Protein 3AKO (pdb70)

Solvent-accessible surface area: 37642 Å² total

Structure (mmCIF, N/CA/C/O backbone):
data_3AKO
#
_entry.id   3AKO
#
_cell.length_a   59.054
_cell.length_b   116.046
_cell.length_c   156.852
_cell.angle_alpha   90.00
_cell.angle_beta   90.00
_cell.angle_gamma   90.00
#
_symmetry.space_group_name_H-M   'P 21 21 21'
#
loop_
_entity.id
_entity.type
_entity.pdbx_description
1 polymer Venus
2 polymer Venus
3 non-polymer 'SULFATE ION'
4 non-polymer 3,6,9,12,15,18,21-HEPTAOXATRICOSANE-1,23-DIOL
5 water water
#
loop_
_atom_site.group_PDB
_atom_site.id
_atom_site.type_symbol
_atom_site.label_atom_id
_atom_site.label_alt_id
_atom_site.label_comp_id
_atom_site.label_asym_id
_atom_site.label_entity_id
_atom_site.label_seq_id
_atom_site.pdbx_PDB_ins_code
_atom_site.Cartn_x
_atom_site.Cartn_y
_atom_site.Cartn_z
_atom_site.occupancy
_atom_site.B_iso_or_equiv
_atom_site.auth_seq_id
_atom_site.auth_comp_id
_atom_site.auth_asym_id
_atom_site.auth_atom_id
_atom_site.pdbx_PDB_model_num
ATOM 1 N N A MET A 1 21 ? 45.306 -20.199 -45.122 0.50 25.05 0 MET A N 1
ATOM 2 N N B MET A 1 21 ? 46.699 -20.657 -46.517 0.50 26.27 0 MET A N 1
ATOM 3 C CA A MET A 1 21 ? 45.680 -21.186 -46.184 0.50 24.77 0 MET A CA 1
ATOM 4 C CA B MET A 1 21 ? 45.235 -20.620 -46.243 0.50 26.35 0 MET A CA 1
ATOM 5 C C A MET A 1 21 ? 44.500 -21.885 -46.880 0.50 24.39 0 MET A C 1
ATOM 6 C C B MET A 1 21 ? 44.557 -21.874 -46.774 0.50 25.30 0 MET A C 1
ATOM 7 O O A MET A 1 21 ? 44.539 -22.085 -48.093 0.50 24.76 0 MET A O 1
ATOM 8 O O B MET A 1 21 ? 45.026 -22.486 -47.725 0.50 25.60 0 MET A O 1
ATOM 17 N N . VAL A 1 22 ? 43.449 -22.240 -46.146 1.00 24.27 1 VAL A N 1
ATOM 18 C CA . VAL A 1 22 ? 42.471 -23.155 -46.717 1.00 22.97 1 VAL A CA 1
ATOM 19 C C . VAL A 1 22 ? 41.382 -22.379 -47.457 1.00 22.53 1 VAL A C 1
ATOM 20 O O . VAL A 1 22 ? 40.968 -22.775 -48.540 1.00 23.40 1 VAL A O 1
ATOM 24 N N . SER A 1 23 ? 40.907 -21.281 -46.885 1.00 21.38 2 SER A N 1
ATOM 25 C CA . SER A 1 23 ? 39.978 -20.413 -47.609 1.00 19.92 2 SER A CA 1
ATOM 26 C C . SER A 1 23 ? 40.629 -19.053 -47.628 1.00 18.98 2 SER A C 1
ATOM 27 O O . SER A 1 23 ? 41.504 -18.792 -46.815 1.00 18.86 2 SER A O 1
ATOM 30 N N . LYS A 1 24 ? 40.200 -18.195 -48.545 1.00 19.27 3 LYS A N 1
ATOM 31 C CA . LYS A 1 24 ? 40.621 -16.798 -48.563 1.00 19.15 3 LYS A CA 1
ATOM 32 C C . LYS A 1 24 ? 40.088 -16.035 -47.343 1.00 18.11 3 LYS A C 1
ATOM 33 O O . LYS A 1 24 ? 40.766 -15.164 -46.834 1.00 17.21 3 LYS A O 1
ATOM 39 N N . GLY A 1 25 ? 38.865 -16.354 -46.883 1.00 16.58 4 GLY A N 1
ATOM 40 C CA . GLY A 1 25 ? 38.298 -15.651 -45.741 1.00 15.96 4 GLY A CA 1
ATOM 41 C C . GLY A 1 25 ? 39.143 -15.815 -44.484 1.00 15.99 4 GLY A C 1
ATOM 42 O O . GLY A 1 25 ? 39.283 -14.892 -43.681 1.00 16.61 4 GLY A O 1
ATOM 43 N N . GLU A 1 26 ? 39.716 -16.998 -44.321 1.00 15.39 5 GLU A N 1
ATOM 44 C CA . GLU A 1 26 ? 40.655 -17.281 -43.247 1.00 16.04 5 GLU A CA 1
ATOM 45 C C . GLU A 1 26 ? 41.748 -16.212 -43.098 1.00 15.78 5 GLU A C 1
ATOM 46 O O . GLU A 1 26 ? 42.110 -15.841 -41.963 1.00 14.17 5 GLU A O 1
ATOM 52 N N . GLU A 1 27 ? 42.207 -15.675 -44.236 1.00 16.39 6 GLU A N 1
ATOM 53 C CA . GLU A 1 27 ? 43.281 -14.659 -44.269 1.00 17.28 6 GLU A CA 1
ATOM 54 C C . GLU A 1 27 ? 42.920 -13.454 -43.440 1.00 16.55 6 GLU A C 1
ATOM 55 O O . GLU A 1 27 ? 43.798 -12.818 -42.864 1.00 16.82 6 GLU A O 1
ATOM 61 N N . LEU A 1 28 ? 41.620 -13.153 -43.372 1.00 15.34 7 LEU A N 1
ATOM 62 C CA . LEU A 1 28 ? 41.109 -11.947 -42.714 1.00 13.80 7 LEU A CA 1
ATOM 63 C C . LEU A 1 28 ? 41.219 -11.957 -41.174 1.00 13.89 7 LEU A C 1
ATOM 64 O O . LEU A 1 28 ? 41.009 -10.901 -40.493 1.00 12.15 7 LEU A O 1
ATOM 69 N N . PHE A 1 29 ? 41.552 -13.132 -40.631 1.00 13.09 8 PHE A N 1
ATOM 70 C CA . PHE A 1 29 ? 41.530 -13.361 -39.176 1.00 14.31 8 PHE A CA 1
ATOM 71 C C . PHE A 1 29 ? 42.888 -13.727 -38.572 1.00 14.81 8 PHE A C 1
ATOM 72 O O . PHE A 1 29 ? 42.935 -14.302 -37.508 1.00 15.14 8 PHE A O 1
ATOM 80 N N . THR A 1 30 ? 43.986 -13.391 -39.231 1.00 16.29 9 THR A N 1
ATOM 81 C CA . THR A 1 30 ? 45.298 -13.847 -38.739 1.00 17.31 9 THR A CA 1
ATOM 82 C C . THR A 1 30 ? 45.820 -12.928 -37.630 1.00 17.82 9 THR A C 1
ATOM 83 O O . THR A 1 30 ? 46.764 -13.285 -36.942 1.00 18.47 9 THR A O 1
ATOM 87 N N . GLY A 1 31 ? 45.220 -11.744 -37.485 1.00 17.82 10 GLY A N 1
ATOM 88 C CA . GLY A 1 31 ? 45.545 -10.830 -36.387 1.00 17.58 10 GLY A CA 1
ATOM 89 C C . GLY A 1 31 ? 44.306 -10.466 -35.573 1.00 17.57 10 GLY A C 1
ATOM 90 O O . GLY A 1 31 ? 43.296 -11.189 -35.577 1.00 17.71 10 GLY A O 1
ATOM 91 N N . VAL A 1 32 ? 44.385 -9.338 -34.880 1.00 16.53 11 VAL A N 1
ATOM 92 C CA . VAL A 1 32 ? 43.312 -8.865 -34.028 1.00 15.37 11 VAL A CA 1
ATOM 93 C C . VAL A 1 32 ? 42.343 -8.106 -34.912 1.00 14.99 11 VAL A C 1
ATOM 94 O O . VAL A 1 32 ? 42.744 -7.246 -35.682 1.00 16.36 11 VAL A O 1
ATOM 98 N N . VAL A 1 33 ? 41.072 -8.456 -34.852 1.00 13.81 12 VAL A N 1
ATOM 99 C CA . VAL A 1 33 ? 40.063 -7.789 -35.723 1.00 11.58 12 VAL A CA 1
ATOM 100 C C . VAL A 1 33 ? 39.124 -6.942 -34.838 1.00 11.00 12 VAL A C 1
ATOM 101 O O . VAL A 1 33 ? 38.607 -7.437 -33.831 1.00 11.52 12 VAL A O 1
ATOM 105 N N . PRO A 1 34 ? 38.927 -5.665 -35.173 1.00 10.32 13 PRO A N 1
ATOM 106 C CA . PRO A 1 34 ? 37.923 -4.930 -34.393 1.00 9.89 13 PRO A CA 1
ATOM 107 C C . PRO A 1 34 ? 36.496 -5.412 -34.661 1.00 8.71 13 PRO A C 1
ATOM 108 O O . PRO A 1 34 ? 36.177 -5.817 -35.783 1.00 8.70 13 PRO A O 1
ATOM 112 N N . ILE A 1 35 ? 35.652 -5.358 -33.634 1.00 9.38 14 ILE A N 1
ATOM 113 C CA . ILE A 1 35 ? 34.261 -5.835 -33.685 1.00 8.73 14 ILE A CA 1
ATOM 114 C C . ILE A 1 35 ? 33.280 -4.764 -33.248 1.00 10.46 14 ILE A C 1
ATOM 115 O O . ILE A 1 35 ? 33.521 -3.990 -32.291 1.00 9.95 14 ILE A O 1
ATOM 120 N N . LEU A 1 36 ? 32.154 -4.729 -33.958 1.00 10.79 15 LEU A N 1
ATOM 121 C CA . LEU A 1 36 ? 31.011 -3.933 -33.576 1.00 12.06 15 LEU A CA 1
ATOM 122 C C . LEU A 1 36 ? 29.825 -4.857 -33.444 1.00 10.44 15 LEU A C 1
ATOM 123 O O . LEU A 1 36 ? 29.603 -5.697 -34.316 1.00 9.17 15 LEU A O 1
ATOM 128 N N . VAL A 1 37 ? 29.028 -4.671 -32.395 1.00 9.66 16 VAL A N 1
ATOM 129 C CA . VAL A 1 37 ? 27.805 -5.458 -32.197 1.00 9.35 16 VAL A CA 1
ATOM 130 C C . VAL A 1 37 ? 26.624 -4.513 -32.044 1.00 10.72 16 VAL A C 1
ATOM 131 O O . VAL A 1 37 ? 26.711 -3.509 -31.332 1.00 10.84 16 VAL A O 1
ATOM 135 N N . GLU A 1 38 ? 25.524 -4.814 -32.717 1.00 11.07 17 GLU A N 1
ATOM 136 C CA . GLU A 1 38 ? 24.340 -4.006 -32.542 1.00 13.03 17 GLU A CA 1
ATOM 137 C C . GLU A 1 38 ? 23.132 -4.939 -32.485 1.00 12.89 17 GLU A C 1
ATOM 138 O O . GLU A 1 38 ? 22.971 -5.804 -33.372 1.00 12.11 17 GLU A O 1
ATOM 144 N N . LEU A 1 39 ? 22.314 -4.791 -31.437 1.00 11.13 18 LEU A N 1
ATOM 145 C CA . LEU A 1 39 ? 21.166 -5.669 -31.221 1.00 11.42 18 LEU A CA 1
ATOM 146 C C . LEU A 1 39 ? 19.926 -4.816 -30.951 1.00 11.61 18 LEU A C 1
ATOM 147 O O . LEU A 1 39 ? 19.977 -3.876 -30.144 1.00 11.61 18 LEU A O 1
ATOM 152 N N . ASP A 1 40 ? 18.837 -5.150 -31.627 1.00 11.85 19 ASP A N 1
ATOM 153 C CA . ASP A 1 40 ? 17.521 -4.617 -31.272 1.00 12.62 19 ASP A CA 1
ATOM 154 C C . ASP A 1 40 ? 16.623 -5.732 -30.801 1.00 11.28 19 ASP A C 1
ATOM 155 O O . ASP A 1 40 ? 16.417 -6.698 -31.488 1.00 10.37 19 ASP A O 1
ATOM 160 N N . GLY A 1 41 ? 16.077 -5.580 -29.620 1.00 10.77 20 GLY A N 1
ATOM 161 C CA . GLY A 1 41 ? 15.341 -6.668 -29.027 1.00 9.82 20 GLY A CA 1
ATOM 162 C C . GLY A 1 41 ? 13.960 -6.253 -28.614 1.00 10.88 20 GLY A C 1
ATOM 163 O O . GLY A 1 41 ? 13.695 -5.077 -28.234 1.00 9.09 20 GLY A O 1
ATOM 164 N N . ASP A 1 42 ? 13.079 -7.247 -28.592 1.00 11.70 21 ASP A N 1
ATOM 165 C CA . ASP A 1 42 ? 11.731 -7.044 -28.036 1.00 11.82 21 ASP A CA 1
ATOM 166 C C . ASP A 1 42 ? 11.289 -8.322 -27.306 1.00 11.35 21 ASP A C 1
ATOM 167 O O . ASP A 1 42 ? 11.047 -9.338 -27.929 1.00 12.38 21 ASP A O 1
ATOM 172 N N . VAL A 1 43 ? 11.169 -8.279 -25.989 1.00 11.34 22 VAL A N 1
ATOM 173 C CA . VAL A 1 43 ? 10.835 -9.492 -25.250 1.00 10.59 22 VAL A CA 1
ATOM 174 C C . VAL A 1 43 ? 9.563 -9.240 -24.485 1.00 11.05 22 VAL A C 1
ATOM 175 O O . VAL A 1 43 ? 9.571 -8.398 -23.586 1.00 11.18 22 VAL A O 1
ATOM 179 N N . ASN A 1 44 ? 8.493 -9.981 -24.775 1.00 10.98 23 ASN A N 1
ATOM 180 C CA . ASN A 1 44 ? 7.196 -9.687 -24.145 1.00 11.67 23 ASN A CA 1
ATOM 181 C C . ASN A 1 44 ? 6.800 -8.195 -24.273 1.00 11.79 23 ASN A C 1
ATOM 182 O O . ASN A 1 44 ? 6.203 -7.645 -23.344 1.00 13.22 23 ASN A O 1
ATOM 187 N N . GLY A 1 45 ? 7.165 -7.545 -25.368 1.00 10.51 24 GLY A N 1
ATOM 188 C CA . GLY A 1 45 ? 6.785 -6.152 -25.600 1.00 10.95 24 GLY A CA 1
ATOM 189 C C . GLY A 1 45 ? 7.747 -5.164 -24.967 1.00 10.99 24 GLY A C 1
ATOM 190 O O . GLY A 1 45 ? 7.69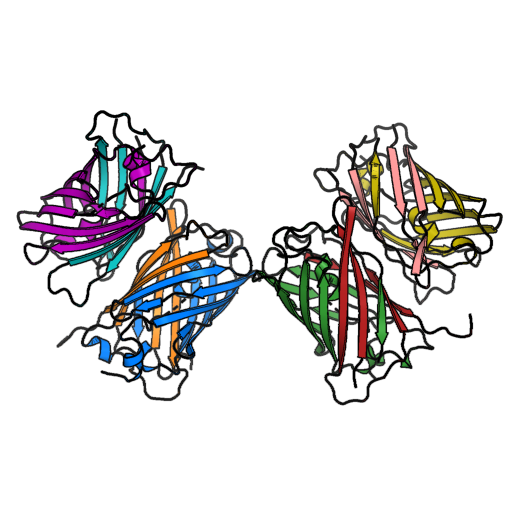3 -3.992 -25.285 1.00 10.97 24 GLY A O 1
ATOM 191 N N . HIS A 1 46 ? 8.645 -5.650 -24.102 1.00 10.76 25 HIS A N 1
ATOM 192 C CA . HIS A 1 46 ? 9.764 -4.864 -23.537 1.00 10.88 25 HIS A CA 1
ATOM 193 C C . HIS A 1 46 ? 10.900 -4.672 -24.549 1.00 10.12 25 HIS A C 1
ATOM 194 O O . HIS A 1 46 ? 11.723 -5.554 -24.765 1.00 8.95 25 HIS A O 1
ATOM 201 N N . LYS A 1 47 ? 10.945 -3.504 -25.158 1.00 10.97 26 LYS A N 1
ATOM 202 C CA . LYS A 1 47 ? 11.936 -3.251 -26.186 1.00 10.98 26 LYS A CA 1
ATOM 203 C C . LYS A 1 47 ? 13.219 -2.705 -25.582 1.00 10.57 26 LYS A C 1
ATOM 204 O O . LYS A 1 47 ? 13.214 -2.015 -24.567 1.00 9.40 26 LYS A O 1
ATOM 210 N N . PHE A 1 48 ? 14.328 -2.993 -26.252 1.00 10.29 27 PHE A N 1
ATOM 211 C CA . PHE A 1 48 ? 15.636 -2.559 -25.791 1.00 8.98 27 PHE A CA 1
ATOM 212 C C . PHE A 1 48 ? 16.642 -2.579 -26.941 1.00 8.36 27 PHE A C 1
ATOM 213 O O . PHE A 1 48 ? 16.440 -3.277 -27.924 1.00 7.86 27 PHE A O 1
ATOM 221 N N . SER A 1 49 ? 17.729 -1.836 -26.812 1.00 8.38 28 SER A N 1
ATOM 222 C CA . SER A 1 49 ? 18.838 -1.967 -27.763 1.00 9.01 28 SER A CA 1
ATOM 223 C C . SER A 1 49 ? 20.118 -2.136 -26.992 1.00 8.01 28 SER A C 1
ATOM 224 O O . SER A 1 49 ? 20.227 -1.655 -25.870 1.00 9.19 28 SER A O 1
ATOM 227 N N . VAL A 1 50 ? 21.072 -2.817 -27.620 1.00 7.75 29 VAL A N 1
ATOM 228 C CA . VAL A 1 50 ? 22.396 -3.069 -27.072 1.00 8.16 29 VAL A CA 1
ATOM 229 C C . VAL A 1 50 ? 23.404 -2.760 -28.167 1.00 9.88 29 VAL A C 1
ATOM 230 O O . VAL A 1 50 ? 23.254 -3.148 -29.348 1.00 9.81 29 VAL A O 1
ATOM 234 N N . SER A 1 51 ? 24.442 -2.050 -27.774 1.00 10.22 30 SER A N 1
ATOM 235 C CA . SER A 1 51 ? 25.479 -1.751 -28.722 1.00 11.83 30 SER A CA 1
ATOM 236 C C . SER A 1 51 ? 26.846 -2.041 -28.087 1.00 11.73 30 SER A C 1
ATOM 237 O O . SER A 1 51 ? 27.060 -1.832 -26.872 1.00 12.01 30 SER A O 1
ATOM 240 N N . GLY A 1 52 ? 27.747 -2.603 -28.873 1.00 11.15 31 GLY A N 1
ATOM 241 C CA . GLY A 1 52 ? 28.968 -3.120 -28.312 1.00 11.23 31 GLY A CA 1
ATOM 242 C C . GLY A 1 52 ? 30.129 -2.960 -29.253 1.00 11.82 31 GLY A C 1
ATOM 243 O O . GLY A 1 52 ? 29.957 -2.908 -30.495 1.00 11.01 31 GLY A O 1
ATOM 244 N N . GLU A 1 53 ? 31.314 -2.895 -28.663 1.00 11.41 32 GLU A N 1
ATOM 245 C CA . GLU A 1 53 ? 32.546 -2.926 -29.415 1.00 12.75 32 GLU A CA 1
ATOM 246 C C . GLU A 1 53 ? 33.617 -3.727 -28.677 1.00 11.07 32 GLU A C 1
ATOM 247 O O . GLU A 1 53 ? 33.553 -3.878 -27.460 1.00 9.37 32 GLU A O 1
ATOM 253 N N . GLY A 1 54 ? 34.601 -4.222 -29.433 1.00 9.74 33 GLY A N 1
ATOM 254 C CA . GLY A 1 54 ? 35.796 -4.776 -28.820 1.00 9.83 33 GLY A CA 1
ATOM 255 C C . GLY A 1 54 ? 36.605 -5.420 -29.902 1.00 9.89 33 GLY A C 1
ATOM 256 O O . GLY A 1 54 ? 36.711 -4.878 -31.004 1.00 9.94 33 GLY A O 1
ATOM 257 N N . GLU A 1 55 ? 37.128 -6.612 -29.634 1.00 9.20 34 GLU A N 1
ATOM 258 C CA . GLU A 1 55 ? 38.002 -7.201 -30.618 1.00 10.65 34 GLU A CA 1
ATOM 259 C C . GLU A 1 55 ? 38.112 -8.693 -30.541 1.00 9.51 34 GLU A C 1
ATOM 260 O O . GLU A 1 55 ? 37.811 -9.312 -29.534 1.00 10.44 34 GLU A O 1
ATOM 266 N N . GLY A 1 56 ? 38.551 -9.281 -31.633 1.00 9.61 35 GLY A N 1
ATOM 267 C CA . GLY A 1 56 ? 38.610 -10.720 -31.723 1.00 9.41 35 GLY A CA 1
ATOM 268 C C . GLY A 1 56 ? 39.951 -11.166 -32.268 1.00 10.06 35 GLY A C 1
ATOM 269 O O . GLY A 1 56 ? 40.559 -10.492 -33.090 1.00 10.26 35 GLY A O 1
ATOM 270 N N . ASP A 1 57 ? 40.374 -12.335 -31.821 1.00 10.34 36 ASP A N 1
ATOM 271 C CA . ASP A 1 57 ? 41.689 -12.839 -32.137 1.00 11.15 36 ASP A CA 1
ATOM 272 C C . ASP A 1 57 ? 41.504 -14.344 -32.340 1.00 10.21 36 ASP A C 1
ATOM 273 O O . ASP A 1 57 ? 41.591 -15.118 -31.389 1.00 10.76 36 ASP A O 1
ATOM 278 N N . ALA A 1 58 ? 41.223 -14.740 -33.584 1.00 9.37 37 ALA A N 1
ATOM 279 C CA . ALA A 1 58 ? 40.992 -16.139 -33.926 1.00 9.43 37 ALA A CA 1
ATOM 280 C C . ALA A 1 58 ? 42.216 -17.007 -33.741 1.00 10.20 37 ALA A C 1
ATOM 281 O O . ALA A 1 58 ? 42.091 -18.232 -33.511 1.00 9.51 37 ALA A O 1
ATOM 283 N N . THR A 1 59 ? 43.407 -16.401 -33.826 1.00 10.58 38 THR A N 1
ATOM 284 C CA . THR A 1 59 ? 44.644 -17.172 -33.590 1.00 11.88 38 THR A CA 1
ATOM 285 C C . THR A 1 59 ? 44.683 -17.790 -32.181 1.00 12.48 38 THR A C 1
ATOM 286 O O . THR A 1 59 ? 45.205 -18.909 -31.965 1.00 10.87 38 THR A O 1
ATOM 290 N N . TYR A 1 60 ? 44.138 -17.048 -31.216 1.00 13.73 39 TYR A N 1
ATOM 291 C CA . TYR A 1 60 ? 44.047 -17.508 -29.826 1.00 15.09 39 TYR A CA 1
ATOM 292 C C . TYR A 1 60 ? 42.667 -18.092 -29.470 1.00 15.18 39 TYR A C 1
ATOM 293 O O . TYR A 1 60 ? 42.522 -18.712 -28.405 1.00 16.64 39 TYR A O 1
ATOM 302 N N . GLY A 1 61 ? 41.659 -17.860 -30.321 1.00 14.51 40 GLY A N 1
ATOM 303 C CA . GLY A 1 61 ? 40.274 -18.267 -30.028 1.00 14.09 40 GLY A CA 1
ATOM 304 C C . GLY A 1 61 ? 39.644 -17.364 -28.978 1.00 14.43 40 GLY A C 1
ATOM 305 O O . GLY A 1 61 ? 38.924 -17.819 -28.123 1.00 15.15 40 GLY A O 1
ATOM 306 N N . LYS A 1 62 ? 39.892 -16.065 -29.060 1.00 14.26 41 LYS A N 1
ATOM 307 C CA . LYS A 1 62 ? 39.573 -15.168 -27.969 1.00 14.38 41 LYS A CA 1
ATOM 308 C C . LYS A 1 62 ? 38.823 -13.944 -28.465 1.00 13.53 41 LYS A C 1
ATOM 309 O O . LYS A 1 62 ? 39.195 -13.348 -29.481 1.00 12.97 41 LYS A O 1
ATOM 315 N N . LEU A 1 63 ? 37.788 -13.545 -27.734 1.00 12.75 42 LEU A N 1
ATOM 316 C CA . LEU A 1 63 ? 37.164 -12.262 -28.036 1.00 12.24 42 LEU A CA 1
ATOM 317 C C . LEU A 1 63 ? 36.710 -11.538 -26.796 1.00 10.74 42 LEU A C 1
ATOM 318 O O . LEU A 1 63 ? 36.374 -12.150 -25.779 1.00 10.00 42 LEU A O 1
ATOM 323 N N . THR A 1 64 ? 36.707 -10.220 -26.894 1.00 10.32 43 THR A N 1
ATOM 324 C CA . THR A 1 64 ? 36.385 -9.386 -25.743 1.00 11.40 43 THR A CA 1
ATOM 325 C C . THR A 1 64 ? 35.432 -8.300 -26.240 1.00 9.59 43 THR A C 1
ATOM 326 O O . THR A 1 64 ? 35.618 -7.773 -27.341 1.00 8.81 43 THR A O 1
ATOM 330 N N . LEU A 1 65 ? 34.377 -8.030 -25.482 1.00 8.82 44 LEU A N 1
ATOM 331 C CA . LEU A 1 65 ? 33.377 -7.024 -25.860 1.00 8.76 44 LEU A CA 1
ATOM 332 C C . LEU A 1 65 ? 32.892 -6.304 -24.631 1.00 10.28 44 LEU A C 1
ATOM 333 O O . LEU A 1 65 ? 32.676 -6.950 -23.580 1.00 9.46 44 LEU A O 1
ATOM 338 N N . LYS A 1 66 ? 32.698 -4.989 -24.763 1.00 9.29 45 LYS A N 1
ATOM 339 C CA . LYS A 1 66 ? 31.899 -4.249 -23.836 1.00 10.14 45 LYS A CA 1
ATOM 340 C C . LYS A 1 66 ? 30.605 -3.873 -24.545 1.00 10.01 45 LYS A C 1
ATOM 341 O O . LYS A 1 66 ? 30.620 -3.267 -25.635 1.00 10.48 45 LYS A O 1
ATOM 347 N N . LEU A 1 67 ? 29.497 -4.253 -23.909 1.00 10.29 46 LEU A N 1
ATOM 348 C CA . LEU A 1 67 ? 28.146 -4.189 -24.474 1.00 9.96 46 LEU A CA 1
ATOM 349 C C . LEU A 1 67 ? 27.312 -3.317 -23.550 1.00 10.48 46 LEU A C 1
ATOM 350 O O . LEU A 1 67 ? 27.266 -3.560 -22.324 1.00 10.83 46 LEU A O 1
ATOM 355 N N . ILE A 1 68 ? 26.678 -2.295 -24.112 1.00 9.26 47 ILE A N 1
ATOM 356 C CA . ILE A 1 68 ? 25.871 -1.344 -23.332 1.00 9.63 47 ILE A CA 1
ATOM 357 C C . ILE A 1 68 ? 24.423 -1.416 -23.764 1.00 8.84 47 ILE A C 1
ATOM 358 O O . ILE A 1 68 ? 24.124 -1.491 -24.980 1.00 9.00 47 ILE A O 1
ATOM 363 N N . CYS A 1 69 ? 23.522 -1.445 -22.789 1.00 8.59 48 CYS A N 1
ATOM 364 C CA . CYS A 1 69 ? 22.101 -1.279 -23.084 1.00 9.04 48 CYS A CA 1
ATOM 365 C C . CYS A 1 69 ? 21.841 0.208 -23.362 1.00 9.51 48 CYS A C 1
ATOM 366 O O . CYS A 1 69 ? 21.926 1.023 -22.439 1.00 9.99 48 CYS A O 1
ATOM 369 N N . THR A 1 70 ? 21.531 0.578 -24.616 1.00 9.51 49 THR A N 1
ATOM 370 C CA . THR A 1 70 ? 21.507 2.009 -24.944 1.00 10.65 49 THR A CA 1
ATOM 371 C C . THR A 1 70 ? 20.129 2.656 -24.647 1.00 11.33 49 THR A C 1
ATOM 372 O O . THR A 1 70 ? 19.966 3.902 -24.737 1.00 10.41 49 THR A O 1
ATOM 376 N N . THR A 1 71 ? 19.155 1.806 -24.321 1.00 10.48 50 THR A N 1
ATOM 377 C CA . THR A 1 71 ? 17.786 2.239 -24.094 1.00 10.33 50 THR A CA 1
ATOM 378 C C . THR A 1 71 ? 17.513 2.402 -22.607 1.00 10.77 50 THR A C 1
ATOM 379 O O . THR A 1 71 ? 16.384 2.660 -22.208 1.00 11.09 50 THR A O 1
ATOM 383 N N . GLY A 1 72 ? 18.540 2.233 -21.784 1.00 10.99 51 GLY A N 1
ATOM 384 C CA . GLY A 1 72 ? 18.388 2.420 -20.326 1.00 12.12 51 GLY A CA 1
ATOM 385 C C . GLY A 1 72 ? 18.689 1.142 -19.564 1.00 13.13 51 GLY A C 1
ATOM 386 O O . GLY A 1 72 ? 19.823 0.644 -19.593 1.00 13.50 51 GLY A O 1
ATOM 387 N N . LYS A 1 73 ? 17.659 0.589 -18.931 1.00 13.57 52 LYS A N 1
ATOM 388 C CA . LYS A 1 73 ? 17.709 -0.673 -18.209 1.00 13.55 52 LYS A CA 1
ATOM 389 C C . LYS A 1 73 ? 17.389 -1.863 -19.145 1.00 12.71 52 LYS A C 1
ATOM 390 O O . LYS A 1 73 ? 16.363 -1.853 -19.851 1.00 11.77 52 LYS A O 1
ATOM 396 N N . LEU A 1 74 ? 18.281 -2.870 -19.171 1.00 10.52 53 LEU A N 1
ATOM 397 C CA . LEU A 1 74 ? 18.025 -4.097 -19.906 1.00 9.74 53 LEU A CA 1
ATOM 398 C C . LEU A 1 74 ? 16.909 -4.841 -19.180 1.00 9.41 53 LEU A C 1
ATOM 399 O O . LEU A 1 74 ? 17.041 -5.103 -17.986 1.00 9.19 53 LEU A O 1
ATOM 404 N N . PRO A 1 75 ? 15.822 -5.174 -19.884 1.00 8.98 54 PRO A N 1
ATOM 405 C CA . PRO A 1 75 ? 14.648 -5.819 -19.249 1.00 9.85 54 PRO A CA 1
ATOM 406 C C . PRO A 1 75 ? 14.808 -7.337 -19.080 1.00 10.10 54 PRO A C 1
ATOM 407 O O . PRO A 1 75 ? 13.908 -7.996 -18.545 1.00 9.92 54 PRO A O 1
ATOM 411 N N . VAL A 1 76 ? 15.928 -7.899 -19.552 1.00 9.01 55 VAL A N 1
ATOM 412 C CA . VAL A 1 76 ? 16.192 -9.328 -19.349 1.00 8.52 55 VAL A CA 1
ATOM 413 C C . VAL A 1 76 ? 17.596 -9.429 -18.741 1.00 7.91 55 VAL A C 1
ATOM 414 O O . VAL A 1 76 ? 18.333 -8.455 -18.755 1.00 8.82 55 VAL A O 1
ATOM 418 N N . PRO A 1 77 ? 17.960 -10.587 -18.158 1.00 8.46 56 PRO A N 1
ATOM 419 C CA . PRO A 1 77 ? 19.314 -10.649 -17.619 1.00 6.93 56 PRO A CA 1
ATOM 420 C C . PRO A 1 77 ? 20.370 -10.687 -18.725 1.00 7.86 56 PRO A C 1
ATOM 421 O O . PRO A 1 77 ? 20.175 -11.314 -19.787 1.00 8.11 56 PRO A O 1
ATOM 425 N N . TRP A 1 78 ? 21.484 -10.003 -18.476 1.00 8.02 57 TRP A N 1
ATOM 426 C CA . TRP A 1 78 ? 22.605 -10.011 -19.417 1.00 8.64 57 TRP A CA 1
ATOM 427 C C . TRP A 1 78 ? 23.044 -11.408 -19.840 1.00 8.28 57 TRP A C 1
ATOM 428 O O . TRP A 1 78 ? 23.286 -11.611 -21.020 1.00 7.82 57 TRP A O 1
ATOM 439 N N . PRO A 1 79 ? 23.136 -12.373 -18.881 1.00 7.60 58 PRO A N 1
ATOM 440 C CA . PRO A 1 79 ? 23.544 -13.727 -19.293 1.00 6.89 58 PRO A CA 1
ATOM 441 C C . PRO A 1 79 ? 22.679 -14.314 -20.427 1.00 7.22 58 PRO A C 1
ATOM 442 O O . PRO A 1 79 ? 23.196 -15.110 -21.243 1.00 7.79 58 PRO A O 1
ATOM 446 N N . THR A 1 80 ? 21.382 -13.989 -20.447 1.00 5.62 59 THR A N 1
ATOM 447 C CA . THR A 1 80 ? 20.474 -14.570 -21.455 1.00 6.48 59 THR A CA 1
ATOM 448 C C . THR A 1 80 ? 20.777 -14.093 -22.868 1.00 7.07 59 THR A C 1
ATOM 449 O O . THR A 1 80 ? 20.293 -14.703 -23.809 1.00 8.17 59 THR A O 1
ATOM 453 N N . LEU A 1 81 ? 21.599 -13.042 -23.011 1.00 6.59 60 LEU A N 1
ATOM 454 C CA . LEU A 1 81 ? 21.941 -12.483 -24.335 1.00 6.48 60 LEU A CA 1
ATOM 455 C C . LEU A 1 81 ? 23.317 -12.891 -24.832 1.00 5.97 60 LEU A C 1
ATOM 456 O O . LEU A 1 81 ? 23.687 -12.557 -25.955 1.00 5.25 60 LEU A O 1
ATOM 461 N N . VAL A 1 82 ? 24.075 -13.585 -23.987 1.00 4.80 61 VAL A N 1
ATOM 462 C CA . VAL A 1 82 ? 25.477 -13.864 -24.282 1.00 4.87 61 VAL A CA 1
ATOM 463 C C . VAL A 1 82 ? 25.616 -14.642 -25.582 1.00 4.15 61 VAL A C 1
ATOM 464 O O . VAL A 1 82 ? 26.429 -14.310 -26.447 1.00 2.91 61 VAL A O 1
ATOM 468 N N . THR A 1 83 ? 24.824 -15.678 -25.749 1.00 4.53 62 THR A N 1
ATOM 469 C CA . THR A 1 83 ? 24.985 -16.447 -27.007 1.00 4.69 62 THR A CA 1
ATOM 470 C C . THR A 1 83 ? 24.571 -15.634 -28.235 1.00 5.56 62 THR A C 1
ATOM 471 O O . THR A 1 83 ? 25.104 -15.837 -29.367 1.00 5.66 62 THR A O 1
ATOM 475 N N . THR A 1 84 ? 23.640 -14.713 -28.034 1.00 5.58 63 THR A N 1
ATOM 476 C CA . THR A 1 84 ? 23.155 -13.910 -29.183 1.00 5.54 63 THR A CA 1
ATOM 477 C C . THR A 1 84 ? 24.224 -12.887 -29.553 1.00 5.70 63 THR A C 1
ATOM 478 O O . THR A 1 84 ? 24.588 -12.727 -30.732 1.00 5.41 63 THR A O 1
ATOM 482 N N . LEU A 1 85 ? 24.755 -12.221 -28.536 1.00 6.14 64 LEU A N 1
ATOM 483 C CA . LEU A 1 85 ? 25.724 -11.127 -28.775 1.00 6.08 64 LEU A CA 1
ATOM 484 C C . LEU A 1 85 ? 27.045 -11.750 -29.113 1.00 6.40 64 LEU A C 1
ATOM 485 O O . LEU A 1 85 ? 27.797 -11.254 -29.972 1.00 7.27 64 LEU A O 1
ATOM 509 N N . LEU A 1 87 ? 29.853 -14.988 -32.345 1.00 6.74 68 LEU A N 1
ATOM 510 C CA . LEU A 1 87 ? 30.882 -14.541 -33.321 1.00 7.95 68 LEU A CA 1
ATOM 511 C C . LEU A 1 87 ? 31.773 -15.746 -33.512 1.00 8.10 68 LEU A C 1
ATOM 512 O O . LEU A 1 87 ? 32.944 -15.743 -33.124 1.00 7.29 68 LEU A O 1
ATOM 517 N N . GLN A 1 88 ? 31.201 -16.808 -34.067 1.00 7.62 69 GLN A N 1
ATOM 518 C CA . GLN A 1 88 ? 31.902 -18.073 -34.114 1.00 9.17 69 GLN A CA 1
ATOM 519 C C . GLN A 1 88 ? 33.007 -18.063 -35.183 1.00 9.80 69 GLN A C 1
ATOM 520 O O . GLN A 1 88 ? 33.829 -18.988 -35.248 1.00 10.96 69 GLN A O 1
ATOM 526 N N . CYS A 1 89 ? 33.044 -17.012 -36.005 1.00 9.17 70 CYS A N 1
ATOM 527 C CA . CYS A 1 89 ? 34.214 -16.773 -36.840 1.00 10.45 70 CYS A CA 1
ATOM 528 C C . CYS A 1 89 ? 35.507 -16.561 -36.034 1.00 9.94 70 CYS A C 1
ATOM 529 O O . CYS A 1 89 ? 36.560 -16.759 -36.567 1.00 10.49 70 CYS A O 1
ATOM 532 N N . PHE A 1 90 ? 35.435 -16.189 -34.757 1.00 9.57 71 PHE A N 1
ATOM 533 C CA . PHE A 1 90 ? 36.652 -16.005 -33.987 1.00 9.08 71 PHE A CA 1
ATOM 534 C C . PHE A 1 90 ? 37.094 -17.249 -33.218 1.00 9.38 71 PHE A C 1
ATOM 535 O O . PHE A 1 90 ? 38.048 -17.175 -32.424 1.00 10.30 71 PHE A O 1
ATOM 543 N N . ALA A 1 91 ? 36.438 -18.387 -33.455 1.00 8.77 72 ALA A N 1
ATOM 544 C CA . ALA A 1 91 ? 36.892 -19.640 -32.842 1.00 8.17 72 ALA A CA 1
ATOM 545 C C . ALA A 1 91 ? 38.265 -19.955 -33.393 1.00 8.90 72 ALA A C 1
ATOM 546 O O . ALA A 1 91 ? 38.553 -19.707 -34.574 1.00 9.68 72 ALA A O 1
ATOM 548 N N . ARG A 1 92 ? 39.134 -20.444 -32.533 1.00 8.66 73 ARG A N 1
ATOM 549 C CA . ARG A 1 92 ? 40.367 -21.010 -32.993 1.00 10.41 73 ARG A CA 1
ATOM 550 C C . ARG A 1 92 ? 40.076 -22.362 -33.645 1.00 9.89 73 ARG A C 1
ATOM 551 O O . ARG A 1 92 ? 39.578 -23.254 -33.000 1.00 9.79 73 ARG A O 1
ATOM 559 N N . TYR A 1 93 ? 40.384 -22.497 -34.933 1.00 11.57 74 TYR A N 1
ATOM 560 C CA . TYR A 1 93 ? 40.289 -23.775 -35.610 1.00 11.70 74 TYR A CA 1
ATOM 561 C C . TYR A 1 93 ? 41.740 -24.242 -35.832 1.00 12.67 74 TYR A C 1
ATOM 562 O O . TYR A 1 93 ? 42.391 -23.809 -36.792 1.00 13.58 74 TYR A O 1
ATOM 571 N N . PRO A 1 94 ? 42.274 -25.083 -34.931 1.00 13.28 75 PRO A N 1
ATOM 572 C CA . PRO A 1 94 ? 43.719 -25.383 -35.062 1.00 13.75 75 PRO A CA 1
ATOM 573 C C . PRO A 1 94 ? 43.988 -26.498 -36.037 1.00 13.27 75 PRO A C 1
ATOM 574 O O . PRO A 1 94 ? 43.163 -27.406 -36.192 1.00 13.21 75 PRO A O 1
ATOM 578 N N . ASP A 1 95 ? 45.139 -26.412 -36.699 1.00 13.86 76 ASP A N 1
ATOM 579 C CA . ASP A 1 95 ? 45.681 -27.521 -37.492 1.00 13.62 76 ASP A CA 1
ATOM 580 C C . ASP A 1 95 ? 44.720 -27.976 -38.587 1.00 12.94 76 ASP A C 1
ATOM 581 O O . ASP A 1 95 ? 44.294 -27.160 -39.371 1.00 13.66 76 ASP A O 1
ATOM 586 N N . HIS A 1 96 ? 44.379 -29.257 -38.629 1.00 12.24 77 HIS A N 1
ATOM 587 C CA . HIS A 1 96 ? 43.523 -29.801 -39.651 1.00 12.64 77 HIS A CA 1
ATOM 588 C C . HIS A 1 96 ? 42.076 -29.263 -39.544 1.00 12.71 77 HIS A C 1
ATOM 589 O O . HIS A 1 96 ? 41.322 -29.362 -40.499 1.00 12.89 77 HIS A O 1
ATOM 596 N N . MET A 1 97 ? 41.701 -28.701 -38.387 1.00 13.05 78 MET A N 1
ATOM 597 C CA . MET A 1 97 ? 40.363 -28.086 -38.220 1.00 12.33 78 MET A CA 1
ATOM 598 C C . MET A 1 97 ? 40.147 -26.971 -39.237 1.00 11.36 78 MET A C 1
ATOM 599 O O . MET A 1 97 ? 39.005 -26.657 -39.594 1.00 11.13 78 MET A O 1
ATOM 604 N N . LYS A 1 98 ? 41.244 -26.426 -39.770 1.00 10.41 79 LYS A N 1
ATOM 605 C CA . LYS A 1 98 ? 41.148 -25.336 -40.753 1.00 10.22 79 LYS A CA 1
ATOM 606 C C . LYS A 1 98 ? 40.423 -25.773 -42.022 1.00 9.78 79 LYS A C 1
ATOM 607 O O . LYS A 1 98 ? 39.864 -24.945 -42.757 1.00 8.11 79 LYS A O 1
ATOM 613 N N . GLN A 1 99 ? 40.432 -27.077 -42.255 1.00 9.12 80 GLN A N 1
ATOM 614 C CA . GLN A 1 99 ? 39.704 -27.648 -43.361 1.00 9.47 80 GLN A CA 1
ATOM 615 C C . GLN A 1 99 ? 38.192 -27.668 -43.069 1.00 9.56 80 GLN A C 1
ATOM 616 O O . GLN A 1 99 ? 37.417 -28.004 -43.935 1.00 10.78 80 GLN A O 1
ATOM 622 N N . HIS A 1 100 ? 37.766 -27.314 -41.861 1.00 9.40 81 HIS A N 1
ATOM 623 C CA . HIS A 1 100 ? 36.342 -27.447 -41.507 1.00 9.89 81 HIS A CA 1
ATOM 624 C C . HIS A 1 100 ? 35.744 -26.148 -40.962 1.00 9.40 81 HIS A C 1
ATOM 625 O O . HIS A 1 100 ? 34.756 -26.157 -40.237 1.00 10.14 81 HIS A O 1
ATOM 632 N N . ASP A 1 101 ? 36.343 -25.027 -41.328 1.00 8.79 82 ASP A N 1
ATOM 633 C CA . ASP A 1 101 ? 36.000 -23.738 -40.734 1.00 7.98 82 ASP A CA 1
ATOM 634 C C . ASP A 1 101 ? 35.056 -23.000 -41.652 1.00 8.02 82 ASP A C 1
ATOM 635 O O . ASP A 1 101 ? 35.472 -22.159 -42.456 1.00 9.06 82 ASP A O 1
ATOM 640 N N . PHE A 1 102 ? 33.772 -23.336 -41.553 1.00 8.39 83 PHE A N 1
ATOM 641 C CA . PHE A 1 102 ? 32.745 -22.651 -42.325 1.00 7.77 83 PHE A CA 1
ATOM 642 C C . PHE A 1 102 ? 32.764 -21.134 -42.089 1.00 7.94 83 PHE A C 1
ATOM 643 O O . PHE A 1 102 ? 32.698 -20.353 -43.031 1.00 8.54 83 PHE A O 1
ATOM 651 N N . PHE A 1 103 ? 32.809 -20.735 -40.825 1.00 6.36 84 PHE A N 1
ATOM 652 C CA . PHE A 1 103 ? 32.589 -19.333 -40.458 1.00 6.33 84 PHE A CA 1
ATOM 653 C C . PHE A 1 103 ? 33.520 -18.360 -41.143 1.00 7.00 84 PHE A C 1
ATOM 654 O O . PHE A 1 103 ? 33.056 -17.371 -41.719 1.00 5.37 84 PHE A O 1
ATOM 662 N N . LYS A 1 104 ? 34.823 -18.647 -41.130 1.00 7.60 85 LYS A N 1
ATOM 663 C CA . LYS A 1 104 ? 35.755 -17.754 -41.773 1.00 7.35 85 LYS A CA 1
ATOM 664 C C . LYS A 1 104 ? 35.675 -17.823 -43.312 1.00 8.57 85 LYS A C 1
ATOM 665 O O . LYS A 1 104 ? 35.876 -16.809 -43.957 1.00 8.10 85 LYS A O 1
ATOM 671 N N . SER A 1 105 ? 35.356 -18.982 -43.900 1.00 9.64 86 SER A N 1
ATOM 672 C CA . SER A 1 105 ? 35.330 -19.117 -45.384 1.00 10.51 86 SER A CA 1
ATOM 673 C C . SER A 1 105 ? 34.240 -18.279 -46.046 1.00 11.62 86 SER A C 1
ATOM 674 O O . SER A 1 105 ? 34.354 -17.951 -47.234 1.00 12.75 86 SER A O 1
ATOM 677 N N . ALA A 1 106 ? 33.159 -17.997 -45.300 1.00 11.00 87 ALA A N 1
ATOM 678 C CA . ALA A 1 106 ? 32.047 -17.178 -45.767 1.00 10.11 87 ALA A CA 1
ATOM 679 C C . ALA A 1 106 ? 32.377 -15.665 -45.781 1.00 9.77 87 ALA A C 1
ATOM 680 O O . ALA A 1 106 ? 31.613 -14.890 -46.317 1.00 10.24 87 ALA A O 1
ATOM 682 N N . MET A 1 107 ? 33.482 -15.265 -45.152 1.00 8.99 88 MET A N 1
ATOM 683 C CA . MET A 1 107 ? 33.908 -13.868 -45.103 1.00 8.77 88 MET A CA 1
ATOM 684 C C . MET A 1 107 ? 34.610 -13.485 -46.405 1.00 8.74 88 MET A C 1
ATOM 685 O O . MET A 1 107 ? 35.204 -14.334 -46.992 1.00 8.17 88 MET A O 1
ATOM 690 N N . PRO A 1 108 ? 34.588 -12.190 -46.812 1.00 9.58 89 PRO A N 1
ATOM 691 C CA . PRO A 1 108 ? 34.057 -11.073 -46.011 1.00 9.30 89 PRO A CA 1
ATOM 692 C C . PRO A 1 108 ? 32.574 -10.814 -46.199 1.00 10.06 89 PRO A C 1
ATOM 693 O O . PRO A 1 108 ? 32.016 -10.048 -45.411 1.00 10.31 89 PRO A O 1
ATOM 697 N N . GLU A 1 109 ? 31.925 -11.448 -47.194 1.00 10.35 90 GLU A N 1
ATOM 698 C CA A GLU A 1 109 ? 30.479 -11.232 -47.428 0.50 10.06 90 GLU A CA 1
ATOM 699 C CA B GLU A 1 109 ? 30.494 -11.214 -47.426 0.50 10.16 90 GLU A CA 1
ATOM 700 C C . GLU A 1 109 ? 29.690 -11.658 -46.202 1.00 10.41 90 GLU A C 1
ATOM 701 O O . GLU A 1 109 ? 28.710 -11.010 -45.823 1.00 10.78 90 GLU A O 1
ATOM 712 N N . GLY A 1 110 ? 30.123 -12.760 -45.576 1.00 10.42 91 GLY A N 1
ATOM 713 C CA . GLY A 1 110 ? 29.606 -13.154 -44.254 1.00 9.33 91 GLY A CA 1
ATOM 714 C C . GLY A 1 110 ? 28.497 -14.181 -44.270 1.00 8.63 91 GLY A C 1
ATOM 715 O O . GLY A 1 110 ? 28.311 -14.904 -45.252 1.00 8.77 91 GLY A O 1
ATOM 716 N N . TYR A 1 111 ? 27.776 -14.250 -43.162 1.00 8.45 92 TYR A N 1
ATOM 717 C CA . TYR A 1 111 ? 26.705 -15.198 -42.989 1.00 7.77 92 TYR A CA 1
ATOM 718 C C . TYR A 1 111 ? 25.571 -14.687 -42.102 1.00 8.55 92 TYR A C 1
ATOM 719 O O . TYR A 1 111 ? 25.720 -13.746 -41.310 1.00 8.74 92 TYR A O 1
ATOM 728 N N . VAL A 1 112 ? 24.415 -15.297 -42.293 1.00 8.63 93 VAL A N 1
ATOM 729 C CA . VAL A 1 112 ? 23.281 -15.077 -41.437 1.00 9.49 93 VAL A CA 1
ATOM 730 C C . VAL A 1 112 ? 23.259 -16.201 -40.385 1.00 9.18 93 VAL A C 1
ATOM 731 O O . VAL A 1 112 ? 23.441 -17.377 -40.696 1.00 10.36 93 VAL A O 1
ATOM 735 N N . GLN A 1 113 ? 23.074 -15.824 -39.133 1.00 8.42 94 GLN A N 1
ATOM 736 C CA . GLN A 1 113 ? 22.932 -16.791 -38.056 1.00 8.44 94 GLN A CA 1
ATOM 737 C C . GLN A 1 113 ? 21.577 -16.605 -37.436 1.00 8.58 94 GLN A C 1
ATOM 738 O O . GLN A 1 113 ? 21.249 -15.513 -36.993 1.00 8.43 94 GLN A O 1
ATOM 744 N N . GLU A 1 114 ? 20.792 -17.669 -37.413 1.00 8.73 95 GLU A N 1
ATOM 745 C CA . GLU A 1 114 ? 19.465 -17.611 -36.844 1.00 7.97 95 GLU A CA 1
ATOM 746 C C . GLU A 1 114 ? 19.325 -18.664 -35.765 1.00 7.81 95 GLU A C 1
ATOM 747 O O . GLU A 1 114 ? 19.900 -19.759 -35.870 1.00 7.63 95 GLU A O 1
ATOM 753 N N . ARG A 1 115 ? 18.554 -18.326 -34.724 1.00 7.00 96 ARG A N 1
ATOM 754 C CA . ARG A 1 115 ? 18.324 -19.243 -33.625 1.00 6.60 96 ARG A CA 1
ATOM 755 C C . ARG A 1 115 ? 16.907 -19.131 -33.096 1.00 7.58 96 ARG A C 1
ATOM 756 O O . ARG A 1 115 ? 16.282 -18.073 -33.145 1.00 7.14 96 ARG A O 1
ATOM 764 N N . THR A 1 116 ? 16.431 -20.241 -32.548 1.00 8.10 97 THR A N 1
ATOM 765 C CA . THR A 1 116 ? 15.435 -20.209 -31.488 1.00 7.60 97 THR A CA 1
ATOM 766 C C . THR A 1 116 ? 16.078 -20.721 -30.212 1.00 6.88 97 THR A C 1
ATOM 767 O O . THR A 1 116 ? 16.782 -21.697 -30.246 1.00 7.57 97 THR A O 1
ATOM 771 N N . ILE A 1 117 ? 15.806 -20.064 -29.104 1.00 5.83 98 ILE A N 1
ATOM 772 C CA . ILE A 1 117 ? 16.370 -20.418 -27.815 1.00 8.06 98 ILE A CA 1
ATOM 773 C C . ILE A 1 117 ? 15.172 -20.683 -26.909 1.00 8.94 98 ILE A C 1
ATOM 774 O O . ILE A 1 117 ? 14.369 -19.794 -26.734 1.00 9.62 98 ILE A O 1
ATOM 779 N N . PHE A 1 118 ? 15.040 -21.903 -26.388 1.00 9.95 99 PHE A N 1
ATOM 780 C CA . PHE A 1 118 ? 13.871 -22.280 -25.574 1.00 10.94 99 PHE A CA 1
ATOM 781 C C . PHE A 1 118 ? 14.292 -22.316 -24.138 1.00 11.57 99 PHE A C 1
ATOM 782 O O . PHE A 1 118 ? 15.120 -23.128 -23.798 1.00 12.45 99 PHE A O 1
ATOM 790 N N . PHE A 1 119 ? 13.765 -21.421 -23.311 1.00 11.17 100 PHE A N 1
ATOM 791 C CA . PHE A 1 119 ? 14.075 -21.417 -21.897 1.00 10.95 100 PHE A CA 1
ATOM 792 C C . PHE A 1 119 ? 13.140 -22.444 -21.223 1.00 11.87 100 PHE A C 1
ATOM 793 O O . PHE A 1 119 ? 11.931 -22.320 -21.322 1.00 11.88 100 PHE A O 1
ATOM 801 N N . LYS A 1 120 ? 13.683 -23.461 -20.567 1.00 13.28 101 LYS A N 1
ATOM 802 C CA A LYS A 1 120 ? 12.857 -24.530 -19.963 0.50 14.20 101 LYS A CA 1
ATOM 803 C CA B LYS A 1 120 ? 12.815 -24.510 -20.009 0.50 13.74 101 LYS A CA 1
ATOM 804 C C . LYS A 1 120 ? 11.836 -23.916 -19.004 1.00 14.69 101 LYS A C 1
ATOM 805 O O . LYS A 1 120 ? 12.223 -23.204 -18.067 1.00 14.71 101 LYS A O 1
ATOM 816 N N . ASP A 1 121 ? 10.555 -24.195 -19.236 1.00 14.96 102 ASP A N 1
ATOM 817 C CA . ASP A 1 121 ? 9.468 -23.730 -18.364 1.00 16.21 102 ASP A CA 1
ATOM 818 C C . ASP A 1 121 ? 9.335 -22.219 -18.434 1.00 15.71 102 ASP A C 1
ATOM 819 O O . ASP A 1 121 ? 8.838 -21.599 -17.525 1.00 15.85 102 ASP A O 1
ATOM 824 N N . ASP A 1 122 ? 9.753 -21.636 -19.548 1.00 14.88 103 ASP A N 1
ATOM 825 C CA . ASP A 1 122 ? 9.528 -20.205 -19.754 1.00 14.89 103 ASP A CA 1
ATOM 826 C C . ASP A 1 122 ? 9.387 -19.946 -21.256 1.00 14.69 103 ASP A C 1
ATOM 827 O O . ASP A 1 122 ? 9.083 -20.881 -22.023 1.00 15.34 103 ASP A O 1
ATOM 832 N N . GLY A 1 123 ? 9.612 -18.700 -21.674 1.00 14.26 104 GLY A N 1
ATOM 833 C CA . GLY A 1 123 ? 9.431 -18.289 -23.070 1.00 13.08 104 GLY A CA 1
ATOM 834 C C . GLY A 1 123 ? 10.636 -18.653 -23.912 1.00 12.60 104 GLY A C 1
ATOM 835 O O . GLY A 1 123 ? 11.529 -19.371 -23.449 1.00 11.36 104 GLY A O 1
ATOM 836 N N . ASN A 1 124 ? 10.666 -18.125 -25.138 1.00 12.73 105 ASN A N 1
ATOM 837 C CA . ASN A 1 124 ? 11.736 -18.398 -26.088 1.00 12.46 105 ASN A CA 1
ATOM 838 C C . ASN A 1 124 ? 12.193 -17.107 -26.778 1.00 12.12 105 ASN A C 1
ATOM 839 O O . ASN A 1 124 ? 11.414 -16.174 -26.928 1.00 11.74 105 ASN A O 1
ATOM 844 N N . TYR A 1 125 ? 13.462 -17.069 -27.192 1.00 11.20 106 TYR A N 1
ATOM 845 C CA . TYR A 1 125 ? 14.004 -16.011 -28.026 1.00 9.27 106 TYR A CA 1
ATOM 846 C C . TYR A 1 125 ? 14.103 -16.561 -29.432 1.00 9.20 106 TYR A C 1
ATOM 847 O O . TYR A 1 125 ? 14.438 -17.736 -29.618 1.00 8.45 106 TYR A O 1
ATOM 856 N N . LYS A 1 126 ? 13.827 -15.707 -30.417 1.00 8.65 107 LYS A N 1
ATOM 857 C CA . LYS A 1 126 ? 14.171 -15.987 -31.816 1.00 9.04 107 LYS A CA 1
ATOM 858 C C . LYS A 1 126 ? 15.056 -14.873 -32.312 1.00 9.07 107 LYS A C 1
ATOM 859 O O . LYS A 1 126 ? 14.769 -13.693 -32.061 1.00 9.88 107 LYS A O 1
ATOM 865 N N . THR A 1 127 ? 16.147 -15.237 -32.989 1.00 7.44 108 THR A N 1
ATOM 866 C CA . THR A 1 127 ? 17.130 -14.254 -33.346 1.00 7.18 108 THR A CA 1
ATOM 867 C C . THR A 1 127 ? 17.533 -14.411 -34.808 1.00 7.55 108 THR A C 1
ATOM 868 O O . THR A 1 127 ? 17.553 -15.503 -35.327 1.00 8.46 108 THR A O 1
ATOM 872 N N . ARG A 1 128 ? 17.883 -13.301 -35.419 1.00 6.98 109 ARG A N 1
ATOM 873 C CA . ARG A 1 128 ? 18.492 -13.276 -36.754 1.00 7.87 109 ARG A CA 1
ATOM 874 C C . ARG A 1 128 ? 19.596 -12.236 -36.714 1.00 6.57 109 ARG A C 1
ATOM 875 O O . ARG A 1 128 ? 19.358 -11.121 -36.333 1.00 7.29 109 ARG A O 1
ATOM 883 N N . ALA A 1 129 ? 20.781 -12.626 -37.119 1.00 7.02 110 ALA A N 1
ATOM 884 C CA . ALA A 1 129 ? 21.983 -11.801 -37.070 1.00 7.00 110 ALA A CA 1
ATOM 885 C C . ALA A 1 129 ? 22.682 -11.931 -38.403 1.00 7.57 110 ALA A C 1
ATOM 886 O O . ALA A 1 129 ? 22.709 -13.024 -38.968 1.00 8.19 110 ALA A O 1
ATOM 888 N N . GLU A 1 130 ? 23.284 -10.845 -38.868 1.00 7.58 111 GLU A N 1
ATOM 889 C CA . GLU A 1 130 ? 24.167 -10.891 -40.005 1.00 10.00 111 GLU A CA 1
ATOM 890 C C . GLU A 1 130 ? 25.565 -10.607 -39.479 1.00 9.80 111 GLU A C 1
ATOM 891 O O . GLU A 1 130 ? 25.767 -9.626 -38.738 1.00 9.14 111 GLU A O 1
ATOM 897 N N . VAL A 1 131 ? 26.500 -11.510 -39.792 1.00 9.75 112 VAL A N 1
ATOM 898 C CA . VAL A 1 131 ? 27.860 -11.403 -39.291 1.00 9.07 112 VAL A CA 1
ATOM 899 C C . VAL A 1 131 ? 28.735 -11.248 -40.539 1.00 10.06 112 VAL A C 1
ATOM 900 O O . VAL A 1 131 ? 28.773 -12.133 -41.370 1.00 8.97 112 VAL A O 1
ATOM 904 N N . LYS A 1 132 ? 29.374 -10.091 -40.690 1.00 11.94 113 LYS A N 1
ATOM 905 C CA . LYS A 1 132 ? 30.030 -9.726 -41.970 1.00 13.38 113 LYS A CA 1
ATOM 906 C C . LYS A 1 132 ? 31.049 -8.605 -41.722 1.00 13.51 113 LYS A C 1
ATOM 907 O O . LYS A 1 132 ? 30.967 -7.882 -40.708 1.00 12.73 113 LYS A O 1
ATOM 913 N N . PHE A 1 133 ? 31.997 -8.448 -42.654 1.00 13.88 114 PHE A N 1
ATOM 914 C CA . PHE A 1 133 ? 32.896 -7.302 -42.599 1.00 14.22 114 PHE A CA 1
ATOM 915 C C . PHE A 1 133 ? 32.247 -6.071 -43.201 1.00 15.28 114 PHE A C 1
ATOM 916 O O . PHE A 1 133 ? 31.593 -6.150 -44.246 1.00 15.63 114 PHE A O 1
ATOM 924 N N . GLU A 1 134 ? 32.405 -4.939 -42.512 1.00 16.24 115 GLU A N 1
ATOM 925 C CA . GLU A 1 134 ? 32.036 -3.646 -43.024 1.00 17.36 115 GLU A CA 1
ATOM 926 C C . GLU A 1 134 ? 33.341 -2.883 -42.913 1.00 18.07 115 GLU A C 1
ATOM 927 O O . GLU A 1 134 ? 33.749 -2.480 -41.825 1.00 18.00 115 GLU A O 1
ATOM 933 N N . GLY A 1 135 ? 34.037 -2.778 -44.040 1.00 18.21 116 GLY A N 1
ATOM 934 C CA . GLY A 1 135 ? 35.385 -2.262 -44.066 1.00 18.95 116 GLY A CA 1
ATOM 935 C C . GLY A 1 135 ? 36.287 -3.233 -43.337 1.00 18.55 116 GLY A C 1
ATOM 936 O O . GLY A 1 135 ? 36.251 -4.428 -43.590 1.00 18.77 116 GLY A O 1
ATOM 937 N N . ASP A 1 136 ? 37.085 -2.700 -42.418 1.00 17.75 117 ASP A N 1
ATOM 938 C CA A ASP A 1 136 ? 37.989 -3.558 -41.664 0.50 17.31 117 ASP A CA 1
ATOM 939 C CA B ASP A 1 136 ? 38.036 -3.443 -41.595 0.50 17.20 117 ASP A CA 1
ATOM 940 C C . ASP A 1 136 ? 37.397 -4.069 -40.337 1.00 16.88 117 ASP A C 1
ATOM 941 O O . ASP A 1 136 ? 38.051 -4.823 -39.619 1.00 16.78 117 ASP A O 1
ATOM 950 N N . THR A 1 137 ? 36.132 -3.722 -40.059 1.00 15.80 118 THR A N 1
ATOM 951 C CA . THR A 1 137 ? 35.437 -4.189 -38.854 1.00 15.02 118 THR A CA 1
ATOM 952 C C . THR A 1 137 ? 34.473 -5.342 -39.093 1.00 13.75 118 THR A C 1
ATOM 953 O O . THR A 1 137 ? 33.648 -5.298 -40.013 1.00 12.65 118 THR A O 1
ATOM 957 N N . LEU A 1 138 ? 34.594 -6.371 -38.256 1.00 13.12 119 LEU A N 1
ATOM 958 C CA . LEU A 1 138 ? 33.659 -7.494 -38.259 1.00 12.39 119 LEU A CA 1
ATOM 959 C C . LEU A 1 138 ? 32.423 -7.047 -37.473 1.00 12.20 119 LEU A C 1
ATOM 960 O O . LEU A 1 138 ? 32.533 -6.665 -36.327 1.00 12.13 119 LEU A O 1
ATOM 965 N N . VAL A 1 139 ? 31.261 -7.062 -38.119 1.00 11.50 120 VAL A N 1
ATOM 966 C CA . VAL A 1 139 ? 30.038 -6.533 -37.511 1.00 11.53 120 VAL A CA 1
ATOM 967 C C . VAL A 1 139 ? 29.027 -7.645 -37.253 1.00 11.33 120 VAL A C 1
ATOM 968 O O . VAL A 1 139 ? 28.890 -8.553 -38.071 1.00 11.20 120 VAL A O 1
ATOM 972 N N . ASN A 1 140 ? 28.394 -7.622 -36.073 1.00 10.67 121 ASN A N 1
ATOM 973 C CA . ASN A 1 140 ? 27.330 -8.556 -35.729 1.00 9.67 121 ASN A CA 1
ATOM 974 C C . ASN A 1 140 ? 26.066 -7.707 -35.485 1.00 10.06 121 ASN A C 1
ATOM 975 O O . ASN A 1 140 ? 25.918 -7.062 -34.429 1.00 10.49 121 ASN A O 1
ATOM 980 N N . ARG A 1 141 ? 25.164 -7.729 -36.465 1.00 9.32 122 ARG A N 1
ATOM 981 C CA A ARG A 1 141 ? 23.936 -6.939 -36.457 0.50 8.51 122 ARG A CA 1
ATOM 982 C CA B ARG A 1 141 ? 23.942 -6.931 -36.436 0.50 9.59 122 ARG A CA 1
ATOM 983 C C . ARG A 1 141 ? 22.746 -7.861 -36.257 1.00 9.12 122 ARG A C 1
ATOM 984 O O . ARG A 1 141 ? 22.474 -8.690 -37.112 1.00 8.56 122 ARG A O 1
ATOM 999 N N . ILE A 1 142 ? 22.025 -7.699 -35.143 1.00 8.57 123 ILE A N 1
ATOM 1000 C CA . ILE A 1 142 ? 21.070 -8.697 -34.717 1.00 8.69 123 ILE A CA 1
ATOM 1001 C C . ILE A 1 142 ? 19.713 -8.123 -34.402 1.00 8.64 123 ILE A C 1
ATOM 1002 O O . ILE A 1 142 ? 19.594 -7.019 -33.878 1.00 8.94 123 ILE A O 1
ATOM 1007 N N . GLU A 1 143 ? 18.691 -8.906 -34.693 1.00 8.87 124 GLU A N 1
ATOM 1008 C CA . GLU A 1 143 ? 17.366 -8.666 -34.119 1.00 11.41 124 GLU A CA 1
ATOM 1009 C C . GLU A 1 143 ? 16.923 -9.860 -33.320 1.00 9.80 124 GLU A C 1
ATOM 1010 O O . GLU A 1 143 ? 17.200 -11.005 -33.701 1.00 9.89 124 GLU A O 1
ATOM 1016 N N . LEU A 1 144 ? 16.228 -9.570 -32.235 1.00 8.77 125 LEU A N 1
ATOM 1017 C CA . LEU A 1 144 ? 15.755 -10.574 -31.295 1.00 9.21 125 LEU A CA 1
ATOM 1018 C C . LEU A 1 144 ? 14.292 -10.331 -30.917 1.00 9.68 125 LEU A C 1
ATOM 1019 O O . LEU A 1 144 ? 13.927 -9.226 -30.585 1.00 10.09 125 LEU A O 1
ATOM 1024 N N . LYS A 1 145 ? 13.486 -11.376 -30.916 1.00 11.04 126 LYS A N 1
ATOM 1025 C CA . LYS A 1 145 ? 12.129 -11.307 -30.387 1.00 12.33 126 LYS A CA 1
ATOM 1026 C C . LYS A 1 145 ? 11.887 -12.419 -29.395 1.00 11.65 126 LYS A C 1
ATOM 1027 O O . LYS A 1 145 ? 12.104 -13.582 -29.698 1.00 12.67 126 LYS A O 1
ATOM 1033 N N . GLY A 1 146 ? 11.415 -12.066 -28.214 1.00 12.98 127 GLY A N 1
ATOM 1034 C CA . GLY A 1 146 ? 11.027 -13.070 -27.222 1.00 13.01 127 GLY A CA 1
ATOM 1035 C C . GLY A 1 146 ? 9.555 -12.974 -26.830 1.00 13.36 127 GLY A C 1
ATOM 1036 O O . GLY A 1 146 ? 8.974 -11.869 -26.728 1.00 13.05 127 GLY A O 1
ATOM 1037 N N . ILE A 1 147 ? 8.951 -14.136 -26.609 1.00 13.75 128 ILE A N 1
ATOM 1038 C CA . ILE A 1 147 ? 7.523 -14.226 -26.328 1.00 13.81 128 ILE A CA 1
ATOM 1039 C C . ILE A 1 147 ? 7.284 -15.281 -25.287 1.00 14.08 128 ILE A C 1
ATOM 1040 O O . ILE A 1 147 ? 8.148 -16.145 -25.075 1.00 13.76 128 ILE A O 1
ATOM 1045 N N . ASP A 1 148 ? 6.107 -15.191 -24.647 1.00 15.76 129 ASP A N 1
ATOM 1046 C CA . ASP A 1 148 ? 5.591 -16.143 -23.661 1.00 15.75 129 ASP A CA 1
ATOM 1047 C C . ASP A 1 148 ? 6.397 -16.233 -22.396 1.00 15.63 129 ASP A C 1
ATOM 1048 O O . ASP A 1 148 ? 6.395 -17.281 -21.758 1.00 14.87 129 ASP A O 1
ATOM 1053 N N . PHE A 1 149 ? 7.118 -15.176 -22.037 1.00 15.20 130 PHE A N 1
ATOM 1054 C CA . PHE A 1 149 ? 7.894 -15.210 -20.800 1.00 15.32 130 PHE A CA 1
ATOM 1055 C C . PHE A 1 149 ? 6.985 -15.023 -19.595 1.00 17.03 130 PHE A C 1
ATOM 1056 O O . PHE A 1 149 ? 5.972 -14.339 -19.692 1.00 14.34 130 PHE A O 1
ATOM 1064 N N . LYS A 1 150 ? 7.340 -15.653 -18.477 1.00 18.56 131 LYS A N 1
ATOM 1065 C CA . LYS A 1 150 ? 6.584 -15.465 -17.239 1.00 21.39 131 LYS A CA 1
ATOM 1066 C C . LYS A 1 150 ? 7.065 -14.166 -16.627 1.00 22.57 131 LYS A C 1
ATOM 1067 O O . LYS A 1 150 ? 8.274 -13.964 -16.552 1.00 21.42 131 LYS A O 1
ATOM 1073 N N . GLU A 1 151 ? 6.138 -13.289 -16.198 1.00 24.52 132 GLU A N 1
ATOM 1074 C CA . GLU A 1 151 ? 6.543 -11.981 -15.603 1.00 26.38 132 GLU A CA 1
ATOM 1075 C C . GLU A 1 151 ? 7.337 -12.122 -14.283 1.00 26.79 132 GLU A C 1
ATOM 1076 O O . GLU A 1 151 ? 8.036 -11.188 -13.881 1.00 27.88 132 GLU A O 1
ATOM 1082 N N . ASP A 1 152 ? 7.271 -13.274 -13.622 1.00 27.18 133 ASP A N 1
ATOM 1083 C CA . ASP A 1 152 ? 8.160 -13.507 -12.476 1.00 27.95 133 ASP A CA 1
ATOM 1084 C C . ASP A 1 152 ? 8.909 -14.839 -12.530 1.00 26.83 133 ASP A C 1
ATOM 1085 O O . ASP A 1 152 ? 9.367 -15.351 -11.503 1.00 27.49 133 ASP A O 1
ATOM 1090 N N . GLY A 1 153 ? 9.066 -15.387 -13.733 1.00 24.65 134 GLY A N 1
ATOM 1091 C CA . GLY A 1 153 ? 10.047 -16.446 -13.944 1.00 22.33 134 GLY A CA 1
ATOM 1092 C C . GLY A 1 153 ? 11.458 -15.875 -13.859 1.00 20.05 134 GLY A C 1
ATOM 1093 O O . GLY A 1 153 ? 11.649 -14.708 -13.555 1.00 19.10 134 GLY A O 1
ATOM 1094 N N . ASN A 1 154 ? 12.448 -16.706 -14.165 1.00 19.06 135 ASN A N 1
ATOM 1095 C CA . ASN A 1 154 ? 13.854 -16.365 -13.989 1.00 17.35 135 ASN A CA 1
ATOM 1096 C C . ASN A 1 154 ? 14.386 -15.269 -14.906 1.00 16.12 135 ASN A C 1
ATOM 1097 O O . ASN A 1 154 ? 15.384 -14.644 -14.598 1.00 15.36 135 ASN A O 1
ATOM 1102 N N . ILE A 1 155 ? 13.711 -15.043 -16.026 1.00 15.04 136 ILE A N 1
ATOM 1103 C CA . ILE A 1 155 ? 14.210 -14.086 -17.010 1.00 15.71 136 ILE A CA 1
ATOM 1104 C C . ILE A 1 155 ? 13.683 -12.686 -16.700 1.00 15.70 136 ILE A C 1
ATOM 1105 O O . ILE A 1 155 ? 14.447 -11.793 -16.327 1.00 14.89 136 ILE A O 1
ATOM 1110 N N . LEU A 1 156 ? 12.370 -12.520 -16.807 1.00 15.84 137 LEU A N 1
ATOM 1111 C CA . LEU A 1 156 ? 11.733 -11.225 -16.576 1.00 16.06 137 LEU A CA 1
ATOM 1112 C C . LEU A 1 156 ? 11.813 -10.859 -15.114 1.00 16.82 137 LEU A C 1
ATOM 1113 O O . LEU A 1 156 ? 11.822 -9.698 -14.766 1.00 18.03 137 LEU A O 1
ATOM 1118 N N . GLY A 1 157 ? 11.906 -11.854 -14.256 1.00 17.75 138 GLY A N 1
ATOM 1119 C CA . GLY A 1 157 ? 12.079 -11.592 -12.834 1.00 17.22 138 GLY A CA 1
ATOM 1120 C C . GLY A 1 157 ? 13.532 -11.460 -12.439 1.00 17.52 138 GLY A C 1
ATOM 1121 O O . GLY A 1 157 ? 13.801 -11.372 -11.254 1.00 18.45 138 GLY A O 1
ATOM 1122 N N . HIS A 1 158 ? 14.480 -11.483 -13.398 1.00 16.60 139 HIS A N 1
ATOM 1123 C CA . HIS A 1 158 ? 15.914 -11.215 -13.097 1.00 15.87 139 HIS A CA 1
ATOM 1124 C C . HIS A 1 158 ? 16.476 -12.022 -11.924 1.00 15.10 139 HIS A C 1
ATOM 1125 O O . HIS A 1 158 ? 17.039 -11.454 -11.006 1.00 14.32 139 HIS A O 1
ATOM 1132 N N . LYS A 1 159 ? 16.334 -13.337 -11.974 1.00 16.25 140 LYS A N 1
ATOM 1133 C CA . LYS A 1 159 ? 16.812 -14.241 -10.925 1.00 16.24 140 LYS A CA 1
ATOM 1134 C C . LYS A 1 159 ? 18.034 -15.080 -11.342 1.00 16.64 140 LYS A C 1
ATOM 1135 O O . LYS A 1 159 ? 18.350 -16.108 -10.705 1.00 17.23 140 LYS A O 1
ATOM 1141 N N . LEU A 1 160 ? 18.732 -14.646 -12.399 1.00 14.52 141 LEU A N 1
ATOM 1142 C CA . LEU A 1 160 ? 19.980 -15.324 -12.814 1.00 12.80 141 LEU A CA 1
ATOM 1143 C C . LEU A 1 160 ? 21.207 -14.637 -12.291 1.00 12.29 141 LEU A C 1
ATOM 1144 O O . LEU A 1 160 ? 21.300 -13.427 -12.321 1.00 11.47 141 LEU A O 1
ATOM 1149 N N . GLU A 1 161 ? 22.174 -15.428 -11.851 1.00 13.06 142 GLU A N 1
ATOM 1150 C CA . GLU A 1 161 ? 23.463 -14.912 -11.452 1.00 13.52 142 GLU A CA 1
ATOM 1151 C C . GLU A 1 161 ? 24.179 -14.317 -12.641 1.00 13.10 142 GLU A C 1
ATOM 1152 O O . GLU A 1 161 ? 24.001 -14.766 -13.776 1.00 13.12 142 GLU A O 1
ATOM 1158 N N . TYR A 1 162 ? 24.976 -13.292 -12.344 1.00 12.02 143 TYR A N 1
ATOM 1159 C CA . TYR A 1 162 ? 25.781 -12.602 -13.316 1.00 11.23 143 TYR A CA 1
ATOM 1160 C C . TYR A 1 162 ? 27.062 -13.406 -13.519 1.00 10.87 143 TYR A C 1
ATOM 1161 O O . TYR A 1 162 ? 28.102 -13.049 -13.010 1.00 11.35 143 TYR A O 1
ATOM 1170 N N . ASN A 1 163 ? 26.956 -14.528 -14.227 1.00 10.74 144 ASN A N 1
ATOM 1171 C CA . ASN A 1 163 ? 28.107 -15.368 -14.548 1.00 10.59 144 ASN A CA 1
ATOM 1172 C C . ASN A 1 163 ? 27.750 -16.334 -15.663 1.00 10.91 144 ASN A C 1
ATOM 1173 O O . ASN A 1 163 ? 26.604 -16.339 -16.148 1.00 10.43 144 ASN A O 1
ATOM 1178 N N . TYR A 1 164 ? 28.714 -17.172 -16.041 1.00 10.01 145 TYR A N 1
ATOM 1179 C CA . TYR A 1 164 ? 28.537 -18.044 -17.198 1.00 10.12 145 TYR A CA 1
ATOM 1180 C C . TYR A 1 164 ? 29.431 -19.250 -17.065 1.00 11.01 145 TYR A C 1
ATOM 1181 O O . TYR A 1 164 ? 30.549 -19.149 -16.529 1.00 12.60 145 TYR A O 1
ATOM 1190 N N . ASN A 1 165 ? 28.952 -20.370 -17.587 1.00 10.75 146 ASN A N 1
ATOM 1191 C CA . ASN A 1 165 ? 29.655 -21.637 -17.487 1.00 11.94 146 ASN A CA 1
ATOM 1192 C C . ASN A 1 165 ? 30.187 -22.038 -18.863 1.00 13.03 146 ASN A C 1
ATOM 1193 O O . ASN A 1 165 ? 30.139 -21.248 -19.805 1.00 12.86 146 ASN A O 1
ATOM 1198 N N . SER A 1 166 ? 30.725 -23.243 -18.986 1.00 13.36 147 SER A N 1
ATOM 1199 C CA . SER A 1 166 ? 31.240 -23.592 -20.288 1.00 13.25 147 SER A CA 1
ATOM 1200 C C . SER A 1 166 ? 30.389 -24.630 -20.964 1.00 11.88 147 SER A C 1
ATOM 1201 O O . SER A 1 166 ? 29.699 -25.397 -20.301 1.00 11.75 147 SER A O 1
ATOM 1204 N N . HIS A 1 167 ? 30.371 -24.586 -22.291 1.00 10.64 148 HIS A N 1
ATOM 1205 C CA . HIS A 1 167 ? 29.469 -25.385 -23.074 1.00 10.40 148 HIS A CA 1
ATOM 1206 C C . HIS A 1 167 ? 30.108 -25.794 -24.376 1.00 9.92 148 HIS A C 1
ATOM 1207 O O . HIS A 1 167 ? 31.002 -25.108 -24.857 1.00 11.60 148 HIS A O 1
ATOM 1214 N N . ASN A 1 168 ? 29.655 -26.895 -24.958 1.00 9.91 149 ASN A N 1
ATOM 1215 C CA . ASN A 1 168 ? 30.109 -27.287 -26.322 1.00 10.24 149 ASN A CA 1
ATOM 1216 C C . ASN A 1 168 ? 28.976 -27.046 -27.314 1.00 9.86 149 ASN A C 1
ATOM 1217 O O . ASN A 1 168 ? 27.817 -27.417 -27.061 1.00 10.18 149 ASN A O 1
ATOM 1222 N N . VAL A 1 169 ? 29.292 -26.367 -28.414 1.00 9.70 150 VAL A N 1
ATOM 1223 C CA . VAL A 1 169 ? 28.325 -26.078 -29.462 1.00 9.99 150 VAL A CA 1
ATOM 1224 C C . VAL A 1 169 ? 28.578 -27.077 -30.563 1.00 10.28 150 VAL A C 1
ATOM 1225 O O . VAL A 1 169 ? 29.667 -27.058 -31.154 1.00 9.68 150 VAL A O 1
ATOM 1229 N N . TYR A 1 170 ? 27.630 -27.997 -30.778 1.00 11.30 151 TYR A N 1
ATOM 1230 C CA . TYR A 1 170 ? 27.807 -29.097 -31.751 1.00 12.43 151 TYR A CA 1
ATOM 1231 C C . TYR A 1 170 ? 27.367 -28.672 -33.145 1.00 11.65 151 TYR A C 1
ATOM 1232 O O . TYR A 1 170 ? 26.230 -28.247 -33.346 1.00 10.53 151 TYR A O 1
ATOM 1241 N N . ILE A 1 171 ? 28.301 -28.777 -34.080 1.00 11.06 152 ILE A N 1
ATOM 1242 C CA . ILE A 1 171 ? 28.084 -28.270 -35.427 1.00 11.36 152 ILE A CA 1
ATOM 1243 C C . ILE A 1 171 ? 27.933 -29.441 -36.364 1.00 12.98 152 ILE A C 1
ATOM 1244 O O . ILE A 1 171 ? 28.678 -30.438 -36.259 1.00 12.64 152 ILE A O 1
ATOM 1249 N N . THR A 1 172 ? 26.958 -29.337 -37.249 1.00 14.17 153 THR A N 1
ATOM 1250 C CA . THR A 1 172 ? 26.803 -30.307 -38.334 1.00 17.21 153 THR A CA 1
ATOM 1251 C C . THR A 1 172 ? 26.406 -29.618 -39.651 1.00 17.56 153 THR A C 1
ATOM 1252 O O . THR A 1 172 ? 25.804 -28.543 -39.637 1.00 17.54 153 THR A O 1
ATOM 1256 N N . ALA A 1 173 ? 26.771 -30.199 -40.793 1.00 18.33 154 ALA A N 1
ATOM 1257 C CA . ALA A 1 173 ? 26.291 -29.670 -42.077 1.00 18.58 154 ALA A CA 1
ATOM 1258 C C . ALA A 1 173 ? 25.463 -30.697 -42.895 1.00 19.64 154 ALA A C 1
ATOM 1259 O O . ALA A 1 173 ? 25.656 -31.927 -42.759 1.00 20.63 154 ALA A O 1
ATOM 1262 N N . ASP B 2 2 ? 15.852 -23.430 -46.092 1.00 25.10 155 ASP B N 1
ATOM 1263 C CA . ASP B 2 2 ? 16.705 -22.297 -46.626 1.00 23.43 155 ASP B CA 1
ATOM 1264 C C . ASP B 2 2 ? 17.712 -21.591 -45.695 1.00 22.59 155 ASP B C 1
ATOM 1265 O O . ASP B 2 2 ? 18.672 -20.997 -46.198 1.00 21.64 155 ASP B O 1
ATOM 1270 N N . LYS B 2 3 ? 17.514 -21.668 -44.375 1.00 20.20 156 LYS B N 1
ATOM 1271 C CA . LYS B 2 3 ? 18.405 -20.981 -43.410 1.00 19.09 156 LYS B CA 1
ATOM 1272 C C . LYS B 2 3 ? 19.754 -21.685 -43.092 1.00 18.06 156 LYS B C 1
ATOM 1273 O O . LYS B 2 3 ? 20.600 -21.120 -42.376 1.00 17.86 156 LYS B O 1
ATOM 1279 N N . GLN B 2 4 ? 19.954 -22.895 -43.624 1.00 16.55 157 GLN B N 1
ATOM 1280 C CA . GLN B 2 4 ? 21.232 -23.602 -43.517 1.00 16.25 157 GLN B CA 1
ATOM 1281 C C . GLN B 2 4 ? 21.735 -24.050 -44.906 1.00 16.26 157 GLN B C 1
ATOM 1282 O O . GLN B 2 4 ? 22.568 -24.963 -45.025 1.00 15.41 157 GLN B O 1
ATOM 1288 N N . LYS B 2 5 ? 21.234 -23.380 -45.938 1.00 15.99 158 LYS B N 1
ATOM 1289 C CA A LYS B 2 5 ? 21.591 -23.728 -47.297 0.50 15.95 158 LYS B CA 1
ATOM 1290 C CA B LYS B 2 5 ? 21.569 -23.676 -47.324 0.50 15.75 158 LYS B CA 1
ATOM 1291 C C . LYS B 2 5 ? 23.048 -23.315 -47.568 1.00 16.03 158 LYS B C 1
ATOM 1292 O O . LYS B 2 5 ? 23.463 -22.182 -47.312 1.00 16.06 158 LYS B O 1
ATOM 1303 N N . ASN B 2 6 ? 23.834 -24.278 -48.049 1.00 14.69 159 ASN B N 1
ATOM 1304 C CA . ASN B 2 6 ? 25.266 -24.102 -48.207 1.00 14.05 159 ASN B CA 1
ATOM 1305 C C . ASN B 2 6 ? 25.908 -23.653 -46.884 1.00 13.22 159 ASN B C 1
ATOM 1306 O O . ASN B 2 6 ? 26.892 -22.880 -46.887 1.00 10.41 159 ASN B O 1
ATOM 1311 N N . GLY B 2 7 ? 25.362 -24.203 -45.793 1.00 12.85 160 GLY B N 1
ATOM 1312 C CA . GLY B 2 7 ? 25.684 -23.794 -44.442 1.00 13.48 160 GLY B CA 1
ATOM 1313 C C . GLY B 2 7 ? 25.686 -24.863 -43.379 1.00 14.07 160 GLY B C 1
ATOM 1314 O O . GLY B 2 7 ? 25.959 -26.043 -43.637 1.00 14.46 160 GLY B O 1
ATOM 1315 N N . ILE B 2 8 ? 25.448 -24.442 -42.144 1.00 14.50 161 ILE B N 1
ATOM 1316 C CA . ILE B 2 8 ? 25.554 -25.356 -41.021 1.00 13.47 161 ILE B CA 1
ATOM 1317 C C . ILE B 2 8 ? 24.374 -25.202 -40.088 1.00 12.88 161 ILE B C 1
ATOM 1318 O O . ILE B 2 8 ? 23.643 -24.233 -40.156 1.00 12.21 161 ILE B O 1
ATOM 1323 N N . LYS B 2 9 ? 24.216 -26.172 -39.203 1.00 12.50 162 LYS B N 1
ATOM 1324 C CA . LYS B 2 9 ? 23.336 -26.012 -38.107 1.00 12.92 162 LYS B CA 1
ATOM 1325 C C . LYS B 2 9 ? 24.093 -26.355 -36.842 1.00 12.24 162 LYS B C 1
ATOM 1326 O O . LYS B 2 9 ? 25.124 -27.039 -36.855 1.00 11.53 162 LYS B O 1
ATOM 1332 N N . ALA B 2 10 ? 23.610 -25.830 -35.739 1.00 11.99 163 ALA B N 1
ATOM 1333 C CA . ALA B 2 10 ? 24.149 -26.223 -34.432 1.00 11.73 163 ALA B CA 1
ATOM 1334 C C . ALA B 2 10 ? 23.042 -26.400 -33.405 1.00 11.53 163 ALA B C 1
ATOM 1335 O O . ALA B 2 10 ? 21.977 -25.827 -33.532 1.00 11.58 163 ALA B O 1
ATOM 1337 N N . ASN B 2 11 ? 23.308 -27.199 -32.387 1.00 13.08 164 ASN B N 1
ATOM 1338 C CA . ASN B 2 11 ? 22.383 -27.399 -31.302 1.00 15.11 164 ASN B CA 1
ATOM 1339 C C . ASN B 2 11 ? 23.212 -27.450 -30.005 1.00 14.15 164 ASN B C 1
ATOM 1340 O O . ASN B 2 11 ? 24.409 -27.864 -30.013 1.00 14.63 164 ASN B O 1
ATOM 1345 N N . PHE B 2 12 ? 22.680 -26.889 -28.921 1.00 11.87 165 PHE B N 1
ATOM 1346 C CA . PHE B 2 12 ? 23.407 -26.943 -27.640 1.00 11.25 165 PHE B CA 1
ATOM 1347 C C . PHE B 2 12 ? 22.522 -26.458 -26.505 1.00 11.70 165 PHE B C 1
ATOM 1348 O O . PHE B 2 12 ? 21.468 -25.862 -26.747 1.00 10.61 165 PHE B O 1
ATOM 1356 N N . LYS B 2 13 ? 22.981 -26.672 -25.271 1.00 11.66 166 LYS B N 1
ATOM 1357 C CA . LYS B 2 13 ? 22.184 -26.309 -24.117 1.00 12.41 166 LYS B CA 1
ATOM 1358 C C . LYS B 2 13 ? 22.963 -25.452 -23.132 1.00 11.45 166 LYS B C 1
ATOM 1359 O O . LYS B 2 13 ? 23.940 -25.907 -22.570 1.00 11.42 166 LYS B O 1
ATOM 1365 N N . ILE B 2 14 ? 22.509 -24.231 -22.898 1.00 11.04 167 ILE B N 1
ATOM 1366 C CA . ILE B 2 14 ? 23.134 -23.341 -21.940 1.00 10.63 167 ILE B CA 1
ATOM 1367 C C . ILE B 2 14 ? 22.590 -23.615 -20.523 1.00 11.60 167 ILE B C 1
ATOM 1368 O O . ILE B 2 14 ? 21.409 -23.860 -20.335 1.00 11.46 167 ILE B O 1
ATOM 1373 N N . ARG B 2 15 ? 23.483 -23.607 -19.548 1.00 12.41 168 ARG B N 1
ATOM 1374 C CA . ARG B 2 15 ? 23.122 -23.701 -18.139 1.00 12.98 168 ARG B CA 1
ATOM 1375 C C . ARG B 2 15 ? 23.326 -22.337 -17.519 1.00 11.24 168 ARG B C 1
ATOM 1376 O O . ARG B 2 15 ? 24.463 -21.932 -17.283 1.00 12.58 168 ARG B O 1
ATOM 1384 N N . HIS B 2 16 ? 22.229 -21.644 -17.248 1.00 9.40 169 HIS B N 1
ATOM 1385 C CA . HIS B 2 16 ? 22.264 -20.368 -16.541 1.00 9.69 169 HIS B CA 1
ATOM 1386 C C . HIS B 2 16 ? 22.087 -20.663 -15.033 1.00 10.92 169 HIS B C 1
ATOM 1387 O O . HIS B 2 16 ? 21.045 -21.153 -14.633 1.00 11.38 169 HIS B O 1
ATOM 1394 N N . ASN B 2 17 ? 23.070 -20.337 -14.204 1.00 12.50 170 ASN B N 1
ATOM 1395 C CA . ASN B 2 17 ? 22.883 -20.439 -12.740 1.00 14.60 170 ASN B CA 1
ATOM 1396 C C . ASN B 2 17 ? 21.827 -19.473 -12.161 1.00 15.13 170 ASN B C 1
ATOM 1397 O O . ASN B 2 17 ? 21.842 -18.273 -12.474 1.00 14.67 170 ASN B O 1
ATOM 1402 N N . ILE B 2 18 ? 20.920 -20.010 -11.329 1.00 15.88 171 ILE B N 1
ATOM 1403 C CA . ILE B 2 18 ? 19.853 -19.227 -10.673 1.00 16.47 171 ILE B CA 1
ATOM 1404 C C . ILE B 2 18 ? 20.352 -18.693 -9.324 1.00 18.02 171 ILE B C 1
ATOM 1405 O O . ILE B 2 18 ? 21.035 -19.415 -8.605 1.00 17.80 171 ILE B O 1
ATOM 1410 N N . GLU B 2 19 ? 20.064 -17.430 -8.989 1.00 19.81 172 GLU B N 1
ATOM 1411 C CA . GLU B 2 19 ? 20.488 -16.881 -7.690 1.00 22.24 172 GLU B CA 1
ATOM 1412 C C . GLU B 2 19 ? 19.959 -17.768 -6.561 1.00 22.61 172 GLU B C 1
ATOM 1413 O O . GLU B 2 19 ? 18.766 -18.119 -6.543 1.00 21.98 172 GLU B O 1
ATOM 1419 N N . ASP B 2 20 ? 20.847 -18.143 -5.643 1.00 24.21 173 ASP B N 1
ATOM 1420 C CA . ASP B 2 20 ? 20.470 -18.993 -4.460 1.00 26.17 173 ASP B CA 1
ATOM 1421 C C . ASP B 2 20 ? 20.156 -20.443 -4.858 1.00 26.44 173 ASP B C 1
ATOM 1422 O O . ASP B 2 20 ? 19.263 -21.088 -4.275 1.00 27.67 173 ASP B O 1
ATOM 1427 N N . GLY B 2 21 ? 20.849 -20.933 -5.881 1.00 25.83 174 GLY B N 1
ATOM 1428 C CA . GLY B 2 21 ? 20.791 -22.351 -6.226 1.00 24.39 174 GLY B CA 1
ATOM 1429 C C . GLY B 2 21 ? 19.829 -22.714 -7.342 1.00 23.07 174 GLY B C 1
ATOM 1430 O O . GLY B 2 21 ? 18.760 -22.122 -7.459 1.00 22.77 174 GLY B O 1
ATOM 1431 N N . GLY B 2 22 ? 20.215 -23.722 -8.132 1.00 21.25 175 GLY B N 1
ATOM 1432 C CA . GLY B 2 22 ? 19.399 -24.188 -9.239 1.00 20.19 175 GLY B CA 1
ATOM 1433 C C . GLY B 2 22 ? 19.996 -23.734 -10.583 1.00 19.08 175 GLY B C 1
ATOM 1434 O O . GLY B 2 22 ? 20.885 -22.865 -10.632 1.00 18.97 175 GLY B O 1
ATOM 1435 N N . VAL B 2 23 ? 19.495 -24.309 -11.663 1.00 17.17 176 VAL B N 1
ATOM 1436 C CA . VAL B 2 23 ? 19.997 -24.024 -12.991 1.00 16.13 176 VAL B CA 1
ATOM 1437 C C . VAL B 2 23 ? 18.779 -23.779 -13.882 1.00 15.83 176 VAL B C 1
ATOM 1438 O O . VAL B 2 23 ? 17.804 -24.523 -13.796 1.00 14.77 176 VAL B O 1
ATOM 1442 N N . GLN B 2 24 ? 18.827 -22.698 -14.675 1.00 14.68 177 GLN B N 1
ATOM 1443 C CA . GLN B 2 24 ? 17.861 -22.411 -15.729 1.00 13.97 177 GLN B CA 1
ATOM 1444 C C . GLN B 2 24 ? 18.434 -22.860 -17.070 1.00 13.72 177 GLN B C 1
ATOM 1445 O O . GLN B 2 24 ? 19.445 -22.347 -17.504 1.00 14.07 177 GLN B O 1
ATOM 1451 N N . LEU B 2 25 ? 17.760 -23.793 -17.729 1.00 13.48 178 LEU B N 1
ATOM 1452 C CA . LEU B 2 25 ? 18.194 -24.317 -19.013 1.00 13.89 178 LEU B CA 1
ATOM 1453 C C . LEU B 2 25 ? 17.708 -23.460 -20.196 1.00 12.91 178 LEU B C 1
ATOM 1454 O O . LEU B 2 25 ? 16.576 -22.982 -20.196 1.00 12.64 178 LEU B O 1
ATOM 1459 N N . ALA B 2 26 ? 18.577 -23.265 -21.192 1.00 12.42 179 ALA B N 1
ATOM 1460 C CA . ALA B 2 26 ? 18.212 -22.596 -22.447 1.00 11.28 179 ALA B CA 1
ATOM 1461 C C . ALA B 2 26 ? 18.696 -23.468 -23.602 1.00 11.36 179 ALA B C 1
ATOM 1462 O O . ALA B 2 26 ? 19.912 -23.563 -23.855 1.00 10.05 179 ALA B O 1
ATOM 1464 N N . ASP B 2 27 ? 17.745 -24.121 -24.276 1.00 10.71 180 ASP B N 1
ATOM 1465 C CA . ASP B 2 27 ? 18.064 -25.015 -25.375 1.00 11.61 180 ASP B CA 1
ATOM 1466 C C . ASP B 2 27 ? 18.170 -24.227 -26.716 1.00 10.39 180 ASP B C 1
ATOM 1467 O O . ASP B 2 27 ? 17.189 -23.647 -27.185 1.00 8.86 180 ASP B O 1
ATOM 1472 N N . HIS B 2 28 ? 19.351 -24.246 -27.335 1.00 8.04 181 HIS B N 1
ATOM 1473 C CA . HIS B 2 28 ? 19.592 -23.450 -28.532 1.00 7.60 181 HIS B CA 1
ATOM 1474 C C . HIS B 2 28 ? 19.512 -24.287 -29.812 1.00 7.54 181 HIS B C 1
ATOM 1475 O O . HIS B 2 28 ? 20.184 -25.308 -29.919 1.00 8.49 181 HIS B O 1
ATOM 1482 N N . TYR B 2 29 ? 18.758 -23.827 -30.800 1.00 6.41 182 TYR B N 1
ATOM 1483 C CA . TYR B 2 29 ? 18.840 -24.408 -32.152 1.00 7.41 182 TYR B CA 1
ATOM 1484 C C . TYR B 2 29 ? 19.312 -23.327 -33.078 1.00 7.40 182 TYR B C 1
ATOM 1485 O O . TYR B 2 29 ? 18.783 -22.215 -33.031 1.00 8.05 182 TYR B O 1
ATOM 1494 N N . GLN B 2 30 ? 20.284 -23.660 -33.926 1.00 7.25 183 GLN B N 1
ATOM 1495 C CA . GLN B 2 30 ? 20.963 -22.659 -34.747 1.00 7.85 183 GLN B CA 1
ATOM 1496 C C . GLN B 2 30 ? 21.085 -23.085 -36.200 1.00 7.55 183 GLN B C 1
ATOM 1497 O O . GLN B 2 30 ? 21.362 -24.271 -36.473 1.00 9.10 183 GLN B O 1
ATOM 1503 N N . GLN B 2 31 ? 20.934 -22.122 -37.112 1.00 7.65 184 GLN B N 1
ATOM 1504 C CA . GLN B 2 31 ? 21.220 -22.323 -38.546 1.00 8.59 184 GLN B CA 1
ATOM 1505 C C . GLN B 2 31 ? 21.999 -21.132 -39.114 1.00 8.90 184 GLN B C 1
ATOM 1506 O O . GLN B 2 31 ? 21.687 -19.971 -38.814 1.00 8.68 184 GLN B O 1
ATOM 1512 N N . ASN B 2 32 ? 23.047 -21.435 -39.884 1.00 8.72 185 ASN B N 1
ATOM 1513 C CA . ASN B 2 32 ? 23.817 -20.426 -40.541 1.00 9.08 185 ASN B CA 1
ATOM 1514 C C . ASN B 2 32 ? 23.800 -20.680 -42.015 1.00 9.08 185 ASN B C 1
ATOM 1515 O O . ASN B 2 32 ? 23.914 -21.837 -42.439 1.00 8.54 185 ASN B O 1
ATOM 1520 N N . THR B 2 33 ? 23.721 -19.591 -42.777 1.00 9.01 186 THR B N 1
ATOM 1521 C CA . THR B 2 33 ? 23.843 -19.670 -44.211 1.00 9.04 186 THR B CA 1
ATOM 1522 C C . THR B 2 33 ? 24.678 -18.523 -44.736 1.00 9.42 186 THR B C 1
ATOM 1523 O O . THR B 2 33 ? 24.550 -17.378 -44.269 1.00 8.81 186 THR B O 1
ATOM 1527 N N . PRO B 2 34 ? 25.547 -18.807 -45.713 1.00 10.23 187 PRO B N 1
ATOM 1528 C CA . PRO B 2 34 ? 26.378 -17.697 -46.179 1.00 11.24 187 PRO B CA 1
ATOM 1529 C C . PRO B 2 34 ? 25.479 -16.561 -46.727 1.00 11.99 187 PRO B C 1
ATOM 1530 O O . PRO B 2 34 ? 24.388 -16.820 -47.220 1.00 11.63 187 PRO B O 1
ATOM 1534 N N . ILE B 2 35 ? 25.949 -15.333 -46.627 1.00 12.36 188 ILE B N 1
ATOM 1535 C CA . ILE B 2 35 ? 25.280 -14.202 -47.276 1.00 13.59 188 ILE B CA 1
ATOM 1536 C C . ILE B 2 35 ? 25.554 -14.222 -48.783 1.00 14.77 188 ILE B C 1
ATOM 1537 O O . ILE B 2 35 ? 24.651 -13.954 -49.569 1.00 16.29 188 ILE B O 1
ATOM 1542 N N . GLY B 2 36 ? 26.789 -14.555 -49.172 1.00 15.14 189 GLY B N 1
ATOM 1543 C CA . GLY B 2 36 ? 27.117 -14.775 -50.582 1.00 16.87 189 GLY B CA 1
ATOM 1544 C C . GLY B 2 36 ? 26.642 -16.110 -51.151 1.00 16.75 189 GLY B C 1
ATOM 1545 O O . GLY B 2 36 ? 26.182 -17.008 -50.423 1.00 16.58 189 GLY B O 1
ATOM 1546 N N . ASP B 2 37 ? 26.791 -16.255 -52.463 1.00 17.11 190 ASP B N 1
ATOM 1547 C CA . ASP B 2 37 ? 26.404 -17.489 -53.157 1.00 16.85 190 ASP B CA 1
ATOM 1548 C C . ASP B 2 37 ? 27.619 -18.376 -53.450 1.00 16.25 190 ASP B C 1
ATOM 1549 O O . ASP B 2 37 ? 27.454 -19.496 -53.929 1.00 16.48 190 ASP B O 1
ATOM 1554 N N . GLY B 2 38 ? 28.832 -17.885 -53.165 1.00 15.08 191 GLY B N 1
ATOM 1555 C CA . GLY B 2 38 ? 30.060 -18.634 -53.475 1.00 14.80 191 GLY B CA 1
ATOM 1556 C C . GLY B 2 38 ? 30.315 -19.877 -52.624 1.00 14.10 191 GLY B C 1
ATOM 1557 O O . GLY B 2 38 ? 29.592 -20.122 -51.664 1.00 12.98 191 GLY B O 1
ATOM 1558 N N . PRO B 2 39 ? 31.367 -20.650 -52.963 1.00 13.92 192 PRO B N 1
ATOM 1559 C CA . PRO B 2 39 ? 31.812 -21.840 -52.223 1.00 13.61 192 PRO B CA 1
ATOM 1560 C C . PRO B 2 39 ? 32.250 -21.514 -50.773 1.00 13.43 192 PRO B C 1
ATOM 1561 O O . PRO B 2 39 ? 32.794 -20.450 -50.510 1.00 13.22 192 PRO B O 1
ATOM 1565 N N . VAL B 2 40 ? 32.019 -22.427 -49.840 1.00 12.54 193 VAL B N 1
ATOM 1566 C CA . VAL B 2 40 ? 32.465 -22.235 -48.465 1.00 12.19 193 VAL B CA 1
ATOM 1567 C C . VAL B 2 40 ? 32.960 -23.592 -48.003 1.00 12.42 193 VAL B C 1
ATOM 1568 O O . VAL B 2 40 ? 32.777 -24.587 -48.722 1.00 12.12 193 VAL B O 1
ATOM 1572 N N . LEU B 2 41 ? 33.573 -23.671 -46.821 1.00 11.39 194 LEU B N 1
ATOM 1573 C CA . LEU B 2 41 ? 33.958 -24.982 -46.333 1.00 10.51 194 LEU B CA 1
ATOM 1574 C C . LEU B 2 41 ? 32.743 -25.573 -45.631 1.00 10.74 194 LEU B C 1
ATOM 1575 O O . LEU B 2 41 ? 32.161 -24.930 -44.731 1.00 10.71 194 LEU B O 1
ATOM 1580 N N . LEU B 2 42 ? 32.363 -26.793 -46.013 1.00 9.90 195 LEU B N 1
ATOM 1581 C CA . LEU B 2 42 ? 31.237 -27.461 -45.385 1.00 9.70 195 LEU B CA 1
ATOM 1582 C C . LEU B 2 42 ? 31.827 -28.517 -44.463 1.00 9.77 195 LEU B C 1
ATOM 1583 O O . LEU B 2 42 ? 32.431 -29.453 -44.922 1.00 10.72 195 LEU B O 1
ATOM 1588 N N . PRO B 2 43 ? 31.736 -28.318 -43.146 1.00 10.56 196 PRO B N 1
ATOM 1589 C CA . PRO B 2 43 ? 32.582 -29.159 -42.275 1.00 11.05 196 PRO B CA 1
ATOM 1590 C C . PRO B 2 43 ? 31.995 -30.533 -41.990 1.00 11.50 196 PRO B C 1
ATOM 1591 O O . PRO B 2 43 ? 30.758 -30.707 -42.015 1.00 13.13 196 PRO B O 1
ATOM 1595 N N . ASP B 2 44 ? 32.846 -31.462 -41.619 1.00 10.89 197 ASP B N 1
ATOM 1596 C CA . ASP B 2 44 ? 32.369 -32.655 -40.925 1.00 11.39 197 ASP B CA 1
ATOM 1597 C C 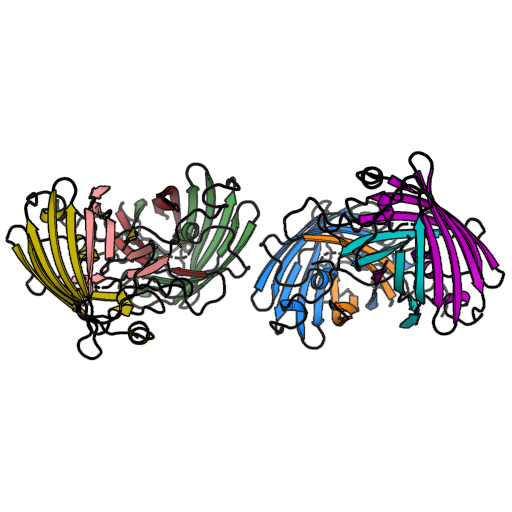. ASP B 2 44 ? 31.920 -32.261 -39.516 1.00 11.31 197 ASP B C 1
ATOM 1598 O O . ASP B 2 44 ? 32.288 -31.211 -38.995 1.00 11.06 197 ASP B O 1
ATOM 1603 N N . ASN B 2 45 ? 31.117 -33.114 -38.906 1.00 12.51 198 ASN B N 1
ATOM 1604 C CA . ASN B 2 45 ? 30.612 -32.899 -37.538 1.00 12.03 198 ASN B CA 1
ATOM 1605 C C . ASN B 2 45 ? 31.731 -32.622 -36.549 1.00 11.39 198 ASN B C 1
ATOM 1606 O O . ASN B 2 45 ? 32.789 -33.323 -36.544 1.00 10.57 198 ASN B O 1
ATOM 1611 N N . HIS B 2 46 ? 31.505 -31.625 -35.693 1.00 9.42 199 HIS B N 1
ATOM 1612 C CA . HIS B 2 46 ? 32.530 -31.222 -34.733 1.00 9.44 199 HIS B CA 1
ATOM 1613 C C . HIS B 2 46 ? 31.889 -30.325 -33.695 1.00 9.26 199 HIS B C 1
ATOM 1614 O O . HIS B 2 46 ? 30.665 -30.111 -33.714 1.00 9.59 199 HIS B O 1
ATOM 1621 N N . TYR B 2 47 ? 32.673 -29.829 -32.757 1.00 9.21 200 TYR B N 1
ATOM 1622 C CA . TYR B 2 47 ? 32.087 -28.912 -31.758 1.00 9.10 200 TYR B CA 1
ATOM 1623 C C . TYR B 2 47 ? 33.000 -27.736 -31.483 1.00 9.07 200 TYR B C 1
ATOM 1624 O O . TYR B 2 47 ? 34.208 -27.813 -31.730 1.00 11.15 200 TYR B O 1
ATOM 1633 N N . LEU B 2 48 ? 32.429 -26.636 -31.024 1.00 7.32 201 LEU B N 1
ATOM 1634 C CA . LEU B 2 48 ? 33.211 -25.532 -30.488 1.00 7.57 201 LEU B CA 1
ATOM 1635 C C . LEU B 2 48 ? 33.134 -25.565 -28.990 1.00 7.79 201 LEU B C 1
ATOM 1636 O O . LEU B 2 48 ? 32.021 -25.553 -28.402 1.00 8.85 201 LEU B O 1
ATOM 1641 N N . SER B 2 49 ? 34.294 -25.603 -28.361 1.00 8.24 202 SER B N 1
ATOM 1642 C CA . SER B 2 49 ? 34.354 -25.567 -26.901 1.00 8.36 202 SER B CA 1
ATOM 1643 C C . SER B 2 49 ? 34.285 -24.102 -26.469 1.00 7.51 202 SER B C 1
ATOM 1644 O O . SER B 2 49 ? 35.182 -23.332 -26.766 1.00 6.87 202 SER B O 1
ATOM 1647 N N . TYR B 2 50 ? 33.231 -23.714 -25.765 1.00 6.47 203 TYR B N 1
ATOM 1648 C CA . TYR B 2 50 ? 33.117 -22.319 -25.326 1.00 8.04 203 TYR B CA 1
ATOM 1649 C C . TYR B 2 50 ? 33.367 -22.191 -23.836 1.00 7.55 203 TYR B C 1
ATOM 1650 O O . TYR B 2 50 ? 32.980 -23.067 -23.087 1.00 7.07 203 TYR B O 1
ATOM 1659 N N . GLN B 2 51 ? 33.999 -21.097 -23.435 1.00 8.15 204 GLN B N 1
ATOM 1660 C CA . GLN B 2 51 ? 34.105 -20.711 -22.021 1.00 8.58 204 GLN B CA 1
ATOM 1661 C C . GLN B 2 51 ? 33.907 -19.234 -22.063 1.00 9.62 204 GLN B C 1
ATOM 1662 O O . GLN B 2 51 ? 34.348 -18.589 -23.023 1.00 8.79 204 GLN B O 1
ATOM 1668 N N . SER B 2 52 ? 33.236 -18.691 -21.048 1.00 9.43 205 SER B N 1
ATOM 1669 C CA . SER B 2 52 ? 32.912 -17.254 -21.052 1.00 10.83 205 SER B CA 1
ATOM 1670 C C . SER B 2 52 ? 33.004 -16.660 -19.659 1.00 10.88 205 SER B C 1
ATOM 1671 O O . SER B 2 52 ? 32.770 -17.359 -18.689 1.00 10.68 205 SER B O 1
ATOM 1674 N N . ALA B 2 53 ? 33.331 -15.374 -19.577 1.00 10.15 206 ALA B N 1
ATOM 1675 C CA . ALA B 2 53 ? 33.390 -14.680 -18.283 1.00 10.49 206 ALA B CA 1
ATOM 1676 C C . ALA B 2 53 ? 32.749 -13.298 -18.405 1.00 9.95 206 ALA B C 1
ATOM 1677 O O . ALA B 2 53 ? 33.061 -12.533 -19.340 1.00 10.01 206 ALA B O 1
ATOM 1679 N N . LEU B 2 54 ? 31.792 -13.028 -17.526 1.00 9.82 207 LEU B N 1
ATOM 1680 C CA . LEU B 2 54 ? 31.061 -11.766 -17.560 1.00 11.07 207 LEU B CA 1
ATOM 1681 C C . LEU B 2 54 ? 31.584 -10.861 -16.486 1.00 12.01 207 LEU B C 1
ATOM 1682 O O . LEU B 2 54 ? 31.683 -11.272 -15.337 1.00 12.34 207 LEU B O 1
ATOM 1687 N N . SER B 2 55 ? 31.934 -9.637 -16.846 1.00 12.30 208 SER B N 1
ATOM 1688 C CA . SER B 2 55 ? 32.390 -8.703 -15.847 1.00 14.48 208 SER B CA 1
ATOM 1689 C C . SER B 2 55 ? 31.722 -7.328 -15.964 1.00 15.07 208 SER B C 1
ATOM 1690 O O . SER B 2 55 ? 30.850 -7.143 -16.811 1.00 13.54 208 SER B O 1
ATOM 1693 N N . LYS B 2 56 ? 32.147 -6.373 -15.120 1.00 16.11 209 LYS B N 1
ATOM 1694 C CA . LYS B 2 56 ? 31.705 -4.961 -15.225 1.00 17.57 209 LYS B CA 1
ATOM 1695 C C . LYS B 2 56 ? 32.892 -4.018 -15.274 1.00 19.03 209 LYS B C 1
ATOM 1696 O O . LYS B 2 56 ? 33.895 -4.239 -14.620 1.00 19.66 209 LYS B O 1
ATOM 1702 N N . ASP B 2 57 ? 32.770 -2.951 -16.037 1.00 20.48 210 ASP B N 1
ATOM 1703 C CA . ASP B 2 57 ? 33.756 -1.887 -16.006 1.00 22.61 210 ASP B CA 1
ATOM 1704 C C . ASP B 2 57 ? 33.425 -1.018 -14.803 1.00 23.82 210 ASP B C 1
ATOM 1705 O O . ASP B 2 57 ? 32.354 -0.442 -14.767 1.00 24.11 210 ASP B O 1
ATOM 1710 N N . PRO B 2 58 ? 34.325 -0.944 -13.788 1.00 25.22 211 PRO B N 1
ATOM 1711 C CA . PRO B 2 58 ? 33.958 -0.242 -12.536 1.00 26.56 211 PRO B CA 1
ATOM 1712 C C . PRO B 2 58 ? 33.642 1.268 -12.764 1.00 26.98 211 PRO B C 1
ATOM 1713 O O . PRO B 2 58 ? 32.895 1.889 -11.996 1.00 27.20 211 PRO B O 1
ATOM 1717 N N . ASN B 2 59 ? 34.171 1.811 -13.855 1.00 27.30 212 ASN B N 1
ATOM 1718 C CA . ASN B 2 59 ? 33.946 3.188 -14.243 1.00 27.63 212 ASN B CA 1
ATOM 1719 C C . ASN B 2 59 ? 32.707 3.417 -15.111 1.00 27.01 212 ASN B C 1
ATOM 1720 O O . ASN B 2 59 ? 32.414 4.568 -15.474 1.00 27.36 212 ASN B O 1
ATOM 1725 N N . GLU B 2 60 ? 31.976 2.354 -15.450 1.00 24.81 213 GLU B N 1
ATOM 1726 C CA . GLU B 2 60 ? 30.831 2.510 -16.347 1.00 22.22 213 GLU B CA 1
ATOM 1727 C C . GLU B 2 60 ? 29.547 2.577 -15.534 1.00 21.34 213 GLU B C 1
ATOM 1728 O O . GLU B 2 60 ? 29.244 1.646 -14.815 1.00 21.22 213 GLU B O 1
ATOM 1734 N N . LYS B 2 61 ? 28.804 3.681 -15.643 1.00 20.29 214 LYS B N 1
ATOM 1735 C CA . LYS B 2 61 ? 27.507 3.834 -14.963 1.00 19.17 214 LYS B CA 1
ATOM 1736 C C . LYS B 2 61 ? 26.294 3.284 -15.760 1.00 17.58 214 LYS B C 1
ATOM 1737 O O . LYS B 2 61 ? 25.239 3.050 -15.190 1.00 16.98 214 LYS B O 1
ATOM 1743 N N . ARG B 2 62 ? 26.415 3.119 -17.069 1.00 14.96 215 ARG B N 1
ATOM 1744 C CA . ARG B 2 62 ? 25.306 2.553 -17.817 1.00 14.09 215 ARG B CA 1
ATOM 1745 C C . ARG B 2 62 ? 25.138 1.048 -17.529 1.00 12.26 215 ARG B C 1
ATOM 1746 O O . ARG B 2 62 ? 26.069 0.373 -17.058 1.00 11.36 215 ARG B O 1
ATOM 1754 N N . ASP B 2 63 ? 23.950 0.536 -17.778 1.00 10.52 216 ASP B N 1
ATOM 1755 C C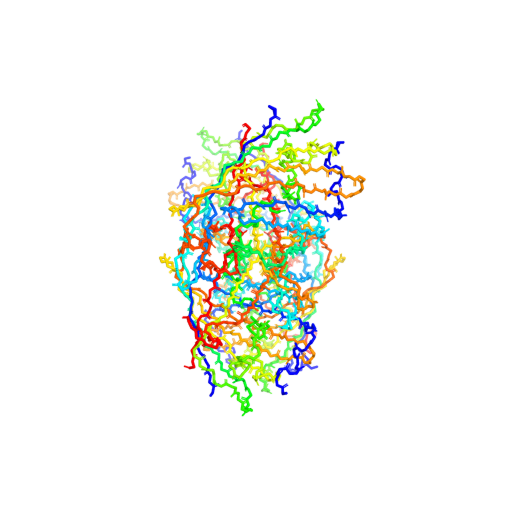A . ASP B 2 63 ? 23.723 -0.901 -17.674 1.00 10.03 216 ASP B CA 1
ATOM 1756 C C . ASP B 2 63 ? 24.541 -1.524 -18.792 1.00 9.50 216 ASP B C 1
ATOM 1757 O O . ASP B 2 63 ? 24.354 -1.173 -19.970 1.00 9.56 216 ASP B O 1
ATOM 1762 N N . HIS B 2 64 ? 25.485 -2.398 -18.425 1.00 8.54 217 HIS B N 1
ATOM 1763 C CA . HIS B 2 64 ? 26.406 -2.957 -19.422 1.00 8.31 217 HIS B CA 1
ATOM 1764 C C . HIS B 2 64 ? 26.911 -4.365 -19.011 1.00 7.71 217 HIS B C 1
ATOM 1765 O O . HIS B 2 64 ? 26.688 -4.831 -17.869 1.00 7.45 217 HIS B O 1
ATOM 1772 N N . MET B 2 65 ? 27.573 -5.021 -19.961 1.00 7.99 218 MET B N 1
ATOM 1773 C CA . MET B 2 65 ? 28.267 -6.270 -19.734 1.00 8.27 218 MET B CA 1
ATOM 1774 C C . MET B 2 65 ? 29.602 -6.258 -20.454 1.00 9.24 218 MET B C 1
ATOM 1775 O O . MET B 2 65 ? 29.684 -5.870 -21.635 1.00 8.87 218 MET B O 1
ATOM 1780 N N . VAL B 2 66 ? 30.659 -6.643 -19.725 1.00 8.89 219 VAL B N 1
ATOM 1781 C CA . VAL B 2 66 ? 31.937 -6.965 -20.358 1.00 8.55 219 VAL B CA 1
ATOM 1782 C C . VAL B 2 66 ? 31.940 -8.472 -20.497 1.00 9.01 219 VAL B C 1
ATOM 1783 O O . VAL B 2 66 ? 31.668 -9.195 -19.528 1.00 8.58 219 VAL B O 1
ATOM 1787 N N . LEU B 2 67 ? 32.190 -8.938 -21.719 1.00 8.18 220 LEU B N 1
ATOM 1788 C CA . LEU B 2 67 ? 32.155 -10.343 -22.052 1.00 8.90 220 LEU B CA 1
ATOM 1789 C C . LEU B 2 67 ? 33.485 -10.795 -22.639 1.00 9.32 220 LEU B C 1
ATOM 1790 O O . LEU B 2 67 ? 33.997 -10.201 -23.602 1.00 9.19 220 LEU B O 1
ATOM 1795 N N . LEU B 2 68 ? 34.061 -11.813 -22.017 1.00 8.73 221 LEU B N 1
ATOM 1796 C CA . LEU B 2 68 ? 35.175 -12.534 -22.607 1.00 9.09 221 LEU B CA 1
ATOM 1797 C C . LEU B 2 68 ? 34.708 -13.936 -23.017 1.00 8.46 221 LEU B C 1
ATOM 1798 O O . LEU B 2 68 ? 34.030 -14.648 -22.255 1.00 7.72 221 LEU B O 1
ATOM 1803 N N . GLU B 2 69 ? 35.058 -14.324 -24.228 1.00 7.97 222 GLU B N 1
ATOM 1804 C CA . GLU B 2 69 ? 34.867 -15.703 -24.635 1.00 8.26 222 GLU B CA 1
ATOM 1805 C C . GLU B 2 69 ? 36.164 -16.314 -25.117 1.00 8.83 222 GLU B C 1
ATOM 1806 O O . GLU B 2 69 ? 36.968 -15.643 -25.779 1.00 9.06 222 GLU B O 1
ATOM 1812 N N . PHE B 2 70 ? 36.350 -17.597 -24.790 1.00 9.15 223 PHE B N 1
ATOM 1813 C CA . PHE B 2 70 ? 37.433 -18.404 -25.343 1.00 9.87 223 PHE B CA 1
ATOM 1814 C C . PHE B 2 70 ? 36.846 -19.581 -26.088 1.00 9.18 223 PHE B C 1
ATOM 1815 O O . PHE B 2 70 ? 36.017 -20.324 -25.549 1.00 8.83 223 PHE B O 1
ATOM 1823 N N . VAL B 2 71 ? 37.233 -19.737 -27.339 1.00 8.44 224 VAL B N 1
ATOM 1824 C CA . VAL B 2 71 ? 36.538 -20.713 -28.170 1.00 9.31 224 VAL B CA 1
ATOM 1825 C C . VAL B 2 71 ? 37.495 -21.443 -29.069 1.00 8.79 224 VAL B C 1
ATOM 1826 O O . VAL B 2 71 ? 38.188 -20.812 -29.867 1.00 7.41 224 VAL B O 1
ATOM 1830 N N . THR B 2 72 ? 37.483 -22.769 -28.973 1.00 9.17 225 THR B N 1
ATOM 1831 C CA . THR B 2 72 ? 38.378 -23.650 -29.772 1.00 8.92 225 THR B CA 1
ATOM 1832 C C . THR B 2 72 ? 37.562 -24.803 -30.335 1.00 8.76 225 THR B C 1
ATOM 1833 O O . THR B 2 72 ? 36.781 -25.442 -29.600 1.00 7.93 225 THR B O 1
ATOM 1837 N N . ALA B 2 73 ? 37.742 -25.048 -31.637 1.00 8.13 226 ALA B N 1
ATOM 1838 C CA . ALA B 2 73 ? 37.060 -26.148 -32.343 1.00 8.44 226 ALA B CA 1
ATOM 1839 C C . ALA B 2 73 ? 37.734 -27.447 -31.990 1.00 8.92 226 ALA B C 1
ATOM 1840 O O . ALA B 2 73 ? 38.938 -27.468 -31.828 1.00 9.31 226 ALA B O 1
ATOM 1842 N N . ALA B 2 74 ? 36.976 -28.540 -31.944 1.00 9.58 227 ALA B N 1
ATOM 1843 C CA . ALA B 2 74 ? 37.541 -29.844 -31.611 1.00 10.27 227 ALA B CA 1
ATOM 1844 C C . ALA B 2 74 ? 36.616 -30.930 -32.098 1.00 10.91 227 ALA B C 1
ATOM 1845 O O . ALA B 2 74 ? 35.610 -30.654 -32.736 1.00 10.67 227 ALA B O 1
ATOM 1847 N N . GLY B 2 75 ? 36.933 -32.175 -31.766 1.00 12.11 228 GLY B N 1
ATOM 1848 C CA . GLY B 2 75 ? 36.012 -33.270 -32.056 1.00 12.97 228 GLY B CA 1
ATOM 1849 C C . GLY B 2 75 ? 36.247 -33.933 -33.408 1.00 14.37 228 GLY B C 1
ATOM 1850 O O . GLY B 2 75 ? 35.524 -34.845 -33.768 1.00 14.26 228 GLY B O 1
ATOM 1851 N N . ILE B 2 76 ? 37.218 -33.460 -34.184 1.00 15.09 229 ILE B N 1
ATOM 1852 C CA . ILE B 2 76 ? 37.632 -34.225 -35.376 1.00 16.54 229 ILE B CA 1
ATOM 1853 C C . ILE B 2 76 ? 39.058 -34.715 -35.170 1.00 17.56 229 ILE B C 1
ATOM 1854 O O . ILE B 2 76 ? 39.976 -33.945 -34.880 1.00 17.97 229 ILE B O 1
ATOM 1859 N N . THR B 2 77 ? 39.252 -36.006 -35.316 1.00 18.88 230 THR B N 1
ATOM 1860 C CA . THR B 2 77 ? 40.568 -36.565 -35.057 1.00 20.44 230 THR B CA 1
ATOM 1861 C C . THR B 2 77 ? 41.302 -36.689 -36.367 1.00 18.82 230 THR B C 1
ATOM 1862 O O . THR B 2 77 ? 40.706 -36.843 -37.421 1.00 17.25 230 THR B O 1
ATOM 1866 N N . LEU B 2 78 ? 42.617 -36.623 -36.265 1.00 19.03 231 LEU B N 1
ATOM 1867 C CA . LEU B 2 78 ? 43.505 -36.843 -37.368 1.00 18.87 231 LEU B CA 1
ATOM 1868 C C . LEU B 2 78 ? 43.647 -38.340 -37.572 1.00 20.18 231 LEU B C 1
ATOM 1869 O O . LEU B 2 78 ? 43.705 -39.101 -36.616 1.00 18.91 231 LEU B O 1
ATOM 1874 N N . GLY B 2 79 ? 43.726 -38.783 -38.816 1.00 21.56 232 GLY B N 1
ATOM 1875 C CA . GLY B 2 79 ? 43.928 -40.208 -39.042 1.00 23.73 232 GLY B CA 1
ATOM 1876 C C . GLY B 2 79 ? 42.635 -40.966 -38.877 1.00 26.12 232 GLY B C 1
ATOM 1877 O O . GLY B 2 79 ? 41.562 -40.423 -39.087 1.00 24.53 232 GLY B O 1
ATOM 1878 N N . MET B 2 80 ? 42.730 -42.217 -38.459 1.00 29.80 233 MET B N 1
ATOM 1879 C CA . MET B 2 80 ? 41.603 -43.137 -38.641 1.00 33.72 233 MET B CA 1
ATOM 1880 C C . MET B 2 80 ? 40.614 -43.274 -37.484 1.00 36.34 233 MET B C 1
ATOM 1881 O O . MET B 2 80 ? 40.976 -43.094 -36.323 1.00 37.17 233 MET B O 1
ATOM 1886 N N . ASP B 2 81 ? 39.358 -43.572 -37.831 1.00 39.56 234 ASP B N 1
ATOM 1887 C CA . ASP B 2 81 ? 38.367 -44.110 -36.889 1.00 41.94 234 ASP B CA 1
ATOM 1888 C C . ASP B 2 81 ? 37.025 -44.363 -37.581 1.00 42.53 234 ASP B C 1
ATOM 1889 O O . ASP B 2 81 ? 36.583 -43.551 -38.410 1.00 43.46 234 ASP B O 1
ATOM 1894 N N . LYS C 1 24 ? -12.262 15.267 -51.554 1.00 30.28 3 LYS C N 1
ATOM 1895 C CA . LYS C 1 24 ? -10.839 14.903 -51.786 1.00 29.74 3 LYS C CA 1
ATOM 1896 C C . LYS C 1 24 ? -10.269 14.548 -50.416 1.00 28.24 3 LYS C C 1
ATOM 1897 O O . LYS C 1 24 ? -10.848 13.729 -49.706 1.00 28.26 3 LYS C O 1
ATOM 1903 N N . GLY C 1 25 ? -9.165 15.185 -50.041 1.00 26.71 4 GLY C N 1
ATOM 1904 C CA . GLY C 1 25 ? -8.525 14.938 -48.759 1.00 24.90 4 GLY C CA 1
ATOM 1905 C C . GLY C 1 25 ? -9.440 15.164 -47.568 1.00 23.27 4 GLY C C 1
ATOM 1906 O O . GLY C 1 25 ? -9.558 14.258 -46.727 1.00 21.45 4 GLY C O 1
ATOM 1907 N N . GLU C 1 26 ? -10.089 16.347 -47.506 1.00 23.06 5 GLU C N 1
ATOM 1908 C CA . GLU C 1 26 ? -11.055 16.693 -46.424 1.00 23.82 5 GLU C CA 1
ATOM 1909 C C . GLU C 1 26 ? -12.042 15.564 -46.136 1.00 22.84 5 GLU C C 1
ATOM 1910 O O . GLU C 1 26 ? -12.388 15.323 -44.991 1.00 22.53 5 GLU C O 1
ATOM 1916 N N . GLU C 1 27 ? -12.532 14.917 -47.188 1.00 22.80 6 GLU C N 1
ATOM 1917 C CA . GLU C 1 27 ? -13.592 13.904 -47.064 1.00 23.36 6 GLU C CA 1
ATOM 1918 C C . GLU C 1 27 ? -13.227 12.807 -46.060 1.00 22.06 6 GLU C C 1
ATOM 1919 O O . GLU C 1 27 ? -14.109 12.235 -45.383 1.00 22.33 6 GLU C O 1
ATOM 1925 N N . LEU C 1 28 ? -11.927 12.539 -45.941 1.00 20.52 7 LEU C N 1
ATOM 1926 C CA . LEU C 1 28 ? -11.412 11.475 -45.059 1.00 19.11 7 LEU C CA 1
ATOM 1927 C C . LEU C 1 28 ? -11.493 11.841 -43.557 1.00 19.01 7 LEU C C 1
ATOM 1928 O O . LEU C 1 28 ? -11.236 10.998 -42.680 1.00 18.52 7 LEU C O 1
ATOM 1933 N N . PHE C 1 29 ? -11.864 13.087 -43.276 1.00 18.12 8 PHE C N 1
ATOM 1934 C CA . PHE C 1 29 ? -11.907 13.594 -41.916 1.00 18.31 8 PHE C CA 1
ATOM 1935 C C . PHE C 1 29 ? -13.280 14.001 -41.385 1.00 18.62 8 PHE C C 1
ATOM 1936 O O . PHE C 1 29 ? -13.381 14.734 -40.389 1.00 18.36 8 PHE C O 1
ATOM 1944 N N . THR C 1 30 ? -14.324 13.519 -42.043 1.00 18.88 9 THR C N 1
ATOM 1945 C CA . THR C 1 30 ? -15.702 13.835 -41.666 1.00 19.90 9 THR C CA 1
ATOM 1946 C C . THR C 1 30 ? -16.119 13.147 -40.354 1.00 19.65 9 THR C C 1
ATOM 1947 O O . THR C 1 30 ? -16.929 13.689 -39.593 1.00 20.36 9 THR C O 1
ATOM 1951 N N . GLY C 1 31 ? -15.541 11.986 -40.057 1.00 19.66 10 GLY C N 1
ATOM 1952 C CA . GLY C 1 31 ? -15.812 11.321 -38.770 1.00 19.18 10 GLY C CA 1
ATOM 1953 C C . GLY C 1 31 ? -14.595 11.177 -37.842 1.00 19.22 10 GLY C C 1
ATOM 1954 O O . GLY C 1 31 ? -13.585 11.883 -37.958 1.00 19.51 10 GLY C O 1
ATOM 1955 N N . VAL C 1 32 ? -14.695 10.245 -36.914 1.00 19.36 11 VAL C N 1
ATOM 1956 C CA . VAL C 1 32 ? -13.620 9.921 -36.001 1.00 19.18 11 VAL C CA 1
ATOM 1957 C C . VAL C 1 32 ? -12.652 9.020 -36.773 1.00 19.10 11 VAL C C 1
ATOM 1958 O O . VAL C 1 32 ? -13.085 8.056 -37.394 1.00 19.07 11 VAL C O 1
ATOM 1962 N N . VAL C 1 33 ? -11.350 9.336 -36.736 1.00 18.60 12 VAL C N 1
ATOM 1963 C CA . VAL C 1 33 ? -10.329 8.586 -37.491 1.00 16.84 12 VAL C CA 1
ATOM 1964 C C . VAL C 1 33 ? -9.379 7.957 -36.497 1.00 16.38 12 VAL C C 1
ATOM 1965 O O . VAL C 1 33 ? -8.862 8.661 -35.631 1.00 16.72 12 VAL C O 1
ATOM 1969 N N . PRO C 1 34 ? -9.123 6.636 -36.610 1.00 15.41 13 PRO C N 1
ATOM 1970 C CA . PRO C 1 34 ? -8.183 6.010 -35.674 1.00 14.55 13 PRO C CA 1
ATOM 1971 C C . PRO C 1 34 ? -6.733 6.431 -35.932 1.00 13.61 13 PRO C C 1
ATOM 1972 O O . PRO C 1 34 ? -6.325 6.657 -37.077 1.00 12.40 13 PRO C O 1
ATOM 1976 N N . ILE C 1 35 ? -5.968 6.547 -34.852 1.00 13.15 14 ILE C N 1
ATOM 1977 C CA . ILE C 1 35 ? -4.603 7.012 -35.000 1.00 12.61 14 ILE C CA 1
ATOM 1978 C C . ILE C 1 35 ? -3.634 5.994 -34.476 1.00 13.09 14 ILE C C 1
ATOM 1979 O O . ILE C 1 35 ? -3.888 5.365 -33.452 1.00 14.24 14 ILE C O 1
ATOM 1984 N N . LEU C 1 36 ? -2.523 5.834 -35.184 1.00 13.82 15 LEU C N 1
ATOM 1985 C CA . LEU C 1 36 ? -1.401 5.091 -34.659 1.00 14.10 15 LEU C CA 1
ATOM 1986 C C . LEU C 1 36 ? -0.125 5.961 -34.648 1.00 13.36 15 LEU C C 1
ATOM 1987 O O . LEU C 1 36 ? 0.134 6.694 -35.588 1.00 11.35 15 LEU C O 1
ATOM 1992 N N . VAL C 1 37 ? 0.662 5.881 -33.568 1.00 12.72 16 VAL C N 1
ATOM 1993 C CA . VAL C 1 37 ? 1.914 6.635 -33.494 1.00 11.73 16 VAL C CA 1
ATOM 1994 C C . VAL C 1 37 ? 3.135 5.722 -33.130 1.00 11.25 16 VAL C C 1
ATOM 1995 O O . VAL C 1 37 ? 3.053 4.900 -32.221 1.00 10.61 16 VAL C O 1
ATOM 1999 N N . GLU C 1 38 ? 4.233 5.830 -33.874 1.00 11.18 17 GLU C N 1
ATOM 2000 C CA A GLU C 1 38 ? 5.462 5.125 -33.524 0.50 10.65 17 GLU C CA 1
ATOM 2001 C CA B GLU C 1 38 ? 5.491 5.126 -33.478 0.50 11.22 17 GLU C CA 1
ATOM 2002 C C . GLU C 1 38 ? 6.604 6.148 -33.536 1.00 10.53 17 GLU C C 1
ATOM 2003 O O . GLU C 1 38 ? 6.780 6.859 -34.528 1.00 11.21 17 GLU C O 1
ATOM 2014 N N . LEU C 1 39 ? 7.369 6.222 -32.467 1.00 10.43 18 LEU C N 1
ATOM 2015 C CA . LEU C 1 39 ? 8.538 7.081 -32.435 1.00 10.89 18 LEU C CA 1
ATOM 2016 C C . LEU C 1 39 ? 9.761 6.242 -32.062 1.00 11.60 18 LEU C C 1
ATOM 2017 O O . LEU C 1 39 ? 9.701 5.456 -31.114 1.00 11.09 18 LEU C O 1
ATOM 2022 N N . ASP C 1 40 ? 10.859 6.428 -32.797 1.00 12.38 19 ASP C N 1
ATOM 2023 C CA . ASP C 1 40 ? 12.184 5.982 -32.351 1.00 13.40 19 ASP C CA 1
ATOM 2024 C C . ASP C 1 40 ? 13.055 7.180 -32.112 1.00 12.41 19 ASP C C 1
ATOM 2025 O O . ASP C 1 40 ? 13.184 8.064 -32.960 1.00 13.57 19 ASP C O 1
ATOM 2030 N N . GLY C 1 41 ? 13.638 7.227 -30.937 1.00 11.93 20 GLY C N 1
ATOM 2031 C CA . GLY C 1 41 ? 14.387 8.397 -30.484 1.00 11.02 20 GLY C CA 1
ATOM 2032 C C . GLY C 1 41 ? 15.787 8.058 -29.992 1.00 10.95 20 GLY C C 1
ATOM 2033 O O . GLY C 1 41 ? 16.066 6.946 -29.523 1.00 10.08 20 GLY C O 1
ATOM 2034 N N . ASP C 1 42 ? 16.670 9.037 -30.082 1.00 10.63 21 ASP C N 1
ATOM 2035 C CA . ASP C 1 42 ? 17.992 8.898 -29.509 1.00 10.56 21 ASP C CA 1
ATOM 2036 C C . ASP C 1 42 ? 18.414 10.319 -29.065 1.00 10.34 21 ASP C C 1
ATOM 2037 O O . ASP C 1 42 ? 18.604 11.197 -29.909 1.00 9.64 21 ASP C O 1
ATOM 2042 N N . VAL C 1 43 ? 18.480 10.543 -27.755 1.00 9.19 22 VAL C N 1
ATOM 2043 C CA . VAL C 1 43 ? 18.854 11.846 -27.228 1.00 9.89 22 VAL C CA 1
ATOM 2044 C C . VAL C 1 43 ? 20.155 11.712 -26.409 1.00 10.52 22 VAL C C 1
ATOM 2045 O O . VAL C 1 43 ? 20.153 11.071 -25.346 1.00 10.27 22 VAL C O 1
ATOM 2049 N N . ASN C 1 44 ? 21.248 12.305 -26.923 1.00 11.15 23 ASN C N 1
ATOM 2050 C CA . ASN C 1 44 ? 22.582 12.224 -26.325 1.00 11.49 23 ASN C CA 1
ATOM 2051 C C . ASN C 1 44 ? 23.012 10.763 -26.135 1.00 12.05 23 ASN C C 1
ATOM 2052 O O . ASN C 1 44 ? 23.682 10.448 -25.150 1.00 12.07 23 ASN C O 1
ATOM 2057 N N . GLY C 1 45 ? 22.620 9.896 -27.061 1.00 11.75 24 GLY C N 1
ATOM 2058 C CA . GLY C 1 45 ? 22.959 8.477 -27.004 1.00 12.98 24 GLY C CA 1
ATOM 2059 C C . GLY C 1 45 ? 21.965 7.619 -26.221 1.00 13.14 24 GLY C C 1
ATOM 2060 O O . GLY C 1 45 ? 22.035 6.401 -26.305 1.00 14.01 24 GLY C O 1
ATOM 2061 N N . HIS C 1 46 ? 21.057 8.251 -25.471 1.00 12.70 25 HIS C N 1
ATOM 2062 C CA . HIS C 1 46 ? 19.973 7.569 -24.773 1.00 13.34 25 HIS C CA 1
ATOM 2063 C C . HIS C 1 46 ? 18.818 7.295 -25.722 1.00 12.45 25 HIS C C 1
ATOM 2064 O O . HIS C 1 46 ? 18.033 8.223 -26.055 1.00 10.54 25 HIS C O 1
ATOM 2071 N N . LYS C 1 47 ? 18.711 6.038 -26.144 1.00 11.35 26 LYS C N 1
ATOM 2072 C CA . LYS C 1 47 ? 17.696 5.634 -27.106 1.00 11.43 26 LYS C CA 1
ATOM 2073 C C . LYS C 1 47 ? 16.389 5.280 -26.427 1.00 11.00 26 LYS C C 1
ATOM 2074 O O . LYS C 1 47 ? 16.391 4.930 -25.243 1.00 9.86 26 LYS C O 1
ATOM 2080 N N . PHE C 1 48 ? 15.273 5.360 -27.174 1.00 10.47 27 PHE C N 1
ATOM 2081 C CA . PHE C 1 48 ? 13.943 5.036 -26.621 1.00 8.98 27 PHE C CA 1
ATOM 2082 C C . PHE C 1 48 ? 12.963 4.830 -27.751 1.00 9.01 27 PHE C C 1
ATOM 2083 O O . PHE C 1 48 ? 13.215 5.330 -28.846 1.00 9.84 27 PHE C O 1
ATOM 2091 N N . SER C 1 49 ? 11.875 4.096 -27.502 1.00 8.06 28 SER C N 1
ATOM 2092 C CA . SER C 1 49 ? 10.758 4.014 -28.416 1.00 8.31 28 SER C CA 1
ATOM 2093 C C . SER C 1 49 ? 9.483 4.334 -27.659 1.00 9.07 28 SER C C 1
ATOM 2094 O O . SER C 1 49 ? 9.381 4.076 -26.441 1.00 7.31 28 SER C O 1
ATOM 2097 N N . VAL C 1 50 ? 8.524 4.888 -28.407 1.00 8.71 29 VAL C N 1
ATOM 2098 C CA . VAL C 1 50 ? 7.191 5.211 -27.928 1.00 9.57 29 VAL C CA 1
ATOM 2099 C C . VAL C 1 50 ? 6.198 4.689 -28.966 1.00 9.77 29 VAL C C 1
ATOM 2100 O O . VAL C 1 50 ? 6.403 4.869 -30.176 1.00 10.92 29 VAL C O 1
ATOM 2104 N N . SER C 1 51 ? 5.142 4.032 -28.499 1.00 9.21 30 SER C N 1
ATOM 2105 C CA . SER C 1 51 ? 4.036 3.603 -29.329 1.00 10.11 30 SER C CA 1
ATOM 2106 C C . SER C 1 51 ? 2.809 4.226 -28.767 1.00 10.78 30 SER C C 1
ATOM 2107 O O . SER C 1 51 ? 2.670 4.279 -27.537 1.00 10.34 30 SER C O 1
ATOM 2110 N N . GLY C 1 52 ? 1.902 4.645 -29.648 1.00 10.61 31 GLY C N 1
ATOM 2111 C CA . GLY C 1 52 ? 0.649 5.149 -29.185 1.00 11.38 31 GLY C CA 1
ATOM 2112 C C . GLY C 1 52 ? -0.491 4.827 -30.116 1.00 11.61 31 GLY C C 1
ATOM 2113 O O . GLY C 1 52 ? -0.304 4.447 -31.244 1.00 11.11 31 GLY C O 1
ATOM 2114 N N . GLU C 1 53 ? -1.690 5.035 -29.605 1.00 12.75 32 GLU C N 1
ATOM 2115 C CA . GLU C 1 53 ? -2.895 4.890 -30.371 1.00 13.18 32 GLU C CA 1
ATOM 2116 C C . GLU C 1 53 ? -3.975 5.771 -29.756 1.00 11.74 32 GLU C C 1
ATOM 2117 O O . GLU C 1 53 ? -3.926 6.099 -28.551 1.00 10.88 32 GLU C O 1
ATOM 2123 N N . GLY C 1 54 ? -4.955 6.112 -30.585 1.00 11.64 33 GLY C N 1
ATOM 2124 C CA . GLY C 1 54 ? -6.084 6.926 -30.140 1.00 11.71 33 GLY C CA 1
ATOM 2125 C C . GLY C 1 54 ? -6.925 7.253 -31.344 1.00 11.75 33 GLY C C 1
ATOM 2126 O O . GLY C 1 54 ? -7.030 6.431 -32.244 1.00 12.56 33 GLY C O 1
ATOM 2127 N N . GLU C 1 55 ? -7.505 8.449 -31.384 1.00 10.81 34 GLU C N 1
ATOM 2128 C CA . GLU C 1 55 ? -8.329 8.835 -32.504 1.00 11.00 34 GLU C CA 1
ATOM 2129 C C . GLU C 1 55 ? -8.414 10.337 -32.615 1.00 11.53 34 GLU C C 1
ATOM 2130 O O . GLU C 1 55 ? -8.200 11.070 -31.628 1.00 11.37 34 GLU C O 1
ATOM 2136 N N . GLY C 1 56 ? -8.756 10.820 -33.804 1.00 10.92 35 GLY C N 1
ATOM 2137 C CA . GLY C 1 56 ? -8.855 12.268 -33.967 1.00 11.96 35 GLY C CA 1
ATOM 2138 C C . GLY C 1 56 ? -10.191 12.609 -34.572 1.00 12.77 35 GLY C C 1
ATOM 2139 O O . GLY C 1 56 ? -10.841 11.738 -35.166 1.00 13.72 35 GLY C O 1
ATOM 2140 N N . ASP C 1 57 ? -10.611 13.863 -34.453 1.00 12.69 36 ASP C N 1
ATOM 2141 C CA . ASP C 1 57 ? -11.908 14.250 -34.969 1.00 13.00 36 ASP C CA 1
ATOM 2142 C C . ASP C 1 57 ? -11.785 15.694 -35.410 1.00 13.00 36 ASP C C 1
ATOM 2143 O O . ASP C 1 57 ? -11.925 16.610 -34.585 1.00 13.26 36 ASP C O 1
ATOM 2148 N N . ALA C 1 58 ? -11.473 15.900 -36.698 1.00 12.09 37 ALA C N 1
ATOM 2149 C CA . ALA C 1 58 ? -11.277 17.246 -37.258 1.00 11.59 37 ALA C CA 1
ATOM 2150 C C . ALA C 1 58 ? -12.554 18.079 -37.203 1.00 12.40 37 ALA C C 1
ATOM 2151 O O . ALA C 1 58 ? -12.508 19.309 -37.057 1.00 12.25 37 ALA C O 1
ATOM 2153 N N . THR C 1 59 ? -13.691 17.412 -37.331 1.00 12.83 38 THR C N 1
ATOM 2154 C CA . THR C 1 59 ? -15.015 18.065 -37.204 1.00 15.51 38 THR C CA 1
ATOM 2155 C C . THR C 1 59 ? -15.056 18.868 -35.906 1.00 14.48 38 THR C C 1
ATOM 2156 O O . THR C 1 59 ? -15.514 20.002 -35.858 1.00 14.40 38 THR C O 1
ATOM 2160 N N . TYR C 1 60 ? -14.536 18.271 -34.844 1.00 14.91 39 TYR C N 1
ATOM 2161 C CA A TYR C 1 60 ? -14.477 18.912 -33.536 0.50 14.56 39 TYR C CA 1
ATOM 2162 C CA B TYR C 1 60 ? -14.503 18.951 -33.576 0.50 14.43 39 TYR C CA 1
ATOM 2163 C C . TYR C 1 60 ? -13.202 19.743 -33.404 1.00 14.94 39 TYR C C 1
ATOM 2164 O O . TYR C 1 60 ? -13.176 20.729 -32.678 1.00 16.46 39 TYR C O 1
ATOM 2181 N N . GLY C 1 61 ? -12.129 19.345 -34.088 1.00 13.90 40 GLY C N 1
ATOM 2182 C CA . GLY C 1 61 ? -10.827 19.960 -33.811 1.00 13.33 40 GLY C CA 1
ATOM 2183 C C . GLY C 1 61 ? -10.177 19.364 -32.552 1.00 13.99 40 GLY C C 1
ATOM 2184 O O . GLY C 1 61 ? -9.803 20.103 -31.627 1.00 14.45 40 GLY C O 1
ATOM 2185 N N . LYS C 1 62 ? -10.062 18.033 -32.484 1.00 13.16 41 LYS C N 1
ATOM 2186 C CA A LYS C 1 62 ? -9.464 17.388 -31.326 0.50 13.24 41 LYS C CA 1
ATOM 2187 C CA B LYS C 1 62 ? -9.479 17.378 -31.321 0.50 13.30 41 LYS C CA 1
ATOM 2188 C C . LYS C 1 62 ? -8.827 16.037 -31.645 1.00 13.40 41 LYS C C 1
ATOM 2189 O O . LYS C 1 62 ? -9.098 15.437 -32.679 1.00 13.34 41 LYS C O 1
ATOM 2200 N N . LEU C 1 63 ? -7.958 15.591 -30.745 1.00 12.16 42 LEU C N 1
ATOM 2201 C CA . LEU C 1 63 ? -7.429 14.253 -30.829 1.00 12.36 42 LEU C CA 1
ATOM 2202 C C . LEU C 1 63 ? -7.048 13.799 -29.431 1.00 11.74 42 LEU C C 1
ATOM 2203 O O . LEU C 1 63 ? -6.822 14.644 -28.545 1.00 9.69 42 LEU C O 1
ATOM 2208 N N . THR C 1 64 ? -6.991 12.477 -29.288 1.00 10.58 43 THR C N 1
ATOM 2209 C CA . THR C 1 64 ? -6.728 11.790 -28.034 1.00 11.88 43 THR C CA 1
ATOM 2210 C C . THR C 1 64 ? -5.744 10.677 -28.315 1.00 10.28 43 THR C C 1
ATOM 2211 O O . THR C 1 64 ? -5.949 9.894 -29.227 1.00 10.42 43 THR C O 1
ATOM 2215 N N . LEU C 1 65 ? -4.653 10.659 -27.568 1.00 9.23 44 LEU C N 1
ATOM 2216 C CA . LEU C 1 65 ? -3.648 9.630 -27.678 1.00 9.65 44 LEU C CA 1
ATOM 2217 C C . LEU C 1 65 ? -3.253 9.139 -26.300 1.00 9.31 44 LEU C C 1
ATOM 2218 O O . LEU C 1 65 ? -3.146 9.940 -25.372 1.00 8.96 44 LEU C O 1
ATOM 2223 N N . LYS C 1 66 ? -2.979 7.843 -26.202 1.00 9.20 45 LYS C N 1
ATOM 2224 C CA . LYS C 1 66 ? -2.298 7.236 -25.059 1.00 9.59 45 LYS C CA 1
ATOM 2225 C C . LYS C 1 66 ? -0.949 6.745 -25.585 1.00 9.78 45 LYS C C 1
ATOM 2226 O O . LYS C 1 66 ? -0.910 5.927 -26.488 1.00 10.23 45 LYS C O 1
ATOM 2232 N N . LEU C 1 67 ? 0.161 7.243 -25.037 1.00 10.30 46 LEU C N 1
ATOM 2233 C CA . LEU C 1 67 ? 1.500 6.910 -25.571 1.00 10.66 46 LEU C CA 1
ATOM 2234 C C . LEU C 1 67 ? 2.297 6.233 -24.476 1.00 10.43 46 LEU C C 1
ATOM 2235 O O . LEU C 1 67 ? 2.273 6.663 -23.311 1.00 10.67 46 LEU C O 1
ATOM 2240 N N . ILE C 1 68 ? 2.968 5.156 -24.847 1.00 10.62 47 ILE C N 1
ATOM 2241 C CA . ILE C 1 68 ? 3.701 4.314 -23.901 1.00 10.13 47 ILE C CA 1
ATOM 2242 C C . ILE C 1 68 ? 5.170 4.278 -24.273 1.00 10.25 47 ILE C C 1
ATOM 2243 O O . ILE C 1 68 ? 5.507 4.153 -25.452 1.00 9.68 47 ILE C O 1
ATOM 2248 N N . CYS C 1 69 ? 6.058 4.436 -23.293 1.00 10.70 48 CYS C N 1
ATOM 2249 C CA . CYS C 1 69 ? 7.486 4.196 -23.574 1.00 11.33 48 CYS C CA 1
ATOM 2250 C C . CYS C 1 69 ? 7.712 2.690 -23.544 1.00 11.36 48 CYS C C 1
ATOM 2251 O O . CYS C 1 69 ? 7.604 2.042 -22.490 1.00 12.80 48 CYS C O 1
ATOM 2254 N N . THR C 1 70 ? 7.964 2.107 -24.701 1.00 11.34 49 THR C N 1
ATOM 2255 C CA . THR C 1 70 ? 8.043 0.667 -24.777 1.00 10.98 49 THR C CA 1
ATOM 2256 C C . THR C 1 70 ? 9.449 0.134 -24.438 1.00 11.07 49 THR C C 1
ATOM 2257 O O . THR C 1 70 ? 9.638 -1.066 -24.346 1.00 12.46 49 THR C O 1
ATOM 2261 N N . THR C 1 71 ? 10.437 1.009 -24.317 1.00 10.84 50 THR C N 1
ATOM 2262 C CA . THR C 1 71 ? 11.788 0.605 -23.947 1.00 9.75 50 THR C CA 1
ATOM 2263 C C . THR C 1 71 ? 12.088 0.780 -22.475 1.00 9.41 50 THR C C 1
ATOM 2264 O O . THR C 1 71 ? 13.234 0.656 -22.058 1.00 9.16 50 THR C O 1
ATOM 2268 N N . GLY C 1 72 ? 11.074 1.075 -21.674 1.00 9.29 51 GLY C N 1
ATOM 2269 C CA . GLY C 1 72 ? 11.292 1.146 -20.226 1.00 10.25 51 GLY C CA 1
ATOM 2270 C C . GLY C 1 72 ? 10.979 2.521 -19.707 1.00 11.49 51 GLY C C 1
ATOM 2271 O O . GLY C 1 72 ? 9.846 2.983 -19.847 1.00 12.46 51 GLY C O 1
ATOM 2272 N N . LYS C 1 73 ? 11.976 3.192 -19.138 1.00 12.30 52 LYS C N 1
ATOM 2273 C CA . LYS C 1 73 ? 11.834 4.572 -18.711 1.00 13.84 52 LYS C CA 1
ATOM 2274 C C . LYS C 1 73 ? 12.228 5.576 -19.829 1.00 13.36 52 LYS C C 1
ATOM 2275 O O . LYS C 1 73 ? 13.253 5.412 -20.503 1.00 12.21 52 LYS C O 1
ATOM 2281 N N . LEU C 1 74 ? 11.416 6.616 -20.008 1.00 12.77 53 LEU C N 1
ATOM 2282 C CA . LEU C 1 74 ? 11.699 7.659 -21.004 1.00 11.96 53 LEU C CA 1
ATOM 2283 C C . LEU C 1 74 ? 12.845 8.518 -20.471 1.00 11.68 53 LEU C C 1
ATOM 2284 O O . LEU C 1 74 ? 12.775 8.955 -19.321 1.00 11.83 53 LEU C O 1
ATOM 2289 N N . PRO C 1 75 ? 13.929 8.705 -21.268 1.00 11.34 54 PRO C N 1
ATOM 2290 C CA . PRO C 1 75 ? 15.075 9.425 -20.707 1.00 10.22 54 PRO C CA 1
ATOM 2291 C C . PRO C 1 75 ? 14.934 10.944 -20.876 1.00 10.69 54 PRO C C 1
ATOM 2292 O O . PRO C 1 75 ? 15.857 11.681 -20.486 1.00 10.02 54 PRO C O 1
ATOM 2296 N N . VAL C 1 76 ? 13.799 11.403 -21.430 1.00 9.51 55 VAL C N 1
ATOM 2297 C CA . VAL C 1 76 ? 13.480 12.832 -21.473 1.00 9.19 55 VAL C CA 1
ATOM 2298 C C . VAL C 1 76 ? 12.072 13.051 -20.910 1.00 8.97 55 VAL C C 1
ATOM 2299 O O . VAL C 1 76 ? 11.289 12.102 -20.876 1.00 9.32 55 VAL C O 1
ATOM 2303 N N . PRO C 1 77 ? 11.730 14.292 -20.492 1.00 8.19 56 PRO C N 1
ATOM 2304 C CA . PRO C 1 77 ? 10.365 14.541 -20.002 1.00 7.21 56 PRO C CA 1
ATOM 2305 C C . PRO C 1 77 ? 9.327 14.396 -21.127 1.00 7.25 56 PRO C C 1
ATOM 2306 O O . PRO C 1 77 ? 9.527 14.914 -22.224 1.00 7.02 56 PRO C O 1
ATOM 2310 N N . TRP C 1 78 ? 8.226 13.713 -20.842 1.00 7.51 57 TRP C N 1
ATOM 2311 C CA . TRP C 1 78 ? 7.118 13.572 -21.794 1.00 7.84 57 TRP C CA 1
ATOM 2312 C C . TRP C 1 78 ? 6.688 14.875 -22.473 1.00 7.92 57 TRP C C 1
ATOM 2313 O O . TRP C 1 78 ? 6.442 14.870 -23.678 1.00 6.29 57 TRP C O 1
ATOM 2324 N N . PRO C 1 79 ? 6.581 15.979 -21.705 1.00 7.69 58 PRO C N 1
ATOM 2325 C CA . PRO C 1 79 ? 6.244 17.245 -22.337 1.00 7.82 58 PRO C CA 1
ATOM 2326 C C . PRO C 1 79 ? 7.083 17.628 -23.547 1.00 6.62 58 PRO C C 1
ATOM 2327 O O . PRO C 1 79 ? 6.541 18.228 -24.473 1.00 6.07 58 PRO C O 1
ATOM 2331 N N . THR C 1 80 ? 8.378 17.301 -23.556 1.00 6.90 59 THR C N 1
ATOM 2332 C CA . THR C 1 80 ? 9.273 17.729 -24.643 1.00 6.40 59 THR C CA 1
ATOM 2333 C C . THR C 1 80 ? 8.964 16.959 -25.947 1.00 7.50 59 THR C C 1
ATOM 2334 O O . THR C 1 80 ? 9.482 17.312 -27.003 1.00 8.86 59 THR C O 1
ATOM 2338 N N . LEU C 1 81 ? 8.089 15.952 -25.861 1.00 6.43 60 LEU C N 1
ATOM 2339 C CA . LEU C 1 81 ? 7.775 15.060 -26.963 1.00 6.77 60 LEU C CA 1
ATOM 2340 C C . LEU C 1 81 ? 6.372 15.323 -27.519 1.00 6.94 60 LEU C C 1
ATOM 2341 O O . LEU C 1 81 ? 6.046 14.880 -28.615 1.00 6.21 60 LEU C O 1
ATOM 2346 N N . VAL C 1 82 ? 5.561 16.112 -26.782 1.00 7.38 61 VAL C N 1
ATOM 2347 C CA . VAL C 1 82 ? 4.169 16.401 -27.192 1.00 5.94 61 VAL C CA 1
ATOM 2348 C C . VAL C 1 82 ? 4.084 16.871 -28.650 1.00 6.89 61 VAL C C 1
ATOM 2349 O O . VAL C 1 82 ? 3.229 16.410 -29.392 1.00 8.06 61 VAL C O 1
ATOM 2353 N N . THR C 1 83 ? 4.931 17.805 -29.062 1.00 6.57 62 THR C N 1
ATOM 2354 C CA . THR C 1 83 ? 4.758 18.427 -30.394 1.00 6.59 62 THR C CA 1
ATOM 2355 C C . THR C 1 83 ? 5.125 17.427 -31.489 1.00 7.04 62 THR C C 1
ATOM 2356 O O . THR C 1 83 ? 4.600 17.493 -32.623 1.00 7.43 62 THR C O 1
ATOM 2360 N N . THR C 1 84 ? 6.051 16.522 -31.163 1.00 7.26 63 THR C N 1
ATOM 2361 C CA . THR C 1 84 ? 6.529 15.528 -32.128 1.00 7.05 63 THR C CA 1
ATOM 2362 C C . THR C 1 84 ? 5.473 14.407 -32.322 1.00 8.04 63 THR C C 1
ATOM 2363 O O . THR C 1 84 ? 5.134 14.022 -33.448 1.00 8.40 63 THR C O 1
ATOM 2367 N N . LEU C 1 85 ? 4.975 13.897 -31.211 1.00 8.42 64 LEU C N 1
ATOM 2368 C CA . LEU C 1 85 ? 3.986 12.821 -31.175 1.00 8.57 64 LEU C CA 1
ATOM 2369 C C . LEU C 1 85 ? 2.610 13.290 -31.639 1.00 9.89 64 LEU C C 1
ATOM 2370 O O . LEU C 1 85 ? 1.919 12.634 -32.457 1.00 10.66 64 LEU C O 1
ATOM 2394 N N . LEU C 1 87 ? 0.015 15.883 -35.410 1.00 8.57 68 LEU C N 1
ATOM 2395 C CA . LEU C 1 87 ? -1.082 15.546 -36.303 1.00 8.42 68 LEU C CA 1
ATOM 2396 C C . LEU C 1 87 ? -1.977 16.736 -36.652 1.00 8.75 68 LEU C C 1
ATOM 2397 O O . LEU C 1 87 ? -3.094 16.783 -36.254 1.00 7.47 68 LEU C O 1
ATOM 2402 N N . GLN C 1 88 ? -1.417 17.674 -37.408 1.00 8.87 69 GLN C N 1
ATOM 2403 C CA . GLN C 1 88 ? -2.071 18.943 -37.589 1.00 9.63 69 GLN C CA 1
ATOM 2404 C C . GLN C 1 88 ? -3.252 18.831 -38.550 1.00 10.06 69 GLN C C 1
ATOM 2405 O O . GLN C 1 88 ? -4.058 19.777 -38.647 1.00 9.44 69 GLN C O 1
ATOM 2411 N N . CYS C 1 89 ? -3.374 17.665 -39.195 1.00 8.77 70 CYS C N 1
ATOM 2412 C CA . CYS C 1 89 ? -4.520 17.339 -40.062 1.00 11.33 70 CYS C CA 1
ATOM 2413 C C . CYS C 1 89 ? -5.842 17.213 -39.319 1.00 10.99 70 CYS C C 1
ATOM 2414 O O . CYS C 1 89 ? -6.888 17.163 -39.945 1.00 11.87 70 CYS C O 1
ATOM 2417 N N . PHE C 1 90 ? -5.805 17.168 -37.990 1.00 10.54 71 PHE C N 1
ATOM 2418 C CA . PHE C 1 90 ? -7.023 17.137 -37.178 1.00 10.19 71 PHE C CA 1
ATOM 2419 C C . PHE C 1 90 ? -7.484 18.508 -36.693 1.00 10.24 71 PHE C C 1
ATOM 2420 O O . PHE C 1 90 ? -8.451 18.590 -35.953 1.00 10.94 71 PHE C O 1
ATOM 2428 N N . ALA C 1 91 ? -6.800 19.565 -37.121 1.00 8.78 72 ALA C N 1
ATOM 2429 C CA . ALA C 1 91 ? -7.265 20.937 -36.899 1.00 9.75 72 ALA C CA 1
ATOM 2430 C C . ALA C 1 91 ? -8.664 21.174 -37.474 1.00 10.37 72 ALA C C 1
ATOM 2431 O O . ALA C 1 91 ? -8.996 20.671 -38.573 1.00 10.79 72 ALA C O 1
ATOM 2433 N N . ARG C 1 92 ? -9.505 21.916 -36.751 1.00 11.06 73 ARG C N 1
ATOM 2434 C CA . ARG C 1 92 ? -10.754 22.359 -37.390 1.00 11.54 73 ARG C CA 1
ATOM 2435 C C . ARG C 1 92 ? -10.513 23.695 -38.091 1.00 10.62 73 ARG C C 1
ATOM 2436 O O . ARG C 1 92 ? -10.208 24.683 -37.429 1.00 10.48 73 ARG C O 1
ATOM 2444 N N . TYR C 1 93 ? -10.650 23.728 -39.416 1.00 9.76 74 TYR C N 1
ATOM 2445 C CA . TYR C 1 93 ? -10.544 24.977 -40.177 1.00 9.90 74 TYR C CA 1
ATOM 2446 C C . TYR C 1 93 ? -11.924 25.576 -40.369 1.00 10.48 74 TYR C C 1
ATOM 2447 O O . TYR C 1 93 ? -12.789 24.901 -40.928 1.00 9.77 74 TYR C O 1
ATOM 2456 N N . PRO C 1 94 ? -12.122 26.859 -39.976 1.00 11.14 75 PRO C N 1
ATOM 2457 C CA . PRO C 1 94 ? -13.407 27.538 -40.279 1.00 11.59 75 PRO C CA 1
ATOM 2458 C C . PRO C 1 94 ? -13.719 27.521 -41.768 1.00 11.79 75 PRO C C 1
ATOM 2459 O O . PRO C 1 94 ? -12.796 27.429 -42.593 1.00 11.62 75 PRO C O 1
ATOM 2463 N N . ASP C 1 95 ? -15.002 27.657 -42.105 1.00 11.94 76 ASP C N 1
ATOM 2464 C CA . ASP C 1 95 ? -15.480 27.521 -43.460 1.00 11.70 76 ASP C CA 1
ATOM 2465 C C . ASP C 1 95 ? -14.732 28.459 -44.407 1.00 11.25 76 ASP C C 1
ATOM 2466 O O . ASP C 1 95 ? -14.348 28.050 -45.480 1.00 11.08 76 ASP C O 1
ATOM 2471 N N . HIS C 1 96 ? -14.473 29.693 -43.993 1.00 11.19 77 HIS C N 1
ATOM 2472 C CA . HIS C 1 96 ? -13.865 30.681 -44.905 1.00 11.57 77 HIS C CA 1
ATOM 2473 C C . HIS C 1 96 ? -12.368 30.403 -45.077 1.00 12.13 77 HIS C C 1
ATOM 2474 O O . HIS C 1 96 ? -11.687 31.068 -45.854 1.00 12.34 77 HIS C O 1
ATOM 2481 N N . MET C 1 97 ? -11.865 29.395 -44.375 1.00 12.19 78 MET C N 1
ATOM 2482 C CA . MET C 1 97 ? -10.422 29.142 -44.396 1.00 13.70 78 MET C CA 1
ATOM 2483 C C . MET C 1 97 ? -10.103 27.769 -44.906 1.00 13.85 78 MET C C 1
ATOM 2484 O O . MET C 1 97 ? -8.944 27.385 -44.891 1.00 16.08 78 MET C O 1
ATOM 2489 N N . LYS C 1 98 ? -11.100 26.996 -45.317 1.00 14.55 79 LYS C N 1
ATOM 2490 C CA . LYS C 1 98 ? -10.854 25.608 -45.678 1.00 15.02 79 LYS C CA 1
ATOM 2491 C C . LYS C 1 98 ? -9.884 25.441 -46.842 1.00 15.34 79 LYS C C 1
ATOM 2492 O O . LYS C 1 98 ? -9.160 24.449 -46.876 1.00 13.58 79 LYS C O 1
ATOM 2498 N N . GLN C 1 99 ? -9.840 26.440 -47.737 1.00 14.69 80 GLN C N 1
ATOM 2499 C CA . GLN C 1 99 ? -8.862 26.513 -48.838 1.00 15.99 80 GLN C CA 1
ATOM 2500 C C . GLN C 1 99 ? -7.409 26.611 -48.380 1.00 15.41 80 GLN C C 1
ATOM 2501 O O . GLN C 1 99 ? -6.483 26.448 -49.183 1.00 16.21 80 GLN C O 1
ATOM 2507 N N . HIS C 1 100 ? -7.195 26.883 -47.094 1.00 15.21 81 HIS C N 1
ATOM 2508 C CA . HIS C 1 100 ? -5.821 26.961 -46.552 1.00 14.09 81 HIS C CA 1
ATOM 2509 C C . HIS C 1 100 ? -5.333 25.714 -45.818 1.00 13.25 81 HIS C C 1
ATOM 2510 O O . HIS C 1 100 ? -4.260 25.732 -45.234 1.00 14.69 81 HIS C O 1
ATOM 2517 N N . ASP C 1 101 ? -6.115 24.649 -45.832 1.00 11.65 82 ASP C N 1
ATOM 2518 C CA . ASP C 1 101 ? -5.779 23.426 -45.107 1.00 11.04 82 ASP C CA 1
ATOM 2519 C C . ASP C 1 101 ? -4.883 22.502 -45.957 1.00 11.23 82 ASP C C 1
ATOM 2520 O O . ASP C 1 101 ? -5.359 21.570 -46.591 1.00 10.77 82 ASP C O 1
ATOM 2525 N N . PHE C 1 102 ? -3.576 22.788 -45.952 1.00 11.23 83 PHE C N 1
ATOM 2526 C CA . PHE C 1 102 ? -2.590 21.969 -46.635 1.00 11.12 83 PHE C CA 1
ATOM 2527 C C . PHE C 1 102 ? -2.719 20.532 -46.144 1.00 11.48 83 PHE C C 1
ATOM 2528 O O . PHE C 1 102 ? -2.667 19.551 -46.930 1.00 10.69 83 PHE C O 1
ATOM 2536 N N . PHE C 1 103 ? -2.892 20.402 -44.828 1.00 11.02 84 PHE C N 1
ATOM 2537 C CA . PHE C 1 103 ? -2.745 19.088 -44.190 1.00 10.70 84 PHE C CA 1
ATOM 2538 C C . PHE C 1 103 ? -3.700 18.015 -44.697 1.00 10.63 84 PHE C C 1
ATOM 2539 O O . PHE C 1 103 ? -3.270 16.880 -44.981 1.00 9.85 84 PHE C O 1
ATOM 2547 N N . LYS C 1 104 ? -5.003 18.330 -44.755 1.00 10.68 85 LYS C N 1
ATOM 2548 C CA . LYS C 1 104 ? -5.954 17.332 -45.215 1.00 10.67 85 LYS C CA 1
ATOM 2549 C C . LYS C 1 104 ? -5.829 17.120 -46.732 1.00 11.31 85 LYS C C 1
ATOM 2550 O O . LYS C 1 104 ? -6.057 16.013 -47.223 1.00 11.34 85 LYS C O 1
ATOM 2556 N N . SER C 1 105 ? -5.446 18.169 -47.463 1.00 11.93 86 SER C N 1
ATOM 2557 C CA . SER C 1 105 ? -5.400 18.092 -48.936 1.00 13.50 86 SER C CA 1
ATOM 2558 C C . SER C 1 105 ? -4.329 17.100 -49.387 1.00 14.35 86 SER C C 1
ATOM 2559 O O . SER C 1 105 ? -4.482 16.430 -50.440 1.00 15.09 86 SER C O 1
ATOM 2562 N N . ALA C 1 106 ? -3.273 16.968 -48.578 1.00 14.09 87 ALA C N 1
ATOM 2563 C CA . ALA C 1 106 ? -2.217 15.969 -48.827 1.00 14.50 87 ALA C CA 1
ATOM 2564 C C . ALA C 1 106 ? -2.645 14.502 -48.663 1.00 14.42 87 ALA C C 1
ATOM 2565 O O . ALA C 1 106 ? -1.896 13.597 -49.022 1.00 13.88 87 ALA C O 1
ATOM 2567 N N . MET C 1 107 ? -3.825 14.261 -48.100 1.00 14.22 88 MET C N 1
ATOM 2568 C CA . MET C 1 107 ? -4.222 12.892 -47.748 1.00 15.00 88 MET C CA 1
ATOM 2569 C C . MET C 1 107 ? -5.019 12.292 -48.902 1.00 15.02 88 MET C C 1
ATOM 2570 O O . MET C 1 107 ? -5.655 13.024 -49.624 1.00 14.84 88 MET C O 1
ATOM 2575 N N . PRO C 1 108 ? -5.064 10.959 -49.014 1.00 15.96 89 PRO C N 1
ATOM 2576 C CA . PRO C 1 108 ? -4.571 9.974 -48.038 1.00 15.97 89 PRO C CA 1
ATOM 2577 C C . PRO C 1 108 ? -3.061 9.706 -48.162 1.00 16.63 89 PRO C C 1
ATOM 2578 O O . PRO C 1 108 ? -2.471 9.022 -47.304 1.00 16.54 89 PRO C O 1
ATOM 2582 N N . GLU C 1 109 ? -2.426 10.215 -49.211 1.00 16.66 90 GLU C N 1
ATOM 2583 C CA . GLU C 1 109 ? -1.033 9.819 -49.374 1.00 18.15 90 GLU C CA 1
ATOM 2584 C C . GLU C 1 109 ? -0.098 10.469 -48.344 1.00 16.00 90 GLU C C 1
ATOM 2585 O O . GLU C 1 109 ? 0.869 9.853 -47.946 1.00 15.03 90 GLU C O 1
ATOM 2591 N N . GLY C 1 110 ? -0.455 11.652 -47.844 1.00 14.11 91 GLY C N 1
ATOM 2592 C CA . GLY C 1 110 ? 0.200 12.197 -46.677 1.00 12.55 91 GLY C CA 1
ATOM 2593 C C . GLY C 1 110 ? 1.345 13.156 -46.921 1.00 11.96 91 GLY C C 1
ATOM 2594 O O . GLY C 1 110 ? 1.588 13.581 -48.043 1.00 11.22 91 GLY C O 1
ATOM 2595 N N . TYR C 1 111 ? 2.027 13.517 -45.834 1.00 11.97 92 TYR C N 1
ATOM 2596 C CA . TYR C 1 111 ? 3.159 14.434 -45.871 1.00 11.57 92 TYR C CA 1
ATOM 2597 C C . TYR C 1 111 ? 4.294 14.002 -44.924 1.00 12.31 92 TYR C C 1
ATOM 2598 O O . TYR C 1 111 ? 4.085 13.260 -43.970 1.00 11.02 92 TYR C O 1
ATOM 2607 N N . VAL C 1 112 ? 5.498 14.504 -45.211 1.00 12.08 93 VAL C N 1
ATOM 2608 C CA . VAL C 1 112 ? 6.615 14.378 -44.325 1.00 12.20 93 VAL C CA 1
ATOM 2609 C C . VAL C 1 112 ? 6.629 15.633 -43.476 1.00 12.41 93 VAL C C 1
ATOM 2610 O O . VAL C 1 112 ? 6.501 16.747 -43.994 1.00 12.04 93 VAL C O 1
ATOM 2614 N N . GLN C 1 113 ? 6.701 15.457 -42.157 1.00 11.54 94 GLN C N 1
ATOM 2615 C CA . GLN C 1 113 ? 6.830 16.591 -41.277 1.00 10.17 94 GLN C CA 1
ATOM 2616 C C . GLN C 1 113 ? 8.220 16.568 -40.635 1.00 9.71 94 GLN C C 1
ATOM 2617 O O . GLN C 1 113 ? 8.607 15.617 -39.975 1.00 8.83 94 GLN C O 1
ATOM 2623 N N . GLU C 1 114 ? 8.972 17.642 -40.818 1.00 10.17 95 GLU C N 1
ATOM 2624 C CA . GLU C 1 114 ? 10.312 17.727 -40.236 1.00 10.47 95 GLU C CA 1
ATOM 2625 C C . GLU C 1 114 ? 10.387 18.911 -39.315 1.00 10.09 95 GLU C C 1
ATOM 2626 O O . GLU C 1 114 ? 9.758 19.956 -39.581 1.00 10.38 95 GLU C O 1
ATOM 2632 N N . ARG C 1 115 ? 11.136 18.740 -38.220 1.00 7.84 96 ARG C N 1
ATOM 2633 C CA . ARG C 1 115 ? 11.384 19.849 -37.354 1.00 7.51 96 ARG C CA 1
ATOM 2634 C C . ARG C 1 115 ? 12.826 19.865 -36.899 1.00 7.96 96 ARG C C 1
ATOM 2635 O O . ARG C 1 115 ? 13.499 18.826 -36.823 1.00 6.31 96 ARG C O 1
ATOM 2643 N N . THR C 1 116 ? 13.259 21.070 -36.560 1.00 7.50 97 THR C N 1
ATOM 2644 C CA . THR C 1 116 ? 14.348 21.251 -35.605 1.00 7.97 97 THR C CA 1
ATOM 2645 C C . THR C 1 116 ? 13.775 22.047 -34.431 1.00 8.09 97 THR C C 1
ATOM 2646 O O . THR C 1 116 ? 13.150 23.110 -34.624 1.00 9.38 97 THR C O 1
ATOM 2650 N N . ILE C 1 117 ? 13.990 21.541 -33.223 1.00 7.57 98 ILE C N 1
ATOM 2651 C CA . ILE C 1 117 ? 13.502 22.164 -31.994 1.00 8.08 98 ILE C CA 1
ATOM 2652 C C . ILE C 1 117 ? 14.711 22.624 -31.187 1.00 9.15 98 ILE C C 1
ATOM 2653 O O . ILE C 1 117 ? 15.558 21.794 -30.804 1.00 9.66 98 ILE C O 1
ATOM 2658 N N . PHE C 1 118 ? 14.820 23.932 -30.956 1.00 8.97 99 PHE C N 1
ATOM 2659 C CA . PHE C 1 118 ? 15.974 24.480 -30.244 1.00 8.97 99 PHE C CA 1
ATOM 2660 C C . PHE C 1 118 ? 15.543 24.781 -28.822 1.00 9.78 99 PHE C C 1
ATOM 2661 O O . PHE C 1 118 ? 14.745 25.723 -28.599 1.00 8.75 99 PHE C O 1
ATOM 2669 N N . PHE C 1 119 ? 16.001 23.965 -27.863 1.00 9.74 100 PHE C N 1
ATOM 2670 C CA . PHE C 1 119 ? 15.700 24.225 -26.456 1.00 10.30 100 PHE C CA 1
ATOM 2671 C C . PHE C 1 119 ? 16.675 25.305 -26.003 1.00 12.69 100 PHE C C 1
ATOM 2672 O O . PHE C 1 119 ? 17.894 25.107 -26.043 1.00 11.61 100 PHE C O 1
ATOM 2680 N N . LYS C 1 120 ? 16.139 26.443 -25.578 1.00 14.19 101 LYS C N 1
ATOM 2681 C CA . LYS C 1 120 ? 16.986 27.554 -25.184 1.00 15.60 101 LYS C CA 1
ATOM 2682 C C . LYS C 1 120 ? 17.937 27.176 -24.036 1.00 16.10 101 LYS C C 1
ATOM 2683 O O . LYS C 1 120 ? 17.493 26.624 -23.010 1.00 15.93 101 LYS C O 1
ATOM 2689 N N . ASP C 1 121 ? 19.229 27.484 -24.226 1.00 15.68 102 ASP C N 1
ATOM 2690 C CA . ASP C 1 121 ? 20.280 27.212 -23.241 1.00 15.60 102 ASP C CA 1
ATOM 2691 C C . ASP C 1 121 ? 20.509 25.690 -23.114 1.00 15.24 102 ASP C C 1
ATOM 2692 O O . ASP C 1 121 ? 21.122 25.209 -22.156 1.00 13.98 102 ASP C O 1
ATOM 2697 N N . ASP C 1 122 ? 20.027 24.927 -24.092 1.00 13.95 103 ASP C N 1
ATOM 2698 C CA . ASP C 1 122 ? 20.229 23.490 -24.049 1.00 13.44 103 ASP C CA 1
ATOM 2699 C C . ASP C 1 122 ? 20.390 22.889 -25.465 1.00 13.35 103 ASP C C 1
ATOM 2700 O O . ASP C 1 122 ? 20.712 23.613 -26.430 1.00 12.66 103 ASP C O 1
ATOM 2705 N N . GLY C 1 123 ? 20.197 21.575 -25.578 1.00 11.89 104 GLY C N 1
ATOM 2706 C CA . GLY C 1 123 ? 20.327 20.877 -26.854 1.00 10.75 104 GLY C CA 1
ATOM 2707 C C . GLY C 1 123 ? 19.172 21.058 -27.837 1.00 10.52 104 GLY C C 1
ATOM 2708 O O . GLY C 1 123 ? 18.235 21.842 -27.583 1.00 9.94 104 GLY C O 1
ATOM 2709 N N . ASN C 1 124 ? 19.238 20.344 -28.970 1.00 9.11 105 ASN C N 1
ATOM 2710 C CA . ASN C 1 124 ? 18.156 20.363 -29.949 1.00 9.52 105 ASN C CA 1
ATOM 2711 C C . ASN C 1 124 ? 17.653 18.958 -30.331 1.00 9.46 105 ASN C C 1
ATOM 2712 O O . ASN C 1 124 ? 18.415 17.978 -30.273 1.00 7.92 105 ASN C O 1
ATOM 2717 N N . TYR C 1 125 ? 16.361 18.863 -30.690 1.00 8.67 106 TYR C N 1
ATOM 2718 C CA . TYR C 1 125 ? 15.818 17.667 -31.347 1.00 8.23 106 TYR C CA 1
ATOM 2719 C C . TYR C 1 125 ? 15.683 17.926 -32.834 1.00 8.64 106 TYR C C 1
ATOM 2720 O O . TYR C 1 125 ? 15.239 19.023 -33.263 1.00 8.44 106 TYR C O 1
ATOM 2729 N N . LYS C 1 126 ? 16.013 16.922 -33.634 1.00 8.50 107 LYS C N 1
ATOM 2730 C CA . LYS C 1 126 ? 15.672 16.939 -35.039 1.00 8.41 107 LYS C CA 1
ATOM 2731 C C . LYS C 1 126 ? 14.757 15.776 -35.279 1.00 8.86 107 LYS C C 1
ATOM 2732 O O . LYS C 1 126 ? 15.056 14.679 -34.815 1.00 8.54 107 LYS C O 1
ATOM 2738 N N . THR C 1 127 ? 13.642 16.000 -35.998 1.00 9.29 108 THR C N 1
ATOM 2739 C CA . THR C 1 127 ? 12.659 14.940 -36.215 1.00 8.13 108 THR C CA 1
ATOM 2740 C C . THR C 1 127 ? 12.232 14.844 -37.672 1.00 8.71 108 THR C C 1
ATOM 2741 O O . THR C 1 127 ? 12.207 15.847 -38.402 1.00 9.21 108 THR C O 1
ATOM 2745 N N . ARG C 1 128 ? 11.879 13.635 -38.092 1.00 7.93 109 ARG C N 1
ATOM 2746 C CA . ARG C 1 128 ? 11.305 13.412 -39.414 1.00 7.86 109 ARG C CA 1
ATOM 2747 C C . ARG C 1 128 ? 10.191 12.460 -39.143 1.00 7.58 109 ARG C C 1
ATOM 2748 O O . ARG C 1 128 ? 10.435 11.398 -38.594 1.00 7.35 109 ARG C O 1
ATOM 2756 N N . ALA C 1 129 ? 8.988 12.829 -39.569 1.00 8.43 110 ALA C N 1
ATOM 2757 C CA . ALA C 1 129 ? 7.803 11.993 -39.396 1.00 9.58 110 ALA C CA 1
ATOM 2758 C C . ALA C 1 129 ? 7.131 11.834 -40.714 1.00 10.50 110 ALA C C 1
ATOM 2759 O O . ALA C 1 129 ? 7.130 12.763 -41.536 1.00 10.84 110 ALA C O 1
ATOM 2761 N N . GLU C 1 130 ? 6.507 10.684 -40.899 1.00 11.37 111 GLU C N 1
ATOM 2762 C CA . GLU C 1 130 ? 5.590 10.528 -41.992 1.00 13.46 111 GLU C CA 1
ATOM 2763 C C . GLU C 1 130 ? 4.192 10.357 -41.445 1.00 13.75 111 GLU C C 1
ATOM 2764 O O . GLU C 1 130 ? 3.952 9.508 -40.569 1.00 13.36 111 GLU C O 1
ATOM 2770 N N . VAL C 1 131 ? 3.291 11.196 -41.952 1.00 14.56 112 VAL C N 1
ATOM 2771 C CA . VAL C 1 131 ? 1.894 11.120 -41.537 1.00 15.17 112 VAL C CA 1
ATOM 2772 C C . VAL C 1 131 ? 1.016 10.857 -42.736 1.00 14.95 112 VAL C C 1
ATOM 2773 O O . VAL C 1 131 ? 0.992 11.628 -43.684 1.00 16.05 112 VAL C O 1
ATOM 2777 N N . LYS C 1 132 ? 0.360 9.714 -42.702 1.00 15.69 113 LYS C N 1
ATOM 2778 C CA . LYS C 1 132 ? -0.329 9.186 -43.870 1.00 17.28 113 LYS C CA 1
ATOM 2779 C C . LYS C 1 132 ? -1.336 8.092 -43.480 1.00 17.03 113 LYS C C 1
ATOM 2780 O O . LYS C 1 132 ? -1.239 7.505 -42.414 1.00 16.13 113 LYS C O 1
ATOM 2786 N N . PHE C 1 133 ? -2.319 7.849 -44.332 1.00 17.40 114 PHE C N 1
ATOM 2787 C CA . PHE C 1 133 ? -3.214 6.741 -44.089 1.00 18.21 114 PHE C CA 1
ATOM 2788 C C . PHE C 1 133 ? -2.538 5.437 -44.397 1.00 18.94 114 PHE C C 1
ATOM 2789 O O . PHE C 1 133 ? -1.797 5.356 -45.353 1.00 18.81 114 PHE C O 1
ATOM 2797 N N . GLU C 1 134 ? -2.739 4.452 -43.527 1.00 20.45 115 GLU C N 1
ATOM 2798 C CA . GLU C 1 134 ? -2.385 3.050 -43.795 1.00 22.70 115 GLU C CA 1
ATOM 2799 C C . GLU C 1 134 ? -3.710 2.308 -43.648 1.00 23.16 115 GLU C C 1
ATOM 2800 O O . GLU C 1 134 ? -4.139 2.003 -42.531 1.00 23.99 115 GLU C O 1
ATOM 2806 N N . GLY C 1 135 ? -4.385 2.076 -44.769 1.00 23.23 116 GLY C N 1
ATOM 2807 C CA . GLY C 1 135 ? -5.806 1.727 -44.747 1.00 23.69 116 GLY C CA 1
ATOM 2808 C C . GLY C 1 135 ? -6.702 2.840 -44.183 1.00 23.65 116 GLY C C 1
ATOM 2809 O O . GLY C 1 135 ? -6.680 3.977 -44.666 1.00 24.08 116 GLY C O 1
ATOM 2810 N N . ASP C 1 136 ? -7.472 2.504 -43.146 1.00 23.51 117 ASP C N 1
ATOM 2811 C CA A ASP C 1 136 ? -8.393 3.487 -42.565 0.50 22.99 117 ASP C CA 1
ATOM 2812 C CA B ASP C 1 136 ? -8.436 3.373 -42.465 0.50 22.92 117 ASP C CA 1
ATOM 2813 C C . ASP C 1 136 ? -7.793 4.190 -41.340 1.00 22.50 117 ASP C C 1
ATOM 2814 O O . ASP C 1 136 ? -8.442 5.040 -40.730 1.00 22.77 117 ASP C O 1
ATOM 2823 N N . THR C 1 137 ? -6.539 3.869 -41.017 1.00 21.27 118 THR C N 1
ATOM 2824 C CA . THR C 1 137 ? -5.851 4.444 -39.860 1.00 19.59 118 THR C CA 1
ATOM 2825 C C . THR C 1 137 ? -4.818 5.484 -40.293 1.00 18.52 118 THR C C 1
ATOM 2826 O O . THR C 1 137 ? -4.017 5.222 -41.176 1.00 17.93 118 THR C O 1
ATOM 2830 N N . LEU C 1 138 ? -4.834 6.645 -39.637 1.00 16.23 119 LEU C N 1
ATOM 2831 C CA . LEU C 1 138 ? -3.842 7.655 -39.862 1.00 15.25 119 LEU C CA 1
ATOM 2832 C C . LEU C 1 138 ? -2.641 7.318 -38.989 1.00 14.36 119 LEU C C 1
ATOM 2833 O O . LEU C 1 138 ? -2.758 7.161 -37.780 1.00 14.86 119 LEU C O 1
ATOM 2838 N N . VAL C 1 139 ? -1.478 7.223 -39.602 1.00 13.53 120 VAL C N 1
ATOM 2839 C CA . VAL C 1 139 ? -0.264 6.798 -38.899 1.00 13.23 120 VAL C CA 1
ATOM 2840 C C . VAL C 1 139 ? 0.745 7.935 -38.900 1.00 13.00 120 VAL C C 1
ATOM 2841 O O . VAL C 1 139 ? 0.990 8.546 -39.948 1.00 14.27 120 VAL C O 1
ATOM 2845 N N . ASN C 1 140 ? 1.334 8.194 -37.741 1.00 11.42 121 ASN C N 1
ATOM 2846 C CA . ASN C 1 140 ? 2.422 9.170 -37.564 1.00 11.20 121 ASN C CA 1
ATOM 2847 C C . ASN C 1 140 ? 3.669 8.378 -37.130 1.00 11.09 121 ASN C C 1
ATOM 2848 O O . ASN C 1 140 ? 3.761 7.951 -35.998 1.00 11.36 121 ASN C O 1
ATOM 2853 N N . ARG C 1 141 ? 4.593 8.149 -38.053 1.00 11.15 122 ARG C N 1
ATOM 2854 C CA . ARG C 1 141 ? 5.816 7.354 -37.797 1.00 11.21 122 ARG C CA 1
ATOM 2855 C C . ARG C 1 141 ? 7.008 8.286 -37.784 1.00 10.28 122 ARG C C 1
ATOM 2856 O O . ARG C 1 141 ? 7.294 8.895 -38.815 1.00 9.44 122 ARG C O 1
ATOM 2864 N N . ILE C 1 142 ? 7.714 8.370 -36.655 1.00 9.82 123 ILE C N 1
ATOM 2865 C CA . ILE C 1 142 ? 8.706 9.415 -36.406 1.00 9.93 123 ILE C CA 1
ATOM 2866 C C . ILE C 1 142 ? 10.060 8.834 -36.017 1.00 11.52 123 ILE C C 1
ATOM 2867 O O . ILE C 1 142 ? 10.144 7.797 -35.321 1.00 10.54 123 ILE C O 1
ATOM 2872 N N . GLU C 1 143 ? 11.106 9.527 -36.452 1.00 12.01 124 GLU C N 1
ATOM 2873 C CA . GLU C 1 143 ? 12.455 9.376 -35.916 1.00 13.19 124 GLU C CA 1
ATOM 2874 C C . GLU C 1 143 ? 12.897 10.667 -35.267 1.00 12.01 124 GLU C C 1
ATOM 2875 O O . GLU C 1 143 ? 12.721 11.736 -35.830 1.00 11.10 124 GLU C O 1
ATOM 2881 N N . LEU C 1 144 ? 13.487 10.572 -34.090 1.00 11.15 125 LEU C N 1
ATOM 2882 C CA . LEU C 1 144 ? 14.009 11.760 -33.433 1.00 10.43 125 LEU C CA 1
ATOM 2883 C C . LEU C 1 144 ? 15.475 11.563 -33.024 1.00 11.53 125 LEU C C 1
ATOM 2884 O O . LEU C 1 144 ? 15.845 10.528 -32.447 1.00 11.71 125 LEU C O 1
ATOM 2889 N N . LYS C 1 145 ? 16.289 12.573 -33.274 1.00 11.64 126 LYS C N 1
ATOM 2890 C CA . LYS C 1 145 ? 17.655 12.572 -32.801 1.00 12.83 126 LYS C CA 1
ATOM 2891 C C . LYS C 1 145 ? 17.877 13.889 -32.069 1.00 13.26 126 LYS C C 1
ATOM 2892 O O . LYS C 1 145 ? 17.622 14.967 -32.632 1.00 12.72 126 LYS C O 1
ATOM 2898 N N . GLY C 1 146 ? 18.322 13.805 -30.813 1.00 12.75 127 GLY C N 1
ATOM 2899 C CA . GLY C 1 146 ? 18.660 14.966 -30.030 1.00 12.57 127 GLY C CA 1
ATOM 2900 C C . GLY C 1 146 ? 20.134 14.972 -29.607 1.00 12.85 127 GLY C C 1
ATOM 2901 O O . GLY C 1 146 ? 20.705 13.921 -29.287 1.00 13.16 127 GLY C O 1
ATOM 2902 N N . ILE C 1 147 ? 20.747 16.146 -29.610 1.00 12.84 128 ILE C N 1
ATOM 2903 C CA . ILE C 1 147 ? 22.166 16.297 -29.247 1.00 13.70 128 ILE C CA 1
ATOM 2904 C C . ILE C 1 147 ? 22.454 17.562 -28.464 1.00 14.55 128 ILE C C 1
ATOM 2905 O O . ILE C 1 147 ? 21.619 18.496 -28.445 1.00 15.83 128 ILE C O 1
ATOM 2910 N N . ASP C 1 148 ? 23.627 17.574 -27.812 1.00 14.83 129 ASP C N 1
ATOM 2911 C CA . ASP C 1 148 ? 24.190 18.717 -27.105 1.00 15.68 129 ASP C CA 1
ATOM 2912 C C . ASP C 1 148 ? 23.359 19.088 -25.907 1.00 15.05 129 ASP C C 1
ATOM 2913 O O . ASP C 1 148 ? 23.413 20.193 -25.460 1.00 14.54 129 ASP C O 1
ATOM 2918 N N . PHE C 1 149 ? 22.601 18.147 -25.372 1.00 14.56 130 PHE C N 1
ATOM 2919 C CA . PHE C 1 149 ? 21.875 18.435 -24.148 1.00 14.95 130 PHE C CA 1
ATOM 2920 C C . PHE C 1 149 ? 22.792 18.442 -22.954 1.00 16.05 130 PHE C C 1
ATOM 2921 O O . PHE C 1 149 ? 23.821 17.755 -22.969 1.00 14.72 130 PHE C O 1
ATOM 2929 N N . LYS C 1 150 ? 22.461 19.266 -21.958 1.00 17.96 131 LYS C N 1
ATOM 2930 C CA . LYS C 1 150 ? 23.229 19.266 -20.699 1.00 21.30 131 LYS C CA 1
ATOM 2931 C C . LYS C 1 150 ? 22.724 18.132 -19.806 1.00 22.28 131 LYS C C 1
ATOM 2932 O O . LYS C 1 150 ? 21.516 17.892 -19.743 1.00 22.54 131 LYS C O 1
ATOM 2938 N N . GLU C 1 151 ? 23.653 17.451 -19.128 1.00 23.77 132 GLU C N 1
ATOM 2939 C CA A GLU C 1 151 ? 23.388 16.306 -18.235 0.50 24.34 132 GLU C CA 1
ATOM 2940 C CA B GLU C 1 151 ? 23.280 16.281 -18.355 0.50 24.38 132 GLU C CA 1
ATOM 2941 C C . GLU C 1 151 ? 22.395 16.680 -17.152 1.00 24.61 132 GLU C C 1
ATOM 2942 O O . GLU C 1 151 ? 21.447 15.947 -16.849 1.00 25.15 132 GLU C O 1
ATOM 2953 N N . ASP C 1 152 ? 22.625 17.838 -16.539 1.00 25.29 133 ASP C N 1
ATOM 2954 C CA . ASP C 1 152 ? 21.687 18.358 -15.525 1.00 25.93 133 ASP C CA 1
ATOM 2955 C C . ASP C 1 152 ? 20.960 19.654 -15.922 1.00 24.99 133 ASP C C 1
ATOM 2956 O O . ASP C 1 152 ? 20.612 20.494 -15.062 1.00 25.59 133 ASP C O 1
ATOM 2961 N N . GLY C 1 153 ? 20.718 19.825 -17.223 1.00 22.92 134 GLY C N 1
ATOM 2962 C CA . GLY C 1 153 ? 19.758 20.838 -17.680 1.00 20.38 134 GLY C CA 1
ATOM 2963 C C . GLY C 1 153 ? 18.321 20.383 -17.457 1.00 18.64 134 GLY C C 1
ATOM 2964 O O . GLY C 1 153 ? 18.075 19.304 -16.911 1.00 18.81 134 GLY C O 1
ATOM 2965 N N . ASN C 1 154 ? 17.356 21.186 -17.900 1.00 17.26 135 ASN C N 1
ATOM 2966 C CA . ASN C 1 154 ? 15.929 20.873 -17.641 1.00 14.77 135 ASN C CA 1
ATOM 2967 C C . ASN C 1 154 ? 15.351 19.650 -18.297 1.00 14.05 135 ASN C C 1
ATOM 2968 O O . ASN C 1 154 ? 14.272 19.172 -17.886 1.00 13.85 135 ASN C O 1
ATOM 2973 N N . ILE C 1 155 ? 16.028 19.174 -19.333 1.00 13.22 136 ILE C N 1
ATOM 2974 C CA . ILE C 1 155 ? 15.524 18.107 -20.159 1.00 13.19 136 ILE C CA 1
ATOM 2975 C C . ILE C 1 155 ? 16.090 16.827 -19.549 1.00 14.11 136 ILE C C 1
ATOM 2976 O O . ILE C 1 155 ? 15.352 16.069 -18.911 1.00 14.21 136 ILE C O 1
ATOM 2981 N N . LEU C 1 156 ? 17.409 16.632 -19.647 1.00 15.17 137 LEU C N 1
ATOM 2982 C CA . LEU C 1 156 ? 18.013 15.390 -19.135 1.00 16.49 137 LEU C CA 1
ATOM 2983 C C . LEU C 1 156 ? 17.969 15.209 -17.625 1.00 17.05 137 LEU C C 1
ATOM 2984 O O . LEU C 1 156 ? 18.046 14.066 -17.146 1.00 18.28 137 LEU C O 1
ATOM 2989 N N . GLY C 1 157 ? 17.855 16.301 -16.874 1.00 17.78 138 GLY C N 1
ATOM 2990 C CA . GLY C 1 157 ? 17.663 16.197 -15.424 1.00 17.39 138 GLY C CA 1
ATOM 2991 C C . GLY C 1 157 ? 16.196 16.221 -14.981 1.00 18.17 138 GLY C C 1
ATOM 2992 O O . GLY C 1 157 ? 15.900 16.439 -13.796 1.00 18.11 138 GLY C O 1
ATOM 2993 N N . HIS C 1 158 ? 15.281 16.036 -15.932 1.00 17.61 139 HIS C N 1
ATOM 2994 C CA . HIS C 1 158 ? 13.842 15.915 -15.653 1.00 17.35 139 HIS C CA 1
ATOM 2995 C C . HIS C 1 158 ? 13.345 16.997 -14.694 1.00 16.96 139 HIS C C 1
ATOM 2996 O O . HIS C 1 158 ? 12.861 16.713 -13.621 1.00 16.96 139 HIS C O 1
ATOM 3003 N N . LYS C 1 159 ? 13.489 18.251 -15.091 1.00 16.70 140 LYS C N 1
ATOM 3004 C CA . LYS C 1 159 ? 13.085 19.367 -14.239 1.00 16.48 140 LYS C CA 1
ATOM 3005 C C . LYS C 1 159 ? 11.787 20.069 -14.726 1.00 1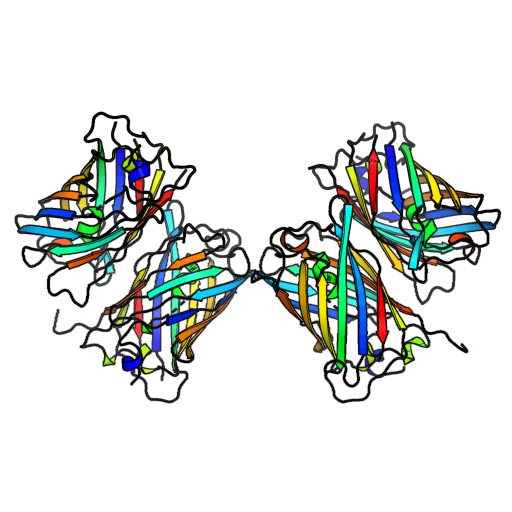6.06 140 LYS C C 1
ATOM 3006 O O . LYS C 1 159 ? 11.464 21.166 -14.261 1.00 15.26 140 LYS C O 1
ATOM 3012 N N . LEU C 1 160 ? 11.057 19.426 -15.653 1.00 15.26 141 LEU C N 1
ATOM 3013 C CA . LEU C 1 160 ? 9.864 20.035 -16.280 1.00 14.22 141 LEU C CA 1
ATOM 3014 C C . LEU C 1 160 ? 8.595 19.517 -15.644 1.00 13.84 141 LEU C C 1
ATOM 3015 O O . LEU C 1 160 ? 8.465 18.320 -15.413 1.00 13.58 141 LEU C O 1
ATOM 3020 N N . GLU C 1 161 ? 7.652 20.406 -15.364 1.00 13.63 142 GLU C N 1
ATOM 3021 C CA . GLU C 1 161 ? 6.357 19.989 -14.797 1.00 13.30 142 GLU C CA 1
ATOM 3022 C C . GLU C 1 161 ? 5.642 19.163 -15.845 1.00 12.42 142 GLU C C 1
ATOM 3023 O O . GLU C 1 161 ? 5.838 19.397 -17.058 1.00 12.41 142 GLU C O 1
ATOM 3029 N N . TYR C 1 162 ? 4.859 18.182 -15.387 1.00 11.19 143 TYR C N 1
ATOM 3030 C CA . TYR C 1 162 ? 4.067 17.339 -16.250 1.00 11.47 143 TYR C CA 1
ATOM 3031 C C . TYR C 1 162 ? 2.812 18.088 -16.564 1.00 10.72 143 TYR C C 1
ATOM 3032 O O . TYR C 1 162 ? 1.803 17.881 -15.931 1.00 10.83 143 TYR C O 1
ATOM 3041 N N . ASN C 1 163 ? 2.885 18.995 -17.530 1.00 9.73 144 ASN C N 1
ATOM 3042 C CA . ASN C 1 163 ? 1.733 19.746 -17.973 1.00 9.96 144 ASN C CA 1
ATOM 3043 C C . ASN C 1 163 ? 2.071 20.435 -19.280 1.00 9.21 144 ASN C C 1
ATOM 3044 O O . ASN C 1 163 ? 3.161 20.240 -19.841 1.00 7.84 144 ASN C O 1
ATOM 3049 N N . TYR C 1 164 ? 1.141 21.252 -19.735 1.00 8.67 145 TYR C N 1
ATOM 3050 C CA . TYR C 1 164 ? 1.269 21.916 -21.017 1.00 10.11 145 TYR C CA 1
ATOM 3051 C C . TYR C 1 164 ? 0.432 23.184 -21.106 1.00 10.47 145 TYR C C 1
ATOM 3052 O O . TYR C 1 164 ? -0.630 23.264 -20.472 1.00 13.12 145 TYR C O 1
ATOM 3061 N N . ASN C 1 165 ? 0.879 24.130 -21.916 1.00 11.22 146 ASN C N 1
ATOM 3062 C CA . ASN C 1 165 ? 0.195 25.406 -22.119 1.00 12.01 146 ASN C CA 1
ATOM 3063 C C . ASN C 1 165 ? -0.329 25.524 -23.526 1.00 12.22 146 ASN C C 1
ATOM 3064 O O . ASN C 1 165 ? -0.061 24.646 -24.355 1.00 13.87 146 ASN C O 1
ATOM 3069 N N . SER C 1 166 ? -1.072 26.593 -23.795 1.00 11.87 147 SER C N 1
ATOM 3070 C CA . SER C 1 166 ? -1.603 26.861 -25.141 1.00 12.39 147 SER C CA 1
ATOM 3071 C C . SER C 1 166 ? -0.612 27.579 -26.011 1.00 10.86 147 SER C C 1
ATOM 3072 O O . SER C 1 166 ? 0.042 28.477 -25.549 1.00 10.52 147 SER C O 1
ATOM 3075 N N . HIS C 1 167 ? -0.509 27.180 -27.272 1.00 10.55 148 HIS C N 1
ATOM 3076 C CA . HIS C 1 167 ? 0.357 27.900 -28.203 1.00 10.64 148 HIS C CA 1
ATOM 3077 C C . HIS C 1 167 ? -0.296 28.039 -29.545 1.00 10.31 148 HIS C C 1
ATOM 3078 O O . HIS C 1 167 ? -1.156 27.251 -29.876 1.00 11.08 148 HIS C O 1
ATOM 3085 N N . ASN C 1 168 ? 0.145 29.043 -30.304 1.00 9.63 149 ASN C N 1
ATOM 3086 C CA . ASN C 1 168 ? -0.185 29.207 -31.718 1.00 9.69 149 ASN C CA 1
ATOM 3087 C C . ASN C 1 168 ? 0.957 28.753 -32.629 1.00 8.69 149 ASN C C 1
ATOM 3088 O O . ASN C 1 168 ? 2.115 29.173 -32.470 1.00 7.25 149 ASN C O 1
ATOM 3093 N N . VAL C 1 169 ? 0.608 27.883 -33.567 1.00 8.78 150 VAL C N 1
ATOM 3094 C CA . VAL C 1 169 ? 1.531 27.372 -34.549 1.00 8.04 150 VAL C CA 1
ATOM 3095 C C . VAL C 1 169 ? 1.356 28.220 -35.820 1.00 9.31 150 VAL C C 1
ATOM 3096 O O . VAL C 1 169 ? 0.343 28.072 -36.517 1.00 7.53 150 VAL C O 1
ATOM 3100 N N . TYR C 1 170 ? 2.342 29.064 -36.115 1.00 10.36 151 TYR C N 1
ATOM 3101 C CA . TYR C 1 170 ? 2.265 30.000 -37.257 1.00 13.38 151 TYR C CA 1
ATOM 3102 C C . TYR C 1 170 ? 2.689 29.364 -38.563 1.00 15.47 151 TYR C C 1
ATOM 3103 O O . TYR C 1 170 ? 3.850 28.972 -38.734 1.00 17.23 151 TYR C O 1
ATOM 3112 N N . ILE C 1 171 ? 1.730 29.244 -39.483 1.00 16.37 152 ILE C N 1
ATOM 3113 C CA . ILE C 1 171 ? 1.956 28.568 -40.750 1.00 17.00 152 ILE C CA 1
ATOM 3114 C C . ILE C 1 171 ? 2.235 29.590 -41.851 1.00 18.36 152 ILE C C 1
ATOM 3115 O O . ILE C 1 171 ? 1.610 30.670 -41.907 1.00 16.63 152 ILE C O 1
ATOM 3120 N N . THR C 1 172 ? 3.212 29.247 -42.678 1.00 19.61 153 THR C N 1
ATOM 3121 C CA . THR C 1 172 ? 3.515 29.986 -43.885 1.00 23.19 153 THR C CA 1
ATOM 3122 C C . THR C 1 172 ? 3.757 29.029 -45.062 1.00 25.20 153 THR C C 1
ATOM 3123 O O . THR C 1 172 ? 4.086 27.850 -44.868 1.00 24.21 153 THR C O 1
ATOM 3127 N N . ALA C 1 173 ? 3.527 29.512 -46.284 1.00 28.28 154 ALA C N 1
ATOM 3128 C CA . ALA C 1 173 ? 3.763 28.694 -47.485 1.00 30.48 154 ALA C CA 1
ATOM 3129 C C . ALA C 1 173 ? 5.254 28.642 -47.775 1.00 32.23 154 ALA C C 1
ATOM 3130 O O . ALA C 1 173 ? 5.980 29.618 -47.489 1.00 33.32 154 ALA C O 1
ATOM 3133 N N . ASN D 2 6 ? 3.741 23.062 -53.628 1.00 29.61 159 ASN D N 1
ATOM 3134 C CA . ASN D 2 6 ? 4.475 21.870 -53.058 1.00 29.03 159 ASN D CA 1
ATOM 3135 C C . ASN D 2 6 ? 4.323 21.796 -51.515 1.00 27.10 159 ASN D C 1
ATOM 3136 O O . ASN D 2 6 ? 3.443 21.112 -51.055 1.00 27.65 159 ASN D O 1
ATOM 3141 N N . GLY D 2 7 ? 5.133 22.504 -50.727 1.00 24.88 160 GLY D N 1
ATOM 3142 C CA . GLY D 2 7 ? 5.125 22.324 -49.265 1.00 22.92 160 GLY D CA 1
ATOM 3143 C C . GLY D 2 7 ? 4.842 23.553 -48.397 1.00 21.46 160 GLY D C 1
ATOM 3144 O O . GLY D 2 7 ? 4.624 24.638 -48.925 1.00 22.42 160 GLY D O 1
ATOM 3145 N N . ILE D 2 8 ? 4.842 23.398 -47.068 1.00 18.54 161 ILE D N 1
ATOM 3146 C CA . ILE D 2 8 ? 4.581 24.540 -46.147 1.00 15.37 161 ILE D CA 1
ATOM 3147 C C . ILE D 2 8 ? 5.572 24.551 -44.980 1.00 14.05 161 ILE D C 1
ATOM 3148 O O . ILE D 2 8 ? 6.273 23.547 -44.738 1.00 12.33 161 ILE D O 1
ATOM 3153 N N . LYS D 2 9 ? 5.606 25.660 -44.240 1.00 11.80 162 LYS D N 1
ATOM 3154 C CA . LYS D 2 9 ? 6.418 25.755 -43.042 1.00 11.61 162 LYS D CA 1
ATOM 3155 C C . LYS D 2 9 ? 5.629 26.288 -41.853 1.00 11.34 162 LYS D C 1
ATOM 3156 O O . LYS D 2 9 ? 4.544 26.854 -42.019 1.00 10.18 162 LYS D O 1
ATOM 3162 N N . ALA D 2 10 ? 6.197 26.134 -40.659 1.00 9.96 163 ALA D N 1
ATOM 3163 C CA . ALA D 2 10 ? 5.588 26.697 -39.477 1.00 10.20 163 ALA D CA 1
ATOM 3164 C C . ALA D 2 10 ? 6.664 27.010 -38.470 1.00 10.47 163 ALA D C 1
ATOM 3165 O O . ALA D 2 10 ? 7.758 26.398 -38.465 1.00 9.84 163 ALA D O 1
ATOM 3167 N N . ASN D 2 11 ? 6.360 27.959 -37.598 1.00 9.93 164 ASN D N 1
ATOM 3168 C CA . ASN D 2 11 ? 7.292 28.263 -36.543 1.00 11.38 164 ASN D CA 1
ATOM 3169 C C . ASN D 2 11 ? 6.476 28.565 -35.319 1.00 11.11 164 ASN D C 1
ATOM 3170 O O . ASN D 2 11 ? 5.353 29.053 -35.452 1.00 11.48 164 ASN D O 1
ATOM 3175 N N . PHE D 2 12 ? 7.003 28.223 -34.145 1.00 9.96 165 PHE D N 1
ATOM 3176 C CA . PHE D 2 12 ? 6.312 28.537 -32.905 1.00 10.48 165 PHE D CA 1
ATOM 3177 C C . PHE D 2 12 ? 7.246 28.343 -31.739 1.00 10.72 165 PHE D C 1
ATOM 3178 O O . PHE D 2 12 ? 8.340 27.783 -31.892 1.00 11.10 165 PHE D O 1
ATOM 3186 N N . LYS D 2 13 ? 6.832 28.832 -30.583 1.00 11.49 166 LYS D N 1
ATOM 3187 C CA . LYS D 2 13 ? 7.670 28.791 -29.400 1.00 12.03 166 LYS D CA 1
ATOM 3188 C C . LYS D 2 13 ? 6.881 28.166 -28.266 1.00 12.22 166 LYS D C 1
ATOM 3189 O O . LYS D 2 13 ? 5.915 28.758 -27.783 1.00 12.38 166 LYS D O 1
ATOM 3195 N N . ILE D 2 14 ? 7.298 26.970 -27.847 1.00 12.02 167 ILE D N 1
ATOM 3196 C CA . ILE D 2 14 ? 6.701 26.279 -26.712 1.00 9.93 167 ILE D CA 1
ATOM 3197 C C . ILE D 2 14 ? 7.308 26.723 -25.382 1.00 11.53 167 ILE D C 1
ATOM 3198 O O . ILE D 2 14 ? 8.551 26.876 -25.245 1.00 10.16 167 ILE D O 1
ATOM 3203 N N . ARG D 2 15 ? 6.434 26.879 -24.382 1.00 11.62 168 ARG D N 1
ATOM 3204 C CA . ARG D 2 15 ? 6.857 27.227 -23.040 1.00 12.66 168 ARG D CA 1
ATOM 3205 C C . ARG D 2 15 ? 6.598 26.030 -22.135 1.00 12.18 168 ARG D C 1
ATOM 3206 O O . ARG D 2 15 ? 5.405 25.732 -21.791 1.00 11.65 168 ARG D O 1
ATOM 3214 N N . HIS D 2 16 ? 7.669 25.330 -21.755 1.00 9.60 169 HIS D N 1
ATOM 3215 C CA . HIS D 2 16 ? 7.543 24.250 -20.773 1.00 10.52 169 HIS D CA 1
ATOM 3216 C C . HIS D 2 16 ? 7.771 24.782 -19.368 1.00 10.88 169 HIS D C 1
ATOM 3217 O O . HIS D 2 16 ? 8.878 25.267 -19.064 1.00 12.19 169 HIS D O 1
ATOM 3224 N N . ASN D 2 17 ? 6.764 24.710 -18.512 1.00 11.61 170 ASN D N 1
ATOM 3225 C CA . ASN D 2 17 ? 6.943 25.126 -17.115 1.00 13.14 170 ASN D CA 1
ATOM 3226 C C . ASN D 2 17 ? 7.916 24.217 -16.375 1.00 14.10 170 ASN D C 1
ATOM 3227 O O . ASN D 2 17 ? 7.804 22.970 -16.450 1.00 13.64 170 ASN D O 1
ATOM 3232 N N . ILE D 2 18 ? 8.853 24.856 -15.669 1.00 14.78 171 ILE D N 1
ATOM 3233 C CA . ILE D 2 18 ? 9.918 24.197 -14.887 1.00 15.38 171 ILE D CA 1
ATOM 3234 C C . ILE D 2 18 ? 9.426 24.070 -13.461 1.00 17.25 171 ILE D C 1
ATOM 3235 O O . ILE D 2 18 ? 8.777 25.004 -12.935 1.00 16.68 171 ILE D O 1
ATOM 3240 N N . GLU D 2 19 ? 9.722 22.930 -12.833 1.00 18.66 172 GLU D N 1
ATOM 3241 C CA . GLU D 2 19 ? 9.331 22.682 -11.451 1.00 21.61 172 GLU D CA 1
ATOM 3242 C C . GLU D 2 19 ? 9.906 23.740 -10.525 1.00 22.35 172 GLU D C 1
ATOM 3243 O O . GLU D 2 19 ? 11.082 24.068 -10.629 1.00 20.57 172 GLU D O 1
ATOM 3249 N N . ASP D 2 20 ? 9.047 24.282 -9.660 1.00 23.92 173 ASP D N 1
ATOM 3250 C CA . ASP D 2 20 ? 9.432 25.343 -8.726 1.00 26.10 173 ASP D CA 1
ATOM 3251 C C . ASP D 2 20 ? 9.688 26.695 -9.384 1.00 26.15 173 ASP D C 1
ATOM 3252 O O . ASP D 2 20 ? 10.380 27.534 -8.823 1.00 27.56 173 ASP D O 1
ATOM 3257 N N . GLY D 2 21 ? 9.131 26.891 -10.579 1.00 25.95 174 GLY D N 1
ATOM 3258 C CA . GLY D 2 21 ? 9.050 28.205 -11.209 1.00 24.22 174 GLY D CA 1
ATOM 3259 C C . GLY D 2 21 ? 9.961 28.388 -12.396 1.00 23.78 174 GLY D C 1
ATOM 3260 O O . GLY D 2 21 ? 11.023 27.774 -12.477 1.00 24.88 174 GLY D O 1
ATOM 3261 N N . GLY D 2 22 ? 9.551 29.243 -13.325 1.00 22.71 175 GLY D N 1
ATOM 3262 C CA . GLY D 2 22 ? 10.372 29.533 -14.488 1.00 20.98 175 GLY D CA 1
ATOM 3263 C C . GLY D 2 22 ? 9.899 28.704 -15.653 1.00 19.65 175 GLY D C 1
ATOM 3264 O O . GLY D 2 22 ? 9.015 27.852 -15.494 1.00 19.20 175 GLY D O 1
ATOM 3265 N N . VAL D 2 23 ? 10.488 28.952 -16.819 1.00 18.45 176 VAL D N 1
ATOM 3266 C CA . VAL D 2 23 ? 10.020 28.368 -18.071 1.00 17.60 176 VAL D CA 1
ATOM 3267 C C . VAL D 2 23 ? 11.207 27.979 -18.970 1.00 16.58 176 VAL D C 1
ATOM 3268 O O . VAL D 2 23 ? 12.180 28.718 -19.080 1.00 16.91 176 VAL D O 1
ATOM 3272 N N . GLN D 2 24 ? 11.125 26.790 -19.563 1.00 15.34 177 GLN D N 1
ATOM 3273 C CA . GLN D 2 24 ? 12.059 26.331 -20.558 1.00 14.38 177 GLN D CA 1
ATOM 3274 C C . GLN D 2 24 ? 11.404 26.564 -21.899 1.00 14.54 177 GLN D C 1
ATOM 3275 O O . GLN D 2 24 ? 10.333 26.019 -22.163 1.00 14.45 177 GLN D O 1
ATOM 3281 N N . LEU D 2 25 ? 12.060 27.360 -22.743 1.00 13.79 178 LEU D N 1
ATOM 3282 C CA . LEU D 2 25 ? 11.573 27.665 -24.070 1.00 13.23 178 LEU D CA 1
ATOM 3283 C C . LEU D 2 25 ? 12.108 26.683 -25.075 1.00 11.95 178 LEU D C 1
ATOM 3284 O O . LEU D 2 25 ? 13.222 26.219 -24.966 1.00 12.58 178 LEU D O 1
ATOM 3289 N N . ALA D 2 26 ? 11.298 26.370 -26.069 1.00 11.30 179 ALA D N 1
ATOM 3290 C CA . ALA D 2 26 ? 11.676 25.423 -27.126 1.00 10.11 179 ALA D CA 1
ATOM 3291 C C . ALA D 2 26 ? 11.186 26.011 -28.452 1.00 9.50 179 ALA D C 1
ATOM 3292 O O . ALA D 2 26 ? 9.971 26.013 -28.709 1.00 9.65 179 ALA D O 1
ATOM 3294 N N . ASP D 2 27 ? 12.112 26.581 -29.244 1.00 8.56 180 ASP D N 1
ATOM 3295 C CA . ASP D 2 27 ? 11.767 27.224 -30.492 1.00 8.97 180 ASP D CA 1
ATOM 3296 C C . ASP D 2 27 ? 11.630 26.139 -31.526 1.00 7.30 180 ASP D C 1
ATOM 3297 O O . ASP D 2 27 ? 12.607 25.426 -31.766 1.00 7.64 180 ASP D O 1
ATOM 3302 N N . HIS D 2 28 ? 10.451 26.042 -32.136 1.00 6.13 181 HIS D N 1
ATOM 3303 C CA . HIS D 2 28 ? 10.147 25.052 -33.142 1.00 5.14 181 HIS D CA 1
ATOM 3304 C C . HIS D 2 28 ? 10.197 25.642 -34.544 1.00 6.84 181 HIS D C 1
ATOM 3305 O O . HIS D 2 28 ? 9.672 26.733 -34.779 1.00 6.75 181 HIS D O 1
ATOM 3312 N N . TYR D 2 29 ? 10.805 24.898 -35.472 1.00 6.40 182 TYR D N 1
ATOM 3313 C CA . TYR D 2 29 ? 10.748 25.237 -36.885 1.00 7.63 182 TYR D CA 1
ATOM 3314 C C . TYR D 2 29 ? 10.352 23.950 -37.599 1.00 7.74 182 TYR D C 1
ATOM 3315 O O . TYR D 2 29 ? 10.860 22.873 -37.272 1.00 8.57 182 TYR D O 1
ATOM 3324 N N . GLN D 2 30 ? 9.465 24.060 -38.578 1.00 6.99 183 GLN D N 1
ATOM 3325 C CA . GLN D 2 30 ? 8.775 22.886 -39.114 1.00 7.09 183 GLN D CA 1
ATOM 3326 C C . GLN D 2 30 ? 8.685 23.039 -40.578 1.00 7.55 183 GLN D C 1
ATOM 3327 O O . GLN D 2 30 ? 8.614 24.178 -41.073 1.00 8.36 183 GLN D O 1
ATOM 3333 N N . GLN D 2 31 ? 8.666 21.914 -41.276 1.00 7.83 184 GLN D N 1
ATOM 3334 C CA . GLN D 2 31 ? 8.339 21.906 -42.703 1.00 10.31 184 GLN D CA 1
ATOM 3335 C C . GLN D 2 31 ? 7.499 20.686 -43.049 1.00 9.31 184 GLN D C 1
ATOM 3336 O O . GLN D 2 31 ? 7.686 19.593 -42.469 1.00 10.01 184 GLN D O 1
ATOM 3342 N N . ASN D 2 32 ? 6.521 20.869 -43.921 1.00 8.75 185 ASN D N 1
ATOM 3343 C CA . ASN D 2 32 ? 5.694 19.729 -44.329 1.00 9.59 185 ASN D CA 1
ATOM 3344 C C . ASN D 2 32 ? 5.771 19.644 -45.810 1.00 10.17 185 ASN D C 1
ATOM 3345 O O . ASN D 2 32 ? 5.672 20.669 -46.472 1.00 10.09 185 ASN D O 1
ATOM 3350 N N . THR D 2 33 ? 5.989 18.434 -46.311 1.00 9.84 186 THR D N 1
ATOM 3351 C CA . THR D 2 33 ? 6.164 18.198 -47.746 1.00 12.16 186 THR D CA 1
ATOM 3352 C C . THR D 2 33 ? 5.296 17.018 -48.126 1.00 11.89 186 THR D C 1
ATOM 3353 O O . THR D 2 33 ? 5.417 15.971 -47.518 1.00 12.45 186 THR D O 1
ATOM 3357 N N . PRO D 2 34 ? 4.408 17.189 -49.130 1.00 13.04 187 PRO D N 1
ATOM 3358 C CA . PRO D 2 34 ? 3.468 16.123 -49.505 1.00 13.75 187 PRO D CA 1
ATOM 3359 C C . PRO D 2 34 ? 4.215 14.884 -49.968 1.00 14.55 187 PRO D C 1
ATOM 3360 O O . PRO D 2 34 ? 5.243 15.019 -50.603 1.00 13.73 187 PRO D O 1
ATOM 3364 N N . ILE D 2 35 ? 3.724 13.696 -49.631 1.00 15.52 188 ILE D N 1
ATOM 3365 C CA . ILE D 2 35 ? 4.393 12.470 -50.049 1.00 17.63 188 ILE D CA 1
ATOM 3366 C C . ILE D 2 35 ? 3.953 12.107 -51.485 1.00 19.94 188 ILE D C 1
ATOM 3367 O O . ILE D 2 35 ? 4.715 11.476 -52.231 1.00 19.51 188 ILE D O 1
ATOM 3372 N N . GLY D 2 36 ? 2.721 12.507 -51.840 1.00 20.88 189 GLY D N 1
ATOM 3373 C CA . GLY D 2 36 ? 2.076 12.127 -53.095 1.00 22.81 189 GLY D CA 1
ATOM 3374 C C . GLY D 2 36 ? 2.274 13.194 -54.140 1.00 24.73 189 GLY D C 1
ATOM 3375 O O . GLY D 2 36 ? 2.870 14.245 -53.852 1.00 24.83 189 GLY D O 1
ATOM 3376 N N . ASP D 2 37 ? 1.795 12.936 -55.357 1.00 25.86 190 ASP D N 1
ATOM 3377 C CA . ASP D 2 37 ? 2.064 13.848 -56.481 1.00 27.21 190 ASP D CA 1
ATOM 3378 C C . ASP D 2 37 ? 0.798 14.620 -56.841 1.00 27.16 190 ASP D C 1
ATOM 3379 O O . ASP D 2 37 ? 0.828 15.485 -57.717 1.00 28.20 190 ASP D O 1
ATOM 3384 N N . GLY D 2 38 ? -0.311 14.297 -56.177 1.00 26.43 191 GLY D N 1
ATOM 3385 C CA . GLY D 2 38 ? -1.559 15.055 -56.315 1.00 25.99 191 GLY D CA 1
ATOM 3386 C C . GLY D 2 38 ? -1.405 16.543 -55.972 1.00 25.68 191 GLY D C 1
ATOM 3387 O O . GLY D 2 38 ? -0.428 16.944 -55.336 1.00 25.19 191 GLY D O 1
ATOM 3388 N N . PRO D 2 39 ? -2.351 17.386 -56.423 1.00 25.07 192 PRO D N 1
ATOM 3389 C CA . PRO D 2 39 ? -2.284 18.806 -56.060 1.00 24.21 192 PRO D CA 1
ATOM 3390 C C . PRO D 2 39 ? -2.635 18.982 -54.598 1.00 22.76 192 PRO D C 1
ATOM 3391 O O . PRO D 2 39 ? -3.457 18.245 -54.085 1.00 22.29 192 PRO D O 1
ATOM 3395 N N . VAL D 2 40 ? -2.003 19.949 -53.943 1.00 21.20 193 VAL D N 1
ATOM 3396 C CA . VAL D 2 40 ? -2.292 20.227 -52.541 1.00 20.31 193 VAL D CA 1
ATOM 3397 C C . VAL D 2 40 ? -2.627 21.705 -52.448 1.00 19.26 193 VAL D C 1
ATOM 3398 O O . VAL D 2 40 ? -2.337 22.463 -53.344 1.00 20.18 193 VAL D O 1
ATOM 3402 N N . LEU D 2 41 ? -3.225 22.112 -51.351 1.00 18.18 194 LEU D N 1
ATOM 3403 C CA . LEU D 2 41 ? -3.540 23.510 -51.122 1.00 17.02 194 LEU D CA 1
ATOM 3404 C C . LEU D 2 41 ? -2.321 24.264 -50.582 1.00 16.89 194 LEU D C 1
ATOM 3405 O O . LEU D 2 41 ? -1.604 23.778 -49.684 1.00 16.06 194 LEU D O 1
ATOM 3410 N N . LEU D 2 42 ? -2.081 25.437 -51.166 1.00 17.38 195 LEU D N 1
ATOM 3411 C CA . LEU D 2 42 ? -1.057 26.368 -50.722 1.00 17.74 195 LEU D CA 1
ATOM 3412 C C . LEU D 2 42 ? -1.739 27.441 -49.907 1.00 17.63 195 LEU D C 1
ATOM 3413 O O . LEU D 2 42 ? -2.427 28.282 -50.462 1.00 16.71 195 LEU D O 1
ATOM 3418 N N . PRO D 2 43 ? -1.533 27.439 -48.583 1.00 17.42 196 PRO D N 1
ATOM 3419 C CA . PRO D 2 43 ? -2.233 28.417 -47.757 1.00 16.77 196 PRO D CA 1
ATOM 3420 C C . PRO D 2 43 ? -1.594 29.816 -47.736 1.00 16.62 196 PRO D C 1
ATOM 3421 O O . PRO D 2 43 ? -0.358 29.949 -47.815 1.00 16.26 196 PRO D O 1
ATOM 3425 N N . ASP D 2 44 ? -2.427 30.842 -47.539 1.00 15.29 197 ASP D N 1
ATOM 3426 C CA . ASP D 2 44 ? -1.952 32.107 -46.978 1.00 14.87 197 ASP D CA 1
ATOM 3427 C C . ASP D 2 44 ? -1.511 31.890 -45.540 1.00 13.91 197 ASP D C 1
ATOM 3428 O O . ASP D 2 44 ? -1.857 30.888 -44.945 1.00 13.77 197 ASP D O 1
ATOM 3433 N N . ASN D 2 45 ? -0.747 32.832 -45.001 1.00 13.34 198 ASN D N 1
ATOM 3434 C CA . ASN D 2 45 ? -0.381 32.817 -43.598 1.00 13.63 198 ASN D CA 1
ATOM 3435 C C . ASN D 2 45 ? -1.596 32.764 -42.641 1.00 13.54 198 ASN D C 1
ATOM 3436 O O . ASN D 2 45 ? -2.616 33.476 -42.810 1.00 12.40 198 ASN D O 1
ATOM 3441 N N . HIS D 2 46 ? -1.472 31.912 -41.630 1.00 12.52 199 HIS D N 1
ATOM 3442 C CA . HIS D 2 46 ? -2.498 31.794 -40.627 1.00 11.85 199 HIS D CA 1
ATOM 3443 C C . HIS D 2 46 ? -1.826 31.014 -39.528 1.00 12.36 199 HIS D C 1
ATOM 3444 O O . HIS D 2 46 ? -0.597 30.756 -39.615 1.00 12.32 199 HIS D O 1
ATOM 3451 N N . TYR D 2 47 ? -2.605 30.623 -38.520 1.00 11.44 200 TYR D N 1
ATOM 3452 C CA . TYR D 2 47 ? -2.066 29.815 -37.423 1.00 11.94 200 TYR D CA 1
ATOM 3453 C C . TYR D 2 47 ? -3.024 28.775 -36.908 1.00 11.09 200 TYR D C 1
ATOM 3454 O O . TYR D 2 47 ? -4.232 28.818 -37.193 1.00 11.24 200 TYR D O 1
ATOM 3463 N N . LEU D 2 48 ? -2.460 27.804 -36.195 1.00 11.32 201 LEU D N 1
ATOM 3464 C CA . LEU D 2 48 ? -3.246 26.777 -35.503 1.00 10.94 201 LEU D CA 1
ATOM 3465 C C . LEU D 2 48 ? -3.179 27.033 -33.992 1.00 11.35 201 LEU D C 1
ATOM 3466 O O . LEU D 2 48 ? -2.111 27.093 -33.385 1.00 11.83 201 LEU D O 1
ATOM 3471 N N . SER D 2 49 ? -4.342 27.203 -33.388 1.00 11.07 202 SER D N 1
ATOM 3472 C CA . SER D 2 49 ? -4.401 27.458 -31.969 1.00 10.82 202 SER D CA 1
ATOM 3473 C C . SER D 2 49 ? -4.546 26.114 -31.305 1.00 9.80 202 SER D C 1
ATOM 3474 O O . SER D 2 49 ? -5.531 25.425 -31.521 1.00 10.10 202 SER D O 1
ATOM 3477 N N . TYR D 2 50 ? -3.530 25.748 -30.541 1.00 9.04 203 TYR D N 1
ATOM 3478 C CA . TYR D 2 50 ? -3.454 24.460 -29.848 1.00 9.40 203 TYR D CA 1
ATOM 3479 C C . TYR D 2 50 ? -3.692 24.646 -28.374 1.00 8.62 203 TYR D C 1
ATOM 3480 O O . TYR D 2 50 ? -3.226 25.609 -27.816 1.00 7.62 203 TYR D O 1
ATOM 3489 N N . GLN D 2 51 ? -4.408 23.715 -27.755 1.00 9.58 204 GLN D N 1
ATOM 3490 C CA . GLN D 2 51 ? -4.345 23.530 -26.306 1.00 9.76 204 GLN D CA 1
ATOM 3491 C C . GLN D 2 51 ? -4.140 22.041 -26.055 1.00 10.83 204 GLN D C 1
ATOM 3492 O O . GLN D 2 51 ? -4.571 21.195 -26.869 1.00 11.00 204 GLN D O 1
ATOM 3498 N N . SER D 2 52 ? -3.476 21.706 -24.957 1.00 9.44 205 SER D N 1
ATOM 3499 C CA . SER D 2 52 ? -3.089 20.346 -24.732 1.00 9.69 205 SER D CA 1
ATOM 3500 C C . SER D 2 52 ? -3.182 20.141 -23.254 1.00 10.59 205 SER D C 1
ATOM 3501 O O . SER D 2 52 ? -2.969 21.076 -22.470 1.00 9.88 205 SER D O 1
ATOM 3504 N N . ALA D 2 53 ? -3.502 18.905 -22.879 1.00 9.69 206 ALA D N 1
ATOM 3505 C CA . ALA D 2 53 ? -3.583 18.519 -21.497 1.00 9.38 206 ALA D CA 1
ATOM 3506 C C . ALA D 2 53 ? -2.977 17.108 -21.375 1.00 9.73 206 ALA D C 1
ATOM 3507 O O . ALA D 2 53 ? -3.326 16.211 -22.143 1.00 7.49 206 ALA D O 1
ATOM 3509 N N . LEU D 2 54 ? -2.046 16.954 -20.437 1.00 9.80 207 LEU D N 1
ATOM 3510 C CA . LEU D 2 54 ? -1.372 15.696 -20.210 1.00 10.81 207 LEU D CA 1
ATOM 3511 C C . LEU D 2 54 ? -1.869 15.052 -18.952 1.00 12.18 207 LEU D C 1
ATOM 3512 O O . LEU D 2 54 ? -2.020 15.710 -17.917 1.00 11.83 207 LEU D O 1
ATOM 3517 N N . SER D 2 55 ? -2.103 13.738 -19.034 1.00 13.18 208 SER D N 1
ATOM 3518 C CA . SER D 2 55 ? -2.609 13.017 -17.890 1.00 14.53 208 SER D CA 1
ATOM 3519 C C . SER D 2 55 ? -1.965 11.619 -17.790 1.00 14.84 208 SER D C 1
ATOM 3520 O O . SER D 2 55 ? -1.108 11.266 -18.602 1.00 14.07 208 SER D O 1
ATOM 3523 N N . LYS D 2 56 ? -2.407 10.824 -16.816 1.00 14.96 209 LYS D N 1
ATOM 3524 C CA . LYS D 2 56 ? -1.908 9.471 -16.623 1.00 15.97 209 LYS D CA 1
ATOM 3525 C C . LYS D 2 56 ? -3.114 8.550 -16.535 1.00 17.58 209 LYS D C 1
ATOM 3526 O O . LYS D 2 56 ? -4.136 8.942 -15.989 1.00 17.65 209 LYS D O 1
ATOM 3532 N N . ASP D 2 57 ? -3.011 7.363 -17.127 1.00 18.76 210 ASP D N 1
ATOM 3533 C CA . ASP D 2 57 ? -4.016 6.331 -16.968 1.00 20.80 210 ASP D CA 1
ATOM 3534 C C . ASP D 2 57 ? -3.721 5.655 -15.637 1.00 21.97 210 ASP D C 1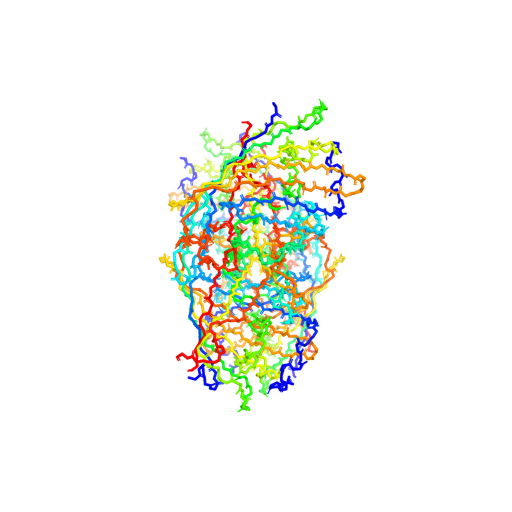
ATOM 3535 O O . ASP D 2 57 ? -2.723 4.978 -15.509 1.00 22.14 210 ASP D O 1
ATOM 3540 N N . PRO D 2 58 ? -4.593 5.850 -14.623 1.00 24.24 211 PRO D N 1
ATOM 3541 C CA . PRO D 2 58 ? -4.233 5.357 -13.266 1.00 25.24 211 PRO D CA 1
ATOM 3542 C C . PRO D 2 58 ? -4.024 3.820 -13.196 1.00 26.00 211 PRO D C 1
ATOM 3543 O O . PRO D 2 58 ? -3.375 3.331 -12.288 1.00 26.05 211 PRO D O 1
ATOM 3547 N N . ASN D 2 59 ? -4.563 3.080 -14.160 1.00 26.90 212 ASN D N 1
ATOM 3548 C CA . ASN D 2 59 ? -4.333 1.644 -14.233 1.00 27.78 212 ASN D CA 1
ATOM 3549 C C . ASN D 2 59 ? -3.073 1.219 -15.008 1.00 27.40 212 ASN D C 1
ATOM 3550 O O . ASN D 2 59 ? -2.672 0.062 -14.931 1.00 27.89 212 ASN D O 1
ATOM 3555 N N . GLU D 2 60 ? -2.458 2.151 -15.736 1.00 25.65 213 GLU D N 1
ATOM 3556 C CA . GLU D 2 60 ? -1.295 1.855 -16.576 1.00 24.06 213 GLU D CA 1
ATOM 3557 C C . GLU D 2 60 ? 0.013 1.875 -15.786 1.00 23.13 213 GLU D C 1
ATOM 3558 O O . GLU D 2 60 ? 0.354 2.865 -15.177 1.00 23.44 213 GLU D O 1
ATOM 3564 N N . LYS D 2 61 ? 0.763 0.785 -15.813 1.00 22.19 214 LYS D N 1
ATOM 3565 C CA . LYS D 2 61 ? 1.961 0.705 -15.000 1.00 21.80 214 LYS D CA 1
ATOM 3566 C C . LYS D 2 61 ? 3.212 1.169 -15.757 1.00 20.33 214 LYS D C 1
ATOM 3567 O O . LYS D 2 61 ? 4.185 1.578 -15.130 1.00 19.97 214 LYS D O 1
ATOM 3573 N N . ARG D 2 62 ? 3.192 1.090 -17.094 1.00 18.41 215 ARG D N 1
ATOM 3574 C CA . ARG D 2 62 ? 4.349 1.499 -17.887 1.00 17.13 215 ARG D CA 1
ATOM 3575 C C . ARG D 2 62 ? 4.493 3.033 -17.884 1.00 15.75 215 ARG D C 1
ATOM 3576 O O . ARG D 2 62 ? 3.545 3.742 -17.570 1.00 14.31 215 ARG D O 1
ATOM 3584 N N . ASP D 2 63 ? 5.686 3.520 -18.222 1.00 14.25 216 ASP D N 1
ATOM 3585 C CA . ASP D 2 63 ? 5.942 4.940 -18.359 1.00 12.87 216 ASP D CA 1
ATOM 3586 C C . ASP D 2 63 ? 5.136 5.358 -19.581 1.00 12.22 216 ASP D C 1
ATOM 3587 O O . ASP D 2 63 ? 5.258 4.737 -20.633 1.00 12.00 216 ASP D O 1
ATOM 3592 N N . HIS D 2 64 ? 4.289 6.376 -19.415 1.00 10.16 217 HIS D N 1
ATOM 3593 C CA . HIS D 2 64 ? 3.289 6.700 -20.406 1.00 8.26 217 HIS D CA 1
ATOM 3594 C C . HIS D 2 64 ? 2.772 8.114 -20.279 1.00 8.26 217 HIS D C 1
ATOM 3595 O O . HIS D 2 64 ? 2.981 8.816 -19.245 1.00 7.09 217 HIS D O 1
ATOM 3602 N N . MET D 2 65 ? 2.095 8.554 -21.339 1.00 8.79 218 MET D N 1
ATOM 3603 C CA . MET D 2 65 ? 1.441 9.861 -21.319 1.00 9.17 218 MET D CA 1
ATOM 3604 C C . MET D 2 65 ? 0.087 9.748 -22.018 1.00 9.92 218 MET D C 1
ATOM 3605 O O . MET D 2 65 ? -0.006 9.192 -23.114 1.00 10.26 218 MET D O 1
ATOM 3610 N N . VAL D 2 66 ? -0.953 10.249 -21.373 1.00 9.96 219 VAL D N 1
ATOM 3611 C CA . VAL D 2 66 ? -2.227 10.448 -22.069 1.00 10.81 219 VAL D CA 1
ATOM 3612 C C . VAL D 2 66 ? -2.235 11.908 -22.523 1.00 9.89 219 VAL D C 1
ATOM 3613 O O . VAL D 2 66 ? -2.025 12.813 -21.730 1.00 10.35 219 VAL D O 1
ATOM 3617 N N . LEU D 2 67 ? -2.522 12.118 -23.799 1.00 10.48 220 LEU D N 1
ATOM 3618 C CA . LEU D 2 67 ? -2.491 13.438 -24.406 1.00 10.64 220 LEU D CA 1
ATOM 3619 C C . LEU D 2 67 ? -3.797 13.782 -25.103 1.00 11.40 220 LEU D C 1
ATOM 3620 O O . LEU D 2 67 ? -4.206 13.099 -26.046 1.00 11.15 220 LEU D O 1
ATOM 3625 N N . LEU D 2 68 ? -4.436 14.868 -24.668 1.00 12.12 221 LEU D N 1
ATOM 3626 C CA A LEU D 2 68 ? -5.551 15.426 -25.409 0.50 12.17 221 LEU D CA 1
ATOM 3627 C CA B LEU D 2 68 ? -5.565 15.423 -25.411 0.50 12.16 221 LEU D CA 1
ATOM 3628 C C . LEU D 2 68 ? -5.122 16.757 -26.014 1.00 12.33 221 LEU D C 1
ATOM 3629 O O . LEU D 2 68 ? -4.450 17.544 -25.355 1.00 12.56 221 LEU D O 1
ATOM 3638 N N . GLU D 2 69 ? -5.476 16.977 -27.283 1.00 10.79 222 GLU D N 1
ATOM 3639 C CA . GLU D 2 69 ? -5.210 18.233 -27.965 1.00 10.08 222 GLU D CA 1
ATOM 3640 C C . GLU D 2 69 ? -6.502 18.753 -28.573 1.00 9.83 222 GLU D C 1
ATOM 3641 O O . GLU D 2 69 ? -7.293 17.984 -29.083 1.00 9.64 222 GLU D O 1
ATOM 3647 N N . PHE D 2 70 ? -6.677 20.062 -28.524 1.00 9.75 223 PHE D N 1
ATOM 3648 C CA . PHE D 2 70 ? -7.743 20.739 -29.200 1.00 11.58 223 PHE D CA 1
ATOM 3649 C C . PHE D 2 70 ? -7.105 21.729 -30.125 1.00 11.56 223 PHE D C 1
ATOM 3650 O O . PHE D 2 70 ? -6.259 22.505 -29.705 1.00 11.53 223 PHE D O 1
ATOM 3658 N N . VAL D 2 71 ? -7.515 21.687 -31.389 1.00 11.93 224 VAL D N 1
ATOM 3659 C CA . VAL D 2 71 ? -6.880 22.462 -32.416 1.00 11.89 224 VAL D CA 1
ATOM 3660 C C . VAL D 2 71 ? -7.877 23.095 -33.359 1.00 12.09 224 VAL D C 1
ATOM 3661 O O . VAL D 2 71 ? -8.664 22.388 -33.994 1.00 11.07 224 VAL D O 1
ATOM 3665 N N . THR D 2 72 ? -7.735 24.409 -33.540 1.00 11.90 225 THR D N 1
ATOM 3666 C CA . THR D 2 72 ? -8.607 25.196 -34.398 1.00 12.22 225 THR D CA 1
ATOM 3667 C C . THR D 2 72 ? -7.739 26.180 -35.203 1.00 11.85 225 THR D C 1
ATOM 3668 O O . THR D 2 72 ? -6.827 26.768 -34.671 1.00 11.55 225 THR D O 1
ATOM 3672 N N . ALA D 2 73 ? -8.036 26.364 -36.483 1.00 12.02 226 ALA D N 1
ATOM 3673 C CA . ALA D 2 73 ? -7.276 27.283 -37.327 1.00 12.37 226 ALA D CA 1
ATOM 3674 C C . ALA D 2 73 ? -7.852 28.675 -37.139 1.00 13.04 226 ALA D C 1
ATOM 3675 O O . ALA D 2 73 ? -9.062 28.805 -36.963 1.00 12.65 226 ALA D O 1
ATOM 3677 N N . ALA D 2 74 ? -6.979 29.687 -37.161 1.00 13.28 227 ALA D N 1
ATOM 3678 C CA . ALA D 2 74 ? -7.354 31.104 -37.065 1.00 13.71 227 ALA D CA 1
ATOM 3679 C C . ALA D 2 74 ? -6.291 31.964 -37.783 1.00 14.72 227 ALA D C 1
ATOM 3680 O O . ALA D 2 74 ? -5.500 31.439 -38.589 1.00 15.06 227 ALA D O 1
ATOM 3682 N N . GLY D 2 75 ? -6.303 33.270 -37.507 1.00 14.17 228 GLY D N 1
ATOM 3683 C CA . GLY D 2 75 ? -5.379 34.213 -38.069 1.00 15.19 228 GLY D CA 1
ATOM 3684 C C . GLY D 2 75 ? -5.746 34.807 -39.416 1.00 15.79 228 GLY D C 1
ATOM 3685 O O . GLY D 2 75 ? -5.013 35.644 -39.920 1.00 16.19 228 GLY D O 1
ATOM 3686 N N . ILE D 2 76 ? -6.830 34.327 -40.021 1.00 16.32 229 ILE D N 1
ATOM 3687 C CA . ILE D 2 76 ? -7.376 34.917 -41.229 1.00 17.42 229 ILE D CA 1
ATOM 3688 C C . ILE D 2 76 ? -8.805 35.350 -40.854 1.00 18.86 229 ILE D C 1
ATOM 3689 O O . ILE D 2 76 ? -9.714 34.515 -40.672 1.00 17.98 229 ILE D O 1
ATOM 3694 N N . THR D 2 77 ? -8.943 36.669 -40.678 1.00 19.19 230 THR D N 1
ATOM 3695 C CA . THR D 2 77 ? -10.173 37.325 -40.290 1.00 19.63 230 THR D CA 1
ATOM 3696 C C . THR D 2 77 ? -11.229 37.193 -41.376 1.00 18.60 230 THR D C 1
ATOM 3697 O O . THR D 2 77 ? -10.952 37.476 -42.531 1.00 18.58 230 THR D O 1
ATOM 3701 N N . LEU D 2 78 ? -12.430 36.750 -41.018 1.00 17.92 231 LEU D N 1
ATOM 3702 C CA . LEU D 2 78 ? -13.597 36.999 -41.874 1.00 17.32 231 LEU D CA 1
ATOM 3703 C C . LEU D 2 78 ? -14.113 38.411 -41.594 1.00 17.09 231 LEU D C 1
ATOM 3704 O O . LEU D 2 78 ? -14.181 38.818 -40.446 1.00 14.64 231 LEU D O 1
ATOM 3709 N N . GLY D 2 79 ? -14.461 39.155 -42.642 1.00 17.46 232 GLY D N 1
ATOM 3710 C CA . GLY D 2 79 ? -14.821 40.559 -42.461 1.00 19.89 232 GLY D CA 1
ATOM 3711 C C . GLY D 2 79 ? -13.634 41.427 -42.055 1.00 21.75 232 GLY D C 1
ATOM 3712 O O . GLY D 2 79 ? -12.520 41.180 -42.478 1.00 21.10 232 GLY D O 1
ATOM 3713 N N . MET D 2 80 ? -13.870 42.427 -41.216 1.00 24.38 233 MET D N 1
ATOM 3714 C CA . MET D 2 80 ? -12.846 43.442 -40.904 1.00 28.00 233 MET D CA 1
ATOM 3715 C C . MET D 2 80 ? -12.831 43.764 -39.429 1.00 30.40 233 MET D C 1
ATOM 3716 O O . MET D 2 80 ? -13.906 43.913 -38.847 1.00 31.01 233 MET D O 1
ATOM 3721 N N . ASP D 2 81 ? -11.621 43.913 -38.871 1.00 33.40 234 ASP D N 1
ATOM 3722 C CA . ASP D 2 81 ? -11.300 44.597 -37.577 1.00 36.26 234 ASP D CA 1
ATOM 3723 C C . ASP D 2 81 ? -10.187 43.909 -36.772 1.00 37.19 234 ASP D C 1
ATOM 3724 O O . ASP D 2 81 ? -9.005 44.293 -36.862 1.00 38.83 234 ASP D O 1
ATOM 3729 N N . LYS E 1 24 ? 45.230 -0.757 4.971 1.00 40.49 3 LYS E N 1
ATOM 3730 C CA . LYS E 1 24 ? 46.653 -0.389 4.672 1.00 40.46 3 LYS E CA 1
ATOM 3731 C C . LYS E 1 24 ? 47.243 -1.287 3.558 1.00 39.40 3 LYS E C 1
ATOM 3732 O O . LYS E 1 24 ? 47.699 -0.783 2.520 1.00 39.38 3 LYS E O 1
ATOM 3738 N N . GLY E 1 25 ? 47.206 -2.608 3.756 1.00 38.31 4 GLY E N 1
ATOM 3739 C CA . GLY E 1 25 ? 47.592 -3.567 2.709 1.00 36.84 4 GLY E CA 1
ATOM 3740 C C . GLY E 1 25 ? 46.722 -3.429 1.465 1.00 36.11 4 GLY E C 1
ATOM 3741 O O . GLY E 1 25 ? 47.157 -3.710 0.358 1.00 36.03 4 GLY E O 1
ATOM 3742 N N . GLU E 1 26 ? 45.491 -2.971 1.654 1.00 35.32 5 GLU E N 1
ATOM 3743 C CA . GLU E 1 26 ? 44.616 -2.596 0.550 1.00 34.91 5 GLU E CA 1
ATOM 3744 C C . GLU E 1 26 ? 45.296 -1.696 -0.497 1.00 33.55 5 GLU E C 1
ATOM 3745 O O . GLU E 1 26 ? 45.063 -1.858 -1.690 1.00 32.68 5 GLU E O 1
ATOM 3751 N N . GLU E 1 27 ? 46.168 -0.783 -0.073 1.00 32.44 6 GLU E N 1
ATOM 3752 C CA . GLU E 1 27 ? 46.748 0.185 -1.029 1.00 31.28 6 GLU E CA 1
ATOM 3753 C C . GLU E 1 27 ? 47.743 -0.433 -2.005 1.00 29.33 6 GLU E C 1
ATOM 3754 O O . GLU E 1 27 ? 48.035 0.148 -3.054 1.00 29.10 6 GLU E O 1
ATOM 3760 N N . LEU E 1 28 ? 48.223 -1.626 -1.678 1.00 27.04 7 LEU E N 1
ATOM 3761 C CA . LEU E 1 28 ? 49.142 -2.372 -2.535 1.00 25.08 7 LEU E CA 1
ATOM 3762 C C . LEU E 1 28 ? 48.484 -2.862 -3.826 1.00 24.19 7 LEU E C 1
ATOM 3763 O O . LEU E 1 28 ? 49.164 -3.270 -4.764 1.00 23.37 7 LEU E O 1
ATOM 3768 N N . PHE E 1 29 ? 47.161 -2.778 -3.877 1.00 23.69 8 PHE E N 1
ATOM 3769 C CA . PHE E 1 29 ? 46.384 -3.394 -4.943 1.00 23.24 8 PHE E CA 1
ATOM 3770 C C . PHE E 1 29 ? 45.667 -2.394 -5.874 1.00 23.97 8 PHE E C 1
ATOM 3771 O O . PHE E 1 29 ? 45.003 -2.803 -6.838 1.00 23.68 8 PHE E O 1
ATOM 3779 N N . THR E 1 30 ? 45.803 -1.097 -5.602 1.00 24.04 9 THR E N 1
ATOM 3780 C CA . THR E 1 30 ? 45.084 -0.077 -6.399 1.00 24.35 9 THR E CA 1
ATOM 3781 C C . THR E 1 30 ? 45.470 -0.069 -7.874 1.00 24.05 9 THR E C 1
ATOM 3782 O O . THR E 1 30 ? 44.679 0.384 -8.696 1.00 24.49 9 THR E O 1
ATOM 3786 N N . GLY E 1 31 ? 46.665 -0.584 -8.194 1.00 24.26 10 GLY E N 1
ATOM 3787 C CA . GLY E 1 31 ? 47.138 -0.742 -9.585 1.00 23.04 10 GLY E CA 1
ATOM 3788 C C . GLY E 1 31 ? 47.258 -2.181 -10.079 1.00 22.58 10 GLY E C 1
ATOM 3789 O O . GLY E 1 31 ? 46.736 -3.102 -9.472 1.00 23.25 10 GLY E O 1
ATOM 3790 N N . VAL E 1 32 ? 47.923 -2.365 -11.211 1.00 21.95 11 VAL E N 1
ATOM 3791 C CA . VAL E 1 32 ? 48.202 -3.691 -11.765 1.00 21.21 11 VAL E CA 1
ATOM 3792 C C . VAL E 1 32 ? 49.451 -4.318 -11.062 1.00 21.10 11 VAL E C 1
ATOM 3793 O O . VAL E 1 32 ? 50.498 -3.687 -10.956 1.00 20.74 11 VAL E O 1
ATOM 3797 N N . VAL E 1 33 ? 49.331 -5.551 -10.579 1.00 19.48 12 VAL E N 1
ATOM 3798 C CA . VAL E 1 33 ? 50.381 -6.139 -9.757 1.00 19.30 12 VAL E CA 1
ATOM 3799 C C . VAL E 1 33 ? 50.982 -7.398 -10.423 1.00 18.27 12 VAL E C 1
ATOM 3800 O O . VAL E 1 33 ? 50.247 -8.341 -10.673 1.00 18.05 12 VAL E O 1
ATOM 3804 N N . PRO E 1 34 ? 52.308 -7.414 -10.710 1.00 17.83 13 PRO E N 1
ATOM 3805 C CA . PRO E 1 34 ? 52.880 -8.649 -11.274 1.00 17.27 13 PRO E CA 1
ATOM 3806 C C . PRO E 1 34 ? 52.750 -9.841 -10.317 1.00 16.16 13 PRO E C 1
ATOM 3807 O O . PRO E 1 34 ? 52.742 -9.685 -9.116 1.00 15.66 13 PRO E O 1
ATOM 3811 N N . ILE E 1 35 ? 52.620 -11.029 -10.871 1.00 14.82 14 ILE E N 1
ATOM 3812 C CA . ILE E 1 35 ? 52.381 -12.206 -10.063 1.00 14.04 14 ILE E CA 1
ATOM 3813 C C . ILE E 1 35 ? 53.381 -13.277 -10.453 1.00 12.58 14 ILE E C 1
ATOM 3814 O O . ILE E 1 35 ? 53.674 -13.464 -11.647 1.00 12.28 14 ILE E O 1
ATOM 3819 N N . LEU E 1 36 ? 53.878 -14.008 -9.463 1.00 10.92 15 LEU E N 1
ATOM 3820 C CA A LEU E 1 36 ? 54.690 -15.200 -9.729 0.50 10.60 15 LEU E CA 1
ATOM 3821 C CA B LEU E 1 36 ? 54.662 -15.198 -9.757 0.50 11.37 15 LEU E CA 1
ATOM 3822 C C . LEU E 1 36 ? 54.030 -16.390 -9.053 1.00 10.36 15 LEU E C 1
ATOM 3823 O O . LEU E 1 36 ? 53.586 -16.270 -7.923 1.00 10.45 15 LEU E O 1
ATOM 3832 N N . VAL E 1 37 ? 53.938 -17.527 -9.744 1.00 10.06 16 VAL E N 1
ATOM 3833 C CA . VAL E 1 37 ? 53.376 -18.724 -9.132 1.00 10.91 16 VAL E CA 1
ATOM 3834 C C . VAL E 1 37 ? 54.372 -19.880 -9.213 1.00 12.32 16 VAL E C 1
ATOM 3835 O O . VAL E 1 37 ? 54.985 -20.102 -10.259 1.00 12.45 16 VAL E O 1
ATOM 3839 N N . GLU E 1 38 ? 54.538 -20.620 -8.125 1.00 13.46 17 GLU E N 1
ATOM 3840 C CA . GLU E 1 38 ? 55.353 -21.829 -8.175 1.00 16.28 17 GLU E CA 1
ATOM 3841 C C . GLU E 1 38 ? 54.738 -22.926 -7.350 1.00 16.33 17 GLU E C 1
ATOM 3842 O O . GLU E 1 38 ? 54.355 -22.702 -6.200 1.00 16.65 17 GLU E O 1
ATOM 3848 N N . LEU E 1 39 ? 54.673 -24.109 -7.935 1.00 16.18 18 LEU E N 1
ATOM 3849 C CA . LEU E 1 39 ? 54.066 -25.252 -7.276 1.00 16.23 18 LEU E CA 1
ATOM 3850 C C . LEU E 1 39 ? 54.965 -26.480 -7.434 1.00 16.20 18 LEU E C 1
ATOM 3851 O O . LEU E 1 39 ? 55.438 -26.771 -8.530 1.00 16.38 18 LEU E O 1
ATOM 3856 N N . ASP E 1 40 ? 55.175 -27.195 -6.335 1.00 16.25 19 ASP E N 1
ATOM 3857 C CA . ASP E 1 40 ? 55.764 -28.514 -6.382 1.00 17.10 19 ASP E CA 1
ATOM 3858 C C . ASP E 1 40 ? 54.707 -29.484 -5.888 1.00 16.86 19 ASP E C 1
ATOM 3859 O O . ASP E 1 40 ? 54.111 -29.295 -4.832 1.00 16.03 19 ASP E O 1
ATOM 3864 N N . GLY E 1 41 ? 54.448 -30.509 -6.692 1.00 17.22 20 GLY E N 1
ATOM 3865 C CA . GLY E 1 41 ? 53.339 -31.390 -6.410 1.00 17.23 20 GLY E CA 1
ATOM 3866 C C . GLY E 1 41 ? 53.774 -32.826 -6.524 1.00 17.90 20 GLY E C 1
ATOM 3867 O O . GLY E 1 41 ? 54.754 -33.131 -7.207 1.00 16.87 20 GLY E O 1
ATOM 3868 N N . ASP E 1 42 ? 53.062 -33.686 -5.798 1.00 18.12 21 ASP E N 1
ATOM 3869 C CA . ASP E 1 42 ? 53.224 -35.101 -5.909 1.00 18.42 21 ASP E CA 1
ATOM 3870 C C . ASP E 1 42 ? 51.846 -35.750 -5.806 1.00 18.01 21 ASP E C 1
ATOM 3871 O O . ASP E 1 42 ? 51.172 -35.637 -4.799 1.00 17.33 21 ASP E O 1
ATOM 3876 N N . VAL E 1 43 ? 51.435 -36.453 -6.843 1.00 17.71 22 VAL E N 1
ATOM 3877 C CA . VAL E 1 43 ? 50.119 -37.075 -6.829 1.00 17.90 22 VAL E CA 1
ATOM 3878 C C . VAL E 1 43 ? 50.336 -38.557 -7.108 1.00 19.46 22 VAL E C 1
ATOM 3879 O O . VAL E 1 43 ? 50.828 -38.900 -8.203 1.00 18.48 22 VAL E O 1
ATOM 3883 N N . ASN E 1 44 ? 49.960 -39.407 -6.141 1.00 20.75 23 ASN E N 1
ATOM 3884 C CA . ASN E 1 44 ? 50.189 -40.871 -6.207 1.00 22.49 23 ASN E CA 1
ATOM 3885 C C . ASN E 1 44 ? 51.649 -41.168 -6.587 1.00 23.88 23 ASN E C 1
ATOM 3886 O O . ASN E 1 44 ? 51.920 -42.077 -7.368 1.00 24.28 23 ASN E O 1
ATOM 3891 N N . GLY E 1 45 ? 52.590 -40.353 -6.105 1.00 25.26 24 GLY E N 1
ATOM 3892 C CA . GLY E 1 45 ? 53.995 -40.581 -6.439 1.00 26.21 24 GLY E CA 1
ATOM 3893 C C . GLY E 1 45 ? 54.541 -39.928 -7.704 1.00 27.57 24 GLY E C 1
ATOM 3894 O O . GLY E 1 45 ? 55.775 -39.832 -7.855 1.00 28.38 24 GLY E O 1
ATOM 3895 N N . HIS E 1 46 ? 53.674 -39.466 -8.611 1.00 26.85 25 HIS E N 1
ATOM 3896 C CA . HIS E 1 46 ? 54.158 -38.701 -9.777 1.00 26.80 25 HIS E CA 1
ATOM 3897 C C . HIS E 1 46 ? 54.501 -37.263 -9.360 1.00 25.11 25 HIS E C 1
ATOM 3898 O O . HIS E 1 46 ? 53.644 -36.483 -8.944 1.00 24.98 25 HIS E O 1
ATOM 3905 N N . LYS E 1 47 ? 55.781 -36.944 -9.435 1.00 23.80 26 LYS E N 1
ATOM 3906 C CA . LYS E 1 47 ? 56.319 -35.685 -8.944 1.00 22.44 26 LYS E CA 1
ATOM 3907 C C . LYS E 1 47 ? 56.236 -34.673 -10.091 1.00 20.32 26 LYS E C 1
ATOM 3908 O O . LYS E 1 47 ? 56.542 -35.020 -11.208 1.00 20.01 26 LYS E O 1
ATOM 3914 N N . PHE E 1 48 ? 55.794 -33.445 -9.837 1.00 18.23 27 PHE E N 1
ATOM 3915 C CA . PHE E 1 48 ? 55.738 -32.451 -10.916 1.00 16.75 27 PHE E CA 1
ATOM 3916 C C . PHE E 1 48 ? 55.916 -31.045 -10.369 1.00 15.74 27 PHE E C 1
ATOM 3917 O O . PHE E 1 48 ? 55.689 -30.791 -9.174 1.00 16.22 27 PHE E O 1
ATOM 3925 N N . SER E 1 49 ? 56.342 -30.155 -11.257 1.00 14.45 28 SER E N 1
ATOM 3926 C CA . SER E 1 49 ? 56.468 -28.757 -10.964 1.00 15.33 28 SER E CA 1
ATOM 3927 C C . SER E 1 49 ? 55.785 -27.838 -11.968 1.00 14.04 28 SER E C 1
ATOM 3928 O O . SER E 1 49 ? 55.831 -28.040 -13.186 1.00 13.98 28 SER E O 1
ATOM 3931 N N . VAL E 1 50 ? 55.175 -26.787 -11.422 1.00 13.94 29 VAL E N 1
ATOM 3932 C CA . VAL E 1 50 ? 54.517 -25.793 -12.239 1.00 12.54 29 VAL E CA 1
ATOM 3933 C C . VAL E 1 50 ? 54.997 -24.438 -11.834 1.00 13.05 29 VAL E C 1
ATOM 3934 O O . VAL E 1 50 ? 55.056 -24.087 -10.643 1.00 12.77 29 VAL E O 1
ATOM 3938 N N . SER E 1 51 ? 55.302 -23.650 -12.849 1.00 13.41 30 SER E N 1
ATOM 3939 C CA . SER E 1 51 ? 55.819 -22.335 -12.627 1.00 14.30 30 SER E CA 1
ATOM 3940 C C . SER E 1 51 ? 55.075 -21.339 -13.544 1.00 13.92 30 SER E C 1
ATOM 3941 O O . SER E 1 51 ? 54.819 -21.632 -14.712 1.00 13.43 30 SER E O 1
ATOM 3944 N N . GLY E 1 52 ? 54.723 -20.173 -13.026 1.00 13.56 31 GLY E N 1
ATOM 3945 C CA . GLY E 1 52 ? 53.976 -19.246 -13.837 1.00 15.14 31 GLY E CA 1
ATOM 3946 C C . GLY E 1 52 ? 54.070 -17.789 -13.448 1.00 15.71 31 GLY E C 1
ATOM 3947 O O . GLY E 1 52 ? 54.528 -17.434 -12.356 1.00 15.20 31 GLY E O 1
ATOM 3948 N N . GLU E 1 53 ? 53.641 -16.943 -14.374 1.00 16.43 32 GLU E N 1
ATOM 3949 C CA . GLU E 1 53 ? 53.590 -15.516 -14.130 1.00 16.65 32 GLU E CA 1
ATOM 3950 C C . GLU E 1 53 ? 52.422 -14.815 -14.836 1.00 15.77 32 GLU E C 1
ATOM 3951 O O . GLU E 1 53 ? 51.763 -15.366 -15.756 1.00 13.90 32 GLU E O 1
ATOM 3957 N N . GLY E 1 54 ? 52.184 -13.587 -14.396 1.00 14.74 33 GLY E N 1
ATOM 3958 C CA . GLY E 1 54 ? 51.158 -12.765 -14.989 1.00 14.02 33 GLY E CA 1
ATOM 3959 C C . GLY E 1 54 ? 50.914 -11.590 -14.091 1.00 13.93 33 GLY E C 1
ATOM 3960 O O . GLY E 1 54 ? 51.854 -11.117 -13.432 1.00 12.61 33 GLY E O 1
ATOM 3961 N N . GLU E 1 55 ? 49.662 -11.131 -14.060 1.00 13.39 34 GLU E N 1
ATOM 3962 C CA . GLU E 1 55 ? 49.315 -9.965 -13.272 1.00 16.20 34 GLU E CA 1
ATOM 3963 C C . GLU E 1 55 ? 47.881 -9.955 -12.785 1.00 15.76 34 GLU E C 1
ATOM 3964 O O . GLU E 1 55 ? 47.008 -10.634 -13.315 1.00 16.41 34 GLU E O 1
ATOM 3970 N N . GLY E 1 56 ? 47.637 -9.203 -11.737 1.00 16.56 35 GLY E N 1
ATOM 3971 C CA . GLY E 1 56 ? 46.293 -9.126 -11.209 1.00 17.30 35 GLY E CA 1
ATOM 3972 C C . GLY E 1 56 ? 45.913 -7.685 -11.076 1.00 17.45 35 GLY E C 1
ATOM 3973 O O . GLY E 1 56 ? 46.767 -6.830 -10.873 1.00 16.95 35 GLY E O 1
ATOM 3974 N N . ASP E 1 57 ? 44.618 -7.437 -11.140 1.00 18.37 36 ASP E N 1
ATOM 3975 C CA . ASP E 1 57 ? 44.068 -6.100 -11.058 1.00 18.54 36 ASP E CA 1
ATOM 3976 C C . ASP E 1 57 ? 42.841 -6.203 -10.212 1.00 18.54 36 ASP E C 1
ATOM 3977 O O . ASP E 1 57 ? 41.762 -6.497 -10.705 1.00 19.38 36 ASP E O 1
ATOM 3982 N N . ALA E 1 58 ? 43.008 -5.958 -8.926 1.00 18.27 37 ALA E N 1
ATOM 3983 C CA . ALA E 1 58 ? 41.946 -6.096 -7.965 1.00 18.61 37 ALA E CA 1
ATOM 3984 C C . ALA E 1 58 ? 40.842 -5.029 -8.077 1.00 19.18 37 ALA E C 1
ATOM 3985 O O . ALA E 1 58 ? 39.728 -5.254 -7.590 1.00 18.52 37 ALA E O 1
ATOM 3987 N N . THR E 1 59 ? 41.154 -3.867 -8.667 1.00 20.33 38 THR E N 1
ATOM 3988 C CA . THR E 1 59 ? 40.151 -2.772 -8.767 1.00 21.76 38 THR E CA 1
ATOM 3989 C C . THR E 1 59 ? 39.050 -3.222 -9.740 1.00 22.26 38 THR E C 1
ATOM 3990 O O . THR E 1 59 ? 37.857 -2.963 -9.558 1.00 22.73 38 THR E O 1
ATOM 3994 N N . TYR E 1 60 ? 39.492 -3.933 -10.765 1.00 23.83 39 TYR E N 1
ATOM 3995 C CA . TYR E 1 60 ? 38.630 -4.573 -11.731 1.00 24.92 39 TYR E CA 1
ATOM 3996 C C . TYR E 1 60 ? 38.144 -5.962 -11.274 1.00 25.14 39 TYR E C 1
ATOM 3997 O O . TYR E 1 60 ? 37.025 -6.391 -11.636 1.00 26.14 39 TYR E O 1
ATOM 4006 N N . GLY E 1 61 ? 38.953 -6.662 -10.476 1.00 23.85 40 GLY E N 1
ATOM 4007 C CA . GLY E 1 61 ? 38.600 -8.007 -10.022 1.00 22.71 40 GLY E CA 1
ATOM 4008 C C . GLY E 1 61 ? 39.066 -9.137 -10.935 1.00 22.55 40 GLY E C 1
ATOM 4009 O O . GLY E 1 61 ? 38.359 -10.119 -11.154 1.00 22.80 40 GLY E O 1
ATOM 4010 N N . LYS E 1 62 ? 40.267 -9.031 -11.464 1.00 21.01 41 LYS E N 1
ATOM 4011 C CA . LYS E 1 62 ? 40.674 -9.996 -12.432 1.00 20.93 41 LYS E CA 1
ATOM 4012 C C . LYS E 1 62 ? 42.145 -10.320 -12.328 1.00 20.37 41 LYS E C 1
ATOM 4013 O O . LYS E 1 62 ? 42.932 -9.510 -11.830 1.00 20.23 41 LYS E O 1
ATOM 4019 N N . LEU E 1 63 ? 42.505 -11.497 -12.832 1.00 19.01 42 LEU E N 1
ATOM 4020 C CA . LEU E 1 63 ? 43.905 -11.835 -12.956 1.00 18.63 42 LEU E CA 1
ATOM 4021 C C . LEU E 1 63 ? 44.133 -12.742 -14.134 1.00 17.77 42 LEU E C 1
ATOM 4022 O O . LEU E 1 63 ? 43.201 -13.435 -14.568 1.00 16.41 42 LEU E O 1
ATOM 4027 N N . THR E 1 64 ? 45.368 -12.693 -14.646 1.00 17.28 43 THR E N 1
ATOM 4028 C CA . THR E 1 64 ? 45.834 -13.469 -15.808 1.00 17.50 43 THR E CA 1
ATOM 4029 C C . THR E 1 64 ? 47.147 -14.168 -15.457 1.00 16.58 43 THR E C 1
ATOM 4030 O O . THR E 1 64 ? 48.044 -13.573 -14.830 1.00 16.47 43 THR E O 1
ATOM 4034 N N . LEU E 1 65 ? 47.257 -15.428 -15.866 1.00 15.54 44 LEU E N 1
ATOM 4035 C CA . LEU E 1 65 ? 48.414 -16.227 -15.558 1.00 14.62 44 LEU E CA 1
ATOM 4036 C C . LEU E 1 65 ? 48.677 -17.125 -16.741 1.00 14.81 44 LEU E C 1
ATOM 4037 O O . LEU E 1 65 ? 47.746 -17.589 -17.401 1.00 14.76 44 LEU E O 1
ATOM 4042 N N . LYS E 1 66 ? 49.949 -17.360 -17.019 1.00 13.69 45 LYS E N 1
ATOM 4043 C CA . LYS E 1 66 ? 50.351 -18.435 -17.904 1.00 14.36 45 LYS E CA 1
ATOM 4044 C C . LYS E 1 66 ? 51.223 -19.387 -17.053 1.00 13.68 45 LYS E C 1
ATOM 4045 O O . LYS E 1 66 ? 52.240 -18.980 -16.498 1.00 14.08 45 LYS E O 1
ATOM 4051 N N . LEU E 1 67 ? 50.799 -20.641 -16.932 1.00 12.77 46 LEU E N 1
ATOM 4052 C CA . LEU E 1 67 ? 51.396 -21.595 -15.976 1.00 11.63 46 LEU E CA 1
ATOM 4053 C C . LEU E 1 67 ? 51.961 -22.721 -16.791 1.00 11.57 46 LEU E C 1
ATOM 4054 O O . LEU E 1 67 ? 51.252 -23.248 -17.622 1.00 11.29 46 LEU E O 1
ATOM 4059 N N . ILE E 1 68 ? 53.236 -23.061 -16.584 1.00 12.26 47 ILE E N 1
ATOM 4060 C CA . ILE E 1 68 ? 53.907 -24.083 -17.377 1.00 13.34 47 ILE E CA 1
ATOM 4061 C C . ILE E 1 68 ? 54.338 -25.262 -16.489 1.00 14.12 47 ILE E C 1
ATOM 4062 O O . ILE E 1 68 ? 54.833 -25.067 -15.356 1.00 14.64 47 ILE E O 1
ATOM 4067 N N . CYS E 1 69 ? 54.139 -26.475 -16.984 1.00 13.83 48 CYS E N 1
ATOM 4068 C CA . CYS E 1 69 ? 54.687 -27.617 -16.302 1.00 14.91 48 CYS E CA 1
ATOM 4069 C C . CYS E 1 69 ? 56.167 -27.733 -16.668 1.00 15.76 48 CYS E C 1
ATOM 4070 O O . CYS E 1 69 ? 56.515 -28.097 -17.781 1.00 16.39 48 CYS E O 1
ATOM 4073 N N . THR E 1 70 ? 57.031 -27.420 -15.724 1.00 16.96 49 THR E N 1
ATOM 4074 C CA . THR E 1 70 ? 58.470 -27.398 -15.996 1.00 18.07 49 THR E CA 1
ATOM 4075 C C . THR E 1 70 ? 59.118 -28.773 -15.911 1.00 18.73 49 THR E C 1
ATOM 4076 O O . THR E 1 70 ? 60.287 -28.909 -16.208 1.00 19.74 49 THR E O 1
ATOM 4080 N N . THR E 1 71 ? 58.378 -29.791 -15.503 1.00 19.23 50 THR E N 1
ATOM 4081 C CA . THR E 1 71 ? 58.945 -31.129 -15.442 1.00 19.28 50 THR E CA 1
ATOM 4082 C C . THR E 1 71 ? 58.438 -32.073 -16.529 1.00 20.18 50 THR E C 1
ATOM 4083 O O . THR E 1 71 ? 58.646 -33.270 -16.417 1.00 20.19 50 THR E O 1
ATOM 4087 N N . GLY E 1 72 ? 57.796 -31.546 -17.571 1.00 19.75 51 GLY E N 1
ATOM 4088 C CA . GLY E 1 72 ? 57.369 -32.379 -18.698 1.00 19.53 51 GLY E CA 1
ATOM 4089 C C . GLY E 1 72 ? 55.853 -32.370 -18.845 1.00 19.46 51 GLY E C 1
ATOM 4090 O O . GLY E 1 72 ? 55.205 -31.327 -18.700 1.00 20.71 51 GLY E O 1
ATOM 4091 N N . LYS E 1 73 ? 55.272 -33.520 -19.125 1.00 18.39 52 LYS E N 1
ATOM 4092 C CA . LYS E 1 73 ? 53.832 -33.624 -19.189 1.00 18.28 52 LYS E CA 1
ATOM 4093 C C . LYS E 1 73 ? 53.244 -33.519 -17.769 1.00 17.11 52 LYS E C 1
ATOM 4094 O O . LYS E 1 73 ? 53.769 -34.103 -16.831 1.00 13.37 52 LYS E O 1
ATOM 4100 N N . LEU E 1 74 ? 52.169 -32.741 -17.614 1.00 16.73 53 LEU E N 1
ATOM 4101 C CA . LEU E 1 74 ? 51.488 -32.647 -16.312 1.00 15.69 53 LEU E CA 1
ATOM 4102 C C . LEU E 1 74 ? 50.756 -33.968 -16.025 1.00 15.42 53 LEU E C 1
ATOM 4103 O O . LEU E 1 74 ? 50.009 -34.448 -16.845 1.00 15.24 53 LEU E O 1
ATOM 4108 N N . PRO E 1 75 ? 50.997 -34.569 -14.850 1.00 14.96 54 PRO E N 1
ATOM 4109 C CA . PRO E 1 75 ? 50.439 -35.879 -14.592 1.00 14.54 54 PRO E CA 1
ATOM 4110 C C . PRO E 1 75 ? 48.967 -35.837 -14.178 1.00 14.65 54 PRO E C 1
ATOM 4111 O O . PRO E 1 75 ? 48.349 -36.892 -14.045 1.00 14.37 54 PRO E O 1
ATOM 4115 N N . VAL E 1 76 ? 48.396 -34.643 -13.969 1.00 14.11 55 VAL E N 1
ATOM 4116 C CA . VAL E 1 76 ? 46.964 -34.559 -13.686 1.00 13.40 55 VAL E CA 1
ATOM 4117 C C . VAL E 1 76 ? 46.362 -33.569 -14.646 1.00 13.11 55 VAL E C 1
ATOM 4118 O O . VAL E 1 76 ? 47.120 -32.808 -15.257 1.00 13.77 55 VAL E O 1
ATOM 4122 N N . PRO E 1 77 ? 45.012 -33.521 -14.760 1.00 12.75 56 PRO E N 1
ATOM 4123 C CA . PRO E 1 77 ? 44.442 -32.477 -15.656 1.00 12.06 56 PRO E CA 1
ATOM 4124 C C . PRO E 1 77 ? 44.606 -31.052 -15.117 1.00 10.98 56 PRO E C 1
ATOM 4125 O O . PRO E 1 77 ? 44.407 -30.805 -13.934 1.00 11.16 56 PRO E O 1
ATOM 4129 N N . TRP E 1 78 ? 44.975 -30.117 -15.990 1.00 11.26 57 TRP E N 1
ATOM 4130 C CA . TRP E 1 78 ? 45.072 -28.698 -15.615 1.00 10.97 57 TRP E CA 1
ATOM 4131 C C . TRP E 1 78 ? 43.872 -28.179 -14.846 1.00 10.12 57 TRP E C 1
ATOM 4132 O O . TRP E 1 78 ? 44.049 -27.487 -13.861 1.00 10.29 57 TRP E O 1
ATOM 4143 N N . PRO E 1 79 ? 42.639 -28.500 -15.273 1.00 10.08 58 PRO E N 1
ATOM 4144 C CA . PRO E 1 79 ? 41.541 -27.910 -14.498 1.00 9.81 58 PRO E CA 1
ATOM 4145 C C . PRO E 1 79 ? 41.629 -28.228 -13.009 1.00 9.24 58 PRO E C 1
ATOM 4146 O O . PRO E 1 79 ? 41.212 -27.395 -12.209 1.00 8.42 58 PRO E O 1
ATOM 4150 N N . THR E 1 80 ? 42.159 -29.409 -12.630 1.00 8.17 59 THR E N 1
ATOM 4151 C CA . THR E 1 80 ? 42.189 -29.764 -11.187 1.00 7.73 59 THR E CA 1
ATOM 4152 C C . THR E 1 80 ? 43.140 -28.919 -10.319 1.00 9.15 59 THR E C 1
ATOM 4153 O O . THR E 1 80 ? 43.074 -28.973 -9.067 1.00 9.25 59 THR E O 1
ATOM 4157 N N . LEU E 1 81 ? 43.994 -28.124 -10.973 1.00 8.63 60 LEU E N 1
ATOM 4158 C CA . LEU E 1 81 ? 44.982 -27.309 -10.286 1.00 8.56 60 LEU E CA 1
ATOM 4159 C C . LEU E 1 81 ? 44.601 -25.844 -10.325 1.00 9.18 60 LEU E C 1
ATOM 4160 O O . LEU E 1 81 ? 45.266 -25.026 -9.685 1.00 9.22 60 LEU E O 1
ATOM 4165 N N . VAL E 1 82 ? 43.609 -25.479 -11.144 1.00 7.92 61 VAL E N 1
ATOM 4166 C CA . VAL E 1 82 ? 43.128 -24.078 -11.134 1.00 7.10 61 VAL E CA 1
ATOM 4167 C C . VAL E 1 82 ? 42.939 -23.445 -9.734 1.00 8.12 61 VAL E C 1
ATOM 4168 O O . VAL E 1 82 ? 43.433 -22.343 -9.495 1.00 8.54 61 VAL E O 1
ATOM 4172 N N . THR E 1 83 ? 42.218 -24.089 -8.811 1.00 8.47 62 THR E N 1
ATOM 4173 C CA . THR E 1 83 ? 41.954 -23.407 -7.529 1.00 8.36 62 THR E CA 1
ATOM 4174 C C . THR E 1 83 ? 43.229 -23.303 -6.699 1.00 8.15 62 THR E C 1
ATOM 4175 O O . THR E 1 83 ? 43.374 -22.385 -5.880 1.00 8.94 62 THR E O 1
ATOM 4179 N N . THR E 1 84 ? 44.150 -24.237 -6.906 1.00 8.78 63 THR E N 1
ATOM 4180 C CA . THR E 1 84 ? 45.430 -24.225 -6.183 1.00 9.50 63 THR E CA 1
ATOM 4181 C C . THR E 1 84 ? 46.339 -23.136 -6.671 1.00 10.00 63 THR E C 1
ATOM 4182 O O . THR E 1 84 ? 46.911 -22.404 -5.872 1.00 9.57 63 THR E O 1
ATOM 4186 N N . LEU E 1 85 ? 46.433 -23.007 -7.992 1.00 10.57 64 LEU E N 1
ATOM 4187 C CA . LEU E 1 85 ? 47.344 -22.051 -8.620 1.00 11.82 64 LEU E CA 1
ATOM 4188 C C . LEU E 1 85 ? 46.815 -20.646 -8.422 1.00 12.69 64 LEU E C 1
ATOM 4189 O O . LEU E 1 85 ? 47.579 -19.657 -8.330 1.00 15.01 64 LEU E O 1
ATOM 4213 N N . LEU E 1 87 ? 44.681 -16.759 -5.475 1.00 14.30 68 LEU E N 1
ATOM 4214 C CA . LEU E 1 87 ? 45.122 -15.371 -5.356 1.00 15.17 68 LEU E CA 1
ATOM 4215 C C . LEU E 1 87 ? 43.871 -14.575 -5.078 1.00 15.19 68 LEU E C 1
ATOM 4216 O O . LEU E 1 87 ? 43.493 -13.701 -5.863 1.00 14.40 68 LEU E O 1
ATOM 4221 N N . GLN E 1 88 ? 43.205 -14.907 -3.972 1.00 14.82 69 GLN E N 1
ATOM 4222 C CA . GLN E 1 88 ? 41.928 -14.273 -3.634 1.00 15.88 69 GLN E CA 1
ATOM 4223 C C . GLN E 1 88 ? 42.072 -12.798 -3.219 1.00 15.82 69 GLN E C 1
ATOM 4224 O O . GLN E 1 88 ? 41.077 -12.079 -3.073 1.00 15.70 69 GLN E O 1
ATOM 4230 N N . CYS E 1 89 ? 43.316 -12.373 -3.017 1.00 15.68 70 CYS E N 1
ATOM 4231 C CA . CYS E 1 89 ? 43.663 -10.955 -2.850 1.00 16.82 70 CYS E CA 1
ATOM 4232 C C . CYS E 1 89 ? 43.358 -10.117 -4.106 1.00 17.14 70 CYS E C 1
ATOM 4233 O O . CYS E 1 89 ? 43.296 -8.885 -4.016 1.00 17.12 70 CYS E O 1
ATOM 4236 N N . PHE E 1 90 ? 43.139 -10.759 -5.259 1.00 16.79 71 PHE E N 1
ATOM 4237 C CA . PHE E 1 90 ? 42.761 -9.991 -6.462 1.00 17.65 71 PHE E CA 1
ATOM 4238 C C . PHE E 1 90 ? 41.265 -9.801 -6.703 1.00 18.29 71 PHE E C 1
ATOM 4239 O O . PHE E 1 90 ? 40.842 -9.310 -7.758 1.00 19.40 71 PHE E O 1
ATOM 4247 N N . ALA E 1 91 ? 40.480 -10.218 -5.717 1.00 18.19 72 ALA E N 1
ATOM 4248 C CA . ALA E 1 91 ? 39.044 -10.028 -5.728 1.00 19.06 72 ALA E CA 1
ATOM 4249 C C . ALA E 1 91 ? 38.695 -8.563 -5.622 1.00 19.61 72 ALA E C 1
ATOM 4250 O O . ALA E 1 91 ? 39.299 -7.822 -4.839 1.00 19.80 72 ALA E O 1
ATOM 4252 N N . ARG E 1 92 ? 37.670 -8.161 -6.365 1.00 20.71 73 ARG E N 1
ATOM 4253 C CA . ARG E 1 92 ? 37.120 -6.836 -6.201 1.00 20.47 73 ARG E CA 1
ATOM 4254 C C . ARG E 1 92 ? 36.122 -6.840 -5.057 1.00 20.72 73 ARG E C 1
ATOM 4255 O O . ARG E 1 92 ? 35.081 -7.492 -5.122 1.00 19.20 73 ARG E O 1
ATOM 4263 N N . TYR E 1 93 ? 36.438 -6.129 -3.983 1.00 21.53 74 TYR E N 1
ATOM 4264 C CA . TYR E 1 93 ? 35.443 -5.942 -2.955 1.00 23.32 74 TYR E CA 1
ATOM 4265 C C . TYR E 1 93 ? 34.784 -4.591 -3.220 1.00 24.48 74 TYR E C 1
ATOM 4266 O O . TYR E 1 93 ? 35.481 -3.577 -3.333 1.00 24.72 74 TYR E O 1
ATOM 4275 N N . PRO E 1 94 ? 33.449 -4.574 -3.353 1.00 25.90 75 PRO E N 1
ATOM 4276 C CA . PRO E 1 94 ? 32.689 -3.305 -3.360 1.00 27.27 75 PRO E CA 1
ATOM 4277 C C . PRO E 1 94 ? 32.964 -2.504 -2.072 1.00 28.62 75 PRO E C 1
ATOM 4278 O O . PRO E 1 94 ? 33.260 -3.110 -1.031 1.00 28.34 75 PRO E O 1
ATOM 4282 N N . ASP E 1 95 ? 32.862 -1.168 -2.143 1.00 30.26 76 ASP E N 1
ATOM 4283 C CA . ASP E 1 95 ? 33.166 -0.262 -0.994 1.00 31.63 76 ASP E CA 1
ATOM 4284 C C . ASP E 1 95 ? 32.406 -0.593 0.294 1.00 31.28 76 ASP E C 1
ATOM 4285 O O . ASP E 1 95 ? 32.966 -0.512 1.401 1.00 31.04 76 ASP E O 1
ATOM 4290 N N . HIS E 1 96 ? 31.144 -0.980 0.159 1.00 30.49 77 HIS E N 1
ATOM 4291 C CA . HIS E 1 96 ? 30.388 -1.360 1.340 1.00 30.49 77 HIS E CA 1
ATOM 4292 C C . HIS E 1 96 ? 30.874 -2.672 1.983 1.00 30.20 77 HIS E C 1
ATOM 4293 O O . HIS E 1 96 ? 30.337 -3.086 3.028 1.00 29.78 77 HIS E O 1
ATOM 4300 N N . MET E 1 97 ? 31.875 -3.321 1.362 1.00 29.16 78 MET E N 1
ATOM 4301 C CA . MET E 1 97 ? 32.394 -4.604 1.858 1.00 28.78 78 MET E CA 1
ATOM 4302 C C . MET E 1 97 ? 33.874 -4.570 2.167 1.00 28.26 78 MET E C 1
ATOM 4303 O O . MET E 1 97 ? 34.428 -5.551 2.639 1.00 27.78 78 MET E O 1
ATOM 4308 N N . LYS E 1 98 ? 34.504 -3.442 1.872 1.00 27.66 79 LYS E N 1
ATOM 4309 C CA . LYS E 1 98 ? 35.924 -3.200 2.133 1.00 28.19 79 LYS E CA 1
ATOM 4310 C C . LYS E 1 98 ? 36.483 -3.728 3.459 1.00 27.32 79 LYS E C 1
ATOM 4311 O O . LYS E 1 98 ? 37.652 -4.111 3.541 1.00 27.53 79 LYS E O 1
ATOM 4317 N N . GLN E 1 99 ? 35.654 -3.717 4.490 1.00 26.96 80 GLN E N 1
ATOM 4318 C CA . GLN E 1 99 ? 36.082 -4.044 5.867 1.00 27.20 80 GLN E CA 1
ATOM 4319 C C . GLN E 1 99 ? 36.069 -5.551 6.083 1.00 26.39 80 GLN E C 1
ATOM 4320 O O . GLN E 1 99 ? 36.409 -6.056 7.164 1.00 26.06 80 GLN E O 1
ATOM 4326 N N . HIS E 1 100 ? 35.653 -6.261 5.034 1.00 25.19 81 HIS E N 1
ATOM 4327 C CA . HIS E 1 100 ? 35.584 -7.713 5.043 1.00 24.07 81 HIS E CA 1
ATOM 4328 C C . HIS E 1 100 ? 36.638 -8.375 4.144 1.00 22.67 81 HIS E C 1
ATOM 4329 O O . HIS E 1 100 ? 36.524 -9.550 3.825 1.00 22.36 81 HIS E O 1
ATOM 4336 N N . ASP E 1 101 ? 37.665 -7.621 3.761 1.00 20.79 82 ASP E N 1
ATOM 4337 C CA . ASP E 1 101 ? 38.676 -8.133 2.876 1.00 19.97 82 ASP E CA 1
ATOM 4338 C C . ASP E 1 101 ? 39.917 -8.580 3.671 1.00 19.36 82 ASP E C 1
ATOM 4339 O O . ASP E 1 101 ? 40.928 -7.853 3.743 1.00 17.55 82 ASP E O 1
ATOM 4344 N N . PHE E 1 102 ? 39.836 -9.799 4.219 1.00 17.50 83 PHE E N 1
ATOM 4345 C CA . PHE E 1 102 ? 40.932 -10.365 4.997 1.00 17.54 83 PHE E CA 1
ATOM 4346 C C . PHE E 1 102 ? 42.207 -10.358 4.152 1.00 16.89 83 PHE E C 1
ATOM 4347 O O . PHE E 1 102 ? 43.288 -9.978 4.648 1.00 16.21 83 PHE E O 1
ATOM 4355 N N . PHE E 1 103 ? 42.049 -10.715 2.867 1.00 16.29 84 PHE E N 1
ATOM 4356 C CA . PHE E 1 103 ? 43.168 -11.109 2.003 1.00 16.45 84 PHE E CA 1
ATOM 4357 C C . PHE E 1 103 ? 44.156 -9.988 1.779 1.00 16.86 84 PHE E C 1
ATOM 4358 O O . PHE E 1 103 ? 45.364 -10.192 1.903 1.00 14.66 84 PHE E O 1
ATOM 4366 N N . LYS E 1 104 ? 43.649 -8.795 1.455 1.00 17.77 85 LYS E N 1
ATOM 4367 C CA . LYS E 1 104 ? 44.574 -7.689 1.173 1.00 18.51 85 LYS E CA 1
ATOM 4368 C C . LYS E 1 104 ? 45.146 -7.199 2.496 1.00 18.88 85 LYS E C 1
ATOM 4369 O O . LYS E 1 104 ? 46.281 -6.730 2.561 1.00 19.04 85 LYS E O 1
ATOM 4375 N N . SER E 1 105 ? 44.357 -7.320 3.556 1.00 18.29 86 SER E N 1
ATOM 4376 C CA . SER E 1 105 ? 44.736 -6.669 4.770 1.00 20.07 86 SER E CA 1
ATOM 4377 C C . SER E 1 105 ? 45.974 -7.361 5.364 1.00 20.18 86 SER E C 1
ATOM 4378 O O . SER E 1 105 ? 46.725 -6.742 6.100 1.00 19.99 86 SER E O 1
ATOM 4381 N N . ALA E 1 106 ? 46.204 -8.619 4.971 1.00 20.16 87 ALA E N 1
ATOM 4382 C CA . ALA E 1 106 ? 47.343 -9.404 5.425 1.00 20.52 87 ALA E CA 1
ATOM 4383 C C . ALA E 1 106 ? 48.642 -9.010 4.734 1.00 20.50 87 ALA E C 1
ATOM 4384 O O . ALA E 1 106 ? 49.719 -9.479 5.112 1.00 20.47 87 ALA E O 1
ATOM 4386 N N . MET E 1 107 ? 48.547 -8.158 3.721 1.00 20.71 88 MET E N 1
ATOM 4387 C CA . MET E 1 107 ? 49.703 -7.830 2.869 1.00 21.11 88 MET E CA 1
ATOM 4388 C C . MET E 1 107 ? 50.445 -6.644 3.492 1.00 21.62 88 MET E C 1
ATOM 4389 O O . MET E 1 107 ? 49.815 -5.851 4.167 1.00 22.04 88 MET E O 1
ATOM 4394 N N . PRO E 1 108 ? 51.777 -6.514 3.270 1.00 21.81 89 PRO E N 1
ATOM 4395 C CA . PRO E 1 108 ? 52.565 -7.300 2.313 1.00 21.36 89 PRO E CA 1
ATOM 4396 C C . PRO E 1 108 ? 53.093 -8.625 2.859 1.00 21.70 89 PRO E C 1
ATOM 4397 O O . PRO E 1 108 ? 53.614 -9.451 2.072 1.00 21.51 89 PRO E O 1
ATOM 4401 N N . GLU E 1 109 ? 52.965 -8.826 4.172 1.00 21.04 90 GLU E N 1
ATOM 4402 C CA . GLU E 1 109 ? 53.537 -10.009 4.827 1.00 22.01 90 GLU E CA 1
ATOM 4403 C C . GLU E 1 109 ? 52.848 -11.272 4.370 1.00 20.84 90 GLU E C 1
ATOM 4404 O O . GLU E 1 109 ? 53.508 -12.282 4.155 1.00 20.55 90 GLU E O 1
ATOM 4410 N N . GLY E 1 110 ? 51.529 -11.225 4.192 1.00 19.72 91 GLY E N 1
ATOM 4411 C CA . GLY E 1 110 ? 50.862 -12.333 3.523 1.00 17.83 91 GLY E CA 1
ATOM 4412 C C . GLY E 1 110 ? 50.086 -13.280 4.421 1.00 17.55 91 GLY E C 1
ATOM 4413 O O . GLY E 1 110 ? 49.859 -12.976 5.593 1.00 17.78 91 GLY E O 1
ATOM 4414 N N . TYR E 1 111 ? 49.657 -14.407 3.831 1.00 16.36 92 TYR E N 1
ATOM 4415 C CA . TYR E 1 111 ? 48.933 -15.478 4.497 1.00 15.75 92 TYR E CA 1
ATOM 4416 C C . TYR E 1 111 ? 49.335 -16.835 3.966 1.00 15.44 92 TYR E C 1
ATOM 4417 O O . TYR E 1 111 ? 49.883 -16.971 2.862 1.00 14.72 92 TYR E O 1
ATOM 4426 N N . VAL E 1 112 ? 49.037 -17.830 4.779 1.00 15.74 93 VAL E N 1
ATOM 4427 C CA . VAL E 1 112 ? 49.181 -19.210 4.435 1.00 16.26 93 VAL E CA 1
ATOM 4428 C C . VAL E 1 112 ? 47.800 -19.620 3.955 1.00 15.87 93 VAL E C 1
ATOM 4429 O O . VAL E 1 112 ? 46.786 -19.310 4.616 1.00 16.02 93 VAL E O 1
ATOM 4433 N N . GLN E 1 113 ? 47.732 -20.214 2.766 1.00 14.42 94 GLN E N 1
ATOM 4434 C CA . GLN E 1 113 ? 46.442 -20.737 2.303 1.00 13.87 94 GLN E CA 1
ATOM 4435 C C . GLN E 1 113 ? 46.562 -22.239 2.310 1.00 14.00 94 GLN E C 1
ATOM 4436 O O . GLN E 1 113 ? 47.444 -22.789 1.652 1.00 14.17 94 GLN E O 1
ATOM 4442 N N . GLU E 1 114 ? 45.688 -22.906 3.048 1.00 14.51 95 GLU E N 1
ATOM 4443 C CA . GLU E 1 114 ? 45.710 -24.359 3.105 1.00 15.17 95 GLU E CA 1
ATOM 4444 C C . GLU E 1 114 ? 44.395 -24.978 2.720 1.00 14.20 95 GLU E C 1
ATOM 4445 O O . GLU E 1 114 ? 43.341 -24.521 3.167 1.00 15.06 95 GLU E O 1
ATOM 4451 N N . ARG E 1 115 ? 44.451 -26.047 1.921 1.00 13.17 96 ARG E N 1
ATOM 4452 C CA . ARG E 1 115 ? 43.249 -26.764 1.537 1.00 12.25 96 ARG E CA 1
ATOM 4453 C C . ARG E 1 115 ? 43.399 -28.256 1.609 1.00 12.57 96 ARG E C 1
ATOM 4454 O O . ARG E 1 115 ? 44.506 -28.805 1.447 1.00 11.09 96 ARG E O 1
ATOM 4462 N N . THR E 1 116 ? 42.250 -28.899 1.803 1.00 12.69 97 THR E N 1
ATOM 4463 C CA . THR E 1 116 ? 42.041 -30.242 1.327 1.00 14.10 97 THR E CA 1
ATOM 4464 C C . THR E 1 116 ? 40.932 -30.249 0.259 1.00 13.75 97 THR E C 1
ATOM 4465 O O . THR E 1 116 ? 39.865 -29.660 0.434 1.00 15.49 97 THR E O 1
ATOM 4469 N N . ILE E 1 117 ? 41.187 -30.916 -0.843 1.00 13.54 98 ILE E N 1
ATOM 4470 C CA . ILE E 1 117 ? 40.264 -30.938 -1.930 1.00 13.17 98 ILE E CA 1
ATOM 4471 C C . ILE E 1 117 ? 39.895 -32.401 -2.114 1.00 13.64 98 ILE E C 1
ATOM 4472 O O . ILE E 1 117 ? 40.761 -33.217 -2.431 1.00 13.10 98 ILE E O 1
ATOM 4477 N N . PHE E 1 118 ? 38.626 -32.731 -1.884 1.00 14.06 99 PHE E N 1
ATOM 4478 C CA . PHE E 1 118 ? 38.158 -34.124 -1.986 1.00 14.43 99 PHE E CA 1
ATOM 4479 C C . PHE E 1 118 ? 37.532 -34.307 -3.337 1.00 13.82 99 PHE E C 1
ATOM 4480 O O . PHE E 1 118 ? 36.506 -33.718 -3.599 1.00 13.42 99 PHE E O 1
ATOM 4488 N N . PHE E 1 119 ? 38.127 -35.138 -4.192 1.00 14.43 100 PHE E N 1
ATOM 4489 C CA . PHE E 1 119 ? 37.500 -35.491 -5.469 1.00 15.17 100 PHE E CA 1
ATOM 4490 C C . PHE E 1 119 ? 36.483 -36.641 -5.273 1.00 15.99 100 PHE E C 1
ATOM 4491 O O . PHE E 1 119 ? 36.872 -37.745 -4.924 1.00 15.65 100 PHE E O 1
ATOM 4499 N N . LYS E 1 120 ? 35.194 -36.363 -5.518 1.00 16.43 101 LYS E N 1
ATOM 4500 C CA . LYS E 1 120 ? 34.134 -37.314 -5.228 1.00 17.37 101 LYS E CA 1
ATOM 4501 C C . LYS E 1 120 ? 34.494 -38.636 -5.911 1.00 17.49 101 LYS E C 1
ATOM 4502 O O . LYS E 1 120 ? 34.787 -38.647 -7.100 1.00 15.75 101 LYS E O 1
ATOM 4508 N N . ASP E 1 121 ? 34.527 -39.712 -5.113 1.00 18.27 102 ASP E N 1
ATOM 4509 C CA . ASP E 1 121 ? 34.745 -41.078 -5.605 1.00 18.94 102 ASP E CA 1
ATOM 4510 C C . ASP E 1 121 ? 36.148 -41.302 -6.125 1.00 18.27 102 ASP E C 1
ATOM 4511 O O . ASP E 1 121 ? 36.366 -42.125 -7.001 1.00 18.90 102 ASP E O 1
ATOM 4516 N N . ASP E 1 122 ? 37.095 -40.559 -5.580 1.00 17.32 103 ASP E N 1
ATOM 4517 C CA . ASP E 1 122 ? 38.468 -40.607 -6.042 1.00 16.65 103 ASP E CA 1
ATOM 4518 C C . ASP E 1 122 ? 39.339 -40.015 -4.936 1.00 15.60 103 ASP E C 1
ATOM 4519 O O . ASP E 1 122 ? 38.890 -39.908 -3.774 1.00 15.55 103 ASP E O 1
ATOM 4524 N N . GLY E 1 123 ? 40.554 -39.612 -5.304 1.00 14.67 104 GLY E N 1
ATOM 4525 C CA . GLY E 1 123 ? 41.571 -39.116 -4.359 1.00 14.66 104 GLY E CA 1
ATOM 4526 C C . GLY E 1 123 ? 41.349 -37.702 -3.844 1.00 13.58 104 GLY E C 1
ATOM 4527 O O . GLY E 1 123 ? 40.314 -37.110 -4.104 1.00 13.71 104 GLY E O 1
ATOM 4528 N N . ASN E 1 124 ? 42.306 -37.207 -3.057 1.00 13.77 105 ASN E N 1
ATOM 4529 C CA . ASN E 1 124 ? 42.295 -35.846 -2.523 1.00 14.44 105 ASN E CA 1
ATOM 4530 C C . ASN E 1 124 ? 43.658 -35.174 -2.693 1.00 14.76 105 ASN E C 1
ATOM 4531 O O . ASN E 1 124 ? 44.690 -35.868 -2.785 1.00 14.27 105 ASN E O 1
ATOM 4536 N N . TYR E 1 125 ? 43.632 -33.835 -2.759 1.00 13.73 106 TYR E N 1
ATOM 4537 C CA . TYR E 1 125 ? 44.811 -32.993 -2.758 1.00 13.94 106 TYR E CA 1
ATOM 4538 C C . TYR E 1 125 ? 44.868 -32.314 -1.391 1.00 14.46 106 TYR E C 1
ATOM 4539 O O . TYR E 1 125 ? 43.825 -31.886 -0.853 1.00 14.12 106 TYR E O 1
ATOM 4548 N N . LYS E 1 126 ? 46.064 -32.218 -0.827 1.00 14.18 107 LYS E N 1
ATOM 4549 C CA . LYS E 1 126 ? 46.285 -31.364 0.338 1.00 15.67 107 LYS E CA 1
ATOM 4550 C C . LYS E 1 126 ? 47.351 -30.393 -0.089 1.00 14.93 107 LYS E C 1
ATOM 4551 O O . LYS E 1 126 ? 48.319 -30.785 -0.724 1.00 14.99 107 LYS E O 1
ATOM 4557 N N . THR E 1 127 ? 47.178 -29.118 0.255 1.00 16.79 108 THR E N 1
ATOM 4558 C CA . THR E 1 127 ? 48.011 -28.027 -0.342 1.00 15.13 108 THR E CA 1
ATOM 4559 C C . THR E 1 127 ? 48.298 -27.027 0.735 1.00 15.12 108 THR E C 1
ATOM 4560 O O . THR E 1 127 ? 47.437 -26.752 1.585 1.00 15.30 108 THR E O 1
ATOM 4564 N N . ARG E 1 128 ? 49.509 -26.491 0.688 1.00 14.19 109 ARG E N 1
ATOM 4565 C CA . ARG E 1 128 ? 49.909 -25.439 1.582 1.00 15.44 109 ARG E CA 1
ATOM 4566 C C . ARG E 1 128 ? 50.621 -24.402 0.721 1.00 14.57 109 ARG E C 1
ATOM 4567 O O . ARG E 1 128 ? 51.601 -24.712 0.015 1.00 14.64 109 ARG E O 1
ATOM 4575 N N . ALA E 1 129 ? 50.110 -23.180 0.740 1.00 13.38 110 ALA E N 1
ATOM 4576 C CA . ALA E 1 129 ? 50.735 -22.112 -0.056 1.00 13.03 110 ALA E CA 1
ATOM 4577 C C . ALA E 1 129 ? 50.993 -20.914 0.833 1.00 13.55 110 ALA E C 1
ATOM 4578 O O . ALA E 1 129 ? 50.301 -20.724 1.829 1.00 12.87 110 ALA E O 1
ATOM 4580 N N . GLU E 1 130 ? 51.975 -20.111 0.435 1.00 14.36 111 GLU E N 1
ATOM 4581 C CA . GLU E 1 130 ? 52.194 -18.816 1.039 1.00 15.96 111 GLU E CA 1
ATOM 4582 C C . GLU E 1 130 ? 52.007 -17.828 -0.061 1.00 16.45 111 GLU E C 1
ATOM 4583 O O . GLU E 1 130 ? 52.584 -17.961 -1.157 1.00 15.86 111 GLU E O 1
ATOM 4589 N N . VAL E 1 131 ? 51.126 -16.879 0.206 1.00 16.48 112 VAL E N 1
ATOM 4590 C CA . VAL E 1 131 ? 50.961 -15.790 -0.724 1.00 16.90 112 VAL E CA 1
ATOM 4591 C C . VAL E 1 131 ? 51.292 -14.517 -0.008 1.00 16.29 112 VAL E C 1
ATOM 4592 O O . VAL E 1 131 ? 50.732 -14.213 1.017 1.00 16.64 112 VAL E O 1
ATOM 4596 N N . LYS E 1 132 ? 52.278 -13.820 -0.541 1.00 17.43 113 LYS E N 1
ATOM 4597 C CA . LYS E 1 132 ? 52.839 -12.643 0.094 1.00 18.31 113 LYS E CA 1
ATOM 4598 C C . LYS E 1 132 ? 53.564 -11.859 -1.001 1.00 18.09 113 LYS E C 1
ATOM 4599 O O . LYS E 1 132 ? 53.826 -12.399 -2.078 1.00 17.86 113 LYS E O 1
ATOM 4605 N N . PHE E 1 133 ? 53.894 -10.610 -0.713 1.00 18.53 114 PHE E N 1
ATOM 4606 C CA . PHE E 1 133 ? 54.773 -9.795 -1.580 1.00 19.57 114 PHE E CA 1
ATOM 4607 C C . PHE E 1 133 ? 56.262 -10.083 -1.407 1.00 20.30 114 PHE E C 1
ATOM 4608 O O . PHE E 1 133 ? 56.741 -10.262 -0.295 1.00 19.68 114 PHE E O 1
ATOM 4616 N N . GLU E 1 134 ? 56.970 -10.136 -2.531 1.00 22.13 115 GLU E N 1
ATOM 4617 C CA . GLU E 1 134 ? 58.425 -10.148 -2.569 1.00 23.89 115 GLU E CA 1
ATOM 4618 C C . GLU E 1 134 ? 58.796 -8.982 -3.457 1.00 24.99 115 GLU E C 1
ATOM 4619 O O . GLU E 1 134 ? 58.662 -9.057 -4.695 1.00 26.09 115 GLU E O 1
ATOM 4625 N N . GLY E 1 135 ? 59.203 -7.879 -2.813 1.00 24.98 116 GLY E N 1
ATOM 4626 C CA . GLY E 1 135 ? 59.332 -6.589 -3.490 1.00 24.34 116 GLY E CA 1
ATOM 4627 C C . GLY E 1 135 ? 57.976 -6.220 -4.104 1.00 24.06 116 GLY E C 1
ATOM 4628 O O . GLY E 1 135 ? 56.944 -6.300 -3.425 1.00 23.12 116 GLY E O 1
ATOM 4629 N N . ASP E 1 136 ? 58.009 -5.837 -5.387 1.00 23.80 117 ASP E N 1
ATOM 4630 C CA A ASP E 1 136 ? 56.762 -5.409 -6.033 0.50 24.31 117 ASP E CA 1
ATOM 4631 C CA B ASP E 1 136 ? 56.896 -5.452 -6.252 0.50 24.03 117 ASP E CA 1
ATOM 4632 C C . ASP E 1 136 ? 55.877 -6.572 -6.531 1.00 24.08 117 ASP E C 1
ATOM 4633 O O . ASP E 1 136 ? 54.714 -6.337 -6.888 1.00 25.14 117 ASP E O 1
ATOM 4642 N N . THR E 1 137 ? 56.362 -7.802 -6.469 1.00 23.15 118 THR E N 1
ATOM 4643 C CA . THR E 1 137 ? 55.642 -8.955 -6.989 1.00 22.11 118 THR E CA 1
ATOM 4644 C C . THR E 1 137 ? 54.874 -9.760 -5.917 1.00 21.37 118 THR E C 1
ATOM 4645 O O . THR E 1 137 ? 55.419 -10.071 -4.847 1.00 20.83 118 THR E O 1
ATOM 4649 N N . LEU E 1 138 ? 53.607 -10.079 -6.217 1.00 19.49 119 LEU E N 1
ATOM 4650 C CA . LEU E 1 138 ? 52.786 -10.960 -5.362 1.00 18.72 119 LEU E CA 1
ATOM 4651 C C . LEU E 1 138 ? 53.150 -12.413 -5.748 1.00 17.11 119 LEU E C 1
ATOM 4652 O O . LEU E 1 138 ? 53.070 -12.782 -6.927 1.00 16.86 119 LEU E O 1
ATOM 4657 N N . VAL E 1 139 ? 53.573 -13.222 -4.776 1.00 16.55 120 VAL E N 1
ATOM 4658 C CA . VAL E 1 139 ? 54.050 -14.585 -5.059 1.00 15.50 120 VAL E CA 1
ATOM 4659 C C . VAL E 1 139 ? 53.153 -15.647 -4.414 1.00 15.74 120 VAL E C 1
ATOM 4660 O O . VAL E 1 139 ? 52.750 -15.508 -3.257 1.00 15.75 120 VAL E O 1
ATOM 4664 N N . ASN E 1 140 ? 52.832 -16.707 -5.163 1.00 15.22 121 ASN E N 1
ATOM 4665 C CA . ASN E 1 140 ? 52.058 -17.818 -4.623 1.00 14.29 121 ASN E CA 1
ATOM 4666 C C . ASN E 1 140 ? 52.952 -19.035 -4.713 1.00 14.22 121 ASN E C 1
ATOM 4667 O O . ASN E 1 140 ? 53.160 -19.585 -5.822 1.00 13.24 121 ASN E O 1
ATOM 4672 N N . ARG E 1 141 ? 53.506 -19.442 -3.566 1.00 13.50 122 ARG E N 1
ATOM 4673 C CA . ARG E 1 141 ? 54.377 -20.646 -3.502 1.00 14.51 122 ARG E CA 1
ATOM 4674 C C . ARG E 1 141 ? 53.672 -21.784 -2.845 1.00 14.12 122 ARG E C 1
ATOM 4675 O O . ARG E 1 141 ? 53.259 -21.680 -1.673 1.00 13.13 122 ARG E O 1
ATOM 4683 N N . ILE E 1 142 ? 53.594 -22.901 -3.558 1.00 13.73 123 ILE E N 1
ATOM 4684 C CA . ILE E 1 142 ? 52.704 -23.951 -3.153 1.00 13.84 123 ILE E CA 1
ATOM 4685 C C . ILE E 1 142 ? 53.397 -25.299 -3.145 1.00 14.94 123 ILE E C 1
ATOM 4686 O O . ILE E 1 142 ? 54.143 -25.649 -4.071 1.00 15.13 123 ILE E O 1
ATOM 4691 N N . GLU E 1 143 ? 53.086 -26.081 -2.120 1.00 14.95 124 GLU E N 1
ATOM 4692 C CA . GLU E 1 143 ? 53.344 -27.515 -2.181 1.00 16.72 124 GLU E CA 1
ATOM 4693 C C . GLU E 1 143 ? 52.015 -28.237 -2.221 1.00 15.25 124 GLU E C 1
ATOM 4694 O O . GLU E 1 143 ? 51.085 -27.834 -1.543 1.00 14.66 124 GLU E O 1
ATOM 4700 N N . LEU E 1 144 ? 51.940 -29.288 -3.035 1.00 15.52 125 LEU E N 1
ATOM 4701 C CA . LEU E 1 144 ? 50.709 -30.068 -3.206 1.00 15.11 125 LEU E CA 1
ATOM 4702 C C . LEU E 1 144 ? 51.026 -31.552 -3.089 1.00 15.29 125 LEU E C 1
ATOM 4703 O O . LEU E 1 144 ? 51.965 -32.038 -3.725 1.00 16.44 125 LEU E O 1
ATOM 4708 N N . LYS E 1 145 ? 50.204 -32.280 -2.340 1.00 15.58 126 LYS E N 1
ATOM 4709 C CA . LYS E 1 145 ? 50.324 -33.743 -2.260 1.00 16.36 126 LYS E CA 1
ATOM 4710 C C . LYS E 1 145 ? 48.979 -34.384 -2.554 1.00 15.60 126 LYS E C 1
ATOM 4711 O O . LYS E 1 145 ? 47.982 -34.040 -1.916 1.00 16.02 126 LYS E O 1
ATOM 4717 N N . GLY E 1 146 ? 48.960 -35.309 -3.507 1.00 15.46 127 GLY E N 1
ATOM 4718 C CA . GLY E 1 146 ? 47.748 -36.027 -3.901 1.00 16.49 127 GLY E CA 1
ATOM 4719 C C . GLY E 1 146 ? 47.917 -37.524 -3.615 1.00 17.81 127 GLY E C 1
ATOM 4720 O O . GLY E 1 146 ? 48.976 -38.108 -3.908 1.00 18.79 127 GLY E O 1
ATOM 4721 N N . ILE E 1 147 ? 46.909 -38.147 -3.020 1.00 18.06 128 ILE E N 1
ATOM 4722 C CA . ILE E 1 147 ? 46.981 -39.573 -2.698 1.00 19.16 128 ILE E CA 1
ATOM 4723 C C . ILE E 1 147 ? 45.644 -40.233 -3.042 1.00 19.65 128 ILE E C 1
ATOM 4724 O O . ILE E 1 147 ? 44.619 -39.542 -3.174 1.00 19.45 128 ILE E O 1
ATOM 4729 N N . ASP E 1 148 ? 45.677 -41.557 -3.199 1.00 19.13 129 ASP E N 1
ATOM 4730 C CA . ASP E 1 148 ? 44.482 -42.399 -3.297 1.00 20.08 129 ASP E CA 1
ATOM 4731 C C . ASP E 1 148 ? 43.677 -42.217 -4.595 1.00 19.88 129 ASP E C 1
ATOM 4732 O O . ASP E 1 148 ? 42.494 -42.555 -4.644 1.00 19.70 129 ASP E O 1
ATOM 4737 N N . PHE E 1 149 ? 44.321 -41.725 -5.650 1.00 19.26 130 PHE E N 1
ATOM 4738 C CA . PHE E 1 149 ? 43.632 -41.551 -6.919 1.00 20.04 130 PHE E CA 1
ATOM 4739 C C . PHE E 1 149 ? 43.517 -42.857 -7.670 1.00 21.00 130 PHE E C 1
ATOM 4740 O O . PHE E 1 149 ? 44.465 -43.617 -7.690 1.00 22.36 130 PHE E O 1
ATOM 4748 N N . LYS E 1 150 ? 42.360 -43.125 -8.269 1.00 22.65 131 LYS E N 1
ATOM 4749 C CA . LYS E 1 150 ? 42.163 -44.339 -9.086 1.00 25.22 131 LYS E CA 1
ATOM 4750 C C . LYS E 1 150 ? 42.835 -44.178 -10.455 1.00 26.76 131 LYS E C 1
ATOM 4751 O O . LYS E 1 150 ? 42.648 -43.146 -11.122 1.00 26.95 131 LYS E O 1
ATOM 4757 N N . GLU E 1 151 ? 43.583 -45.196 -10.895 1.00 28.67 132 GLU E N 1
ATOM 4758 C CA . GLU E 1 151 ? 44.346 -45.106 -12.158 1.00 30.35 132 GLU E CA 1
ATOM 4759 C C . GLU E 1 151 ? 43.386 -44.965 -13.345 1.00 30.78 132 GLU E C 1
ATOM 4760 O O . GLU E 1 151 ? 43.744 -44.464 -14.409 1.00 31.85 132 GLU E O 1
ATOM 4766 N N . ASP E 1 152 ? 42.142 -45.365 -13.109 1.00 30.68 133 ASP E N 1
ATOM 4767 C CA . ASP E 1 152 ? 41.077 -45.421 -14.106 1.00 30.77 133 ASP E CA 1
ATOM 4768 C C . ASP E 1 152 ? 40.123 -44.221 -13.960 1.00 28.54 133 ASP E C 1
ATOM 4769 O O . ASP E 1 152 ? 39.132 -44.121 -14.680 1.00 28.39 133 ASP E O 1
ATOM 4774 N N . GLY E 1 153 ? 40.424 -43.329 -13.013 1.00 26.72 134 GLY E N 1
ATOM 4775 C CA . GLY E 1 153 ? 39.502 -42.270 -12.614 1.00 22.75 134 GLY E CA 1
ATOM 4776 C C . GLY E 1 153 ? 39.607 -41.077 -13.527 1.00 20.98 134 GLY E C 1
ATOM 4777 O O . GLY E 1 153 ? 40.414 -41.070 -14.472 1.00 20.53 134 GLY E O 1
ATOM 4778 N N . ASN E 1 154 ? 38.789 -40.065 -13.244 1.00 18.72 135 ASN E N 1
ATOM 4779 C CA . ASN E 1 154 ? 38.731 -38.860 -14.077 1.00 17.65 135 ASN E CA 1
ATOM 4780 C C . ASN E 1 154 ? 40.011 -38.049 -14.028 1.00 16.43 135 ASN E C 1
ATOM 4781 O O . ASN E 1 154 ? 40.301 -37.296 -14.951 1.00 16.14 135 ASN E O 1
ATOM 4786 N N . ILE E 1 155 ? 40.763 -38.219 -12.947 1.00 15.44 136 ILE E N 1
ATOM 4787 C CA . ILE E 1 155 ? 41.963 -37.449 -12.712 1.00 15.09 136 ILE E CA 1
ATOM 4788 C C . ILE E 1 155 ? 43.136 -38.118 -13.381 1.00 15.74 136 ILE E C 1
ATOM 4789 O O . ILE E 1 155 ? 43.643 -37.601 -14.378 1.00 16.01 136 ILE E O 1
ATOM 4794 N N . LEU E 1 156 ? 43.542 -39.288 -12.890 1.00 16.21 137 LEU E N 1
ATOM 4795 C CA . LEU E 1 156 ? 44.656 -40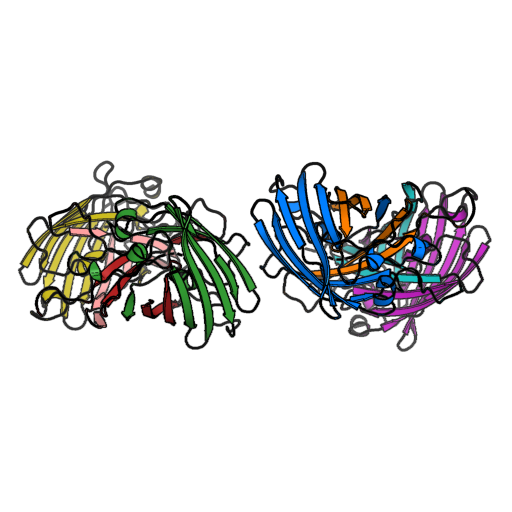.009 -13.550 1.00 16.99 137 LEU E CA 1
ATOM 4796 C C . LEU E 1 156 ? 44.300 -40.551 -14.940 1.00 17.19 137 LEU E C 1
ATOM 4797 O O . LEU E 1 156 ? 45.190 -40.739 -15.774 1.00 17.19 137 LEU E O 1
ATOM 4802 N N . GLY E 1 157 ? 43.012 -40.779 -15.201 1.00 17.03 138 GLY E N 1
ATOM 4803 C CA . GLY E 1 157 ? 42.576 -41.118 -16.568 1.00 16.97 138 GLY E CA 1
ATOM 4804 C C . GLY E 1 157 ? 42.510 -39.921 -17.519 1.00 17.20 138 GLY E C 1
ATOM 4805 O O . GLY E 1 157 ? 42.207 -40.105 -18.687 1.00 17.66 138 GLY E O 1
ATOM 4806 N N . HIS E 1 158 ? 42.778 -38.697 -17.039 1.00 16.35 139 HIS E N 1
ATOM 4807 C CA . HIS E 1 158 ? 42.616 -37.470 -17.863 1.00 15.64 139 HIS E CA 1
ATOM 4808 C C . HIS E 1 158 ? 41.290 -37.422 -18.628 1.00 16.05 139 HIS E C 1
ATOM 4809 O O . HIS E 1 158 ? 41.252 -37.286 -19.867 1.00 14.64 139 HIS E O 1
ATOM 4816 N N . LYS E 1 159 ? 40.193 -37.529 -17.891 1.00 14.74 140 LYS E N 1
ATOM 4817 C CA . LYS E 1 159 ? 38.905 -37.596 -18.552 1.00 15.02 140 LYS E CA 1
ATOM 4818 C C . LYS E 1 159 ? 38.114 -36.301 -18.429 1.00 14.10 140 LYS E C 1
ATOM 4819 O O . LYS E 1 159 ? 36.932 -36.293 -18.715 1.00 14.01 140 LYS E O 1
ATOM 4825 N N . LEU E 1 160 ? 38.790 -35.205 -18.045 1.00 14.10 141 LEU E N 1
ATOM 4826 C CA . LEU E 1 160 ? 38.123 -33.908 -17.764 1.00 13.04 141 LEU E CA 1
ATOM 4827 C C . LEU E 1 160 ? 38.244 -32.950 -18.921 1.00 13.29 141 LEU E C 1
ATOM 4828 O O . LEU E 1 160 ? 39.337 -32.788 -19.478 1.00 12.29 141 LEU E O 1
ATOM 4833 N N . GLU E 1 161 ? 37.146 -32.289 -19.288 1.00 12.33 142 GLU E N 1
ATOM 4834 C CA . GLU E 1 161 ? 37.239 -31.282 -20.362 1.00 12.26 142 GLU E CA 1
ATOM 4835 C C . GLU E 1 161 ? 38.202 -30.175 -19.946 1.00 11.40 142 GLU E C 1
ATOM 4836 O O . GLU E 1 161 ? 38.356 -29.885 -18.765 1.00 9.46 142 GLU E O 1
ATOM 4842 N N . TYR E 1 162 ? 38.851 -29.578 -20.935 1.00 11.20 143 TYR E N 1
ATOM 4843 C CA . TYR E 1 162 ? 39.731 -28.449 -20.695 1.00 11.94 143 TYR E CA 1
ATOM 4844 C C . TYR E 1 162 ? 38.912 -27.143 -20.598 1.00 11.81 143 TYR E C 1
ATOM 4845 O O . TYR E 1 162 ? 38.911 -26.289 -21.510 1.00 11.86 143 TYR E O 1
ATOM 4854 N N . ASN E 1 163 ? 38.210 -26.988 -19.484 1.00 11.37 144 ASN E N 1
ATOM 4855 C CA . ASN E 1 163 ? 37.396 -25.803 -19.263 1.00 10.45 144 ASN E CA 1
ATOM 4856 C C . ASN E 1 163 ? 37.073 -25.615 -17.780 1.00 11.57 144 ASN E C 1
ATOM 4857 O O . ASN E 1 163 ? 37.546 -26.387 -16.942 1.00 9.55 144 ASN E O 1
ATOM 4862 N N . TYR E 1 164 ? 36.307 -24.566 -17.472 1.00 11.43 145 TYR E N 1
ATOM 4863 C CA . TYR E 1 164 ? 35.968 -24.241 -16.108 1.00 12.32 145 TYR E CA 1
ATOM 4864 C C . TYR E 1 164 ? 34.598 -23.564 -16.053 1.00 13.01 145 TYR E C 1
ATOM 4865 O O . TYR E 1 164 ? 34.192 -22.936 -17.033 1.00 14.09 145 TYR E O 1
ATOM 4874 N N . ASN E 1 165 ? 33.895 -23.732 -14.936 1.00 13.04 146 ASN E N 1
ATOM 4875 C CA . ASN E 1 165 ? 32.571 -23.149 -14.707 1.00 13.58 146 ASN E CA 1
ATOM 4876 C C . ASN E 1 165 ? 32.643 -22.056 -13.629 1.00 13.96 146 ASN E C 1
ATOM 4877 O O . ASN E 1 165 ? 33.725 -21.734 -13.168 1.00 14.56 146 ASN E O 1
ATOM 4882 N N . SER E 1 166 ? 31.515 -21.473 -13.241 1.00 13.57 147 SER E N 1
ATOM 4883 C CA . SER E 1 166 ? 31.591 -20.474 -12.195 1.00 14.28 147 SER E CA 1
ATOM 4884 C C . SER E 1 166 ? 31.172 -21.045 -10.859 1.00 13.33 147 SER E C 1
ATOM 4885 O O . SER E 1 166 ? 30.464 -22.017 -10.830 1.00 13.50 147 SER E O 1
ATOM 4888 N N . HIS E 1 167 ? 31.700 -20.505 -9.762 1.00 13.12 148 HIS E N 1
ATOM 4889 C CA . HIS E 1 167 ? 31.469 -21.048 -8.414 1.00 13.30 148 HIS E CA 1
ATOM 4890 C C . HIS E 1 167 ? 31.510 -19.911 -7.442 1.00 14.21 148 HIS E C 1
ATOM 4891 O O . HIS E 1 167 ? 32.174 -18.904 -7.693 1.00 13.74 148 HIS E O 1
ATOM 4898 N N . ASN E 1 168 ? 30.833 -20.111 -6.318 1.00 14.86 149 ASN E N 1
ATOM 4899 C CA . ASN E 1 168 ? 30.935 -19.214 -5.190 1.00 15.78 149 ASN E CA 1
ATOM 4900 C C . ASN E 1 168 ? 31.770 -19.767 -4.061 1.00 15.37 149 ASN E C 1
ATOM 4901 O O . ASN E 1 168 ? 31.591 -20.925 -3.650 1.00 16.14 149 ASN E O 1
ATOM 4906 N N . VAL E 1 169 ? 32.657 -18.920 -3.554 1.00 15.34 150 VAL E N 1
ATOM 4907 C CA . VAL E 1 169 ? 33.561 -19.280 -2.476 1.00 14.92 150 VAL E CA 1
ATOM 4908 C C . VAL E 1 169 ? 32.996 -18.681 -1.204 1.00 16.01 150 VAL E C 1
ATOM 4909 O O . VAL E 1 169 ? 33.040 -17.461 -1.016 1.00 16.97 150 VAL E O 1
ATOM 4913 N N . TYR E 1 170 ? 32.477 -19.531 -0.332 1.00 15.69 151 TYR E N 1
ATOM 4914 C CA . TYR E 1 170 ? 31.811 -19.060 0.872 1.00 17.02 151 TYR E CA 1
ATOM 4915 C C . TYR E 1 170 ? 32.811 -18.940 1.997 1.00 17.42 151 TYR E C 1
ATOM 4916 O O . TYR E 1 170 ? 33.394 -19.938 2.438 1.00 17.68 151 TYR E O 1
ATOM 4925 N N . ILE E 1 171 ? 33.034 -17.698 2.407 1.00 19.00 152 ILE E N 1
ATOM 4926 C CA . ILE E 1 171 ? 34.051 -17.338 3.394 1.00 20.33 152 ILE E CA 1
ATOM 4927 C C . ILE E 1 171 ? 33.382 -17.098 4.741 1.00 22.36 152 ILE E C 1
ATOM 4928 O O . ILE E 1 171 ? 32.300 -16.483 4.835 1.00 21.21 152 ILE E O 1
ATOM 4933 N N . THR E 1 172 ? 34.053 -17.600 5.766 1.00 24.97 153 THR E N 1
ATOM 4934 C CA . THR E 1 172 ? 33.587 -17.584 7.138 1.00 27.82 153 THR E CA 1
ATOM 4935 C C . THR E 1 172 ? 34.824 -17.260 7.996 1.00 29.06 153 THR E C 1
ATOM 4936 O O . THR E 1 172 ? 35.951 -17.590 7.588 1.00 29.02 153 THR E O 1
ATOM 4940 N N . ALA E 1 173 ? 34.641 -16.606 9.150 1.00 30.68 154 ALA E N 1
ATOM 4941 C CA . ALA E 1 173 ? 35.752 -16.444 10.120 1.00 32.25 154 ALA E CA 1
ATOM 4942 C C . ALA E 1 173 ? 36.099 -17.766 10.787 1.00 33.52 154 ALA E C 1
ATOM 4943 O O . ALA E 1 173 ? 35.266 -18.682 10.876 1.00 34.05 154 ALA E O 1
ATOM 4946 N N . ASN F 2 6 ? 43.154 -16.293 14.293 1.00 39.55 159 ASN F N 1
ATOM 4947 C CA . ASN F 2 6 ? 42.584 -15.085 13.600 1.00 39.47 159 ASN F CA 1
ATOM 4948 C C . ASN F 2 6 ? 42.658 -15.120 12.035 1.00 37.91 159 ASN F C 1
ATOM 4949 O O . ASN F 2 6 ? 42.934 -14.101 11.353 1.00 37.42 159 ASN F O 1
ATOM 4954 N N . GLY F 2 7 ? 42.398 -16.303 11.476 1.00 35.98 160 GLY F N 1
ATOM 4955 C CA . GLY F 2 7 ? 42.354 -16.462 10.033 1.00 33.09 160 GLY F CA 1
ATOM 4956 C C . GLY F 2 7 ? 40.936 -16.536 9.520 1.00 31.27 160 GLY F C 1
ATOM 4957 O O . GLY F 2 7 ? 40.004 -16.100 10.196 1.00 31.39 160 GLY F O 1
ATOM 4958 N N . ILE F 2 8 ? 40.781 -17.046 8.299 1.00 29.33 161 ILE F N 1
ATOM 4959 C CA . ILE F 2 8 ? 39.463 -17.338 7.745 1.00 26.91 161 ILE F CA 1
ATOM 4960 C C . ILE F 2 8 ? 39.376 -18.770 7.223 1.00 26.51 161 ILE F C 1
ATOM 4961 O O . ILE F 2 8 ? 40.392 -19.474 7.101 1.00 25.71 161 ILE F O 1
ATOM 4966 N N . LYS F 2 9 ? 38.147 -19.195 6.962 1.00 24.87 162 LYS F N 1
ATOM 4967 C CA . LYS F 2 9 ? 37.880 -20.477 6.365 1.00 24.16 162 LYS F CA 1
ATOM 4968 C C . LYS F 2 9 ? 37.006 -20.211 5.154 1.00 23.17 162 LYS F C 1
ATOM 4969 O O . LYS F 2 9 ? 36.331 -19.178 5.066 1.00 22.27 162 LYS F O 1
ATOM 4975 N N . ALA F 2 10 ? 37.045 -21.133 4.204 1.00 21.90 163 ALA F N 1
ATOM 4976 C CA . ALA F 2 10 ? 36.098 -21.104 3.108 1.00 20.71 163 ALA F CA 1
ATOM 4977 C C . ALA F 2 10 ? 35.728 -22.534 2.680 1.00 19.64 163 ALA F C 1
ATOM 4978 O O . ALA F 2 10 ? 36.426 -23.491 2.996 1.00 20.30 163 ALA F O 1
ATOM 4980 N N . ASN F 2 11 ? 34.602 -22.671 2.004 1.00 18.57 164 ASN F N 1
ATOM 4981 C CA . ASN F 2 11 ? 34.160 -23.948 1.450 1.00 18.54 164 ASN F CA 1
ATOM 4982 C C . ASN F 2 11 ? 33.503 -23.648 0.156 1.00 16.92 164 ASN F C 1
ATOM 4983 O O . ASN F 2 11 ? 32.770 -22.659 0.040 1.00 16.27 164 ASN F O 1
ATOM 4988 N N . PHE F 2 12 ? 33.726 -24.543 -0.794 1.00 15.97 165 PHE F N 1
ATOM 4989 C CA . PHE F 2 12 ? 33.089 -24.468 -2.078 1.00 14.74 165 PHE F CA 1
ATOM 4990 C C . PHE F 2 12 ? 33.179 -25.818 -2.765 1.00 15.11 165 PHE F C 1
ATOM 4991 O O . PHE F 2 12 ? 33.939 -26.691 -2.353 1.00 14.55 165 PHE F O 1
ATOM 4999 N N . LYS F 2 13 ? 32.372 -25.990 -3.801 1.00 15.37 166 LYS F N 1
ATOM 5000 C CA . LYS F 2 13 ? 32.297 -27.253 -4.460 1.00 16.56 166 LYS F CA 1
ATOM 5001 C C . LYS F 2 13 ? 32.461 -27.003 -5.947 1.00 15.85 166 LYS F C 1
ATOM 5002 O O . LYS F 2 13 ? 31.602 -26.365 -6.573 1.00 15.92 166 LYS F O 1
ATOM 5008 N N . ILE F 2 14 ? 33.569 -27.506 -6.504 1.00 14.49 167 ILE F N 1
ATOM 5009 C CA . ILE F 2 14 ? 33.933 -27.275 -7.926 1.00 12.72 167 ILE F CA 1
ATOM 5010 C C . ILE F 2 14 ? 33.290 -28.356 -8.792 1.00 12.55 167 ILE F C 1
ATOM 5011 O O . ILE F 2 14 ? 33.328 -29.524 -8.418 1.00 12.36 167 ILE F O 1
ATOM 5016 N N . ARG F 2 15 ? 32.707 -27.935 -9.921 1.00 12.22 168 ARG F N 1
ATOM 5017 C CA A ARG F 2 15 ? 32.139 -28.818 -10.952 0.50 12.01 168 ARG F CA 1
ATOM 5018 C CA B ARG F 2 15 ? 32.165 -28.844 -10.926 0.50 12.11 168 ARG F CA 1
ATOM 5019 C C . ARG F 2 15 ? 33.104 -28.906 -12.149 1.00 11.98 168 ARG F C 1
ATOM 5020 O O . ARG F 2 15 ? 33.228 -27.942 -12.922 1.00 11.53 168 ARG F O 1
ATOM 5035 N N . HIS F 2 16 ? 33.796 -30.037 -12.304 1.00 11.20 169 HIS F N 1
ATOM 5036 C CA . HIS F 2 16 ? 34.662 -30.255 -13.460 1.00 12.20 169 HIS F CA 1
ATOM 5037 C C . HIS F 2 16 ? 33.861 -31.055 -14.496 1.00 12.64 169 HIS F C 1
ATOM 5038 O O . HIS F 2 16 ? 33.464 -32.166 -14.216 1.00 13.64 169 HIS F O 1
ATOM 5045 N N . ASN F 2 17 ? 33.623 -30.500 -15.677 1.00 12.79 170 ASN F N 1
ATOM 5046 C CA . ASN F 2 17 ? 32.984 -31.260 -16.741 1.00 13.43 170 ASN F CA 1
ATOM 5047 C C . ASN F 2 17 ? 33.847 -32.428 -17.174 1.00 13.16 170 ASN F C 1
ATOM 5048 O O . ASN F 2 17 ? 35.069 -32.279 -17.389 1.00 12.52 170 ASN F O 1
ATOM 5053 N N . ILE F 2 18 ? 33.202 -33.582 -17.261 1.00 13.18 171 ILE F N 1
ATOM 5054 C CA . ILE F 2 18 ? 33.809 -34.800 -17.735 1.00 15.39 171 ILE F CA 1
ATOM 5055 C C . ILE F 2 18 ? 33.577 -34.925 -19.225 1.00 17.08 171 ILE F C 1
ATOM 5056 O O . ILE F 2 18 ? 32.451 -34.738 -19.692 1.00 16.53 171 ILE F O 1
ATOM 5061 N N . GLU F 2 19 ? 34.623 -35.282 -19.968 1.00 20.28 172 GLU F N 1
ATOM 5062 C CA . GLU F 2 19 ? 34.495 -35.443 -21.426 1.00 24.09 172 GLU F CA 1
ATOM 5063 C C . GLU F 2 19 ? 33.355 -36.416 -21.703 1.00 25.48 172 GLU F C 1
ATOM 5064 O O . GLU F 2 19 ? 33.198 -37.425 -20.996 1.00 25.39 172 GLU F O 1
ATOM 5070 N N . ASP F 2 20 ? 32.533 -36.092 -22.698 1.00 27.03 173 ASP F N 1
ATOM 5071 C CA . ASP F 2 20 ? 31.319 -36.886 -22.992 1.00 28.27 173 ASP F CA 1
ATOM 5072 C C . ASP F 2 20 ? 30.262 -36.932 -21.878 1.00 28.23 173 ASP F C 1
ATOM 5073 O O . ASP F 2 20 ? 29.443 -37.842 -21.840 1.00 29.03 173 ASP F O 1
ATOM 5078 N N . GLY F 2 21 ? 30.268 -35.961 -20.968 1.00 28.16 174 GLY F N 1
ATOM 5079 C CA . GLY F 2 21 ? 29.132 -35.784 -20.068 1.00 26.39 174 GLY F CA 1
ATOM 5080 C C . GLY F 2 21 ? 29.325 -36.320 -18.664 1.00 26.23 174 GLY F C 1
ATOM 5081 O O . GLY F 2 21 ? 30.050 -37.287 -18.436 1.00 27.09 174 GLY F O 1
ATOM 5082 N N . GLY F 2 22 ? 28.641 -35.690 -17.722 1.00 24.30 175 GLY F N 1
ATOM 5083 C CA . GLY F 2 22 ? 28.911 -35.899 -16.333 1.00 21.79 175 GLY F CA 1
ATOM 5084 C C . GLY F 2 22 ? 29.764 -34.774 -15.759 1.00 20.54 175 GLY F C 1
ATOM 5085 O O . GLY F 2 22 ? 30.338 -33.931 -16.475 1.00 19.71 175 GLY F O 1
ATOM 5086 N N . VAL F 2 23 ? 29.873 -34.792 -14.444 1.00 18.59 176 VAL F N 1
ATOM 5087 C CA . VAL F 2 23 ? 30.635 -33.807 -13.723 1.00 17.41 176 VAL F CA 1
ATOM 5088 C C . VAL F 2 23 ? 31.464 -34.519 -12.652 1.00 16.26 176 VAL F C 1
ATOM 5089 O O . VAL F 2 23 ? 30.963 -35.457 -11.986 1.00 15.42 176 VAL F O 1
ATOM 5093 N N . GLN F 2 24 ? 32.725 -34.118 -12.508 1.00 14.34 177 GLN F N 1
ATOM 5094 C CA . GLN F 2 24 ? 33.535 -34.577 -11.391 1.00 13.99 177 GLN F CA 1
ATOM 5095 C C . GLN F 2 24 ? 33.500 -33.476 -10.379 1.00 14.25 177 GLN F C 1
ATOM 5096 O O . GLN F 2 24 ? 33.922 -32.342 -10.662 1.00 14.12 177 GLN F O 1
ATOM 5102 N N . LEU F 2 25 ? 33.010 -33.801 -9.190 1.00 14.35 178 LEU F N 1
ATOM 5103 C CA . LEU F 2 25 ? 32.904 -32.838 -8.117 1.00 14.66 178 LEU F CA 1
ATOM 5104 C C . LEU F 2 25 ? 34.204 -32.782 -7.323 1.00 15.36 178 LEU F C 1
ATOM 5105 O O . LEU F 2 25 ? 34.887 -33.808 -7.150 1.00 14.23 178 LEU F O 1
ATOM 5110 N N . ALA F 2 26 ? 34.547 -31.583 -6.845 1.00 14.27 179 ALA F N 1
ATOM 5111 C CA . ALA F 2 26 ? 35.721 -31.442 -5.997 1.00 14.21 179 ALA F CA 1
ATOM 5112 C C . ALA F 2 26 ? 35.389 -30.539 -4.816 1.00 13.93 179 ALA F C 1
ATOM 5113 O O . ALA F 2 26 ? 35.312 -29.324 -4.965 1.00 14.36 179 ALA F O 1
ATOM 5115 N N . ASP F 2 27 ? 35.172 -31.132 -3.644 1.00 14.46 180 ASP F N 1
ATOM 5116 C CA . ASP F 2 27 ? 34.789 -30.352 -2.468 1.00 14.67 180 ASP F CA 1
ATOM 5117 C C . ASP F 2 27 ? 35.988 -29.745 -1.787 1.00 13.61 180 ASP F C 1
ATOM 5118 O O . ASP F 2 27 ? 36.884 -30.449 -1.402 1.00 13.57 180 ASP F O 1
ATOM 5123 N N . HIS F 2 28 ? 36.002 -28.419 -1.648 1.00 12.94 181 HIS F N 1
ATOM 5124 C CA . HIS F 2 28 ? 37.187 -27.711 -1.167 1.00 11.96 181 HIS F CA 1
ATOM 5125 C C . HIS F 2 28 ? 37.000 -27.283 0.254 1.00 12.18 181 HIS F C 1
ATOM 5126 O O . HIS F 2 28 ? 35.957 -26.780 0.612 1.00 11.44 181 HIS F O 1
ATOM 5133 N N . TYR F 2 29 ? 38.034 -27.477 1.051 1.00 13.30 182 TYR F N 1
ATOM 5134 C CA . TYR F 2 29 ? 38.060 -27.020 2.422 1.00 14.78 182 TYR F CA 1
ATOM 5135 C C . TYR F 2 29 ? 39.335 -26.193 2.573 1.00 15.53 182 TYR F C 1
ATOM 5136 O O . TYR F 2 29 ? 40.469 -26.672 2.279 1.00 15.75 182 TYR F O 1
ATOM 5145 N N . GLN F 2 30 ? 39.144 -24.971 3.056 1.00 15.21 183 GLN F N 1
ATOM 5146 C CA . GLN F 2 30 ? 40.151 -23.954 2.972 1.00 16.64 183 GLN F CA 1
ATOM 5147 C C . GLN F 2 30 ? 40.306 -23.226 4.283 1.00 16.78 183 GLN F C 1
ATOM 5148 O O . GLN F 2 30 ? 39.319 -22.944 4.963 1.00 17.87 183 GLN F O 1
ATOM 5154 N N . GLN F 2 31 ? 41.548 -22.931 4.638 1.00 18.08 184 GLN F N 1
ATOM 5155 C CA . GLN F 2 31 ? 41.826 -21.934 5.683 1.00 18.65 184 GLN F CA 1
ATOM 5156 C C . GLN F 2 31 ? 43.051 -21.122 5.358 1.00 18.53 184 GLN F C 1
ATOM 5157 O O . GLN F 2 31 ? 44.013 -21.638 4.757 1.00 18.89 184 GLN F O 1
ATOM 5163 N N . ASN F 2 32 ? 42.982 -19.852 5.755 1.00 18.20 185 ASN F N 1
ATOM 5164 C CA . ASN F 2 32 ? 44.017 -18.851 5.542 1.00 18.81 185 ASN F CA 1
ATOM 5165 C C . ASN F 2 32 ? 44.476 -18.297 6.890 1.00 18.66 185 ASN F C 1
ATOM 5166 O O . ASN F 2 32 ? 43.658 -18.034 7.744 1.00 18.41 185 ASN F O 1
ATOM 5171 N N . THR F 2 33 ? 45.777 -18.125 7.062 1.00 19.35 186 THR F N 1
ATOM 5172 C CA . THR F 2 33 ? 46.310 -17.624 8.305 1.00 20.62 186 THR F CA 1
ATOM 5173 C C . THR F 2 33 ? 47.289 -16.495 8.015 1.00 21.17 186 THR F C 1
ATOM 5174 O O . THR F 2 33 ? 48.245 -16.693 7.279 1.00 21.34 186 THR F O 1
ATOM 5178 N N . PRO F 2 34 ? 47.083 -15.314 8.627 1.00 21.15 187 PRO F N 1
ATOM 5179 C CA . PRO F 2 34 ? 48.091 -14.292 8.419 1.00 21.65 187 PRO F CA 1
ATOM 5180 C C . PRO F 2 34 ? 49.504 -14.784 8.774 1.00 22.82 187 PRO F C 1
ATOM 5181 O O . PRO F 2 34 ? 49.681 -15.597 9.695 1.00 22.35 187 PRO F O 1
ATOM 5185 N N . ILE F 2 35 ? 50.475 -14.366 7.973 1.00 24.33 188 ILE F N 1
ATOM 5186 C CA . ILE F 2 35 ? 51.893 -14.629 8.226 1.00 26.31 188 ILE F CA 1
ATOM 5187 C C . ILE F 2 35 ? 52.431 -13.591 9.235 1.00 28.52 188 ILE F C 1
ATOM 5188 O O . ILE F 2 35 ? 53.212 -13.919 10.117 1.00 29.23 188 ILE F O 1
ATOM 5193 N N . GLY F 2 36 ? 52.003 -12.341 9.106 1.00 30.80 189 GLY F N 1
ATOM 5194 C CA . GLY F 2 36 ? 52.495 -11.273 9.981 1.00 32.58 189 GLY F CA 1
ATOM 5195 C C . GLY F 2 36 ? 51.746 -11.225 11.299 1.00 34.15 189 GLY F C 1
ATOM 5196 O O . GLY F 2 36 ? 50.758 -11.930 11.493 1.00 34.24 189 GLY F O 1
ATOM 5197 N N . ASP F 2 37 ? 52.232 -10.381 12.201 1.00 35.35 190 ASP F N 1
ATOM 5198 C CA . ASP F 2 37 ? 51.611 -10.155 13.501 1.00 36.41 190 ASP F CA 1
ATOM 5199 C C . ASP F 2 37 ? 50.671 -8.960 13.454 1.00 36.23 190 ASP F C 1
ATOM 5200 O O . ASP F 2 37 ? 49.863 -8.791 14.361 1.00 36.12 190 ASP F O 1
ATOM 5205 N N . GLY F 2 38 ? 50.802 -8.129 12.416 1.00 35.97 191 GLY F N 1
ATOM 5206 C CA . GLY F 2 38 ? 49.975 -6.939 12.282 1.00 36.29 191 GLY F CA 1
ATOM 5207 C C . GLY F 2 38 ? 48.497 -7.300 12.375 1.00 36.53 191 GLY F C 1
ATOM 5208 O O . GLY F 2 38 ? 48.118 -8.441 12.080 1.00 36.66 191 GLY F O 1
ATOM 5209 N N . PRO F 2 39 ? 47.648 -6.337 12.787 1.00 36.46 192 PRO F N 1
ATOM 5210 C CA . PRO F 2 39 ? 46.216 -6.608 12.834 1.00 36.15 192 PRO F CA 1
ATOM 5211 C C . PRO F 2 39 ? 45.670 -6.875 11.423 1.00 35.38 192 PRO F C 1
ATOM 5212 O O . PRO F 2 39 ? 46.133 -6.277 10.436 1.00 34.28 192 PRO F O 1
ATOM 5216 N N . VAL F 2 40 ? 44.705 -7.783 11.333 1.00 34.59 193 VAL F N 1
ATOM 5217 C CA . VAL F 2 40 ? 44.025 -8.024 10.060 1.00 33.62 193 VAL F CA 1
ATOM 5218 C C . VAL F 2 40 ? 42.536 -7.791 10.201 1.00 33.36 193 VAL F C 1
ATOM 5219 O O . VAL F 2 40 ? 42.014 -7.690 11.311 1.00 33.72 193 VAL F O 1
ATOM 5223 N N . LEU F 2 41 ? 41.848 -7.740 9.066 1.00 33.07 194 LEU F N 1
ATOM 5224 C CA . LEU F 2 41 ? 40.405 -7.652 9.048 1.00 32.47 194 LEU F CA 1
ATOM 5225 C C . LEU F 2 41 ? 39.781 -9.012 9.316 1.00 32.45 194 LEU F C 1
ATOM 5226 O O . LEU F 2 41 ? 40.221 -10.022 8.772 1.00 32.63 194 LEU F O 1
ATOM 5231 N N . LEU F 2 42 ? 38.757 -9.037 10.164 1.00 32.53 195 LEU F N 1
ATOM 5232 C CA . LEU F 2 42 ? 38.020 -10.264 10.432 1.00 32.23 195 LEU F CA 1
ATOM 5233 C C . LEU F 2 42 ? 36.607 -10.118 9.923 1.00 31.05 195 LEU F C 1
ATOM 5234 O O . LEU F 2 42 ? 35.808 -9.426 10.541 1.00 30.97 195 LEU F O 1
ATOM 5239 N N . PRO F 2 43 ? 36.295 -10.791 8.797 1.00 29.76 196 PRO F N 1
ATOM 5240 C CA . PRO F 2 43 ? 35.075 -10.547 8.042 1.00 28.67 196 PRO F CA 1
ATOM 5241 C C . PRO F 2 43 ? 33.799 -11.211 8.579 1.00 27.83 196 PRO F C 1
ATOM 5242 O O . PRO F 2 43 ? 33.850 -12.229 9.273 1.00 27.42 196 PRO F O 1
ATOM 5246 N N . ASP F 2 44 ? 32.654 -10.647 8.210 1.00 26.95 197 ASP F N 1
ATOM 5247 C CA . ASP F 2 44 ? 31.403 -11.382 8.313 1.00 26.69 197 ASP F CA 1
ATOM 5248 C C . ASP F 2 44 ? 31.336 -12.386 7.159 1.00 25.93 197 ASP F C 1
ATOM 5249 O O . ASP F 2 44 ? 32.092 -12.277 6.188 1.00 25.08 197 ASP F O 1
ATOM 5254 N N . ASN F 2 45 ? 30.446 -13.366 7.284 1.00 25.28 198 ASN F N 1
ATOM 5255 C CA . ASN F 2 45 ? 30.151 -14.301 6.225 1.00 25.06 198 ASN F CA 1
ATOM 5256 C C . ASN F 2 45 ? 29.781 -13.570 4.935 1.00 24.27 198 ASN F C 1
ATOM 5257 O O . ASN F 2 45 ? 28.980 -12.633 4.941 1.00 24.55 198 ASN F O 1
ATOM 5262 N N . HIS F 2 46 ? 30.442 -13.958 3.853 1.00 23.05 199 HIS F N 1
ATOM 5263 C CA . HIS F 2 46 ? 30.184 -13.451 2.510 1.00 22.81 199 HIS F CA 1
ATOM 5264 C C . HIS F 2 46 ? 30.795 -14.465 1.534 1.00 22.00 199 HIS F C 1
ATOM 5265 O O . HIS F 2 46 ? 31.288 -15.522 1.947 1.00 22.56 199 HIS F O 1
ATOM 5272 N N . TYR F 2 47 ? 30.763 -14.158 0.254 1.00 20.98 200 TYR F N 1
ATOM 5273 C CA . TYR F 2 47 ? 31.359 -15.042 -0.716 1.00 20.23 200 TYR F CA 1
ATOM 5274 C C . TYR F 2 47 ? 32.066 -14.312 -1.845 1.00 19.53 200 TYR F C 1
ATOM 5275 O O . TYR F 2 47 ? 31.921 -13.078 -2.046 1.00 19.01 200 TYR F O 1
ATOM 5284 N N . LEU F 2 48 ? 32.869 -15.078 -2.565 1.00 17.17 201 LEU F N 1
ATOM 5285 C CA . LEU F 2 48 ? 33.508 -14.558 -3.723 1.00 15.19 201 LEU F CA 1
ATOM 5286 C C . LEU F 2 48 ? 32.910 -15.244 -4.916 1.00 15.55 201 LEU F C 1
ATOM 5287 O O . LEU F 2 48 ? 32.856 -16.487 -4.983 1.00 15.58 201 LEU F O 1
ATOM 5292 N N . SER F 2 49 ? 32.456 -14.445 -5.876 1.00 15.37 202 SER F N 1
ATOM 5293 C CA . SER F 2 49 ? 31.951 -14.996 -7.119 1.00 14.65 202 SER F CA 1
ATOM 5294 C C . SER F 2 49 ? 33.097 -15.145 -8.095 1.00 13.40 202 SER F C 1
ATOM 5295 O O . SER F 2 49 ? 33.737 -14.151 -8.477 1.00 13.38 202 SER F O 1
ATOM 5298 N N . TYR F 2 50 ? 33.386 -16.393 -8.452 1.00 11.51 203 TYR F N 1
ATOM 5299 C CA . TYR F 2 50 ? 34.470 -16.680 -9.401 1.00 11.44 203 TYR F CA 1
ATOM 5300 C C . TYR F 2 50 ? 33.928 -17.040 -10.757 1.00 10.79 203 TYR F C 1
ATOM 5301 O O . TYR F 2 50 ? 32.910 -17.710 -10.865 1.00 10.21 203 TYR F O 1
ATOM 5310 N N . GLN F 2 51 ? 34.606 -16.567 -11.784 1.00 10.39 204 GLN F N 1
ATOM 5311 C CA . GLN F 2 51 ? 34.478 -17.148 -13.081 1.00 11.44 204 GLN F CA 1
ATOM 5312 C C . GLN F 2 51 ? 35.883 -17.326 -13.645 1.00 11.41 204 GLN F C 1
ATOM 5313 O O . GLN F 2 51 ? 36.742 -16.443 -13.479 1.00 12.75 204 GLN F O 1
ATOM 5319 N N . SER F 2 52 ? 36.105 -18.430 -14.360 1.00 10.69 205 SER F N 1
ATOM 5320 C CA . SER F 2 52 ? 37.414 -18.695 -14.913 1.00 11.03 205 SER F CA 1
ATOM 5321 C C . SER F 2 52 ? 37.313 -19.199 -16.346 1.00 11.66 205 SER F C 1
ATOM 5322 O O . SER F 2 52 ? 36.359 -19.908 -16.693 1.00 11.98 205 SER F O 1
ATOM 5325 N N . ALA F 2 53 ? 38.324 -18.893 -17.157 1.00 10.91 206 ALA F N 1
ATOM 5326 C CA . ALA F 2 53 ? 38.417 -19.466 -18.512 1.00 11.12 206 ALA F CA 1
ATOM 5327 C C . ALA F 2 53 ? 39.863 -19.928 -18.771 1.00 10.59 206 ALA F C 1
ATOM 5328 O O . ALA F 2 53 ? 40.820 -19.242 -18.398 1.00 9.09 206 ALA F O 1
ATOM 5330 N N . LEU F 2 54 ? 39.992 -21.109 -19.360 1.00 10.12 207 LEU F N 1
ATOM 5331 C CA . LEU F 2 54 ? 41.298 -21.724 -19.611 1.00 11.29 207 LEU F CA 1
ATOM 5332 C C . LEU F 2 54 ? 41.618 -21.678 -21.079 1.00 11.37 207 LEU F C 1
ATOM 5333 O O . LEU F 2 54 ? 40.763 -21.994 -21.894 1.00 11.14 207 LEU F O 1
ATOM 5338 N N . SER F 2 55 ? 42.852 -21.326 -21.425 1.00 12.46 208 SER F N 1
ATOM 5339 C CA . SER F 2 55 ? 43.195 -21.239 -22.842 1.00 11.93 208 SER F CA 1
ATOM 5340 C C . SER F 2 55 ? 44.599 -21.779 -23.076 1.00 12.43 208 SER F C 1
ATOM 5341 O O . SER F 2 55 ? 45.239 -22.281 -22.147 1.00 9.65 208 SER F O 1
ATOM 5344 N N . LYS F 2 56 ? 45.083 -21.665 -24.319 1.00 12.41 209 LYS F N 1
ATOM 5345 C CA . LYS F 2 56 ? 46.399 -22.140 -24.667 1.00 13.53 209 LYS F CA 1
ATOM 5346 C C . LYS F 2 56 ? 47.060 -21.081 -25.518 1.00 14.62 209 LYS F C 1
ATOM 5347 O O . LYS F 2 56 ? 46.401 -20.335 -26.280 1.00 14.18 209 LYS F O 1
ATOM 5353 N N . ASP F 2 57 ? 48.366 -21.002 -25.346 1.00 15.03 210 ASP F N 1
ATOM 5354 C CA . ASP F 2 57 ? 49.203 -20.179 -26.178 1.00 16.24 210 ASP F CA 1
ATOM 5355 C C . ASP F 2 57 ? 49.657 -21.143 -27.279 1.00 16.26 210 ASP F C 1
ATOM 5356 O O . ASP F 2 57 ? 50.385 -22.088 -27.018 1.00 16.39 210 ASP F O 1
ATOM 5361 N N . PRO F 2 58 ? 49.149 -20.937 -28.500 1.00 17.00 211 PRO F N 1
ATOM 5362 C CA . PRO F 2 58 ? 49.373 -21.784 -29.663 1.00 18.33 211 PRO F CA 1
ATOM 5363 C C . PRO F 2 58 ? 50.841 -21.916 -30.012 1.00 18.77 211 PRO F C 1
ATOM 5364 O O . PRO F 2 58 ? 51.210 -22.881 -30.669 1.00 19.18 211 PRO F O 1
ATOM 5368 N N . ASN F 2 59 ? 51.654 -20.940 -29.616 1.00 19.23 212 ASN F N 1
ATOM 5369 C CA . ASN F 2 59 ? 53.095 -21.006 -29.881 1.00 19.62 212 ASN F CA 1
ATOM 5370 C C . ASN F 2 59 ? 53.940 -21.572 -28.736 1.00 19.08 212 ASN F C 1
ATOM 5371 O O . ASN F 2 59 ? 55.170 -21.522 -28.790 1.00 19.54 212 ASN F O 1
ATOM 5376 N N . GLU F 2 60 ? 53.294 -22.104 -27.702 1.00 17.91 213 GLU F N 1
ATOM 5377 C CA . GLU F 2 60 ? 54.018 -22.665 -26.562 1.00 16.34 213 GLU F CA 1
ATOM 5378 C C . GLU F 2 60 ? 54.094 -24.193 -26.699 1.00 16.06 213 GLU F C 1
ATOM 5379 O O . GLU F 2 60 ? 53.082 -24.871 -26.689 1.00 15.64 213 GLU F O 1
ATOM 5385 N N . LYS F 2 61 ? 55.303 -24.731 -26.817 1.00 15.22 214 LYS F N 1
ATOM 5386 C CA . LYS F 2 61 ? 55.445 -26.164 -26.944 1.00 14.95 214 LYS F CA 1
ATOM 5387 C C . LYS F 2 61 ? 55.256 -26.907 -25.640 1.00 14.80 214 LYS F C 1
ATOM 5388 O O . LYS F 2 61 ? 54.821 -28.041 -25.672 1.00 14.48 214 LYS F O 1
ATOM 5394 N N . ARG F 2 62 ? 55.589 -26.290 -24.504 1.00 14.97 215 ARG F N 1
ATOM 5395 C CA A ARG F 2 62 ? 55.507 -26.965 -23.187 0.50 15.41 215 ARG F CA 1
ATOM 5396 C CA B ARG F 2 62 ? 55.509 -27.026 -23.240 0.50 14.80 215 ARG F CA 1
ATOM 5397 C C . ARG F 2 62 ? 54.047 -27.160 -22.762 1.00 15.16 215 ARG F C 1
ATOM 5398 O O . ARG F 2 62 ? 53.148 -26.417 -23.212 1.00 14.80 215 ARG F O 1
ATOM 5413 N N . ASP F 2 63 ? 53.797 -28.153 -21.910 1.00 14.53 216 ASP F N 1
ATOM 5414 C CA . ASP F 2 63 ? 52.471 -28.367 -21.364 1.00 14.40 216 ASP F CA 1
ATOM 5415 C C . ASP F 2 63 ? 52.123 -27.193 -20.428 1.00 13.78 216 ASP F C 1
ATOM 5416 O O . ASP F 2 63 ? 52.854 -26.894 -19.488 1.00 14.46 216 ASP F O 1
ATOM 5421 N N . HIS F 2 64 ? 51.022 -26.511 -20.686 1.00 12.95 217 HIS F N 1
ATOM 5422 C CA . HIS F 2 64 ? 50.833 -25.227 -20.005 1.00 12.92 217 HIS F CA 1
ATOM 5423 C C . HIS F 2 64 ? 49.355 -24.899 -19.959 1.00 12.39 217 HIS F C 1
ATOM 5424 O O . HIS F 2 64 ? 48.529 -25.601 -20.578 1.00 12.29 217 HIS F O 1
ATOM 5431 N N . MET F 2 65 ? 49.024 -23.845 -19.217 1.00 11.17 218 MET F N 1
ATOM 5432 C CA . MET F 2 65 ? 47.666 -23.381 -19.121 1.00 10.10 218 MET F CA 1
ATOM 5433 C C . MET F 2 65 ? 47.673 -21.882 -19.019 1.00 9.58 218 MET F C 1
ATOM 5434 O O . MET F 2 65 ? 48.384 -21.335 -18.194 1.00 8.90 218 MET F O 1
ATOM 5439 N N . VAL F 2 66 ? 46.842 -21.234 -19.824 1.00 9.28 219 VAL F N 1
ATOM 5440 C CA . VAL F 2 66 ? 46.567 -19.835 -19.662 1.00 9.81 219 VAL F CA 1
ATOM 5441 C C . VAL F 2 66 ? 45.285 -19.730 -18.866 1.00 10.23 219 VAL F C 1
ATOM 5442 O O . VAL F 2 66 ? 44.281 -20.351 -19.223 1.00 10.06 219 VAL F O 1
ATOM 5446 N N . LEU F 2 67 ? 45.339 -18.960 -17.776 1.00 9.69 220 LEU F N 1
ATOM 5447 C CA . LEU F 2 67 ? 44.255 -18.878 -16.833 1.00 11.27 220 LEU F CA 1
ATOM 5448 C C . LEU F 2 67 ? 43.810 -17.434 -16.625 1.00 11.34 220 LEU F C 1
ATOM 5449 O O . LEU F 2 67 ? 44.591 -16.623 -16.148 1.00 11.71 220 LEU F O 1
ATOM 5454 N N . LEU F 2 68 ? 42.553 -17.144 -16.948 1.00 11.10 221 LEU F N 1
ATOM 5455 C CA . LEU F 2 68 ? 41.897 -15.870 -16.586 1.00 11.72 221 LEU F CA 1
ATOM 5456 C C . LEU F 2 68 ? 40.861 -16.149 -15.554 1.00 11.49 221 LEU F C 1
ATOM 5457 O O . LEU F 2 68 ? 40.045 -17.057 -15.743 1.00 11.36 221 LEU F O 1
ATOM 5462 N N . GLU F 2 69 ? 40.854 -15.345 -14.490 1.00 11.95 222 GLU F N 1
ATOM 5463 C CA . GLU F 2 69 ? 39.834 -15.446 -13.460 1.00 12.88 222 GLU F CA 1
ATOM 5464 C C . GLU F 2 69 ? 39.237 -14.072 -13.237 1.00 13.47 222 GLU F C 1
ATOM 5465 O O . GLU F 2 69 ? 39.956 -13.065 -13.261 1.00 14.39 222 GLU F O 1
ATOM 5471 N N . PHE F 2 70 ? 37.939 -14.041 -12.935 1.00 12.98 223 PHE F N 1
ATOM 5472 C CA . PHE F 2 70 ? 37.255 -12.808 -12.656 1.00 13.30 223 PHE F CA 1
ATOM 5473 C C . PHE F 2 70 ? 36.588 -13.034 -11.333 1.00 13.62 223 PHE F C 1
ATOM 5474 O O . PHE F 2 70 ? 35.812 -13.977 -11.202 1.00 12.77 223 PHE F O 1
ATOM 5482 N N . VAL F 2 71 ? 36.922 -12.187 -10.352 1.00 12.91 224 VAL F N 1
ATOM 5483 C CA . VAL F 2 71 ? 36.478 -12.380 -8.994 1.00 13.66 224 VAL F CA 1
ATOM 5484 C C . VAL F 2 71 ? 35.867 -11.137 -8.349 1.00 13.36 224 VAL F C 1
ATOM 5485 O O . VAL F 2 71 ? 36.516 -10.090 -8.262 1.00 11.87 224 VAL F O 1
ATOM 5489 N N . THR F 2 72 ? 34.625 -11.272 -7.889 1.00 13.64 225 THR F N 1
ATOM 5490 C CA . THR F 2 72 ? 33.944 -10.175 -7.177 1.00 15.37 225 THR F CA 1
ATOM 5491 C C . THR F 2 72 ? 33.335 -10.685 -5.875 1.00 15.84 225 THR F C 1
ATOM 5492 O O . THR F 2 72 ? 32.672 -11.728 -5.844 1.00 16.15 225 THR F O 1
ATOM 5496 N N . ALA F 2 73 ? 33.576 -9.949 -4.800 1.00 16.59 226 ALA F N 1
ATOM 5497 C CA . ALA F 2 73 ? 32.937 -10.214 -3.499 1.00 17.46 226 ALA F CA 1
ATOM 5498 C C . ALA F 2 73 ? 31.454 -9.837 -3.464 1.00 18.90 226 ALA F C 1
ATOM 5499 O O . ALA F 2 73 ? 31.048 -8.877 -4.096 1.00 19.65 226 ALA F O 1
ATOM 5501 N N . ALA F 2 74 ? 30.653 -10.584 -2.711 1.00 20.83 227 ALA F N 1
ATOM 5502 C CA . ALA F 2 74 ? 29.218 -10.333 -2.605 1.00 23.03 227 ALA F CA 1
ATOM 5503 C C . ALA F 2 74 ? 28.632 -11.026 -1.365 1.00 24.91 227 ALA F C 1
ATOM 5504 O O . ALA F 2 74 ? 29.370 -11.645 -0.576 1.00 24.25 227 ALA F O 1
ATOM 5506 N N . GLY F 2 75 ? 27.310 -10.916 -1.208 1.00 26.77 228 GLY F N 1
ATOM 5507 C CA . GLY F 2 75 ? 26.585 -11.596 -0.136 1.00 29.34 228 GLY F CA 1
ATOM 5508 C C . GLY F 2 75 ? 26.428 -10.775 1.127 1.00 31.82 228 GLY F C 1
ATOM 5509 O O . GLY F 2 75 ? 26.040 -11.314 2.163 1.00 31.83 228 GLY F O 1
ATOM 5510 N N . ILE F 2 76 ? 26.770 -9.486 1.066 1.00 34.35 229 ILE F N 1
ATOM 5511 C CA . ILE F 2 76 ? 26.431 -8.537 2.157 1.00 36.28 229 ILE F CA 1
ATOM 5512 C C . ILE F 2 76 ? 25.607 -7.369 1.581 1.00 37.85 229 ILE F C 1
ATOM 5513 O O . ILE F 2 76 ? 26.092 -6.588 0.743 1.00 38.21 229 ILE F O 1
ATOM 5518 N N . THR F 2 77 ? 24.358 -7.279 2.045 1.00 39.30 230 THR F N 1
ATOM 5519 C CA . THR F 2 77 ? 23.297 -6.484 1.408 1.00 40.62 230 THR F CA 1
ATOM 5520 C C . THR F 2 77 ? 23.673 -5.020 1.102 1.00 40.38 230 THR F C 1
ATOM 5521 O O . THR F 2 77 ? 23.935 -4.227 2.002 1.00 40.34 230 THR F O 1
ATOM 5525 N N . LYS G 1 24 ? -16.581 7.788 5.112 1.00 34.26 3 LYS G N 1
ATOM 5526 C CA A LYS G 1 24 ? -16.279 9.233 4.847 0.50 33.71 3 LYS G CA 1
ATOM 5527 C CA B LYS G 1 24 ? -16.856 9.234 4.846 0.50 34.07 3 LYS G CA 1
ATOM 5528 C C . LYS G 1 24 ? -16.520 9.719 3.397 1.00 33.69 3 LYS G C 1
ATOM 5529 O O . LYS G 1 24 ? -16.615 8.916 2.454 1.00 33.83 3 LYS G O 1
ATOM 5540 N N . GLY G 1 25 ? -16.377 11.040 3.219 1.00 32.74 4 GLY G N 1
ATOM 5541 C CA . GLY G 1 25 ? -16.440 11.724 1.927 1.00 31.06 4 GLY G CA 1
ATOM 5542 C C . GLY G 1 25 ? -15.743 11.122 0.711 1.00 30.33 4 GLY G C 1
ATOM 5543 O O . GLY G 1 25 ? -16.314 11.095 -0.391 1.00 29.28 4 GLY G O 1
ATOM 5544 N N . GLU G 1 26 ? -14.517 10.637 0.907 1.00 29.35 5 GLU G N 1
ATOM 5545 C CA . GLU G 1 26 ? -13.718 10.064 -0.187 1.00 29.36 5 GLU G CA 1
ATOM 5546 C C . GLU G 1 26 ? -14.513 9.012 -0.968 1.00 28.07 5 GLU G C 1
ATOM 5547 O O . GLU G 1 26 ? -14.473 8.983 -2.186 1.00 26.18 5 GLU G O 1
ATOM 5553 N N . GLU G 1 27 ? -15.272 8.187 -0.246 1.00 27.51 6 GLU G N 1
ATOM 5554 C CA . GLU G 1 27 ? -16.027 7.062 -0.834 1.00 27.19 6 GLU G CA 1
ATOM 5555 C C . GLU G 1 27 ? -17.038 7.508 -1.908 1.00 25.99 6 GLU G C 1
ATOM 5556 O O . GLU G 1 27 ? -17.428 6.726 -2.785 1.00 25.24 6 GLU G O 1
ATOM 5562 N N . LEU G 1 28 ? -17.447 8.771 -1.847 1.00 24.92 7 LEU G N 1
ATOM 5563 C CA . LEU G 1 28 ? -18.443 9.280 -2.798 1.00 24.33 7 LEU G CA 1
ATOM 5564 C C . LEU G 1 28 ? -17.876 9.514 -4.204 1.00 23.38 7 LEU G C 1
ATOM 5565 O O . LEU G 1 28 ? -18.611 9.724 -5.151 1.00 23.33 7 LEU G O 1
ATOM 5570 N N . PHE G 1 29 ? -16.559 9.440 -4.334 1.00 23.50 8 PHE G N 1
ATOM 5571 C CA . PHE G 1 29 ? -15.877 9.836 -5.559 1.00 23.80 8 PHE G CA 1
ATOM 5572 C C . PHE G 1 29 ? -15.146 8.691 -6.246 1.00 24.09 8 PHE G C 1
ATOM 5573 O O . PHE G 1 29 ? -14.310 8.916 -7.112 1.00 24.48 8 PHE G O 1
ATOM 5581 N N . THR G 1 30 ? -15.438 7.466 -5.845 1.00 24.37 9 THR G N 1
ATOM 5582 C CA . THR G 1 30 ? -14.694 6.315 -6.347 1.00 24.41 9 THR G CA 1
ATOM 5583 C C . THR G 1 30 ? -15.079 6.019 -7.783 1.00 23.99 9 THR G C 1
ATOM 5584 O O . THR G 1 30 ? -14.321 5.355 -8.481 1.00 24.41 9 THR G O 1
ATOM 5588 N N . GLY G 1 31 ? -16.247 6.511 -8.222 1.00 23.53 10 GLY G N 1
ATOM 5589 C CA . GLY G 1 31 ? -16.664 6.366 -9.623 1.00 21.65 10 GLY G CA 1
ATOM 5590 C C . GLY G 1 31 ? -16.898 7.674 -10.348 1.00 20.28 10 GLY G C 1
ATOM 5591 O O . GLY G 1 31 ? -16.416 8.708 -9.939 1.00 20.02 10 GLY G O 1
ATOM 5592 N N . VAL G 1 32 ? -17.633 7.611 -11.449 1.00 20.48 11 VAL G N 1
ATOM 5593 C CA . VAL G 1 32 ? -18.015 8.796 -12.210 1.00 19.99 11 VAL G CA 1
ATOM 5594 C C . VAL G 1 32 ? -19.225 9.484 -11.567 1.00 19.75 11 VAL G C 1
ATOM 5595 O O . VAL G 1 32 ? -20.294 8.885 -11.415 1.00 20.30 11 VAL G O 1
ATOM 5599 N N . VAL G 1 33 ? -19.044 10.750 -11.207 1.00 17.78 12 VAL G N 1
ATOM 5600 C CA . VAL G 1 33 ? -20.042 11.503 -10.491 1.00 16.67 12 VAL G CA 1
ATOM 5601 C C . VAL G 1 33 ? -20.623 12.530 -11.451 1.00 16.33 12 VAL G C 1
ATOM 5602 O O . VAL G 1 33 ? -19.865 13.346 -12.008 1.00 17.05 12 VAL G O 1
ATOM 5606 N N . PRO G 1 34 ? -21.953 12.523 -11.635 1.00 15.62 13 PRO G N 1
ATOM 5607 C CA . PRO G 1 34 ? -22.532 13.562 -12.466 1.00 15.13 13 PRO G CA 1
ATOM 5608 C C . PRO G 1 34 ? -22.443 14.916 -11.765 1.00 14.47 13 PRO G C 1
ATOM 5609 O O . PRO G 1 34 ? -22.422 14.985 -10.516 1.00 15.30 13 PRO G O 1
ATOM 5613 N N . ILE G 1 35 ? -22.368 15.979 -12.560 1.00 13.41 14 ILE G N 1
ATOM 5614 C CA . ILE G 1 35 ? -22.173 17.335 -12.067 1.00 12.82 14 ILE G CA 1
ATOM 5615 C C . ILE G 1 35 ? -23.201 18.295 -12.681 1.00 12.73 14 ILE G C 1
ATOM 5616 O O . ILE G 1 35 ? -23.596 18.130 -13.842 1.00 11.49 14 ILE G O 1
ATOM 5621 N N . LEU G 1 36 ? -23.636 19.274 -11.880 1.00 13.03 15 LEU G N 1
ATOM 5622 C CA A LEU G 1 36 ? -24.444 20.409 -12.366 0.50 13.38 15 LEU G CA 1
ATOM 5623 C CA B LEU G 1 36 ? -24.445 20.400 -12.367 0.50 13.54 15 LEU G CA 1
ATOM 5624 C C . LEU G 1 36 ? -23.812 21.702 -11.864 1.00 13.44 15 LEU G C 1
ATOM 5625 O O . LEU G 1 36 ? -23.335 21.770 -10.724 1.00 13.48 15 LEU G O 1
ATOM 5634 N N . VAL G 1 37 ? -23.780 22.724 -12.720 1.00 13.89 16 VAL G N 1
ATOM 5635 C CA . VAL G 1 37 ? -23.187 24.015 -12.381 1.00 12.42 16 VAL G CA 1
ATOM 5636 C C . VAL G 1 37 ? -24.236 25.072 -12.705 1.00 13.41 16 VAL G C 1
ATOM 5637 O O . VAL G 1 37 ? -24.927 25.003 -13.738 1.00 12.29 16 VAL G O 1
ATOM 5641 N N . GLU G 1 38 ? -24.344 26.063 -11.839 1.00 13.82 17 GLU G N 1
ATOM 5642 C CA . GLU G 1 38 ? -25.341 27.085 -12.006 1.00 15.83 17 GLU G CA 1
ATOM 5643 C C . GLU G 1 38 ? -24.632 28.321 -11.525 1.00 15.20 17 GLU G C 1
ATOM 5644 O O . GLU G 1 38 ? -24.106 28.330 -10.391 1.00 14.76 17 GLU G O 1
ATOM 5650 N N . LEU G 1 39 ? -24.531 29.327 -12.389 1.00 13.71 18 LEU G N 1
ATOM 5651 C CA . LEU G 1 39 ? -23.883 30.579 -12.031 1.00 14.25 18 LEU G CA 1
ATOM 5652 C C . LEU G 1 39 ? -24.820 31.739 -12.384 1.00 14.69 18 LEU G C 1
ATOM 5653 O O . LEU G 1 39 ? -25.417 31.734 -13.462 1.00 13.80 18 LEU G O 1
ATOM 5658 N N . ASP G 1 40 ? -24.952 32.701 -11.461 1.00 14.60 19 ASP G N 1
ATOM 5659 C CA . ASP G 1 40 ? -25.633 33.975 -11.727 1.00 16.02 19 ASP G CA 1
ATOM 5660 C C . ASP G 1 40 ? -24.617 35.102 -11.582 1.00 14.74 19 ASP G C 1
ATOM 5661 O O . ASP G 1 40 ? -23.897 35.151 -10.613 1.00 13.39 19 ASP G O 1
ATOM 5666 N N . GLY G 1 41 ? -24.552 35.987 -12.570 1.00 14.51 20 GLY G N 1
ATOM 5667 C CA . GLY G 1 41 ? -23.451 36.910 -12.679 1.00 14.61 20 GLY G CA 1
ATOM 5668 C C . GLY G 1 41 ? -23.898 38.329 -12.917 1.00 15.29 20 GLY G C 1
ATOM 5669 O O . GLY G 1 41 ? -24.921 38.583 -13.577 1.00 15.56 20 GLY G O 1
ATOM 5670 N N . ASP G 1 42 ? -23.151 39.253 -12.349 1.00 14.89 21 ASP G N 1
ATOM 5671 C CA . ASP G 1 42 ? -23.350 40.655 -12.635 1.00 16.22 21 ASP G CA 1
ATOM 5672 C C . ASP G 1 42 ? -21.974 41.297 -12.763 1.00 15.60 21 ASP G C 1
ATOM 5673 O O . ASP G 1 42 ? -21.218 41.337 -11.802 1.00 16.44 21 ASP G O 1
ATOM 5678 N N . VAL G 1 43 ? -21.635 41.778 -13.959 1.00 15.54 22 VAL G N 1
ATOM 5679 C CA . VAL G 1 43 ? -20.303 42.393 -14.176 1.00 16.16 22 VAL G CA 1
ATOM 5680 C C . VAL G 1 43 ? -20.475 43.803 -14.772 1.00 17.12 22 VAL G C 1
ATOM 5681 O O . VAL G 1 43 ? -21.020 43.935 -15.863 1.00 16.77 22 VAL G O 1
ATOM 5685 N N . ASN G 1 44 ? -19.994 44.827 -14.052 1.00 18.36 23 ASN G N 1
ATOM 5686 C CA . ASN G 1 44 ? -20.339 46.230 -14.313 1.00 18.60 23 ASN G CA 1
ATOM 5687 C C . ASN G 1 44 ? -21.810 46.382 -14.671 1.00 19.00 23 ASN G C 1
ATOM 5688 O O . ASN G 1 44 ? -22.125 47.100 -15.602 1.00 18.80 23 ASN G O 1
ATOM 5693 N N . GLY G 1 45 ? -22.703 45.644 -14.000 1.00 19.62 24 GLY G N 1
ATOM 5694 C CA . GLY G 1 45 ? -24.131 45.776 -14.285 1.00 20.08 24 GLY G CA 1
ATOM 5695 C C . GLY G 1 45 ? -24.678 44.950 -15.447 1.00 20.88 24 GLY G C 1
ATOM 5696 O O . GLY G 1 45 ? -25.895 44.938 -15.686 1.00 21.24 24 GLY G O 1
ATOM 5697 N N . HIS G 1 46 ? -23.816 44.248 -16.179 1.00 20.92 25 HIS G N 1
ATOM 5698 C CA . HIS G 1 46 ? -24.329 43.293 -17.178 1.00 21.03 25 HIS G CA 1
ATOM 5699 C C . HIS G 1 46 ? -24.680 42.003 -16.423 1.00 19.86 25 HIS G C 1
ATOM 5700 O O . HIS G 1 46 ? -23.811 41.397 -15.787 1.00 19.72 25 HIS G O 1
ATOM 5707 N N . LYS G 1 47 ? -25.950 41.603 -16.475 1.00 18.83 26 LYS G N 1
ATOM 5708 C CA . LYS G 1 47 ? -26.429 40.395 -15.783 1.00 17.23 26 LYS G CA 1
ATOM 5709 C C . LYS G 1 47 ? -26.544 39.213 -16.724 1.00 16.75 26 LYS G C 1
ATOM 5710 O O . LYS G 1 47 ? -27.011 39.347 -17.866 1.00 16.31 26 LYS G O 1
ATOM 5716 N N . PHE G 1 48 ? -26.104 38.046 -16.255 1.00 15.72 27 PHE G N 1
ATOM 5717 C CA . PHE G 1 48 ? -26.105 36.842 -17.088 1.00 14.02 27 PHE G CA 1
ATOM 5718 C C . PHE G 1 48 ? -26.207 35.614 -16.216 1.00 13.25 27 PHE G C 1
ATOM 5719 O O . PHE G 1 48 ? -25.932 35.664 -15.021 1.00 12.57 27 PHE G O 1
ATOM 5727 N N . SER G 1 49 ? -26.632 34.520 -16.810 1.00 12.36 28 SER G N 1
ATOM 5728 C CA . SER G 1 49 ? -26.646 33.240 -16.128 1.00 13.16 28 SER G CA 1
ATOM 5729 C C . SER G 1 49 ? -25.947 32.242 -17.025 1.00 12.65 28 SER G C 1
ATOM 5730 O O . SER G 1 49 ? -26.032 32.379 -18.264 1.00 12.63 28 SER G O 1
ATOM 5733 N N . VAL G 1 50 ? -25.241 31.300 -16.389 1.00 11.64 29 VAL G N 1
ATOM 5734 C CA . VAL G 1 50 ? -24.638 30.111 -17.023 1.00 12.21 29 VAL G CA 1
ATOM 5735 C C . VAL G 1 50 ? -25.121 28.850 -16.308 1.00 12.99 29 VAL G C 1
ATOM 5736 O O . VAL G 1 50 ? -25.141 28.796 -15.060 1.00 12.11 29 VAL G O 1
ATOM 5740 N N . SER G 1 51 ? -25.512 27.853 -17.083 1.00 13.63 30 SER G N 1
ATOM 5741 C CA . SER G 1 51 ? -25.885 26.527 -16.562 1.00 15.36 30 SER G CA 1
ATOM 5742 C C . SER G 1 51 ? -25.031 25.536 -17.256 1.00 15.66 30 SER G C 1
ATOM 5743 O O . SER G 1 51 ? -24.874 25.643 -18.466 1.00 14.93 30 SER G O 1
ATOM 5746 N N . GLY G 1 52 ? -24.535 24.539 -16.519 1.00 15.78 31 GLY G N 1
ATOM 5747 C CA . GLY G 1 52 ? -23.807 23.453 -17.140 1.00 16.57 31 GLY G CA 1
ATOM 5748 C C . GLY G 1 52 ? -24.060 22.086 -16.532 1.00 16.33 31 GLY G C 1
ATOM 5749 O O . GLY G 1 52 ? -24.531 21.974 -15.412 1.00 16.33 31 GLY G O 1
ATOM 5750 N N . GLU G 1 53 ? -23.744 21.044 -17.284 1.00 16.58 32 GLU G N 1
ATOM 5751 C CA . GLU G 1 53 ? -23.691 19.700 -16.728 1.00 17.43 32 GLU G CA 1
ATOM 5752 C C . GLU G 1 53 ? -22.503 18.937 -17.256 1.00 16.10 32 GLU G C 1
ATOM 5753 O O . GLU G 1 53 ? -21.907 19.306 -18.261 1.00 14.06 32 GLU G O 1
ATOM 5759 N N . GLY G 1 54 ? -22.163 17.873 -16.548 1.00 14.89 33 GLY G N 1
ATOM 5760 C CA . GLY G 1 54 ? -21.147 16.976 -17.014 1.00 15.35 33 GLY G CA 1
ATOM 5761 C C . GLY G 1 54 ? -20.798 15.993 -15.948 1.00 15.31 33 GLY G C 1
ATOM 5762 O O . GLY G 1 54 ? -21.661 15.514 -15.203 1.00 15.17 33 GLY G O 1
ATOM 5763 N N . GLU G 1 55 ? -19.525 15.691 -15.847 1.00 14.93 34 GLU G N 1
ATOM 5764 C CA . GLU G 1 55 ? -19.174 14.669 -14.918 1.00 15.98 34 GLU G CA 1
ATOM 5765 C C . GLU G 1 55 ? -17.732 14.726 -14.500 1.00 16.12 34 GLU G C 1
ATOM 5766 O O . GLU G 1 55 ? -16.861 15.218 -15.229 1.00 16.06 34 GLU G O 1
ATOM 5772 N N . GLY G 1 56 ? -17.506 14.189 -13.317 1.00 16.04 35 GLY G N 1
ATOM 5773 C CA . GLY G 1 56 ? -16.223 14.274 -12.658 1.00 17.25 35 GLY G CA 1
ATOM 5774 C C . GLY G 1 56 ? -15.748 12.885 -12.281 1.00 16.60 35 GLY G C 1
ATOM 5775 O O . GLY G 1 56 ? -16.547 11.997 -11.911 1.00 16.60 35 GLY G O 1
ATOM 5776 N N . ASP G 1 57 ? -14.443 12.702 -12.386 1.00 16.75 36 ASP G N 1
ATOM 5777 C CA . ASP G 1 57 ? -13.830 11.405 -12.105 1.00 16.89 36 ASP G CA 1
ATOM 5778 C C . ASP G 1 57 ? -12.519 11.588 -11.372 1.00 16.16 36 ASP G C 1
ATOM 5779 O O . ASP G 1 57 ? -11.466 11.704 -11.987 1.00 16.36 36 ASP G O 1
ATOM 5784 N N . ALA G 1 58 ? -12.591 11.595 -10.044 1.00 15.94 37 ALA G N 1
ATOM 5785 C CA . ALA G 1 58 ? -11.441 11.867 -9.183 1.00 15.22 37 ALA G CA 1
ATOM 5786 C C . ALA G 1 58 ? -10.395 10.763 -9.187 1.00 15.61 37 ALA G C 1
ATOM 5787 O O . ALA G 1 58 ? -9.271 11.004 -8.791 1.00 14.86 37 ALA G O 1
ATOM 5789 N N . THR G 1 59 ? -10.765 9.559 -9.606 1.00 15.87 38 THR G N 1
ATOM 5790 C CA . THR G 1 59 ? -9.814 8.444 -9.632 1.00 18.19 38 THR G CA 1
ATOM 5791 C C . THR G 1 59 ? -8.774 8.751 -10.703 1.00 18.49 38 THR G C 1
ATOM 5792 O O . THR G 1 59 ? -7.579 8.520 -10.553 1.00 18.45 38 THR G O 1
ATOM 5796 N N . TYR G 1 60 ? -9.266 9.323 -11.782 1.00 18.97 39 TYR G N 1
ATOM 5797 C CA . TYR G 1 60 ? -8.445 9.759 -12.857 1.00 19.45 39 TYR G CA 1
ATOM 5798 C C . TYR G 1 60 ? -7.936 11.200 -12.613 1.00 19.26 39 TYR G C 1
ATOM 5799 O O . TYR G 1 60 ? -6.822 11.532 -12.996 1.00 20.48 39 TYR G O 1
ATOM 5808 N N . GLY G 1 61 ? -8.731 12.036 -11.942 1.00 17.73 40 GLY G N 1
ATOM 5809 C CA . GLY G 1 61 ? -8.415 13.455 -11.760 1.00 16.31 40 GLY G CA 1
ATOM 5810 C C . GLY G 1 61 ? -8.835 14.265 -12.966 1.00 15.65 40 GLY G C 1
ATOM 5811 O O . GLY G 1 61 ? -8.039 14.972 -13.530 1.00 16.68 40 GLY G O 1
ATOM 5812 N N . LYS G 1 62 ? -10.103 14.174 -13.345 1.00 14.90 41 LYS G N 1
ATOM 5813 C CA A LYS G 1 62 ? -10.598 14.712 -14.609 0.50 14.80 41 LYS G CA 1
ATOM 5814 C CA B LYS G 1 62 ? -10.580 14.799 -14.562 0.50 15.03 41 LYS G CA 1
ATOM 5815 C C . LYS G 1 62 ? -12.048 15.169 -14.415 1.00 14.82 41 LYS G C 1
ATOM 5816 O O . LYS G 1 62 ? -12.804 14.531 -13.669 1.00 15.72 41 LYS G O 1
ATOM 5827 N N . LEU G 1 63 ? -12.426 16.263 -15.059 1.00 13.85 42 LEU G N 1
ATOM 5828 C CA . LEU G 1 63 ? -13.822 16.653 -15.125 1.00 12.90 42 LEU G CA 1
ATOM 5829 C C . LEU G 1 63 ? -14.049 17.245 -16.498 1.00 11.82 42 LEU G C 1
ATOM 5830 O O . LEU G 1 63 ? -13.128 17.821 -17.091 1.00 10.87 42 LEU G O 1
ATOM 5835 N N . THR G 1 64 ? -15.243 16.995 -17.015 1.00 10.70 43 THR G N 1
ATOM 5836 C CA . THR G 1 64 ? -15.711 17.500 -18.297 1.00 12.21 43 THR G CA 1
ATOM 5837 C C . THR G 1 64 ? -17.012 18.253 -18.045 1.00 11.37 43 THR G C 1
ATOM 5838 O O . THR G 1 64 ? -17.910 17.736 -17.357 1.00 9.41 43 THR G O 1
ATOM 5842 N N . LEU G 1 65 ? -17.120 19.466 -18.596 1.00 10.82 44 LEU G N 1
ATOM 5843 C CA . LEU G 1 65 ? -18.369 20.246 -18.481 1.00 11.77 44 LEU G CA 1
ATOM 5844 C C . LEU G 1 65 ? -18.810 20.925 -19.784 1.00 11.32 44 LEU G C 1
ATOM 5845 O O . LEU G 1 65 ? -17.981 21.426 -20.553 1.00 11.89 44 LEU G O 1
ATOM 5850 N N . LYS G 1 66 ? -20.108 20.990 -20.004 1.00 10.95 45 LYS G N 1
ATOM 5851 C CA . LYS G 1 66 ? -20.601 21.888 -21.035 1.00 11.99 45 LYS G CA 1
ATOM 5852 C C . LYS G 1 66 ? -21.430 22.969 -20.384 1.00 11.69 45 LYS G C 1
ATOM 5853 O O . LYS G 1 66 ? -22.413 22.659 -19.717 1.00 12.35 45 LYS G O 1
ATOM 5859 N N . LEU G 1 67 ? -21.022 24.219 -20.566 1.00 10.98 46 LEU G N 1
ATOM 5860 C CA . LEU G 1 67 ? -21.589 25.364 -19.862 1.00 11.83 46 LEU G CA 1
ATOM 5861 C C . LEU G 1 67 ? -22.217 26.289 -20.886 1.00 12.21 46 LEU G C 1
ATOM 5862 O O . LEU G 1 67 ? -21.582 26.663 -21.881 1.00 13.54 46 LEU G O 1
ATOM 5867 N N . ILE G 1 68 ? -23.468 26.645 -20.651 1.00 12.03 47 ILE G N 1
ATOM 5868 C CA . ILE G 1 68 ? -24.244 27.454 -21.597 1.00 11.35 47 ILE G CA 1
ATOM 5869 C C . ILE G 1 68 ? -24.591 28.815 -20.967 1.00 11.68 47 ILE 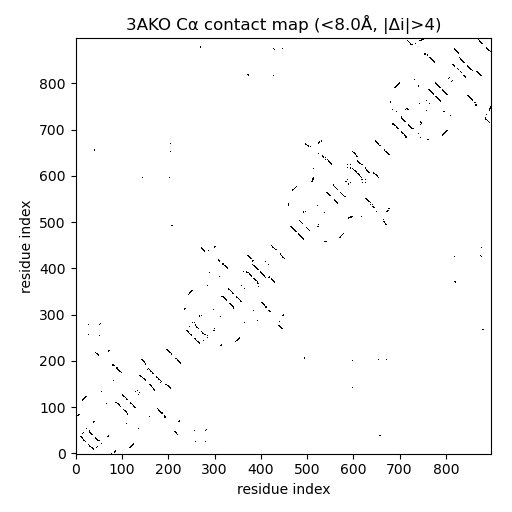G C 1
ATOM 5870 O O . ILE G 1 68 ? -24.956 28.894 -19.789 1.00 11.68 47 ILE G O 1
ATOM 5875 N N . CYS G 1 69 ? -24.459 29.880 -21.739 1.00 10.71 48 CYS G N 1
ATOM 5876 C CA . CYS G 1 69 ? -24.997 31.140 -21.330 1.00 11.45 48 CYS G CA 1
ATOM 5877 C C . CYS G 1 69 ? -26.472 31.086 -21.689 1.00 11.94 48 CYS G C 1
ATOM 5878 O O . CYS G 1 69 ? -26.837 30.982 -22.873 1.00 10.26 48 CYS G O 1
ATOM 5881 N N . THR G 1 70 ? -27.327 31.154 -20.665 1.00 11.79 49 THR G N 1
ATOM 5882 C CA . THR G 1 70 ? -28.744 30.930 -20.901 1.00 11.57 49 THR G CA 1
ATOM 5883 C C . THR G 1 70 ? -29.479 32.232 -21.108 1.00 11.83 49 THR G C 1
ATOM 5884 O O . THR G 1 70 ? -30.689 32.222 -21.329 1.00 10.78 49 THR G O 1
ATOM 5888 N N . THR G 1 71 ? -28.763 33.355 -21.008 1.00 12.26 50 THR G N 1
ATOM 5889 C CA . THR G 1 71 ? -29.409 34.668 -21.106 1.00 12.74 50 THR G CA 1
ATOM 5890 C C . THR G 1 71 ? -29.036 35.350 -22.414 1.00 13.24 50 THR G C 1
ATOM 5891 O O . THR G 1 71 ? -29.358 36.499 -22.608 1.00 13.39 50 THR G O 1
ATOM 5895 N N . GLY G 1 72 ? -28.339 34.626 -23.297 1.00 13.50 51 GLY G N 1
ATOM 5896 C CA . GLY G 1 72 ? -27.937 35.142 -24.600 1.00 13.19 51 GLY G CA 1
ATOM 5897 C C . GLY G 1 72 ? -26.438 35.035 -24.796 1.00 13.90 51 GLY G C 1
ATOM 5898 O O . GLY G 1 72 ? -25.870 33.955 -25.017 1.00 13.60 51 GLY G O 1
ATOM 5899 N N . LYS G 1 73 ? -25.796 36.170 -24.728 1.00 13.09 52 LYS G N 1
ATOM 5900 C CA . LYS G 1 73 ? -24.414 36.242 -25.098 1.00 14.64 52 LYS G CA 1
ATOM 5901 C C . LYS G 1 73 ? -23.712 36.614 -23.784 1.00 14.10 52 LYS G C 1
ATOM 5902 O O . LYS G 1 73 ? -24.176 37.505 -23.097 1.00 14.15 52 LYS G O 1
ATOM 5908 N N . LEU G 1 74 ? -22.619 35.934 -23.455 1.00 13.46 53 LEU G N 1
ATOM 5909 C CA . LEU G 1 74 ? -21.830 36.213 -22.274 1.00 13.47 53 LEU G CA 1
ATOM 5910 C C . LEU G 1 74 ? -21.122 37.574 -22.403 1.00 13.71 53 LEU G C 1
ATOM 5911 O O . LEU G 1 74 ? -20.450 37.830 -23.395 1.00 14.60 53 LEU G O 1
ATOM 5916 N N . PRO G 1 75 ? -21.264 38.453 -21.402 1.00 13.86 54 PRO G N 1
ATOM 5917 C CA . PRO G 1 75 ? -20.667 39.782 -21.526 1.00 13.74 54 PRO G CA 1
ATOM 5918 C C . PRO G 1 75 ? -19.208 39.824 -21.049 1.00 13.99 54 PRO G C 1
ATOM 5919 O O . PRO G 1 75 ? -18.625 40.901 -20.946 1.00 14.65 54 PRO G O 1
ATOM 5923 N N . VAL G 1 76 ? -18.626 38.661 -20.751 1.00 12.92 55 VAL G N 1
ATOM 5924 C CA . VAL G 1 76 ? -17.193 38.546 -20.449 1.00 12.95 55 VAL G CA 1
ATOM 5925 C C . VAL G 1 76 ? -16.634 37.357 -21.223 1.00 12.17 55 VAL G C 1
ATOM 5926 O O . VAL G 1 76 ? -17.412 36.494 -21.663 1.00 13.33 55 VAL G O 1
ATOM 5930 N N . PRO G 1 77 ? -15.301 37.291 -21.436 1.00 12.16 56 PRO G N 1
ATOM 5931 C CA . PRO G 1 77 ? -14.825 36.105 -22.149 1.00 10.95 56 PRO G CA 1
ATOM 5932 C C . PRO G 1 77 ? -15.018 34.821 -21.328 1.00 10.14 56 PRO G C 1
ATOM 5933 O O . PRO G 1 77 ? -14.819 34.825 -20.122 1.00 10.25 56 PRO G O 1
ATOM 5937 N N . TRP G 1 78 ? -15.391 33.729 -21.986 1.00 9.88 57 TRP G N 1
ATOM 5938 C CA . TRP G 1 78 ? -15.494 32.403 -21.334 1.00 8.70 57 TRP G CA 1
ATOM 5939 C C . TRP G 1 78 ? -14.291 32.065 -20.494 1.00 9.07 57 TRP G C 1
ATOM 5940 O O . TRP G 1 78 ? -14.466 31.627 -19.362 1.00 9.54 57 TRP G O 1
ATOM 5951 N N . PRO G 1 79 ? -13.056 32.328 -21.001 1.00 8.85 58 PRO G N 1
ATOM 5952 C CA . PRO G 1 79 ? -11.923 31.939 -20.140 1.00 8.99 58 PRO G CA 1
ATOM 5953 C C . PRO G 1 79 ? -11.876 32.542 -18.746 1.00 8.77 58 PRO G C 1
ATOM 5954 O O . PRO G 1 79 ? -11.366 31.886 -17.842 1.00 8.44 58 PRO G O 1
ATOM 5958 N N . THR G 1 80 ? -12.377 33.769 -18.560 1.00 9.05 59 THR G N 1
ATOM 5959 C CA . THR G 1 80 ? -12.366 34.429 -17.249 1.00 8.87 59 THR G CA 1
ATOM 5960 C C . THR G 1 80 ? -13.273 33.740 -16.209 1.00 9.34 59 THR G C 1
ATOM 5961 O O . THR G 1 80 ? -13.186 34.032 -15.021 1.00 8.41 59 THR G O 1
ATOM 5965 N N . LEU G 1 81 ? -14.169 32.854 -16.663 1.00 8.97 60 LEU G N 1
ATOM 5966 C CA . LEU G 1 81 ? -15.083 32.185 -15.767 1.00 8.47 60 LEU G CA 1
ATOM 5967 C C . LEU G 1 81 ? -14.625 30.744 -15.503 1.00 9.22 60 LEU G C 1
ATOM 5968 O O . LEU G 1 81 ? -15.244 30.033 -14.725 1.00 9.97 60 LEU G O 1
ATOM 5973 N N . VAL G 1 82 ? -13.580 30.294 -16.193 1.00 9.05 61 VAL G N 1
ATOM 5974 C CA . VAL G 1 82 ? -13.098 28.923 -16.017 1.00 8.43 61 VAL G CA 1
ATOM 5975 C C . VAL G 1 82 ? -12.868 28.554 -14.521 1.00 9.41 61 VAL G C 1
ATOM 5976 O O . VAL G 1 82 ? -13.376 27.546 -14.056 1.00 10.30 61 VAL G O 1
ATOM 5980 N N . THR G 1 83 ? -12.115 29.360 -13.769 1.00 9.63 62 THR G N 1
ATOM 5981 C CA . THR G 1 83 ? -11.775 29.003 -12.355 1.00 9.20 62 THR G CA 1
ATOM 5982 C C . THR G 1 83 ? -13.037 28.981 -11.483 1.00 10.24 62 THR G C 1
ATOM 5983 O O . THR G 1 83 ? -13.155 28.240 -10.486 1.00 10.12 62 THR G O 1
ATOM 5987 N N . THR G 1 84 ? -13.997 29.802 -11.851 1.00 10.30 63 THR G N 1
ATOM 5988 C CA . THR G 1 84 ? -15.233 29.909 -11.050 1.00 11.22 63 THR G CA 1
ATOM 5989 C C . THR G 1 84 ? -16.185 28.726 -11.317 1.00 11.56 63 THR G C 1
ATOM 5990 O O . THR G 1 84 ? -16.755 28.139 -10.395 1.00 11.39 63 THR G O 1
ATOM 5994 N N . LEU G 1 85 ? -16.370 28.395 -12.593 1.00 10.72 64 LEU G N 1
ATOM 5995 C CA . LEU G 1 85 ? -17.262 27.286 -12.919 1.00 11.00 64 LEU G CA 1
ATOM 5996 C C . LEU G 1 85 ? -16.585 25.977 -12.541 1.00 10.58 64 LEU G C 1
ATOM 5997 O O . LEU G 1 85 ? -17.252 25.001 -1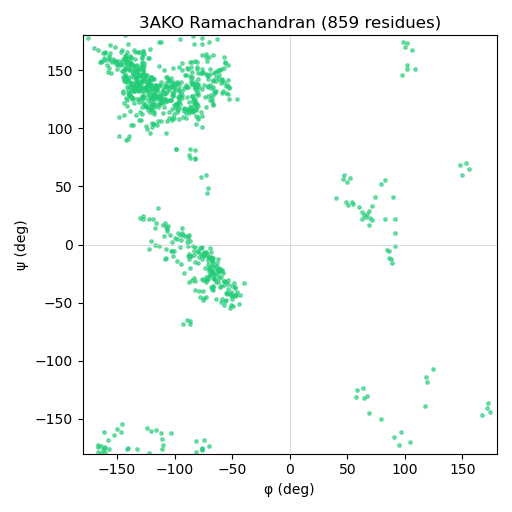2.220 1.00 10.45 64 LEU G O 1
ATOM 6021 N N . LEU G 1 87 ? -14.437 22.846 -9.087 1.00 13.52 68 LEU G N 1
ATOM 6022 C CA . LEU G 1 87 ? -14.769 21.553 -8.452 1.00 14.95 68 LEU G CA 1
ATOM 6023 C C . LEU G 1 87 ? -13.509 20.836 -8.038 1.00 14.66 68 LEU G C 1
ATOM 6024 O O . LEU G 1 87 ? -13.166 19.801 -8.589 1.00 13.90 68 LEU G O 1
ATOM 6029 N N . GLN G 1 88 ? -12.847 21.374 -7.024 1.00 14.47 69 GLN G N 1
ATOM 6030 C CA . GLN G 1 88 ? -11.544 20.874 -6.644 1.00 14.97 69 GLN G CA 1
ATOM 6031 C C . GLN G 1 88 ? -11.615 19.511 -5.947 1.00 14.47 69 GLN G C 1
ATOM 6032 O O . GLN G 1 88 ? -10.598 18.872 -5.750 1.00 13.37 69 GLN G O 1
ATOM 6038 N N . CYS G 1 89 ? -12.840 19.054 -5.664 1.00 15.01 70 CYS G N 1
ATOM 6039 C CA . CYS G 1 89 ? -13.090 17.715 -5.153 1.00 14.71 70 CYS G CA 1
ATOM 6040 C C . CYS G 1 89 ? -12.858 16.636 -6.222 1.00 15.57 70 CYS G C 1
ATOM 6041 O O . CYS G 1 89 ? -12.800 15.428 -5.892 1.00 14.90 70 CYS G O 1
ATOM 6044 N N . PHE G 1 90 ? -12.740 17.036 -7.498 1.00 13.87 71 PHE G N 1
ATOM 6045 C CA . PHE G 1 90 ? -12.353 16.052 -8.517 1.00 14.05 71 PHE G CA 1
ATOM 6046 C C . PHE G 1 90 ? -10.832 15.907 -8.713 1.00 13.92 71 PHE G C 1
ATOM 6047 O O . PHE G 1 90 ? -10.409 15.196 -9.577 1.00 14.32 71 PHE G O 1
ATOM 6055 N N . ALA G 1 91 ? -10.029 16.548 -7.866 1.00 13.77 72 ALA G N 1
ATOM 6056 C CA . ALA G 1 91 ? -8.585 16.325 -7.869 1.00 14.26 72 ALA G CA 1
ATOM 6057 C C . ALA G 1 91 ? -8.271 14.870 -7.584 1.00 14.78 72 ALA G C 1
ATOM 6058 O O . ALA G 1 91 ? -8.903 14.188 -6.767 1.00 12.38 72 ALA G O 1
ATOM 6060 N N . ARG G 1 92 ? -7.308 14.367 -8.312 1.00 16.15 73 ARG G N 1
ATOM 6061 C CA . ARG G 1 92 ? -6.794 13.083 -7.930 1.00 17.54 73 ARG G CA 1
ATOM 6062 C C . ARG G 1 92 ? -5.680 13.275 -6.877 1.00 17.33 73 ARG G C 1
ATOM 6063 O O . ARG G 1 92 ? -4.630 13.869 -7.163 1.00 17.78 73 ARG G O 1
ATOM 6071 N N . TYR G 1 93 ? -5.912 12.790 -5.661 1.00 17.07 74 TYR G N 1
ATOM 6072 C CA . TYR G 1 93 ? -4.882 12.814 -4.618 1.00 17.82 74 TYR G CA 1
ATOM 6073 C C . TYR G 1 93 ? -4.174 11.472 -4.630 1.00 18.73 74 TYR G C 1
ATOM 6074 O O . TYR G 1 93 ? -4.831 10.473 -4.428 1.00 18.56 74 TYR G O 1
ATOM 6083 N N . PRO G 1 94 ? -2.840 11.449 -4.844 1.00 19.96 75 PRO G N 1
ATOM 6084 C CA . PRO G 1 94 ? -2.077 10.194 -4.703 1.00 21.59 75 PRO G CA 1
ATOM 6085 C C . PRO G 1 94 ? -2.256 9.571 -3.314 1.00 23.60 75 PRO G C 1
ATOM 6086 O O . PRO G 1 94 ? -2.561 10.288 -2.344 1.00 23.69 75 PRO G O 1
ATOM 6090 N N . ASP G 1 95 ? -2.046 8.260 -3.212 1.00 25.30 76 ASP G N 1
ATOM 6091 C CA . ASP G 1 95 ? -2.274 7.538 -1.947 1.00 26.90 76 ASP G CA 1
ATOM 6092 C C . ASP G 1 95 ? -1.606 8.182 -0.757 1.00 26.62 76 ASP G C 1
ATOM 6093 O O . ASP G 1 95 ? -2.208 8.278 0.305 1.00 26.61 76 ASP G O 1
ATOM 6098 N N . HIS G 1 96 ? -0.352 8.601 -0.938 1.00 26.89 77 HIS G N 1
ATOM 6099 C CA . HIS G 1 96 ? 0.417 9.167 0.170 1.00 27.18 77 HIS G CA 1
ATOM 6100 C C . HIS G 1 96 ? -0.117 10.510 0.615 1.00 27.22 77 HIS G C 1
ATOM 6101 O O . HIS G 1 96 ? 0.340 11.041 1.618 1.00 27.40 77 HIS G O 1
ATOM 6108 N N . MET G 1 97 ? -1.093 11.047 -0.122 1.00 27.47 78 MET G N 1
ATOM 6109 C CA . MET G 1 97 ? -1.600 12.378 0.141 1.00 27.43 78 MET G CA 1
ATOM 6110 C C . MET G 1 97 ? -3.064 12.403 0.546 1.00 27.26 78 MET G C 1
ATOM 6111 O O . MET G 1 97 ? -3.611 13.474 0.810 1.00 26.39 78 MET G O 1
ATOM 6116 N N . LYS G 1 98 ? -3.687 11.229 0.598 1.00 27.10 79 LYS G N 1
ATOM 6117 C CA . LYS G 1 98 ? -5.122 11.123 0.921 1.00 27.47 79 LYS G CA 1
ATOM 6118 C C . LYS G 1 98 ? -5.580 11.908 2.139 1.00 26.95 79 LYS G C 1
ATOM 6119 O O . LYS G 1 98 ? -6.712 12.373 2.176 1.00 27.04 79 LYS G O 1
ATOM 6125 N N . GLN G 1 99 ? -4.719 12.044 3.141 1.00 26.89 80 GLN G N 1
ATOM 6126 C CA . GLN G 1 99 ? -5.083 12.735 4.378 1.00 26.49 80 GLN G CA 1
ATOM 6127 C C . GLN G 1 99 ? -5.055 14.255 4.226 1.00 25.84 80 GLN G C 1
ATOM 6128 O O . GLN G 1 99 ? -5.387 14.990 5.170 1.00 24.85 80 GLN G O 1
ATOM 6134 N N . HIS G 1 100 ? -4.651 14.738 3.050 1.00 24.52 81 HIS G N 1
ATOM 6135 C CA . HIS G 1 100 ? -4.637 16.172 2.829 1.00 23.98 81 HIS G CA 1
ATOM 6136 C C . HIS G 1 100 ? -5.793 16.645 1.954 1.00 23.12 81 HIS G C 1
ATOM 6137 O O . HIS G 1 100 ? -5.831 17.802 1.559 1.00 23.79 81 HIS G O 1
ATOM 6144 N N . ASP G 1 101 ? -6.725 15.746 1.662 1.00 21.29 82 ASP G N 1
ATOM 6145 C CA . ASP G 1 101 ? -7.852 16.064 0.779 1.00 20.26 82 ASP G CA 1
ATOM 6146 C C . ASP G 1 101 ? -9.059 16.675 1.532 1.00 19.56 82 ASP G C 1
ATOM 6147 O O . ASP G 1 101 ? -10.065 16.009 1.760 1.00 19.97 82 ASP G O 1
ATOM 6152 N N . PHE G 1 102 ? -8.968 17.956 1.881 1.00 19.05 83 PHE G N 1
ATOM 6153 C CA . PHE G 1 102 ? -10.115 18.681 2.469 1.00 18.34 83 PHE G CA 1
ATOM 6154 C C . PHE G 1 102 ? -11.401 18.483 1.644 1.00 17.86 83 PHE G C 1
ATOM 6155 O O . PHE G 1 102 ? -12.448 18.097 2.180 1.00 17.58 83 PHE G O 1
ATOM 6163 N N . PHE G 1 103 ? -11.317 18.751 0.339 1.00 16.65 84 PHE G N 1
ATOM 6164 C CA . PHE G 1 103 ? -12.513 18.850 -0.502 1.00 16.37 84 PHE G CA 1
ATOM 6165 C C . PHE G 1 103 ? -13.447 17.643 -0.379 1.00 16.97 84 PHE G C 1
ATOM 6166 O O . PHE G 1 103 ? -14.624 17.797 -0.084 1.00 16.78 84 PHE G O 1
ATOM 6174 N N . LYS G 1 104 ? -12.928 16.439 -0.588 1.00 16.63 85 LYS G N 1
ATOM 6175 C CA . LYS G 1 104 ? -13.763 15.263 -0.452 1.00 16.75 85 LYS G CA 1
ATOM 6176 C C . LYS G 1 104 ? -14.229 15.006 0.985 1.00 17.27 85 LYS G C 1
ATOM 6177 O O . LYS G 1 104 ? -15.355 14.577 1.170 1.00 16.90 85 LYS G O 1
ATOM 6183 N N . SER G 1 105 ? -13.384 15.278 1.991 1.00 17.87 86 SER G N 1
ATOM 6184 C CA . SER G 1 105 ? -13.744 14.992 3.394 1.00 18.35 86 SER G CA 1
ATOM 6185 C C . SER G 1 105 ? -14.973 15.808 3.856 1.00 19.09 86 SER G C 1
ATOM 6186 O O . SER G 1 105 ? -15.702 15.413 4.767 1.00 18.16 86 SER G O 1
ATOM 6189 N N . ALA G 1 106 ? -15.181 16.959 3.219 1.00 19.10 87 ALA G N 1
ATOM 6190 C CA . ALA G 1 106 ? -16.307 17.830 3.539 1.00 19.46 87 ALA G CA 1
ATOM 6191 C C . ALA G 1 106 ? -17.638 17.344 2.919 1.00 19.93 87 ALA G C 1
ATOM 6192 O O . ALA G 1 106 ? -18.720 17.877 3.239 1.00 19.45 87 ALA G O 1
ATOM 6194 N N . MET G 1 107 ? -17.570 16.359 2.022 1.00 20.26 88 MET G N 1
ATOM 6195 C CA . MET G 1 107 ? -18.789 15.874 1.353 1.00 20.98 88 MET G CA 1
ATOM 6196 C C . MET G 1 107 ? -19.465 14.812 2.239 1.00 22.36 88 MET G C 1
ATOM 6197 O O . MET G 1 107 ? -18.770 14.206 3.055 1.00 23.04 88 MET G O 1
ATOM 6202 N N . PRO G 1 108 ? -20.796 14.575 2.076 1.00 22.57 89 PRO G N 1
ATOM 6203 C CA . PRO G 1 108 ? -21.706 15.195 1.091 1.00 22.65 89 PRO G CA 1
ATOM 6204 C C . PRO G 1 108 ? -22.222 16.593 1.414 1.00 22.74 89 PRO G C 1
ATOM 6205 O O . PRO G 1 108 ? -22.717 17.263 0.508 1.00 23.01 89 PRO G O 1
ATOM 6209 N N . GLU G 1 109 ? -22.115 17.061 2.662 1.00 22.78 90 GLU G N 1
ATOM 6210 C CA . GLU G 1 109 ? -22.643 18.389 3.001 1.00 22.59 90 GLU G CA 1
ATOM 6211 C C . GLU G 1 109 ? -21.962 19.507 2.252 1.00 21.05 90 GLU G C 1
ATOM 6212 O O . GLU G 1 109 ? -22.582 20.504 1.929 1.00 21.21 90 GLU G O 1
ATOM 6218 N N . GLY G 1 110 ? -20.685 19.320 1.957 1.00 20.64 91 GLY G N 1
ATOM 6219 C CA . GLY G 1 110 ? -19.962 20.196 1.035 1.00 18.80 91 GLY G CA 1
ATOM 6220 C C . GLY G 1 110 ? -19.276 21.375 1.666 1.00 18.45 91 GLY G C 1
ATOM 6221 O O . GLY G 1 110 ? -19.104 21.437 2.885 1.00 17.47 91 GLY G O 1
ATOM 6222 N N . TYR G 1 111 ? -18.878 22.325 0.827 1.00 17.66 92 TYR G N 1
ATOM 6223 C CA . TYR G 1 111 ? -18.190 23.507 1.313 1.00 16.82 92 TYR G CA 1
ATOM 6224 C C . TYR G 1 111 ? -18.620 24.742 0.524 1.00 16.56 92 TYR G C 1
ATOM 6225 O O . TYR G 1 111 ? -19.202 24.632 -0.590 1.00 16.03 92 TYR G O 1
ATOM 6234 N N . VAL G 1 112 ? -18.369 25.901 1.136 1.00 16.53 93 VAL G N 1
ATOM 6235 C CA . VAL G 1 112 ? -18.541 27.203 0.514 1.00 17.13 93 VAL G CA 1
ATOM 6236 C C . VAL G 1 112 ? -17.157 27.517 -0.054 1.00 17.65 93 VAL G C 1
ATOM 6237 O O . VAL G 1 112 ? -16.147 27.302 0.619 1.00 18.56 93 VAL G O 1
ATOM 6241 N N . GLN G 1 113 ? -17.104 27.939 -1.322 1.00 17.56 94 GLN G N 1
ATOM 6242 C CA . GLN G 1 113 ? -15.856 28.382 -1.935 1.00 15.92 94 GLN G CA 1
ATOM 6243 C C . GLN G 1 113 ? -16.014 29.832 -2.320 1.00 16.09 94 GLN G C 1
ATOM 6244 O O . GLN G 1 113 ? -16.900 30.174 -3.117 1.00 16.30 94 GLN G O 1
ATOM 6250 N N . GLU G 1 114 ? -15.146 30.677 -1.771 1.00 15.63 95 GLU G N 1
ATOM 6251 C CA . GLU G 1 114 ? -15.179 32.119 -2.033 1.00 16.79 95 GLU G CA 1
ATOM 6252 C C . GLU G 1 114 ? -13.880 32.591 -2.645 1.00 15.76 95 GLU G C 1
ATOM 6253 O O . GLU G 1 114 ? -12.782 32.193 -2.230 1.00 15.24 95 GLU G O 1
ATOM 6259 N N . ARG G 1 115 ? -14.004 33.467 -3.632 1.00 15.91 96 ARG G N 1
ATOM 6260 C CA . ARG G 1 115 ? -12.828 34.042 -4.225 1.00 15.43 96 ARG G CA 1
ATOM 6261 C C . ARG G 1 115 ? -12.966 35.552 -4.413 1.00 15.41 96 ARG G C 1
ATOM 6262 O O . ARG G 1 115 ? -14.055 36.080 -4.612 1.00 15.11 96 ARG G O 1
ATOM 6270 N N . THR G 1 116 ? -11.834 36.225 -4.355 1.00 15.68 97 THR G N 1
ATOM 6271 C CA . THR G 1 116 ? -11.691 37.497 -5.004 1.00 16.50 97 THR G CA 1
ATOM 6272 C C . THR G 1 116 ? -10.692 37.275 -6.129 1.00 16.15 97 THR G C 1
ATOM 6273 O O . THR G 1 116 ? -9.600 36.701 -5.927 1.00 15.92 97 THR G O 1
ATOM 6277 N N . ILE G 1 117 ? -11.060 37.718 -7.321 1.00 15.75 98 ILE G N 1
ATOM 6278 C CA . ILE G 1 117 ? -10.158 37.600 -8.442 1.00 15.52 98 ILE G CA 1
ATOM 6279 C C . ILE G 1 117 ? -9.818 38.982 -8.956 1.00 16.22 98 ILE G C 1
ATOM 6280 O O . ILE G 1 117 ? -10.709 39.708 -9.430 1.00 16.35 98 ILE G O 1
ATOM 6285 N N . PHE G 1 118 ? -8.536 39.342 -8.909 1.00 17.17 99 PHE G N 1
ATOM 6286 C CA . PHE G 1 118 ? -8.112 40.663 -9.376 1.00 17.62 99 PHE G CA 1
ATOM 6287 C C . PHE G 1 118 ? -7.493 40.557 -10.753 1.00 17.32 99 PHE G C 1
ATOM 6288 O O . PHE G 1 118 ? -6.473 39.896 -10.907 1.00 17.82 99 PHE G O 1
ATOM 6296 N N . PHE G 1 119 ? -8.106 41.181 -11.754 1.00 18.29 100 PHE G N 1
ATOM 6297 C CA . PHE G 1 119 ? -7.491 41.253 -13.091 1.00 19.04 100 PHE G CA 1
ATOM 6298 C C . PHE G 1 119 ? -6.528 42.416 -13.165 1.00 20.32 100 PHE G C 1
ATOM 6299 O O . PHE G 1 119 ? -6.947 43.576 -13.046 1.00 20.24 100 PHE G O 1
ATOM 6307 N N . LYS G 1 120 ? -5.243 42.125 -13.354 1.00 21.62 101 LYS G N 1
ATOM 6308 C CA . LYS G 1 120 ? -4.255 43.207 -13.414 1.00 23.51 101 LYS G CA 1
ATOM 6309 C C . LYS G 1 120 ? -4.684 44.401 -14.311 1.00 23.98 101 LYS G C 1
ATOM 6310 O O . LYS G 1 120 ? -5.054 44.214 -15.478 1.00 23.53 101 LYS G O 1
ATOM 6316 N N . ASP G 1 121 ? -4.679 45.604 -13.720 1.00 25.17 102 ASP G N 1
ATOM 6317 C CA . ASP G 1 121 ? -5.026 46.874 -14.387 1.00 26.27 102 ASP G CA 1
ATOM 6318 C C . ASP G 1 121 ? -6.447 46.893 -14.923 1.00 26.04 102 ASP G C 1
ATOM 6319 O O . ASP G 1 121 ? -6.735 47.533 -15.963 1.00 26.67 102 ASP G O 1
ATOM 6324 N N . ASP G 1 122 ? -7.336 46.198 -14.218 1.00 23.97 103 ASP G N 1
ATOM 6325 C CA . ASP G 1 122 ? -8.728 46.153 -14.588 1.00 22.18 103 ASP G CA 1
ATOM 6326 C C . ASP G 1 122 ? -9.538 45.781 -13.338 1.00 20.99 103 ASP G C 1
ATOM 6327 O O . ASP G 1 122 ? -9.019 45.800 -12.211 1.00 19.43 103 ASP G O 1
ATOM 6332 N N . GLY G 1 123 ? -10.810 45.456 -13.537 1.00 19.94 104 GLY G N 1
ATOM 6333 C CA . GLY G 1 123 ? -11.707 45.176 -12.427 1.00 19.06 104 GLY G CA 1
ATOM 6334 C C . GLY G 1 123 ? -11.488 43.833 -11.750 1.00 18.96 104 GLY G C 1
ATOM 6335 O O . GLY G 1 123 ? -10.484 43.146 -11.976 1.00 19.34 104 GLY G O 1
ATOM 6336 N N . ASN G 1 124 ? -12.439 43.461 -10.910 1.00 18.47 105 ASN G N 1
ATOM 6337 C CA . ASN G 1 124 ? -12.302 42.260 -10.137 1.00 18.89 105 ASN G CA 1
ATOM 6338 C C . ASN G 1 124 ? -13.607 41.475 -10.085 1.00 18.43 105 ASN G C 1
ATOM 6339 O O . ASN G 1 124 ? -14.697 42.045 -10.270 1.00 18.49 105 ASN G O 1
ATOM 6344 N N . TYR G 1 125 ? -13.489 40.163 -9.853 1.00 17.84 106 TYR G N 1
ATOM 6345 C CA . TYR G 1 125 ? -14.641 39.313 -9.547 1.00 15.97 106 TYR G CA 1
ATOM 6346 C C . TYR G 1 125 ? -14.635 38.980 -8.062 1.00 16.73 106 TYR G C 1
ATOM 6347 O O . TYR G 1 125 ? -13.564 38.704 -7.450 1.00 16.70 106 TYR G O 1
ATOM 6356 N N . LYS G 1 126 ? -15.824 38.983 -7.484 1.00 15.71 107 LYS G N 1
ATOM 6357 C CA . LYS G 1 126 ? -15.991 38.366 -6.181 1.00 17.09 107 LYS G CA 1
ATOM 6358 C C . LYS G 1 126 ? -17.012 37.281 -6.394 1.00 15.47 107 LYS G C 1
ATOM 6359 O O . LYS G 1 126 ? -18.020 37.512 -7.036 1.00 15.34 107 LYS G O 1
ATOM 6365 N N . THR G 1 127 ? -16.717 36.084 -5.891 1.00 14.56 108 THR G N 1
ATOM 6366 C CA . THR G 1 127 ? -17.564 34.935 -6.131 1.00 13.62 108 THR G CA 1
ATOM 6367 C C . THR G 1 127 ? -17.856 34.167 -4.842 1.00 13.86 108 THR G C 1
ATOM 6368 O O . THR G 1 127 ? -17.015 34.074 -3.978 1.00 14.63 108 THR G O 1
ATOM 6372 N N . ARG G 1 128 ? -19.038 33.591 -4.737 1.00 13.84 109 ARG G N 1
ATOM 6373 C CA . ARG G 1 128 ? -19.322 32.716 -3.607 1.00 15.65 109 ARG G CA 1
ATOM 6374 C C . ARG G 1 128 ? -20.101 31.566 -4.160 1.00 14.55 109 ARG G C 1
ATOM 6375 O O . ARG G 1 128 ? -21.109 31.797 -4.855 1.00 14.07 109 ARG G O 1
ATOM 6383 N N . ALA G 1 129 ? -19.659 30.348 -3.836 1.00 13.99 110 ALA G N 1
ATOM 6384 C CA . ALA G 1 129 ? -20.285 29.131 -4.358 1.00 14.48 110 ALA G CA 1
ATOM 6385 C C . ALA G 1 129 ? -20.446 28.095 -3.272 1.00 14.85 110 ALA G C 1
ATOM 6386 O O . ALA G 1 129 ? -19.606 28.002 -2.376 1.00 14.64 110 ALA G O 1
ATOM 6388 N N . GLU G 1 130 ? -21.513 27.309 -3.371 1.00 15.78 111 GLU G N 1
ATOM 6389 C CA . GLU G 1 130 ? -21.623 26.070 -2.609 1.00 17.15 111 GLU G CA 1
ATOM 6390 C C . GLU G 1 130 ? -21.484 24.907 -3.532 1.00 16.71 111 GLU G C 1
ATOM 6391 O O . GLU G 1 130 ? -22.163 24.818 -4.567 1.00 16.56 111 GLU G O 1
ATOM 6397 N N . VAL G 1 131 ? -20.615 23.991 -3.121 1.00 17.79 112 VAL G N 1
ATOM 6398 C CA . VAL G 1 131 ? -20.380 22.762 -3.832 1.00 16.33 112 VAL G CA 1
ATOM 6399 C C . VAL G 1 131 ? -20.687 21.643 -2.860 1.00 17.58 112 VAL G C 1
ATOM 6400 O O . VAL G 1 131 ? -20.064 21.534 -1.794 1.00 16.32 112 VAL G O 1
ATOM 6404 N N . LYS G 1 132 ? -21.752 20.898 -3.203 1.00 17.41 113 LYS G N 1
ATOM 6405 C CA A LYS G 1 132 ? -22.363 19.898 -2.302 0.50 18.41 113 LYS G CA 1
ATOM 6406 C CA B LYS G 1 132 ? -22.329 19.888 -2.306 0.50 18.35 113 LYS G CA 1
ATOM 6407 C C . LYS G 1 132 ? -23.067 18.824 -3.116 1.00 18.35 113 LYS G C 1
ATOM 6408 O O . LYS G 1 132 ? -23.406 19.048 -4.280 1.00 18.21 113 LYS G O 1
ATOM 6419 N N . PHE G 1 133 ? -23.304 17.662 -2.518 1.00 18.62 114 PHE G N 1
ATOM 6420 C CA . PHE G 1 133 ? -24.129 16.682 -3.206 1.00 18.60 114 PHE G CA 1
ATOM 6421 C C . PHE G 1 133 ? -25.611 17.065 -3.015 1.00 19.65 114 PHE G C 1
ATOM 6422 O O . PHE G 1 133 ? -26.011 17.508 -1.928 1.00 19.93 114 PHE G O 1
ATOM 6430 N N . GLU G 1 134 ? -26.378 16.990 -4.096 1.00 20.44 115 GLU G N 1
ATOM 6431 C CA . GLU G 1 134 ? -27.847 17.001 -4.049 1.00 22.04 115 GLU G CA 1
ATOM 6432 C C . GLU G 1 134 ? -28.254 15.670 -4.660 1.00 23.06 115 GLU G C 1
ATOM 6433 O O . GLU G 1 134 ? -28.185 15.482 -5.889 1.00 23.78 115 GLU G O 1
ATOM 6439 N N . GLY G 1 135 ? -28.605 14.711 -3.804 1.00 24.14 116 GLY G N 1
ATOM 6440 C CA . GLY G 1 135 ? -28.801 13.320 -4.266 1.00 25.74 116 GLY G CA 1
ATOM 6441 C C . GLY G 1 135 ? -27.468 12.788 -4.763 1.00 25.79 116 GLY G C 1
ATOM 6442 O O . GLY G 1 135 ? -26.453 12.984 -4.078 1.00 26.76 116 GLY G O 1
ATOM 6443 N N . ASP G 1 136 ? -27.465 12.171 -5.960 1.00 25.57 117 ASP G N 1
ATOM 6444 C CA A ASP G 1 136 ? -26.238 11.573 -6.497 0.50 25.19 117 ASP G CA 1
ATOM 6445 C CA B ASP G 1 136 ? -26.282 11.568 -6.573 0.50 25.03 117 ASP G CA 1
ATOM 6446 C C . ASP G 1 136 ? -25.408 12.585 -7.315 1.00 24.91 117 ASP G C 1
ATOM 6447 O O . ASP G 1 136 ? -24.313 12.248 -7.822 1.00 24.48 117 ASP G O 1
ATOM 6456 N N . THR G 1 137 ? -25.912 13.813 -7.423 1.00 23.11 118 THR G N 1
ATOM 6457 C CA . THR G 1 137 ? -25.297 14.841 -8.253 1.00 20.96 118 THR G CA 1
ATOM 6458 C C . THR G 1 137 ? -24.485 15.854 -7.438 1.00 19.42 118 THR G C 1
ATOM 6459 O O . THR G 1 137 ? -24.973 16.411 -6.460 1.00 18.28 118 THR G O 1
ATOM 6463 N N . LEU G 1 138 ? -23.233 16.074 -7.841 1.00 17.85 119 LEU G N 1
ATOM 6464 C CA . LEU G 1 138 ? -22.421 17.137 -7.243 1.00 16.64 119 LEU G CA 1
ATOM 6465 C C . LEU G 1 138 ? -22.805 18.437 -7.954 1.00 15.84 119 LEU G C 1
ATOM 6466 O O . LEU G 1 138 ? -22.746 18.510 -9.187 1.00 14.91 119 LEU G O 1
ATOM 6471 N N . VAL G 1 139 ? -23.203 19.436 -7.177 1.00 14.02 120 VAL G N 1
ATOM 6472 C CA . VAL G 1 139 ? -23.688 20.707 -7.710 1.00 13.25 120 VAL G CA 1
ATOM 6473 C C . VAL G 1 139 ? -22.784 21.831 -7.265 1.00 12.50 120 VAL G C 1
ATOM 6474 O O . VAL G 1 139 ? -22.283 21.820 -6.168 1.00 12.23 120 VAL G O 1
ATOM 6478 N N . ASN G 1 140 ? -22.563 22.798 -8.137 1.00 12.06 121 ASN G N 1
ATOM 6479 C CA . ASN G 1 140 ? -21.721 23.931 -7.853 1.00 11.52 121 ASN G CA 1
ATOM 6480 C C . ASN G 1 140 ? -22.593 25.098 -8.237 1.00 12.80 121 ASN G C 1
ATOM 6481 O O . ASN G 1 140 ? -22.886 25.315 -9.444 1.00 10.86 121 ASN G O 1
ATOM 6486 N N . ARG G 1 141 ? -23.074 25.803 -7.206 1.00 13.10 122 ARG G N 1
ATOM 6487 C CA . ARG G 1 141 ? -24.021 26.909 -7.364 1.00 13.83 122 ARG G CA 1
ATOM 6488 C C . ARG G 1 141 ? -23.284 28.137 -6.969 1.00 13.64 122 ARG G C 1
ATOM 6489 O O . ARG G 1 141 ? -22.813 28.223 -5.861 1.00 13.23 122 ARG G O 1
ATOM 6497 N N . ILE G 1 142 ? -23.197 29.092 -7.887 1.00 14.41 123 ILE G N 1
ATOM 6498 C CA . ILE G 1 142 ? -22.313 30.233 -7.741 1.00 14.50 123 ILE G CA 1
ATOM 6499 C C . ILE G 1 142 ? -23.042 31.560 -7.884 1.00 14.72 123 ILE G C 1
ATOM 6500 O O . ILE G 1 142 ? -23.972 31.667 -8.661 1.00 13.76 123 ILE G O 1
ATOM 6505 N N . GLU G 1 143 ? -22.597 32.559 -7.135 1.00 15.57 124 GLU G N 1
ATOM 6506 C CA . GLU G 1 143 ? -22.937 33.935 -7.439 1.00 17.09 124 GLU G CA 1
ATOM 6507 C C . GLU G 1 143 ? -21.651 34.677 -7.764 1.00 17.29 124 GLU G C 1
ATOM 6508 O O . GLU G 1 143 ? -20.639 34.517 -7.077 1.00 16.20 124 GLU G O 1
ATOM 6514 N N . LEU G 1 144 ? -21.695 35.491 -8.817 1.00 17.69 125 LEU G N 1
ATOM 6515 C CA . LEU G 1 144 ? -20.555 36.311 -9.168 1.00 17.66 125 LEU G CA 1
ATOM 6516 C C . LEU G 1 144 ? -20.907 37.798 -9.339 1.00 18.62 125 LEU G C 1
ATOM 6517 O O . LEU G 1 144 ? -21.846 38.165 -10.045 1.00 18.06 125 LEU G O 1
ATOM 6522 N N . LYS G 1 145 ? -20.081 38.628 -8.728 1.00 19.70 126 LYS G N 1
ATOM 6523 C CA . LYS G 1 145 ? -20.109 40.075 -8.895 1.00 21.10 126 LYS G CA 1
ATOM 6524 C C . LYS G 1 145 ? -18.765 40.538 -9.428 1.00 20.47 126 LYS G C 1
ATOM 6525 O O . LYS G 1 145 ? -17.724 40.246 -8.831 1.00 19.65 126 LYS G O 1
ATOM 6531 N N . GLY G 1 146 ? -18.785 41.257 -10.545 1.00 20.64 127 GLY G N 1
ATOM 6532 C CA . GLY G 1 146 ? -17.609 41.993 -10.970 1.00 21.60 127 GLY G CA 1
ATOM 6533 C C . GLY G 1 146 ? -17.854 43.486 -11.079 1.00 22.30 127 GLY G C 1
ATOM 6534 O O . GLY G 1 146 ? -18.927 43.915 -11.499 1.00 22.59 127 GLY G O 1
ATOM 6535 N N . ILE G 1 147 ? -16.851 44.279 -10.709 1.00 23.04 128 ILE G N 1
ATOM 6536 C CA . ILE G 1 147 ? -16.940 45.747 -10.741 1.00 23.86 128 ILE G CA 1
ATOM 6537 C C . ILE G 1 147 ? -15.626 46.304 -11.223 1.00 23.95 128 ILE G C 1
ATOM 6538 O O . ILE G 1 147 ? -14.582 45.650 -11.063 1.00 23.43 128 ILE G O 1
ATOM 6543 N N . ASP G 1 148 ? -15.688 47.509 -11.789 1.00 24.39 129 ASP G N 1
ATOM 6544 C CA . ASP G 1 148 ? -14.533 48.356 -12.034 1.00 24.88 129 ASP G CA 1
ATOM 6545 C C . ASP G 1 148 ? -13.835 47.962 -13.305 1.00 24.84 129 ASP G C 1
ATOM 6546 O O . ASP G 1 148 ? -12.649 48.233 -13.461 1.00 25.33 129 ASP G O 1
ATOM 6551 N N . PHE G 1 149 ? -14.526 47.292 -14.212 1.00 24.86 130 PHE G N 1
ATOM 6552 C CA . PHE G 1 149 ? -13.865 46.840 -15.435 1.00 24.91 130 PHE G CA 1
ATOM 6553 C C . PHE G 1 149 ? -13.751 47.990 -16.442 1.00 25.96 130 PHE G C 1
ATOM 6554 O O . PHE G 1 149 ? -14.596 48.874 -16.463 1.00 25.52 130 PHE G O 1
ATOM 6562 N N . LYS G 1 150 ? -12.685 47.984 -17.238 1.00 27.01 131 LYS G N 1
ATOM 6563 C CA . LYS G 1 150 ? -12.501 48.994 -18.290 1.00 28.94 131 LYS G CA 1
ATOM 6564 C C . LYS G 1 150 ? -13.296 48.601 -19.529 1.00 29.53 131 LYS G C 1
ATOM 6565 O O . LYS G 1 150 ? -13.290 47.429 -19.932 1.00 28.35 131 LYS G O 1
ATOM 6571 N N . GLU G 1 151 ? -13.985 49.584 -20.113 1.00 30.42 132 GLU G N 1
ATOM 6572 C CA . GLU G 1 151 ? -14.907 49.344 -21.220 1.00 31.84 132 GLU G CA 1
ATOM 6573 C C . GLU G 1 151 ? -14.234 48.677 -22.382 1.00 31.13 132 GLU G C 1
ATOM 6574 O O . GLU G 1 151 ? -14.849 47.886 -23.089 1.00 31.18 132 GLU G O 1
ATOM 6580 N N . ASP G 1 152 ? -12.975 49.034 -22.574 1.00 30.95 133 ASP G N 1
ATOM 6581 C CA . ASP G 1 152 ? -12.194 48.561 -23.691 1.00 31.65 133 ASP G CA 1
ATOM 6582 C C . ASP G 1 152 ? -10.938 47.839 -23.204 1.00 30.18 133 ASP G C 1
ATOM 6583 O O . ASP G 1 152 ? -9.953 47.713 -23.939 1.00 30.35 133 ASP G O 1
ATOM 6588 N N . GLY G 1 153 ? -10.976 47.364 -21.959 1.00 28.70 134 GLY G N 1
ATOM 6589 C CA . GLY G 1 153 ? -9.936 46.467 -21.457 1.00 26.37 134 GLY G CA 1
ATOM 6590 C C . GLY G 1 153 ? -10.125 45.058 -22.022 1.00 24.65 134 GLY G C 1
ATOM 6591 O O . GLY G 1 153 ? -11.076 44.788 -22.747 1.00 23.95 134 GLY G O 1
ATOM 6592 N N . ASN G 1 154 ? -9.213 44.163 -21.668 1.00 23.53 135 ASN G N 1
ATOM 6593 C CA . ASN G 1 154 ? -9.178 42.817 -22.213 1.00 22.44 135 ASN G CA 1
ATOM 6594 C C . ASN G 1 154 ? -10.405 41.990 -21.873 1.00 21.10 135 ASN G C 1
ATOM 6595 O O . ASN G 1 154 ? -10.689 41.036 -22.568 1.00 20.67 135 ASN G O 1
ATOM 6600 N N . ILE G 1 155 ? -11.114 42.365 -20.810 1.00 20.34 136 ILE G N 1
ATOM 6601 C CA . ILE G 1 155 ? -12.271 41.611 -20.344 1.00 20.00 136 ILE G CA 1
ATOM 6602 C C . ILE G 1 155 ? -13.520 42.070 -21.068 1.00 20.86 136 ILE G C 1
ATOM 6603 O O . ILE G 1 155 ? -14.066 41.329 -21.870 1.00 20.59 136 ILE G O 1
ATOM 6608 N N . LEU G 1 156 ? -13.938 43.316 -20.841 1.00 21.81 137 LEU G N 1
ATOM 6609 C CA . LEU G 1 156 ? -15.124 43.858 -21.522 1.00 21.74 137 LEU G CA 1
ATOM 6610 C C . LEU G 1 156 ? -14.950 44.113 -23.017 1.00 21.66 137 LEU G C 1
ATOM 6611 O O . LEU G 1 156 ? -15.943 44.213 -23.744 1.00 21.85 137 LEU G O 1
ATOM 6616 N N . GLY G 1 157 ? -13.712 44.254 -23.475 1.00 21.38 138 GLY G N 1
ATOM 6617 C CA . GLY G 1 157 ? -13.450 44.386 -24.912 1.00 20.38 138 GLY G CA 1
ATOM 6618 C C . GLY G 1 157 ? -13.240 43.044 -25.602 1.00 20.24 138 GLY G C 1
ATOM 6619 O O . GLY G 1 157 ? -12.974 43.004 -26.802 1.00 19.79 138 GLY G O 1
ATOM 6620 N N . HIS G 1 158 ? -13.353 41.946 -24.850 1.00 19.38 139 HIS G N 1
ATOM 6621 C CA . HIS G 1 158 ? -13.236 40.575 -25.399 1.00 19.06 139 HIS G CA 1
ATOM 6622 C C . HIS G 1 158 ? -11.960 40.366 -26.206 1.00 18.70 139 HIS G C 1
ATOM 6623 O O . HIS G 1 158 ? -12.007 39.990 -27.368 1.00 17.96 139 HIS G O 1
ATOM 6630 N N . LYS G 1 159 ? -10.827 40.600 -25.565 1.00 18.61 140 LYS G N 1
ATOM 6631 C CA . LYS G 1 159 ? -9.543 40.538 -26.233 1.00 19.64 140 LYS G CA 1
ATOM 6632 C C . LYS G 1 159 ? -8.741 39.303 -25.857 1.00 19.16 140 LYS G C 1
ATOM 6633 O O . LYS G 1 159 ? -7.556 39.197 -26.204 1.00 19.99 140 LYS G O 1
ATOM 6639 N N . LEU G 1 160 ? -9.399 38.359 -25.177 1.00 18.08 141 LEU G N 1
ATOM 6640 C CA . LEU G 1 160 ? -8.733 37.146 -24.670 1.00 16.00 141 LEU G CA 1
ATOM 6641 C C . LEU G 1 160 ? -8.884 35.937 -25.594 1.00 15.29 141 LEU G C 1
ATOM 6642 O O . LEU G 1 160 ? -9.997 35.649 -26.046 1.00 14.74 141 LEU G O 1
ATOM 6647 N N . GLU G 1 161 ? -7.779 35.225 -25.870 1.00 13.82 142 GLU G N 1
ATOM 6648 C CA . GLU G 1 161 ? -7.849 33.997 -26.703 1.00 13.25 142 GLU G CA 1
ATOM 6649 C C . GLU G 1 161 ? -8.713 32.975 -26.004 1.00 12.23 142 GLU G C 1
ATOM 6650 O O . GLU G 1 161 ? -8.782 32.937 -24.772 1.00 11.61 142 GLU G O 1
ATOM 6656 N N . TYR G 1 162 ? -9.367 32.151 -26.799 1.00 11.27 143 TYR G N 1
ATOM 6657 C CA . TYR G 1 162 ? -10.217 31.113 -26.280 1.00 11.30 143 TYR G CA 1
ATOM 6658 C C . TYR G 1 162 ? -9.320 29.916 -26.027 1.00 10.95 143 TYR G C 1
ATOM 6659 O O . TYR G 1 162 ? -9.314 28.968 -26.786 1.00 10.01 143 TYR G O 1
ATOM 6668 N N . ASN G 1 163 ? -8.531 30.002 -24.971 1.00 10.40 144 ASN G N 1
ATOM 6669 C CA . ASN G 1 163 ? -7.635 28.932 -24.597 1.00 12.07 144 ASN G CA 1
ATOM 6670 C C . ASN G 1 163 ? -7.301 29.051 -23.109 1.00 11.55 144 ASN G C 1
ATOM 6671 O O . ASN G 1 163 ? -7.800 29.951 -22.432 1.00 12.32 144 ASN G O 1
ATOM 6676 N N . TYR G 1 164 ? -6.422 28.190 -22.625 1.00 11.04 145 TYR G N 1
ATOM 6677 C CA . TYR G 1 164 ? -6.089 28.153 -21.192 1.00 10.58 145 TYR G CA 1
ATOM 6678 C C . TYR G 1 164 ? -4.729 27.509 -20.947 1.00 10.62 145 TYR G C 1
ATOM 6679 O O . TYR G 1 164 ? -4.333 26.598 -21.685 1.00 10.68 145 TYR G O 1
ATOM 6688 N N . ASN G 1 165 ? -4.025 27.957 -19.909 1.00 10.19 146 ASN G N 1
ATOM 6689 C CA . ASN G 1 165 ? -2.726 27.393 -19.615 1.00 11.05 146 ASN G CA 1
ATOM 6690 C C . ASN G 1 165 ? -2.765 26.613 -18.312 1.00 12.11 146 ASN G C 1
ATOM 6691 O O . ASN G 1 165 ? -3.776 26.620 -17.635 1.00 12.65 146 ASN G O 1
ATOM 6696 N N . SER G 1 166 ? -1.667 25.939 -17.967 1.00 12.26 147 SER G N 1
ATOM 6697 C CA . SER G 1 166 ? -1.667 25.143 -16.754 1.00 12.78 147 SER G CA 1
ATOM 6698 C C . SER G 1 166 ? -1.207 26.012 -15.589 1.00 11.23 147 SER G C 1
ATOM 6699 O O . SER G 1 166 ? -0.383 26.894 -15.772 1.00 11.76 147 SER G O 1
ATOM 6702 N N . HIS G 1 167 ? -1.758 25.762 -14.402 1.00 10.78 148 HIS G N 1
ATOM 6703 C CA . HIS G 1 167 ? -1.400 26.506 -13.190 1.00 11.25 148 HIS G CA 1
ATOM 6704 C C . HIS G 1 167 ? -1.376 25.574 -11.991 1.00 11.75 148 HIS G C 1
ATOM 6705 O O . HIS G 1 167 ? -2.031 24.515 -11.996 1.00 11.30 148 HIS G O 1
ATOM 6712 N N . ASN G 1 168 ? -0.647 25.986 -10.961 1.00 12.03 149 ASN G N 1
ATOM 6713 C CA . ASN G 1 168 ? -0.667 25.257 -9.681 1.00 13.36 149 ASN G CA 1
ATOM 6714 C C . ASN G 1 168 ? -1.494 26.030 -8.657 1.00 13.85 149 ASN G C 1
ATOM 6715 O O . ASN G 1 168 ? -1.222 27.196 -8.417 1.00 14.62 149 ASN G O 1
ATOM 6720 N N . VAL G 1 169 ? -2.499 25.384 -8.077 1.00 13.78 150 VAL G N 1
ATOM 6721 C CA . VAL G 1 169 ? -3.293 25.970 -7.004 1.00 14.65 150 VAL G CA 1
ATOM 6722 C C . VAL G 1 169 ? -2.668 25.643 -5.609 1.00 15.49 150 VAL G C 1
ATOM 6723 O O . VAL G 1 169 ? -2.680 24.495 -5.155 1.00 16.07 150 VAL G O 1
ATOM 6727 N N . TYR G 1 170 ? -2.099 26.641 -4.950 1.00 15.96 151 TYR G N 1
ATOM 6728 C CA . TYR G 1 170 ? -1.361 26.353 -3.720 1.00 17.63 151 TYR G CA 1
ATOM 6729 C C . TYR G 1 170 ? -2.282 26.347 -2.536 1.00 17.47 151 TYR G C 1
ATOM 6730 O O . TYR G 1 170 ? -2.870 27.364 -2.211 1.00 17.92 151 TYR G O 1
ATOM 6739 N N . ILE G 1 171 ? -2.417 25.197 -1.900 1.00 18.24 152 ILE G N 1
ATOM 6740 C CA . ILE G 1 171 ? -3.351 25.081 -0.790 1.00 19.73 152 ILE G CA 1
ATOM 6741 C C . ILE G 1 171 ? -2.639 25.227 0.565 1.00 21.49 152 ILE G C 1
ATOM 6742 O O . ILE G 1 171 ? -1.521 24.732 0.766 1.00 22.44 152 ILE G O 1
ATOM 6747 N N . THR G 1 172 ? -3.289 25.933 1.477 1.00 22.77 153 THR G N 1
ATOM 6748 C CA . THR G 1 172 ? -2.780 26.060 2.821 1.00 24.69 153 THR G CA 1
ATOM 6749 C C . THR G 1 172 ? -3.945 26.092 3.792 1.00 25.67 153 THR G C 1
ATOM 6750 O O . THR G 1 172 ? -5.036 26.532 3.416 1.00 24.51 153 THR G O 1
ATOM 6754 N N . ALA G 1 173 ? -3.736 25.594 5.021 1.00 27.52 154 ALA G N 1
ATOM 6755 C CA . ALA G 1 173 ? -4.794 25.607 6.046 1.00 29.75 154 ALA G CA 1
ATOM 6756 C C . ALA G 1 173 ? -4.737 26.960 6.752 1.00 31.37 154 ALA G C 1
ATOM 6757 O O . ALA G 1 173 ? -5.126 28.022 6.218 1.00 32.67 154 ALA G O 1
ATOM 6760 N N . ASN H 2 6 ? -11.216 26.336 10.464 1.00 33.07 159 ASN H N 1
ATOM 6761 C CA A ASN H 2 6 ? -11.260 24.915 9.977 0.50 32.68 159 ASN H CA 1
ATOM 6762 C CA B ASN H 2 6 ? -11.827 25.059 10.010 0.50 32.80 159 ASN H CA 1
ATOM 6763 C C . ASN H 2 6 ? -11.700 24.768 8.498 1.00 32.66 159 ASN H C 1
ATOM 6764 O O . ASN H 2 6 ? -12.103 23.694 8.045 1.00 32.41 159 ASN H O 1
ATOM 6773 N N . GLY H 2 7 ? -11.360 25.798 7.723 1.00 31.95 160 GLY H N 1
ATOM 6774 C CA . GLY H 2 7 ? -11.336 25.694 6.272 1.00 30.87 160 GLY H CA 1
ATOM 6775 C C . GLY H 2 7 ? -9.920 25.773 5.741 1.00 29.77 160 GLY H C 1
ATOM 6776 O O . GLY H 2 7 ? -8.951 25.553 6.480 1.00 30.09 160 GLY H O 1
ATOM 6777 N N . ILE H 2 8 ? -9.793 26.063 4.448 1.00 28.38 161 ILE H N 1
ATOM 6778 C CA . ILE H 2 8 ? -8.485 26.196 3.818 1.00 26.05 161 ILE H CA 1
ATOM 6779 C C . ILE H 2 8 ? -8.436 27.473 2.990 1.00 25.17 161 ILE H C 1
ATOM 6780 O O . ILE H 2 8 ? -9.452 28.082 2.729 1.00 24.36 161 ILE H O 1
ATOM 6785 N N . LYS H 2 9 ? -7.244 27.881 2.597 1.00 24.25 162 LYS H N 1
ATOM 6786 C CA . LYS H 2 9 ? -7.113 28.974 1.661 1.00 24.30 162 LYS H CA 1
ATOM 6787 C C . LYS H 2 9 ? -6.340 28.472 0.459 1.00 23.63 162 LYS H C 1
ATOM 6788 O O . LYS H 2 9 ? -5.661 27.437 0.554 1.00 22.54 162 LYS H O 1
ATOM 6794 N N . ALA H 2 10 ? -6.462 29.188 -0.672 1.00 22.72 163 ALA H N 1
ATOM 6795 C CA . ALA H 2 10 ? -5.583 28.980 -1.810 1.00 22.21 163 ALA H CA 1
ATOM 6796 C C . ALA H 2 10 ? -5.254 30.294 -2.480 1.00 22.45 163 ALA H C 1
ATOM 6797 O O . ALA H 2 10 ? -6.026 31.253 -2.427 1.00 22.30 163 ALA H O 1
ATOM 6799 N N . ASN H 2 11 ? -4.111 30.313 -3.147 1.00 22.62 164 ASN H N 1
ATOM 6800 C CA . ASN H 2 11 ? -3.644 31.496 -3.824 1.00 23.28 164 ASN H CA 1
ATOM 6801 C C . ASN H 2 11 ? -3.079 31.052 -5.163 1.00 22.43 164 ASN H C 1
ATOM 6802 O O . ASN H 2 11 ? -2.388 30.038 -5.245 1.00 22.92 164 ASN H O 1
ATOM 6807 N N . PHE H 2 12 ? -3.395 31.762 -6.234 1.00 21.00 165 PHE H N 1
ATOM 6808 C CA . PHE H 2 12 ? -2.756 31.439 -7.519 1.00 19.22 165 PHE H CA 1
ATOM 6809 C C . PHE H 2 12 ? -2.918 32.536 -8.559 1.00 19.01 165 PHE H C 1
ATOM 6810 O O . PHE H 2 12 ? -3.836 33.343 -8.466 1.00 18.56 165 PHE H O 1
ATOM 6818 N N . LYS H 2 13 ? -2.021 32.563 -9.546 1.00 18.69 166 LYS H N 1
ATOM 6819 C CA . LYS H 2 13 ? -2.114 33.569 -10.606 1.00 18.54 166 LYS H CA 1
ATOM 6820 C C . LYS H 2 13 ? -2.464 32.865 -11.893 1.00 17.52 166 LYS H C 1
ATOM 6821 O O . LYS H 2 13 ? -1.772 31.913 -12.286 1.00 16.54 166 LYS H O 1
ATOM 6827 N N . ILE H 2 14 ? -3.556 33.298 -12.532 1.00 15.88 167 ILE H N 1
ATOM 6828 C CA . ILE H 2 14 ? -3.920 32.726 -13.812 1.00 15.45 167 ILE H CA 1
ATOM 6829 C C . ILE H 2 14 ? -3.363 33.647 -14.897 1.00 16.37 167 ILE H C 1
ATOM 6830 O O . ILE H 2 14 ? -3.449 34.879 -14.786 1.00 16.51 167 ILE H O 1
ATOM 6835 N N . ARG H 2 15 ? -2.779 33.030 -15.918 1.00 16.47 168 ARG H N 1
ATOM 6836 C CA A ARG H 2 15 ? -2.288 33.733 -17.090 0.50 16.92 168 ARG H CA 1
ATOM 6837 C CA B ARG H 2 15 ? -2.296 33.745 -17.087 0.50 16.83 168 ARG H CA 1
ATOM 6838 C C . ARG H 2 15 ? -3.276 33.561 -18.235 1.00 16.25 168 ARG H C 1
ATOM 6839 O O . ARG H 2 15 ? -3.402 32.454 -18.780 1.00 17.52 168 ARG H O 1
ATOM 6854 N N . HIS H 2 16 ? -3.972 34.629 -18.614 1.00 15.23 169 HIS H N 1
ATOM 6855 C CA . HIS H 2 16 ? -4.889 34.542 -19.774 1.00 14.98 169 HIS H CA 1
ATOM 6856 C C . HIS H 2 16 ? -4.187 35.160 -20.991 1.00 16.17 169 HIS H C 1
ATOM 6857 O O . HIS H 2 16 ? -3.852 36.366 -20.975 1.00 16.68 169 HIS H O 1
ATOM 6864 N N . ASN H 2 17 ? -4.004 34.368 -22.044 1.00 17.11 170 ASN H N 1
ATOM 6865 C CA . ASN H 2 17 ? -3.415 34.849 -23.312 1.00 18.09 170 ASN H CA 1
ATOM 6866 C C . ASN H 2 17 ? -4.339 35.814 -24.046 1.00 19.36 170 ASN H C 1
ATOM 6867 O O . ASN H 2 17 ? -5.569 35.578 -24.180 1.00 18.89 170 ASN H O 1
ATOM 6872 N N . ILE H 2 18 ? -3.727 36.899 -24.518 1.00 20.12 171 ILE H N 1
ATOM 6873 C CA . ILE H 2 18 ? -4.418 38.019 -25.127 1.00 21.65 171 ILE H CA 1
ATOM 6874 C C . ILE H 2 18 ? -4.230 37.907 -26.648 1.00 22.78 171 ILE H C 1
ATOM 6875 O O . ILE H 2 18 ? -3.115 37.645 -27.101 1.00 21.79 171 ILE H O 1
ATOM 6880 N N . GLU H 2 19 ? -5.301 38.118 -27.425 1.00 24.44 172 GLU H N 1
ATOM 6881 C CA . GLU H 2 19 ? -5.215 38.065 -28.905 1.00 26.54 172 GLU H CA 1
ATOM 6882 C C . GLU H 2 19 ? -4.091 38.981 -29.406 1.00 26.42 172 GLU H C 1
ATOM 6883 O O . GLU H 2 19 ? -3.943 40.102 -28.937 1.00 25.77 172 GLU H O 1
ATOM 6889 N N . ASP H 2 20 ? -3.292 38.455 -30.332 1.00 28.07 173 ASP H N 1
ATOM 6890 C CA . ASP H 2 20 ? -2.129 39.136 -30.906 1.00 29.66 173 ASP H CA 1
ATOM 6891 C C . ASP H 2 20 ? -1.071 39.425 -29.858 1.00 30.04 173 ASP H C 1
ATOM 6892 O O . ASP H 2 20 ? -0.327 40.403 -29.980 1.00 30.83 173 ASP H O 1
ATOM 6897 N N . GLY H 2 21 ? -1.024 38.592 -28.813 1.00 29.19 174 GLY H N 1
ATOM 6898 C CA . GLY H 2 21 ? 0.140 38.525 -27.939 1.00 27.70 174 GLY H CA 1
ATOM 6899 C C . GLY H 2 21 ? -0.020 39.245 -26.624 1.00 26.60 174 GLY H C 1
ATOM 6900 O O . GLY H 2 21 ? -0.796 40.199 -26.507 1.00 26.84 174 GLY H O 1
ATOM 6901 N N . GLY H 2 22 ? 0.738 38.787 -25.638 1.00 25.45 175 GLY H N 1
ATOM 6902 C CA . GLY H 2 22 ? 0.681 39.362 -24.299 1.00 24.44 175 GLY H CA 1
ATOM 6903 C C . GLY H 2 22 ? -0.131 38.471 -23.361 1.00 23.75 175 GLY H C 1
ATOM 6904 O O . GLY H 2 22 ? -0.743 37.477 -23.787 1.00 22.61 175 GLY H O 1
ATOM 6905 N N . VAL H 2 23 ? -0.123 38.831 -22.081 1.00 23.24 176 VAL H N 1
ATOM 6906 C CA . VAL H 2 23 ? -0.815 38.074 -21.042 1.00 22.25 176 VAL H CA 1
ATOM 6907 C C . VAL H 2 23 ? -1.583 39.005 -20.095 1.00 21.63 176 VAL H C 1
ATOM 6908 O O . VAL H 2 23 ? -1.066 40.027 -19.640 1.00 20.57 176 VAL H O 1
ATOM 6912 N N . GLN H 2 24 ? -2.837 38.649 -19.838 1.00 21.05 177 GLN H N 1
ATOM 6913 C CA . GLN H 2 24 ? -3.652 39.294 -18.827 1.00 20.87 177 GLN H CA 1
ATOM 6914 C C . GLN H 2 24 ? -3.591 38.448 -17.560 1.00 20.78 177 GLN H C 1
ATOM 6915 O O . GLN H 2 24 ? -4.051 37.300 -17.552 1.00 20.86 177 GLN H O 1
ATOM 6921 N N . LEU H 2 25 ? -3.035 39.004 -16.489 1.00 20.86 178 LEU H N 1
ATOM 6922 C CA . LEU H 2 25 ? -2.898 38.258 -15.247 1.00 20.38 178 LEU H CA 1
ATOM 6923 C C . LEU H 2 25 ? -4.164 38.349 -14.400 1.00 19.64 178 LEU H C 1
ATOM 6924 O O . LEU H 2 25 ? -4.848 39.379 -14.376 1.00 18.26 178 LEU H O 1
ATOM 6929 N N . ALA H 2 26 ? -4.509 37.244 -13.745 1.00 19.07 179 ALA H N 1
ATOM 6930 C CA . ALA H 2 26 ? -5.703 37.226 -12.912 1.00 19.76 179 ALA H CA 1
ATOM 6931 C C . ALA H 2 26 ? -5.368 36.589 -11.592 1.00 19.89 179 ALA H C 1
ATOM 6932 O O . ALA H 2 26 ? -5.097 35.389 -11.507 1.00 20.12 179 ALA H O 1
ATOM 6934 N N . ASP H 2 27 ? -5.376 37.406 -10.556 1.00 20.17 180 ASP H N 1
ATOM 6935 C CA . ASP H 2 27 ? -4.801 36.989 -9.307 1.00 20.31 180 ASP H CA 1
ATOM 6936 C C . ASP H 2 27 ? -5.879 36.469 -8.411 1.00 18.58 180 ASP H C 1
ATOM 6937 O O . ASP H 2 27 ? -6.791 37.200 -8.095 1.00 18.47 180 ASP H O 1
ATOM 6942 N N . HIS H 2 28 ? -5.738 35.227 -7.965 1.00 17.06 181 HIS H N 1
ATOM 6943 C CA . HIS H 2 28 ? -6.813 34.547 -7.278 1.00 16.63 181 HIS H CA 1
ATOM 6944 C C . HIS H 2 28 ? -6.541 34.369 -5.797 1.00 17.10 181 HIS H C 1
ATOM 6945 O O . HIS H 2 28 ? -5.484 33.850 -5.423 1.00 17.95 181 HIS H O 1
ATOM 6952 N N . TYR H 2 29 ? -7.515 34.767 -4.974 1.00 17.26 182 TYR H N 1
ATOM 6953 C CA . TYR H 2 29 ? -7.496 34.551 -3.511 1.00 17.20 182 TYR H CA 1
ATOM 6954 C C . TYR H 2 29 ? -8.720 33.753 -3.182 1.00 16.72 182 TYR H C 1
ATOM 6955 O O . TYR H 2 29 ? -9.813 34.203 -3.476 1.00 16.06 182 TYR H O 1
ATOM 6964 N N . GLN H 2 30 ? -8.523 32.584 -2.570 1.00 15.55 183 GLN H N 1
ATOM 6965 C CA . GLN H 2 30 ? -9.592 31.619 -2.350 1.00 15.65 183 GLN H CA 1
ATOM 6966 C C . GLN H 2 30 ? -9.715 31.203 -0.887 1.00 15.58 183 GLN H C 1
ATOM 6967 O O . GLN H 2 30 ? -8.709 31.085 -0.200 1.00 14.66 183 GLN H O 1
ATOM 6973 N N . GLN H 2 31 ? -10.935 30.952 -0.420 1.00 16.49 184 GLN H N 1
ATOM 6974 C CA . GLN H 2 31 ? -11.095 30.327 0.874 1.00 18.33 184 GLN H CA 1
ATOM 6975 C C . GLN H 2 31 ? -12.254 29.369 0.794 1.00 18.67 184 GLN H C 1
ATOM 6976 O O . GLN H 2 31 ? -13.240 29.639 0.089 1.00 20.15 184 GLN H O 1
ATOM 6982 N N . ASN H 2 32 ? -12.084 28.210 1.431 1.00 17.11 185 ASN H N 1
ATOM 6983 C CA . ASN H 2 32 ? -13.103 27.170 1.489 1.00 16.76 185 ASN H CA 1
ATOM 6984 C C . ASN H 2 32 ? -13.462 26.847 2.961 1.00 17.34 185 ASN H C 1
ATOM 6985 O O . ASN H 2 32 ? -12.568 26.642 3.798 1.00 16.72 185 ASN H O 1
ATOM 6990 N N . THR H 2 33 ? -14.759 26.814 3.245 1.00 17.28 186 THR H N 1
ATOM 6991 C CA . THR H 2 33 ? -15.301 26.536 4.586 1.00 19.29 186 THR H CA 1
ATOM 6992 C C . THR H 2 33 ? -16.310 25.401 4.521 1.00 19.83 186 THR H C 1
ATOM 6993 O O . THR H 2 33 ? -17.259 25.483 3.734 1.00 20.34 186 THR H O 1
ATOM 6997 N N . PRO H 2 34 ? -16.152 24.345 5.363 1.00 21.36 187 PRO H N 1
ATOM 6998 C CA . PRO H 2 34 ? -17.149 23.235 5.349 1.00 22.02 187 PRO H CA 1
ATOM 6999 C C . PRO H 2 34 ? -18.574 23.739 5.663 1.00 23.62 187 PRO H C 1
ATOM 7000 O O . PRO H 2 34 ? -18.744 24.642 6.487 1.00 23.49 187 PRO H O 1
ATOM 7004 N N . ILE H 2 35 ? -19.576 23.197 4.994 1.00 25.24 188 ILE H N 1
ATOM 7005 C CA . ILE H 2 35 ? -20.961 23.571 5.267 1.00 27.25 188 ILE H CA 1
ATOM 7006 C C . ILE H 2 35 ? -21.433 22.848 6.533 1.00 29.38 188 ILE H C 1
ATOM 7007 O O . ILE H 2 35 ? -22.091 23.439 7.373 1.00 30.39 188 ILE H O 1
ATOM 7012 N N . GLY H 2 36 ? -21.043 21.588 6.686 1.00 31.37 189 GLY H N 1
ATOM 7013 C CA . GLY H 2 36 ? -21.454 20.796 7.827 1.00 34.11 189 GLY H CA 1
ATOM 7014 C C . GLY H 2 36 ? -20.635 21.057 9.074 1.00 35.72 189 GLY H C 1
ATOM 7015 O O . GLY H 2 36 ? -19.716 21.891 9.073 1.00 35.80 189 GLY H O 1
ATOM 7016 N N . ASP H 2 37 ? -20.974 20.325 10.135 1.00 37.18 190 ASP H N 1
ATOM 7017 C CA . ASP H 2 37 ? -20.266 20.406 11.422 1.00 38.79 190 ASP H CA 1
ATOM 7018 C C . ASP H 2 37 ? -19.284 19.255 11.654 1.00 38.98 190 ASP H C 1
ATOM 7019 O O . ASP H 2 37 ? -18.499 19.292 12.603 1.00 39.56 190 ASP H O 1
ATOM 7024 N N . GLY H 2 38 ? -19.333 18.243 10.790 1.00 39.15 191 GLY H N 1
ATOM 7025 C CA . GLY H 2 38 ? -18.525 17.025 10.940 1.00 39.26 191 GLY H CA 1
ATOM 7026 C C . GLY H 2 38 ? -17.024 17.270 10.870 1.00 39.17 191 GLY H C 1
ATOM 7027 O O . GLY H 2 38 ? -16.593 18.411 10.640 1.00 39.15 191 GLY H O 1
ATOM 7028 N N . PRO H 2 39 ? -16.210 16.202 11.075 1.00 38.59 192 PRO H N 1
ATOM 7029 C CA . PRO H 2 39 ? -14.753 16.370 11.005 1.00 37.45 192 PRO H CA 1
ATOM 7030 C C . PRO H 2 39 ? -14.241 16.398 9.552 1.00 36.29 192 PRO H C 1
ATOM 7031 O O . PRO H 2 39 ? -14.550 15.507 8.746 1.00 36.21 192 PRO H O 1
ATOM 7035 N N . VAL H 2 40 ? -13.459 17.422 9.234 1.00 34.51 193 VAL H N 1
ATOM 7036 C CA . VAL H 2 40 ? -12.876 17.552 7.913 1.00 32.75 193 VAL H CA 1
ATOM 7037 C C . VAL H 2 40 ? -11.387 17.401 8.020 1.00 32.46 193 VAL H C 1
ATOM 7038 O O . VAL H 2 40 ? -10.811 17.683 9.069 1.00 32.58 193 VAL H O 1
ATOM 7042 N N . LEU H 2 41 ? -10.768 16.957 6.935 1.00 30.93 194 LEU H N 1
ATOM 7043 C CA . LEU H 2 41 ? -9.342 16.811 6.888 1.00 30.83 194 LEU H CA 1
ATOM 7044 C C . LEU H 2 41 ? -8.670 18.189 6.857 1.00 31.16 194 LEU H C 1
ATOM 7045 O O . LEU H 2 41 ? -9.128 19.103 6.164 1.00 31.23 194 LEU H O 1
ATOM 7050 N N . LEU H 2 42 ? -7.605 18.363 7.636 1.00 30.88 195 LEU H N 1
ATOM 7051 C CA . LEU H 2 42 ? -6.893 19.634 7.601 1.00 31.02 195 LEU H CA 1
ATOM 7052 C C . LEU H 2 42 ? -5.533 19.440 6.958 1.00 29.91 195 LEU H C 1
ATOM 7053 O O . LEU H 2 42 ? -4.687 18.730 7.491 1.00 31.02 195 LEU H O 1
ATOM 7058 N N . PRO H 2 43 ? -5.328 20.031 5.770 1.00 28.76 196 PRO H N 1
ATOM 7059 C CA . PRO H 2 43 ? -4.153 19.593 4.987 1.00 26.89 196 PRO H CA 1
ATOM 7060 C C . PRO H 2 43 ? -2.864 20.307 5.356 1.00 24.98 196 PRO H C 1
ATOM 7061 O O . PRO H 2 43 ? -2.906 21.438 5.833 1.00 24.08 196 PRO H O 1
ATOM 7065 N N . ASP H 2 44 ? -1.735 19.634 5.136 1.00 23.56 197 ASP H N 1
ATOM 7066 C CA . ASP H 2 44 ? -0.466 20.319 5.045 1.00 22.75 197 ASP H CA 1
ATOM 7067 C C . ASP H 2 44 ? -0.441 21.051 3.715 1.00 22.34 197 ASP H C 1
ATOM 7068 O O . ASP H 2 44 ? -1.237 20.751 2.810 1.00 22.16 197 ASP H O 1
ATOM 7073 N N . ASN H 2 45 ? 0.486 21.998 3.597 1.00 21.46 198 ASN H N 1
ATOM 7074 C CA . ASN H 2 45 ? 0.636 22.771 2.398 1.00 20.22 198 ASN H CA 1
ATOM 7075 C C . ASN H 2 45 ? 0.916 21.843 1.224 1.00 19.69 198 ASN H C 1
ATOM 7076 O O . ASN H 2 45 ? 1.610 20.855 1.373 1.00 19.20 198 ASN H O 1
ATOM 7081 N N . HIS H 2 46 ? 0.344 22.175 0.066 1.00 18.49 199 HIS H N 1
ATOM 7082 C CA . HIS H 2 46 ? 0.461 21.347 -1.134 1.00 16.90 199 HIS H CA 1
ATOM 7083 C C . HIS H 2 46 ? -0.209 22.078 -2.281 1.00 16.52 199 HIS H C 1
ATOM 7084 O O . HIS H 2 46 ? -0.734 23.188 -2.104 1.00 15.58 199 HIS H O 1
ATOM 7091 N N . TYR H 2 47 ? -0.159 21.479 -3.466 1.00 16.08 200 TYR H N 1
ATOM 7092 C CA . TYR H 2 47 ? -0.802 22.121 -4.592 1.00 15.97 200 TYR H CA 1
ATOM 7093 C C . TYR H 2 47 ? -1.563 21.131 -5.451 1.00 14.87 200 TYR H C 1
ATOM 7094 O O . TYR H 2 47 ? -1.349 19.916 -5.343 1.00 13.42 200 TYR H O 1
ATOM 7103 N N . LEU H 2 48 ? -2.480 21.689 -6.256 1.00 13.15 201 LEU H N 1
ATOM 7104 C CA . LEU H 2 48 ? -3.203 20.977 -7.292 1.00 11.52 201 LEU H CA 1
ATOM 7105 C C . LEU H 2 48 ? -2.674 21.449 -8.638 1.00 11.23 201 LEU H C 1
ATOM 7106 O O . LEU H 2 48 ? -2.700 22.646 -8.928 1.00 11.32 201 LEU H O 1
ATOM 7111 N N . SER H 2 49 ? -2.241 20.504 -9.464 1.00 11.22 202 SER H N 1
ATOM 7112 C CA . SER H 2 49 ? -1.771 20.786 -10.793 1.00 11.24 202 SER H CA 1
ATOM 7113 C C . SER H 2 49 ? -3.026 20.785 -11.648 1.00 11.81 202 SER H C 1
ATOM 7114 O O . SER H 2 49 ? -3.742 19.759 -11.725 1.00 11.32 202 SER H O 1
ATOM 7117 N N . TYR H 2 50 ? -3.305 21.944 -12.254 1.00 10.17 203 TYR H N 1
ATOM 7118 C CA . TYR H 2 50 ? -4.431 22.109 -13.177 1.00 10.09 203 TYR H CA 1
ATOM 7119 C C . TYR H 2 50 ? -3.969 22.222 -14.613 1.00 9.83 203 TYR H C 1
ATOM 7120 O O . TYR H 2 50 ? -2.939 22.808 -14.916 1.00 8.97 203 TYR H O 1
ATOM 7129 N N . GLN H 2 51 ? -4.763 21.654 -15.500 1.00 10.05 204 GLN H N 1
ATOM 7130 C CA . GLN H 2 51 ? -4.550 21.783 -16.918 1.00 11.36 204 GLN H CA 1
ATOM 7131 C C . GLN H 2 51 ? -5.968 21.814 -17.438 1.00 12.65 204 GLN H C 1
ATOM 7132 O O . GLN H 2 51 ? -6.798 20.993 -17.014 1.00 12.57 204 GLN H O 1
ATOM 7138 N N . SER H 2 52 ? -6.279 22.794 -18.284 1.00 12.85 205 SER H N 1
ATOM 7139 C CA . SER H 2 52 ? -7.646 22.919 -18.769 1.00 13.74 205 SER H CA 1
ATOM 7140 C C . SER H 2 52 ? -7.596 23.077 -20.283 1.00 13.69 205 SER H C 1
ATOM 7141 O O . SER H 2 52 ? -6.624 23.598 -20.815 1.00 15.12 205 SER H O 1
ATOM 7144 N N . ALA H 2 53 ? -8.619 22.648 -20.990 1.00 12.86 206 ALA H N 1
ATOM 7145 C CA . ALA H 2 53 ? -8.660 22.906 -22.435 1.00 11.83 206 ALA H CA 1
ATOM 7146 C C . ALA H 2 53 ? -10.098 23.277 -22.794 1.00 12.48 206 ALA H C 1
ATOM 7147 O O . ALA H 2 53 ? -11.059 22.691 -22.264 1.00 10.99 206 ALA H O 1
ATOM 7149 N N . LEU H 2 54 ? -10.227 24.302 -23.629 1.00 12.12 207 LEU H N 1
ATOM 7150 C CA . LEU H 2 54 ? -11.519 24.886 -23.940 1.00 12.40 207 LEU H CA 1
ATOM 7151 C C . LEU H 2 54 ? -11.937 24.534 -25.336 1.00 13.35 207 LEU H C 1
ATOM 7152 O O . LEU H 2 54 ? -11.136 24.551 -26.283 1.00 13.74 207 LEU H O 1
ATOM 7157 N N . SER H 2 55 ? -13.197 24.166 -25.450 1.00 13.47 208 SER H N 1
ATOM 7158 C CA . SER H 2 55 ? -13.674 23.704 -26.708 1.00 14.84 208 SER H CA 1
ATOM 7159 C C . SER H 2 55 ? -15.119 24.140 -27.040 1.00 14.17 208 SER H C 1
ATOM 7160 O O . SER H 2 55 ? -15.763 24.808 -26.246 1.00 13.44 208 SER H O 1
ATOM 7163 N N . LYS H 2 56 ? -15.611 23.732 -28.208 1.00 13.94 209 LYS H N 1
ATOM 7164 C CA . LYS H 2 56 ? -16.986 23.982 -28.571 1.00 14.75 209 LYS H CA 1
ATOM 7165 C C . LYS H 2 56 ? -17.633 22.712 -29.060 1.00 15.85 209 LYS H C 1
ATOM 7166 O O . LYS H 2 56 ? -16.983 21.896 -29.733 1.00 16.67 209 LYS H O 1
ATOM 7172 N N . ASP H 2 57 ? -18.921 22.588 -28.761 1.00 15.62 210 ASP H N 1
ATOM 7173 C CA . ASP H 2 57 ? -19.786 21.497 -29.215 1.00 16.45 210 ASP H CA 1
ATOM 7174 C C . ASP H 2 57 ? -20.312 21.964 -30.562 1.00 17.81 210 ASP H C 1
ATOM 7175 O O . ASP H 2 57 ? -21.082 22.942 -30.615 1.00 17.35 210 ASP H O 1
ATOM 7180 N N . PRO H 2 58 ? -19.909 21.281 -31.659 1.00 19.28 211 PRO H N 1
ATOM 7181 C CA . PRO H 2 58 ? -20.311 21.819 -32.954 1.00 19.79 211 PRO H CA 1
ATOM 7182 C C . PRO H 2 58 ? -21.801 21.705 -33.140 1.00 19.97 211 PRO H C 1
ATOM 7183 O O . PRO H 2 58 ? -22.370 22.372 -33.987 1.00 21.50 211 PRO H O 1
ATOM 7187 N N . ASN H 2 59 ? -22.458 20.915 -32.315 1.00 19.92 212 ASN H N 1
ATOM 7188 C CA . ASN H 2 59 ? -23.900 20.892 -32.411 1.00 19.87 212 ASN H CA 1
ATOM 7189 C C . ASN H 2 59 ? -24.611 21.848 -31.464 1.00 17.60 212 ASN H C 1
ATOM 7190 O O . ASN H 2 59 ? -25.807 21.802 -31.347 1.00 16.88 212 ASN H O 1
ATOM 7195 N N . GLU H 2 60 ? -23.889 22.734 -30.803 1.00 16.57 213 GLU H N 1
ATOM 7196 C CA . GLU H 2 60 ? -24.565 23.626 -29.864 1.00 15.56 213 GLU H CA 1
ATOM 7197 C C . GLU H 2 60 ? -24.707 25.008 -30.497 1.00 14.19 213 GLU H C 1
ATOM 7198 O O . GLU H 2 60 ? -23.718 25.576 -30.952 1.00 13.72 213 GLU H O 1
ATOM 7204 N N . LYS H 2 61 ? -25.944 25.519 -30.577 1.00 13.54 214 LYS H N 1
ATOM 7205 C CA . LYS H 2 61 ? -26.180 26.851 -31.178 1.00 13.82 214 LYS H CA 1
ATOM 7206 C C . LYS H 2 61 ? -25.920 27.993 -30.216 1.00 13.40 214 LYS H C 1
ATOM 7207 O O . LYS H 2 61 ? -25.526 29.076 -30.653 1.00 13.78 214 LYS H O 1
ATOM 7213 N N . ARG H 2 62 ? -26.154 27.757 -28.922 1.00 12.89 215 ARG H N 1
ATOM 7214 C CA A ARG H 2 62 ? -26.035 28.827 -27.923 0.50 12.73 215 ARG H CA 1
ATOM 7215 C CA B ARG H 2 62 ? -26.038 28.822 -27.909 0.50 12.92 215 ARG H CA 1
ATOM 7216 C C . ARG H 2 62 ? -24.570 29.117 -27.593 1.00 12.41 215 ARG H C 1
ATOM 7217 O O . ARG H 2 62 ? -23.692 28.289 -27.852 1.00 10.91 215 ARG H O 1
ATOM 7232 N N . ASP H 2 63 ? -24.330 30.302 -27.043 1.00 11.54 216 ASP H N 1
ATOM 7233 C CA . ASP H 2 63 ? -23.019 30.730 -26.591 1.00 10.97 216 ASP H CA 1
ATOM 7234 C C . ASP H 2 63 ? -22.650 29.839 -25.400 1.00 10.91 216 ASP H C 1
ATOM 7235 O O . ASP H 2 63 ? -23.419 29.765 -24.405 1.00 9.21 216 ASP H O 1
ATOM 7240 N N . HIS H 2 64 ? -21.530 29.119 -25.522 1.00 10.24 217 HIS H N 1
ATOM 7241 C CA . HIS H 2 64 ? -21.250 28.014 -24.601 1.00 10.83 217 HIS H CA 1
ATOM 7242 C C . HIS H 2 64 ? -19.731 27.720 -24.549 1.00 10.51 217 HIS H C 1
ATOM 7243 O O . HIS H 2 64 ? -18.984 28.132 -25.416 1.00 10.41 217 HIS H O 1
ATOM 7250 N N . MET H 2 65 ? -19.297 27.017 -23.513 1.00 10.15 218 MET H N 1
ATOM 7251 C CA . MET H 2 65 ? -17.919 26.547 -23.392 1.00 10.02 218 MET H CA 1
ATOM 7252 C C . MET H 2 65 ? -17.949 25.065 -23.015 1.00 10.47 218 MET H C 1
ATOM 7253 O O . MET H 2 65 ? -18.744 24.634 -22.157 1.00 10.08 218 MET H O 1
ATOM 7258 N N . VAL H 2 66 ? -17.145 24.265 -23.720 1.00 10.88 219 VAL H N 1
ATOM 7259 C CA . VAL H 2 66 ? -16.886 22.894 -23.305 1.00 9.51 219 VAL H CA 1
ATOM 7260 C C . VAL H 2 66 ? -15.539 22.975 -22.573 1.00 9.81 219 VAL H C 1
ATOM 7261 O O . VAL H 2 66 ? -14.501 23.421 -23.152 1.00 7.97 219 VAL H O 1
ATOM 7265 N N . LEU H 2 67 ? -15.566 22.552 -21.304 1.00 8.64 220 LEU H N 1
ATOM 7266 C CA . LEU H 2 67 ? -14.405 22.654 -20.460 1.00 9.07 220 LEU H CA 1
ATOM 7267 C C . LEU H 2 67 ? -13.946 21.269 -20.029 1.00 9.70 220 LEU H C 1
ATOM 7268 O O . LEU H 2 67 ? -14.744 20.457 -19.513 1.00 8.59 220 LEU H O 1
ATOM 7273 N N . LEU H 2 68 ? -12.667 21.005 -20.262 1.00 9.62 221 LEU H N 1
ATOM 7274 C CA A LEU H 2 68 ? -12.015 19.807 -19.744 0.50 11.13 221 LEU H CA 1
ATOM 7275 C CA B LEU H 2 68 ? -12.051 19.819 -19.730 0.50 11.06 221 LEU H CA 1
ATOM 7276 C C . LEU H 2 68 ? -10.981 20.232 -18.721 1.00 11.16 221 LEU H C 1
ATOM 7277 O O . LEU H 2 68 ? -10.161 21.098 -18.992 1.00 11.79 221 LEU H O 1
ATOM 7286 N N . GLU H 2 69 ? -10.978 19.618 -17.548 1.00 11.13 222 GLU H N 1
ATOM 7287 C CA . GLU H 2 69 ? -9.853 19.910 -16.641 1.00 11.11 222 GLU H CA 1
ATOM 7288 C C . GLU H 2 69 ? -9.224 18.635 -16.196 1.00 11.06 222 GLU H C 1
ATOM 7289 O O . GLU H 2 69 ? -9.922 17.658 -16.017 1.00 11.95 222 GLU H O 1
ATOM 7295 N N . PHE H 2 70 ? -7.915 18.669 -15.993 1.00 11.39 223 PHE H N 1
ATOM 7296 C CA . PHE H 2 70 ? -7.157 17.567 -15.407 1.00 11.83 223 PHE H CA 1
ATOM 7297 C C . PHE H 2 70 ? -6.468 18.142 -14.201 1.00 12.57 223 PHE H C 1
ATOM 7298 O O . PHE H 2 70 ? -5.792 19.188 -14.296 1.00 12.80 223 PHE H O 1
ATOM 7306 N N . VAL H 2 71 ? -6.634 17.458 -13.070 1.00 12.21 224 VAL H N 1
ATOM 7307 C CA . VAL H 2 71 ? -6.197 17.965 -11.776 1.00 12.07 224 VAL H CA 1
ATOM 7308 C C . VAL H 2 71 ? -5.630 16.816 -10.924 1.00 11.90 224 VAL H C 1
ATOM 7309 O O . VAL H 2 71 ? -6.321 15.800 -10.648 1.00 10.00 224 VAL H O 1
ATOM 7313 N N . THR H 2 72 ? -4.407 17.012 -10.458 1.00 11.55 225 THR H N 1
ATOM 7314 C CA . THR H 2 72 ? -3.755 15.987 -9.641 1.00 13.26 225 THR H CA 1
ATOM 7315 C C . THR H 2 72 ? -3.057 16.699 -8.474 1.00 12.36 225 THR H C 1
ATOM 7316 O O . THR H 2 72 ? -2.366 17.671 -8.694 1.00 11.56 225 THR H O 1
ATOM 7320 N N . ALA H 2 73 ? -3.238 16.222 -7.247 1.00 12.48 226 ALA H N 1
ATOM 7321 C CA . ALA H 2 73 ? -2.582 16.857 -6.104 1.00 13.86 226 ALA H CA 1
ATOM 7322 C C . ALA H 2 73 ? -1.097 16.461 -6.096 1.00 15.76 226 ALA H C 1
ATOM 7323 O O . ALA H 2 73 ? -0.760 15.380 -6.570 1.00 16.00 226 ALA H O 1
ATOM 7325 N N . ALA H 2 74 ? -0.247 17.336 -5.564 1.00 18.37 227 ALA H N 1
ATOM 7326 C CA . ALA H 2 74 ? 1.203 17.139 -5.457 1.00 21.32 227 ALA H CA 1
ATOM 7327 C C . ALA H 2 74 ? 1.825 18.129 -4.461 1.00 23.99 227 ALA H C 1
ATOM 7328 O O . ALA H 2 74 ? 1.105 18.890 -3.787 1.00 23.76 227 ALA H O 1
ATOM 7330 N N . GLY H 2 75 ? 3.169 18.131 -4.388 1.00 27.04 228 GLY H N 1
ATOM 7331 C CA . GLY H 2 75 ? 3.931 19.127 -3.612 1.00 29.80 228 GLY H CA 1
ATOM 7332 C C . GLY H 2 75 ? 4.215 18.698 -2.178 1.00 32.49 228 GLY H C 1
ATOM 7333 O O . GLY H 2 75 ? 4.437 19.544 -1.286 1.00 31.84 228 GLY H O 1
ATOM 7334 N N . ILE H 2 76 ? 4.171 17.381 -1.964 1.00 34.64 229 ILE H N 1
ATOM 7335 C CA . ILE H 2 76 ? 4.583 16.742 -0.690 1.00 37.41 229 ILE H CA 1
ATOM 7336 C C . ILE H 2 76 ? 5.589 15.569 -0.917 1.00 38.23 229 ILE H C 1
ATOM 7337 O O . ILE H 2 76 ? 5.228 14.483 -1.424 1.00 39.51 229 ILE H O 1
#

Radius of gyration: 36.25 Å; Cα contacts (8 Å, |Δi|>4): 2588; chains: 8; bounding box: 89×95×70 Å

Nearest PDB structures (foldseek):
  3ako-assembly4_G  TM=1.004E+00  e=1.276E-30  Plant transformation vector pSITEII-4C1
  4jrb-assembly1_A  TM=1.003E+00  e=1.202E-26  Aequorea victoria
  5mfc-assembly2_D  TM=1.000E+00  e=5.524E-26  Aequorea victoria
  4kf5-assembly2_B  TM=1.002E+00  e=1.989E-25  synthetic construct
  6h01-assembly2_D  TM=9.427E-01  e=7.842E-27  Aequorea victoria

Secondary structure (DSSP, 8-state):
--SSGGGGGSSEEEEEEEEEEEETTEEEEEEEEEEEETTTTEEEEEEEETTSS-SS-GGGGTTT--GGGSB--GGGGGG-HHHHTTTT-EEEEEEEEETTS-EEEEEEEEEEETTEEEEEEEEEEES--TTSTTTTT-B-S----EEEEEE-/-TTTTSEEEEEEEEEEBTTS-EEEEEEEEEEEESSSS----PPSEEEEEEEEEE--TT--SSEEEEEEEEEEE---SS--/-TGGGGSS-EEEEEEEEEEETTEEEEEEEEEEEETTTTEEEEEEEETTSS-SS-GGGGTTT--GGGPBPPGGGGGG-HHHHTTTT-EEEEEEEEETTS-EEEEEEEEEEETTEEEEEEEEEEES--TTSTTTTT-B-S----EEEEEE-/--EEEEEEEEEEBTTS-EEEEEEEEEEEESSSS----PPSEEEEEEEEEE--TT--SSEEEEEEEEEEESS-SS--/-GGGGGSS-EEEEEEEEEEETTEEEEEEEEEEEETTTTEEEEEEEETTSS-SS-GGGGTTT--GGG-B--GGGGGG-HHHHTTTT-EEEEEEEEETTS-EEEEEEEEEEETTEEEEEEEEEEE---TTSTTTTT-B-S----EEEEEE-/--EEEEEEEEEEBTTS-EEEEEEEEEEEESSSS----PPSEEEEEEEEEE--TT--SSEEEEEEEEEEE---/-GGGGGSS-EEEEEEEEEEETTEEEEEEEEEEEETTTTEEEEEEEETTSS-SS-GGGGTTT--GGG-B--GGGGGG-HHHHTTTT-EEEEEEEEETTS-EEEEEEEEEEETTEEEEEEEEEEE---TTSTTTTT-B-S----EEEEEE-/--EEEEEEEEEEBTTS-EEEEEEEEEEEESSSS----PPSEEEEEEEEEE--TT--SSEEEEEEEEEEE--

CATH classification: 2.40.155.10

B-factor: mean 17.42, std 8.23, range [2.0, 50.77]

Foldseek 3Di:
DLAPLLVLQQAKFKEKEWEWEAAANDTWIKIKIWIAHLCVQDTDMDIDTPRPDDQWDPVVCVVVRACLSGHQDDPSVNVRPQSNCPQAGDKDWDWADDVPAKIKTKIWTFHDDDRYTYTYMYIYIDRGDCCPCISVVVDDPDDDDDDDDDDD/DQQVLHDKDWDKDWPADPPGDTDIDTDIGHHDDPDPDHDDDDDDWDKDKDKDWDDDPPDPDPDIDMDMDIDIGDDDPDDD/DLVVLQQAKFKEWEWEWEAAANNTWIKIKIWIAHLVVQGTDIDIDTPVPDDQWDPVVCVVLRACLSHHDPPVCPVVRPQSVCPQAFDWDWDWADDPPAKIKTKIWTWHDPDRYTYTYMYIYIDRGDCCDCINVVVDDPDDDDDDDDDDD/DKDKDWDKDWDADPPGDTDIDIDIDMDDDPDDDDDDDDDDWDKDKDKDWDDDVPDDDDDIDMDMDIDIGRDDDDDD/DLLVLQQAKFKEKEKEWEAAARDTWIKIKIWIAHLCVADTDMDIDTPVPDDQWDPVVCVVVRACVSHHDDPVCVVVRPQSVCAQQFDWDWDWADDVPAKIKTKIWTWHDDDRYTYTYMYIYIYGGDCCDCISVVVDDPDDDDDDDDDDD/DKDKDWDKDWDADVPGDTDIDIDIDIDDDPDPDDDDDDDDWDKDKDKDWDDDPPDPDDDIDIDMDIDIGDDD/DQVVLQQAKFKEKEWEWEAAQRDTWIKIKIWIAHLCVLDTDMDIDTPVPDDQWDPVVCVVVRACLSHHDPPVCVVVRPQRVCPQAFDKDWDWACDPPAKIKTKIWTFHDDDRYTYIYMYIYIDGGDCCDCTSVVVDDPDDDDDDDDDDD/DWDKDWDWDWDADPPGDTDIDTDIGIDDDPDDDDDDDDDDWDKDKDKDWDDDVPDPDDDIDIDIDIDIGDD

Sequence (898 aa):
MMVSKGEELFTGVVPILVELDGDVNGHKFSVSGEGEGDATYGKLTLKLICTTGKLPVPWPTLVTTLLQCFARYPDHMKQHDFFKSAMPEEGYVQERTIFFKKDDGNYKTRAEVKFEGDDTLVNRRIELKGIDFKEDGNILGHKLEYNYNSHNVYITADKQKKNGIKANFKIRHNIEDGGVQLADHYQQNTPIGDGPVLLPDNHYLSYQSALSKDPNEKRDHMVLLEFVTAAGITLGMDKGEELFTGVVPILVEELDGDVNGHKFSVSGEGEGDATYYGKKLTLKLICTTGKLPVPWPTLVTTLLQCFARYPDHMKQHDFFKSAMPEGYVQERTIFFKDDGNYKTRAEVKFEGDDTLVNRIELKGIDFKEEDGNILGHKLEYNYNSHNVYITANGIKANFKIRHNIEDGGVQLADHYQQNTPIGDGPVLLPDNHYLSYQSALSKDPNEKRDHMVLLLEFVTAAGITLGMDKGEELFTGVVPILLVELDGDVNGHKFSVSGEGEGDATYGKLTLKLICTTGKLPVPWPTLVTTLLQCFARYPDHMKQHDFFKSAMPEGYVQERTIFFKDDGNYKTRAEVKFEGDDTLVNRIELKGIDFKEDGNILGHKLEYNYNSHNVYITANGIKANFKIRRHNIEDGGVQLADHYQQNTPIGDGPVLLPDNHYLSYQSALSKDPNEKRRDHMVLLEFVTAAGITKKGEELFTGVVPILLVELDGDVNGHKFSVSGEGEGDATYGKKLTLKLICTTGKLPVPWPTLVTTLLQCFARYPDHMKQHDFFKSAMPEGYVQERTIFFKDDGNYKTRAEVKKFEGDDTLVNRIELKGIDFKEDGNILGHKLEYNYNSHNVYITANNGIKANFKIRRHNIEDGGVQLADHYQQNTPIGDGPVLLPDNHYLSYQSALSKDPNEKRRDHMVLLLEFVTAAGI